Protein AF-A0A8S2M5G0-F1 (afdb_monomer_lite)

InterPro domains:
  IPR000008 C2 domain [PF00168] (44-133)
  IPR000008 C2 domain [PF00168] (303-427)
  IPR000008 C2 domain [PR00360] (59-71)
  IPR000008 C2 domain [PR00360] (86-99)
  IPR000008 C2 domain [PR00360] (108-116)
  IPR000008 C2 domain [PS50004] (25-144)
  IPR000008 C2 domain [PS50004] (284-434)
  IPR000008 C2 domain [SM00239] (43-143)
  IPR000008 C2 domain [SM00239] (302-432)
  IPR005135 Endonuclease/exonuclease/phosphatase [PF03372] (570-722)
  IPR032362 Ferlin, C-terminal domain [PF16165] (472-561)
  IPR035892 C2 domain superfamily [G3DSA:2.60.40.150] (25-145)
  IPR035892 C2 domain superfamily [G3DSA:2.60.40.150] (296-436)
  IPR035892 C2 domain superfamily [SSF49562] (30-159)
  IPR035892 C2 domain superfamily [SSF49562] (270-428)
  IPR036691 Endonuclease/exonuclease/phosphatase superfamily [G3DSA:3.60.10.10] (508-729)
  IPR036691 Endonuclease/exonuclease/phosphatase superfamily [SSF56219] (563-729)
  IPR037721 Ferlin family [PTHR12546] (27-559)
  IPR037724 Ferlin, fifth C2 domain [cd04037] (45-167)
  IPR037725 Ferlin, sixth C2 domain [cd08374] (302-434)

Sequence (793 aa):
MSVSPSILNPQLSTRRQSGMDAIVKTKHQMLQFDYNKNPITLKCRLYIIKAVLYRGWDQSGKADPFIKIALNNTTIIDDTEGKLRNTLEPVFGKSFEFDVQLPIQNLICIQLWDWDMTSSNDLMAETKIDIENRWFSCHRATCGLPKRYDSVGYNVWRDTKKPTQILEELCRTADIDSPVYAPDFQSLKIADDVFECDPECIEFIKHAKTAGDTIHRKAHHESPDDYTKENTALMALNKWGKTINPKLALVTEHIECRSLFNPEFPNIEQGKLEMWLDFFPMSRPPSSGITDITPPKPTSYQLRLTVWNTSDVELNDENFLTGEKSSDIYVKAWIVGENVDAEQTDIHYRSLSGEGNFNWRFIFDFQFLDIEEKIVFEAKDSVFQVGNTVKKIPPRIIIRVYDADFFSADDFLGECILNLTSFKYGAKSSKRCKADILLDPKHKGTNLFTSKRISGWWPMIAPLKPGEIRDTNLLGGKLEAEFLLVTAEEAEKSPVGKAREAPQPLEEPNRPKTSFLWFTSPWKVFRYVLWRNYKWTLLLTVVIFITLICLLIGLWTLPVSGSNREAVAVKVQLNSKIENCVYFCAQHTTAYQTPENAQLRAQQISDIVNVLQPLGHPFVLMGDLNLHYNFEDSVVINNGFIDAWAQTHFSRIYPFNDENQGYTFDVVKNNLIPYYIPGEYRQMRLDRILFSCGFPAFAIKPCAPWANEPIKSGNYLFPSDHFGLFIDIVTDIINDSKAFIPMGESDPSAEDILFMNAQNNKNQRAYRLGLIRTIEAYVSHMAWLGAFALGLK

Organism: NCBI:txid392030

pLDDT: mean 81.73, std 15.83, range [26.22, 97.88]

Structure (mmCIF, N/CA/C/O backbone):
data_AF-A0A8S2M5G0-F1
#
_entry.id   AF-A0A8S2M5G0-F1
#
loop_
_atom_site.group_PDB
_atom_site.id
_atom_site.type_symbol
_atom_site.label_atom_id
_atom_site.label_alt_id
_atom_site.label_comp_id
_atom_site.label_asym_id
_atom_site.label_entity_id
_atom_site.label_seq_id
_atom_site.pdbx_PDB_ins_code
_atom_site.Cartn_x
_atom_site.Cartn_y
_atom_site.Cartn_z
_atom_site.occupancy
_atom_site.B_iso_or_equiv
_atom_site.auth_seq_id
_atom_site.auth_comp_id
_atom_site.auth_asym_id
_atom_site.auth_atom_id
_atom_site.pdbx_PDB_model_num
ATOM 1 N N . MET A 1 1 ? -74.278 -9.294 15.698 1.00 34.16 1 MET A N 1
ATOM 2 C CA . MET A 1 1 ? -74.302 -10.004 16.993 1.00 34.16 1 MET A CA 1
ATOM 3 C C . MET A 1 1 ? -73.509 -9.181 17.987 1.00 34.16 1 MET A C 1
ATOM 5 O O . MET A 1 1 ? -72.355 -8.875 17.733 1.00 34.16 1 MET A O 1
ATOM 9 N N . SER A 1 2 ? -74.191 -8.739 19.035 1.00 32.25 2 SER A N 1
ATOM 10 C CA . SER A 1 2 ? -73.678 -7.987 20.178 1.00 32.25 2 SER A CA 1
ATOM 11 C C . SER A 1 2 ? -72.683 -8.804 21.002 1.00 32.25 2 SER A C 1
ATOM 13 O O . SER A 1 2 ? -73.001 -9.943 21.339 1.00 32.25 2 SER A O 1
ATOM 15 N N . VAL A 1 3 ? -71.568 -8.203 21.428 1.00 26.88 3 VAL A N 1
ATOM 16 C CA . VAL A 1 3 ? -70.845 -8.644 22.632 1.00 26.88 3 VAL A CA 1
ATOM 17 C C . VAL A 1 3 ? -70.429 -7.410 23.437 1.00 26.88 3 VAL A C 1
ATOM 19 O O . VAL A 1 3 ? -69.811 -6.486 22.914 1.00 26.88 3 VAL A O 1
ATOM 22 N N . SER A 1 4 ? -70.866 -7.401 24.693 1.00 26.22 4 SER A N 1
ATOM 23 C CA . SER A 1 4 ? -70.728 -6.356 25.708 1.00 26.22 4 SER A CA 1
ATOM 24 C C . SER A 1 4 ? -69.285 -6.162 26.209 1.00 26.22 4 SER A C 1
ATOM 26 O O . SER A 1 4 ? -68.503 -7.112 26.172 1.00 26.22 4 SER A O 1
ATOM 28 N N . PRO A 1 5 ? -68.936 -4.987 26.769 1.00 31.05 5 PRO A N 1
ATOM 29 C CA . PRO A 1 5 ? -67.659 -4.771 27.444 1.00 31.05 5 PRO A CA 1
ATOM 30 C C . PRO A 1 5 ? -67.716 -5.308 28.884 1.00 31.05 5 PRO A C 1
ATOM 32 O O . PRO A 1 5 ? -68.541 -4.876 29.691 1.00 31.05 5 PRO A O 1
ATOM 35 N N . SER A 1 6 ? -66.842 -6.258 29.223 1.00 29.34 6 SER A N 1
ATOM 36 C CA . SER A 1 6 ? -66.659 -6.730 30.597 1.00 29.34 6 SER A CA 1
ATOM 37 C C . SER A 1 6 ? -65.773 -5.767 31.392 1.00 29.34 6 SER A C 1
ATOM 39 O O . SER A 1 6 ? -64.666 -5.418 30.989 1.00 29.34 6 SER A O 1
ATOM 41 N N . ILE A 1 7 ? -66.314 -5.363 32.534 1.00 36.06 7 ILE A N 1
ATOM 42 C CA . ILE A 1 7 ? -65.817 -4.422 33.536 1.00 36.06 7 ILE A CA 1
ATOM 43 C C . ILE A 1 7 ? -64.435 -4.847 34.066 1.00 36.06 7 ILE A C 1
ATOM 45 O O . ILE A 1 7 ? -64.315 -5.847 34.770 1.00 36.06 7 ILE A O 1
ATOM 49 N N . LEU A 1 8 ? -63.400 -4.054 33.778 1.00 33.59 8 LEU A N 1
ATOM 50 C CA . LEU A 1 8 ? -62.122 -4.080 34.496 1.00 33.59 8 LEU A CA 1
ATOM 51 C C . LEU A 1 8 ? -62.257 -3.179 35.725 1.00 33.59 8 LEU A C 1
ATOM 53 O O . LEU A 1 8 ? -62.525 -1.987 35.607 1.00 33.59 8 LEU A O 1
ATOM 57 N N . ASN A 1 9 ? -62.124 -3.776 36.906 1.00 33.38 9 ASN A N 1
ATOM 58 C CA . ASN A 1 9 ? -62.332 -3.138 38.201 1.00 33.38 9 ASN A CA 1
ATOM 59 C C . ASN A 1 9 ? -61.187 -2.127 38.490 1.00 33.38 9 ASN A C 1
ATOM 61 O O . ASN A 1 9 ? -60.081 -2.558 38.828 1.00 33.38 9 ASN A O 1
ATOM 65 N N . PRO A 1 10 ? -61.394 -0.795 38.390 1.00 36.88 10 PRO A N 1
ATOM 66 C CA . PRO A 1 10 ? -60.309 0.205 38.442 1.00 36.88 10 PRO A CA 1
ATOM 67 C C . PRO A 1 10 ? -59.682 0.370 39.835 1.00 36.88 10 PRO A C 1
ATOM 69 O O . PRO A 1 10 ? -58.654 1.025 39.998 1.00 36.88 10 PRO A O 1
ATOM 72 N N . GLN A 1 11 ? -60.316 -0.209 40.857 1.00 31.17 11 GLN A N 1
ATOM 73 C CA . GLN A 1 11 ? -59.932 -0.103 42.266 1.00 31.17 11 GLN A CA 1
ATOM 74 C C . GLN A 1 11 ? -58.734 -1.002 42.632 1.00 31.17 11 GLN A C 1
ATOM 76 O O . GLN A 1 11 ? -58.019 -0.708 43.585 1.00 31.17 11 GLN A O 1
ATOM 81 N N . LEU A 1 12 ? -58.471 -2.079 41.875 1.00 33.62 12 LEU A N 1
ATOM 82 C CA . LEU A 1 12 ? -57.326 -2.981 42.104 1.00 33.62 12 LEU A CA 1
ATOM 83 C C . LEU A 1 12 ? -56.031 -2.469 41.448 1.00 33.62 12 LEU A C 1
ATOM 85 O O . LEU A 1 12 ? -54.957 -2.604 42.036 1.00 33.62 12 LEU A O 1
ATOM 89 N N . SER A 1 13 ? -56.119 -1.826 40.276 1.00 37.75 13 SER A N 1
ATOM 90 C CA . SER A 1 13 ? -54.956 -1.244 39.585 1.00 37.75 13 SER A CA 1
ATOM 91 C C . SER A 1 13 ? -54.431 0.007 40.292 1.00 37.75 13 SER A C 1
ATOM 93 O O . SER A 1 13 ? -53.222 0.178 40.425 1.00 37.75 13 SER A O 1
ATOM 95 N N . THR A 1 14 ? -55.330 0.841 40.820 1.00 34.34 14 THR A N 1
ATOM 96 C CA . THR A 1 14 ? -54.984 2.067 41.556 1.00 34.34 14 THR A CA 1
ATOM 97 C C . THR A 1 14 ? -54.355 1.779 42.922 1.00 34.34 14 THR A C 1
ATOM 99 O O . THR A 1 14 ? -53.428 2.483 43.319 1.00 34.34 14 THR A O 1
ATOM 102 N N . ARG A 1 15 ? -54.770 0.706 43.614 1.00 37.03 15 ARG A N 1
ATOM 103 C CA . ARG A 1 15 ? -54.159 0.266 44.887 1.00 37.03 15 ARG A CA 1
ATOM 104 C C . ARG A 1 15 ? -52.758 -0.333 44.699 1.00 37.03 15 ARG A C 1
ATOM 106 O O . ARG A 1 15 ? -51.871 -0.045 45.497 1.00 37.03 15 ARG A O 1
ATOM 113 N N . ARG A 1 16 ? -52.539 -1.101 43.619 1.00 45.66 16 ARG A N 1
ATOM 114 C CA . ARG A 1 16 ? -51.197 -1.566 43.202 1.00 45.66 16 ARG A CA 1
ATOM 115 C C . ARG A 1 16 ? -50.288 -0.388 42.821 1.00 45.66 16 ARG A C 1
ATOM 117 O O . ARG A 1 16 ? -49.133 -0.344 43.230 1.00 45.66 16 ARG A O 1
ATOM 124 N N . GLN A 1 17 ? -50.827 0.610 42.115 1.00 42.53 17 GLN A N 1
ATOM 125 C CA . GLN A 1 17 ? -50.090 1.812 41.702 1.00 42.53 17 GLN A CA 1
ATOM 126 C C . GLN A 1 17 ? -49.689 2.726 42.873 1.00 42.53 17 GLN A C 1
ATOM 128 O O . GLN A 1 17 ? -48.557 3.205 42.890 1.00 42.53 17 GLN A O 1
ATOM 133 N N . SER A 1 18 ? -50.560 2.945 43.869 1.00 40.81 18 SER A N 1
ATOM 134 C CA . SER A 1 18 ? -50.226 3.806 45.018 1.00 40.81 18 SER A CA 1
ATOM 135 C C . SER A 1 18 ? -49.251 3.148 46.002 1.00 40.81 18 SER A C 1
ATOM 137 O O . SER A 1 18 ? -48.475 3.851 46.646 1.00 40.81 18 SER A O 1
ATOM 139 N N . GLY A 1 19 ? -49.273 1.814 46.122 1.00 43.66 19 GLY A N 1
ATOM 140 C CA . GLY A 1 19 ? -48.304 1.056 46.921 1.00 43.66 19 GLY A CA 1
ATOM 141 C C . GLY A 1 19 ? -46.894 1.099 46.324 1.00 43.66 19 GLY A C 1
ATOM 142 O O . GLY A 1 19 ? -45.928 1.348 47.040 1.00 43.66 19 GLY A O 1
ATOM 143 N N . MET A 1 20 ? -46.774 0.956 45.000 1.00 46.22 20 MET A N 1
ATOM 144 C CA . MET A 1 20 ? -45.483 0.968 44.298 1.00 46.22 20 MET A CA 1
ATOM 145 C C . MET A 1 20 ? -44.799 2.345 44.285 1.00 46.22 20 MET A C 1
ATOM 147 O O . MET A 1 20 ? -43.592 2.423 44.519 1.00 46.22 20 MET A O 1
ATOM 151 N N . ASP A 1 21 ? -45.545 3.438 44.071 1.00 42.81 21 ASP A N 1
ATOM 152 C CA . ASP A 1 21 ? -44.985 4.803 44.111 1.00 42.81 21 ASP A CA 1
ATOM 153 C C . ASP A 1 21 ? -44.501 5.182 45.529 1.00 42.81 21 ASP A C 1
ATOM 155 O O . ASP A 1 21 ? -43.528 5.928 45.683 1.00 42.81 21 ASP A O 1
ATOM 159 N N . ALA A 1 22 ? -45.140 4.633 46.571 1.00 42.97 22 ALA A N 1
ATOM 160 C CA . ALA A 1 22 ? -44.677 4.757 47.948 1.00 42.97 22 ALA A CA 1
ATOM 161 C C . ALA A 1 22 ? -43.380 3.959 48.167 1.00 42.97 22 ALA A C 1
ATOM 163 O O . ALA A 1 22 ? -42.409 4.531 48.643 1.00 42.97 22 ALA A O 1
ATOM 164 N N . ILE A 1 23 ? -43.302 2.697 47.725 1.00 47.50 23 ILE A N 1
ATOM 165 C CA . ILE A 1 23 ? -42.122 1.827 47.903 1.00 47.50 23 ILE A CA 1
ATOM 166 C C . ILE A 1 23 ? -40.862 2.382 47.212 1.00 47.50 23 ILE A C 1
ATOM 168 O O . ILE A 1 23 ? -39.780 2.337 47.799 1.00 47.50 23 ILE A O 1
ATOM 172 N N . VAL A 1 24 ? -40.974 2.955 46.007 1.00 47.59 24 VAL A N 1
ATOM 173 C CA . VAL A 1 24 ? -39.826 3.559 45.294 1.00 47.59 24 VAL A CA 1
ATOM 174 C C . VAL A 1 24 ? -39.300 4.799 46.030 1.00 47.59 24 VAL A C 1
ATOM 176 O O . VAL A 1 24 ? -38.087 4.935 46.208 1.00 47.59 24 VAL A O 1
ATOM 179 N N . LYS A 1 25 ? -40.192 5.659 46.546 1.00 44.03 25 LYS A N 1
ATOM 180 C CA . LYS A 1 25 ? -39.809 6.788 47.414 1.00 44.03 25 LYS A CA 1
ATOM 181 C C . LYS A 1 25 ? -39.215 6.318 48.741 1.00 44.03 25 LYS A C 1
ATOM 183 O O . LYS A 1 25 ? -38.213 6.874 49.181 1.00 44.03 25 LYS A O 1
ATOM 188 N N . THR A 1 26 ? -39.785 5.281 49.355 1.00 44.56 26 THR A N 1
ATOM 189 C CA . THR A 1 26 ? -39.334 4.746 50.644 1.00 44.56 26 THR A CA 1
ATOM 190 C C . THR A 1 26 ? -37.985 4.041 50.533 1.00 44.56 26 THR A C 1
ATOM 192 O O . THR A 1 26 ? -37.181 4.186 51.440 1.00 44.56 26 THR A O 1
ATOM 195 N N . LYS A 1 27 ? -37.664 3.358 49.424 1.00 45.91 27 LYS A N 1
ATOM 196 C CA . LYS A 1 27 ? -36.342 2.736 49.221 1.00 45.91 27 LYS A CA 1
ATOM 197 C C . LYS A 1 27 ? -35.250 3.787 48.992 1.00 45.91 27 LYS A C 1
ATOM 199 O O . LYS A 1 27 ? -34.181 3.664 49.573 1.00 45.91 27 LYS A O 1
ATOM 204 N N . HIS A 1 28 ? -35.535 4.843 48.225 1.00 48.97 28 HIS A N 1
ATOM 205 C CA . HIS A 1 28 ? -34.604 5.959 48.012 1.00 48.97 28 HIS A CA 1
ATOM 206 C C . HIS A 1 28 ? -34.370 6.754 49.313 1.00 48.97 28 HIS A C 1
ATOM 208 O O . HIS A 1 28 ? -33.230 7.031 49.669 1.00 48.97 28 HIS A O 1
ATOM 214 N N . GLN A 1 29 ? -35.432 7.019 50.088 1.00 44.50 29 GLN A N 1
ATOM 215 C CA . GLN A 1 29 ? -35.337 7.707 51.382 1.00 44.50 29 GLN A CA 1
ATOM 216 C C . GLN A 1 29 ? -34.736 6.836 52.498 1.00 44.50 29 GLN A C 1
ATOM 218 O O . GLN A 1 29 ? -33.946 7.353 53.277 1.00 44.50 29 GLN A O 1
ATOM 223 N N . MET A 1 30 ? -35.047 5.535 52.587 1.00 43.47 30 MET A N 1
ATOM 224 C CA . MET A 1 30 ? -34.466 4.634 53.601 1.00 43.47 30 MET A CA 1
ATOM 225 C C . MET A 1 30 ? -33.000 4.291 53.310 1.00 43.47 30 MET A C 1
ATOM 227 O O . MET A 1 30 ? -32.208 4.250 54.247 1.00 43.47 30 MET A O 1
ATOM 231 N N . LEU A 1 31 ? -32.616 4.096 52.039 1.00 51.59 31 LEU A N 1
ATOM 232 C CA . LEU A 1 31 ? -31.216 3.854 51.667 1.00 51.59 31 LEU A CA 1
ATOM 233 C C . LEU A 1 31 ? -30.341 5.099 51.879 1.00 51.59 31 LEU A C 1
ATOM 235 O O . LEU A 1 31 ? -29.210 4.940 52.316 1.00 51.59 31 LEU A O 1
ATOM 239 N N . GLN A 1 32 ? -30.857 6.317 51.660 1.00 49.62 32 GLN A N 1
ATOM 240 C CA . GLN A 1 32 ? -30.139 7.557 52.002 1.00 49.62 32 GLN A CA 1
ATOM 241 C C . GLN A 1 32 ? -30.019 7.790 53.521 1.00 49.62 32 GLN A C 1
ATOM 243 O O . GLN A 1 32 ? -28.989 8.281 53.981 1.00 49.62 32 GLN A O 1
ATOM 248 N N . PHE A 1 33 ? -31.043 7.449 54.318 1.00 43.28 33 PHE A N 1
ATOM 249 C CA . PHE A 1 33 ? -31.050 7.731 55.765 1.00 43.28 33 PHE A CA 1
ATOM 250 C C . PHE A 1 33 ? -30.129 6.808 56.588 1.00 43.28 33 PHE A C 1
ATOM 252 O O . PHE A 1 33 ? -29.574 7.250 57.594 1.00 43.28 33 PHE A O 1
ATOM 259 N N . ASP A 1 34 ? -29.953 5.544 56.184 1.00 52.28 34 ASP A N 1
ATOM 260 C CA . ASP A 1 34 ? -29.107 4.552 56.883 1.00 52.28 34 ASP A CA 1
ATOM 261 C C . ASP A 1 34 ? -27.612 4.673 56.508 1.00 52.28 34 ASP A C 1
ATOM 263 O O . ASP A 1 34 ? -26.697 4.343 57.264 1.00 52.28 34 ASP A O 1
ATOM 267 N N . TYR A 1 35 ? -27.348 5.238 55.336 1.00 54.50 35 TYR A N 1
ATOM 268 C CA . TYR A 1 35 ? -26.030 5.307 54.718 1.00 54.50 35 TYR A CA 1
ATOM 269 C C . TYR A 1 35 ? -25.117 6.424 55.258 1.00 54.50 35 TYR A C 1
ATOM 271 O O . TYR A 1 35 ? -23.904 6.243 55.328 1.00 54.50 35 TYR A O 1
ATOM 279 N N . ASN A 1 36 ? -25.672 7.523 55.782 1.00 55.84 36 ASN A N 1
ATOM 280 C CA . ASN A 1 36 ? -24.874 8.525 56.507 1.00 55.84 36 ASN A CA 1
ATOM 281 C C . ASN A 1 36 ? -24.203 7.966 57.782 1.00 55.84 36 ASN A C 1
ATOM 283 O O . ASN A 1 36 ? -23.343 8.629 58.359 1.00 55.84 36 ASN A O 1
ATOM 287 N N . LYS A 1 37 ? -24.591 6.764 58.242 1.00 57.62 37 LYS A N 1
ATOM 288 C CA . LYS A 1 37 ? -23.994 6.089 59.407 1.00 57.62 37 LYS A CA 1
ATOM 289 C C . LYS A 1 37 ? -22.982 4.999 59.046 1.00 57.62 37 LYS A C 1
ATOM 291 O O . LYS A 1 37 ? -22.140 4.700 59.886 1.00 57.62 37 LYS A O 1
ATOM 296 N N . ASN A 1 38 ? -23.039 4.428 57.839 1.00 69.38 38 ASN A N 1
ATOM 297 C CA . ASN A 1 38 ? -22.183 3.319 57.409 1.00 69.38 38 ASN A CA 1
ATOM 298 C C . ASN A 1 38 ? -21.655 3.568 55.981 1.00 69.38 38 ASN A C 1
ATOM 300 O O . ASN A 1 38 ? -22.431 3.444 55.031 1.00 69.38 38 ASN A O 1
ATOM 304 N N . PRO A 1 39 ? -20.357 3.884 55.802 1.00 79.94 39 PRO A N 1
ATOM 305 C CA . PRO A 1 39 ? -19.788 4.109 54.476 1.00 79.94 39 PRO A CA 1
ATOM 306 C C . PRO A 1 39 ? -19.845 2.831 53.632 1.00 79.94 39 PRO A C 1
ATOM 308 O O . PRO A 1 39 ? -19.544 1.736 54.112 1.00 79.94 39 PRO A O 1
ATOM 311 N N . ILE A 1 40 ? -20.209 2.974 52.357 1.00 84.75 40 ILE A N 1
ATOM 312 C CA . ILE A 1 40 ? -20.237 1.864 51.398 1.00 84.75 40 ILE A CA 1
ATOM 313 C C . ILE A 1 40 ? -18.985 1.947 50.537 1.00 84.75 40 ILE A C 1
ATOM 315 O O . ILE A 1 40 ? -18.717 2.971 49.910 1.00 84.75 40 ILE A O 1
ATOM 319 N N . THR A 1 41 ? -18.239 0.848 50.467 1.00 89.25 41 THR A N 1
ATOM 320 C CA . THR A 1 41 ? -17.142 0.705 49.510 1.00 89.25 41 THR A CA 1
ATOM 321 C C . THR A 1 41 ? -17.616 -0.078 48.293 1.00 89.25 41 THR A C 1
ATOM 323 O O . THR A 1 41 ? -18.109 -1.207 48.409 1.00 89.25 41 THR A O 1
ATOM 326 N N . LEU A 1 42 ? -17.464 0.532 47.124 1.00 91.06 42 LEU A N 1
ATOM 327 C CA . LEU A 1 42 ? -17.771 -0.050 45.828 1.00 91.06 42 LEU A CA 1
ATOM 328 C C . LEU A 1 42 ? -16.479 -0.296 45.056 1.00 91.06 42 LEU A C 1
ATOM 330 O O . LEU A 1 42 ? -15.568 0.526 45.079 1.00 91.06 42 LEU A O 1
ATOM 334 N N . LYS A 1 43 ? -16.439 -1.403 44.326 1.00 92.38 43 LYS A N 1
ATOM 335 C CA . LYS A 1 43 ? -15.473 -1.642 43.263 1.00 92.38 43 LYS A CA 1
ATOM 336 C C . LYS A 1 43 ? -16.048 -1.081 41.965 1.00 92.38 43 LYS A C 1
ATOM 338 O O . LYS A 1 43 ? -17.148 -1.466 41.570 1.00 92.38 43 LYS A O 1
ATOM 343 N N . CYS A 1 44 ? -15.323 -0.177 41.319 1.00 92.88 44 CYS A N 1
ATOM 344 C CA . CYS A 1 44 ? -15.701 0.444 40.056 1.00 92.88 44 CYS A CA 1
ATOM 345 C C . CYS A 1 44 ? -14.807 -0.082 38.930 1.00 92.88 44 CYS A C 1
ATOM 347 O O . CYS A 1 44 ? -13.582 -0.094 39.067 1.00 92.88 44 CYS A O 1
ATOM 349 N N . ARG A 1 45 ? -15.416 -0.493 37.816 1.00 94.00 45 ARG A N 1
ATOM 350 C CA . ARG A 1 45 ? -14.722 -0.774 36.556 1.00 94.00 45 ARG A CA 1
ATOM 351 C C . ARG A 1 45 ? -15.143 0.250 35.517 1.00 94.00 45 ARG A C 1
ATOM 353 O O . ARG A 1 45 ? -16.323 0.351 35.192 1.00 94.00 45 ARG A O 1
ATOM 360 N N . LEU A 1 46 ? -14.174 0.997 35.010 1.00 95.19 46 LEU A N 1
ATOM 361 C CA . LEU A 1 46 ? -14.352 2.019 33.990 1.00 95.19 46 LEU A CA 1
ATOM 362 C C . LEU A 1 46 ? -13.694 1.557 32.696 1.00 95.19 46 LEU A C 1
ATOM 364 O O . LEU A 1 46 ? -12.496 1.292 32.664 1.00 95.19 46 LEU A O 1
ATOM 368 N N . TYR A 1 47 ? -14.472 1.513 31.625 1.00 96.00 47 TYR A N 1
ATOM 369 C CA . TYR A 1 47 ? -14.012 1.110 30.306 1.00 96.00 47 TYR A CA 1
ATOM 370 C C . TYR A 1 47 ? -14.102 2.309 29.374 1.00 96.00 47 TYR A C 1
ATOM 372 O O . TYR A 1 47 ? -15.194 2.820 29.131 1.00 96.00 47 TYR A O 1
ATOM 380 N N . ILE A 1 48 ? -12.961 2.778 28.875 1.00 96.81 48 ILE A N 1
ATOM 381 C CA . ILE A 1 48 ? -12.870 3.920 27.965 1.00 96.81 48 ILE A CA 1
ATOM 382 C C . ILE A 1 48 ? -12.498 3.401 26.579 1.00 96.81 48 ILE A C 1
ATOM 384 O O . ILE A 1 48 ? -11.404 2.875 26.372 1.00 96.81 48 ILE A O 1
ATOM 388 N N . ILE A 1 49 ? -13.418 3.554 25.627 1.00 95.75 49 ILE A N 1
ATOM 389 C CA . ILE A 1 49 ? -13.280 3.012 24.272 1.00 95.75 49 ILE A CA 1
ATOM 390 C C . ILE A 1 49 ? -12.521 4.001 23.402 1.00 95.75 49 ILE A C 1
ATOM 392 O O . ILE A 1 49 ? -11.418 3.720 22.940 1.00 95.75 49 ILE A O 1
ATOM 396 N N . LYS A 1 50 ? -13.125 5.166 23.172 1.00 95.62 50 LYS A N 1
ATOM 397 C CA . LYS A 1 50 ? -12.602 6.206 22.292 1.00 95.62 50 LYS A CA 1
ATOM 398 C C . LYS A 1 50 ? -13.162 7.570 22.664 1.00 95.62 50 LYS A C 1
ATOM 400 O O . LYS A 1 50 ? -14.158 7.658 23.381 1.00 95.62 50 LYS A O 1
ATOM 405 N N . ALA A 1 51 ? -12.561 8.623 22.134 1.00 95.81 51 ALA A N 1
ATOM 406 C CA . ALA A 1 51 ? -13.139 9.959 22.152 1.00 95.81 51 ALA A CA 1
ATOM 407 C C . ALA A 1 51 ? -13.167 10.562 20.745 1.00 95.81 51 ALA A C 1
ATOM 409 O O . ALA A 1 51 ? -12.476 10.094 19.846 1.00 95.81 51 ALA A O 1
ATOM 410 N N . VAL A 1 52 ? -13.976 11.601 20.573 1.00 94.81 52 VAL A N 1
ATOM 411 C CA . VAL A 1 52 ? -13.994 12.479 19.401 1.00 94.81 52 VAL A CA 1
ATOM 412 C C . VAL A 1 52 ? -13.789 13.896 19.907 1.00 94.81 52 VAL A C 1
ATOM 414 O O . VAL A 1 52 ? -14.559 14.357 20.745 1.00 94.81 52 VAL A O 1
ATOM 417 N N . LEU A 1 53 ? -12.762 14.574 19.413 1.00 92.50 53 LEU A N 1
ATOM 418 C CA . LEU A 1 53 ? -12.363 15.924 19.794 1.00 92.50 53 LEU A CA 1
ATOM 419 C C . LEU A 1 53 ? -12.690 16.888 18.651 1.00 92.50 53 LEU A C 1
ATOM 421 O O . LEU A 1 53 ? -12.388 16.613 17.492 1.00 92.50 53 LEU A O 1
ATOM 425 N N . TYR A 1 54 ? -13.308 18.026 18.960 1.00 90.94 54 TYR A N 1
ATOM 426 C CA . TYR A 1 54 ? -13.790 18.961 17.934 1.00 90.94 54 TYR A CA 1
ATOM 427 C C . TYR A 1 54 ? -12.760 20.002 17.491 1.00 90.94 54 TYR A C 1
ATOM 429 O O . TYR A 1 54 ? -12.990 20.702 16.505 1.00 90.94 54 TYR A O 1
ATOM 437 N N . ARG A 1 55 ? -11.633 20.124 18.199 1.00 86.56 55 ARG A N 1
ATOM 438 C CA . ARG A 1 55 ? -10.556 21.059 17.860 1.00 86.56 55 ARG A CA 1
ATOM 439 C C . ARG A 1 55 ? -9.185 20.429 18.072 1.00 86.56 55 ARG A C 1
ATOM 441 O O . ARG A 1 55 ? -9.016 19.635 18.996 1.00 86.56 55 ARG A O 1
ATOM 448 N N . GLY A 1 56 ? -8.228 20.836 17.244 1.00 85.56 56 GLY A N 1
ATOM 449 C CA . GLY A 1 56 ? -6.805 20.626 17.497 1.00 85.56 56 GLY A CA 1
ATOM 450 C C . GLY A 1 56 ? -6.306 21.504 18.636 1.00 85.56 56 GLY A C 1
ATOM 451 O O . GLY A 1 56 ? -6.818 22.607 18.839 1.00 85.56 56 GLY A O 1
ATOM 452 N N . TRP A 1 57 ? -5.329 20.987 19.363 1.00 82.94 57 TRP A N 1
ATOM 453 C CA . TRP A 1 57 ? -4.625 21.669 20.447 1.00 82.94 57 TRP A CA 1
ATOM 454 C C . TRP A 1 57 ? -3.166 21.943 20.066 1.00 82.94 57 TRP A C 1
ATOM 456 O O . TRP A 1 57 ? -2.638 23.006 20.382 1.00 82.94 57 TRP A O 1
ATOM 466 N N . ASP A 1 58 ? -2.595 21.083 19.224 1.00 81.69 58 ASP A N 1
ATOM 467 C CA . ASP A 1 58 ? -1.284 21.263 18.620 1.00 81.69 58 ASP A CA 1
ATOM 468 C C . ASP A 1 58 ? -1.294 22.178 17.390 1.00 81.69 58 ASP A C 1
ATOM 470 O O . ASP A 1 58 ? -2.279 22.300 16.651 1.00 81.69 58 ASP A O 1
ATOM 474 N N . GLN A 1 59 ? -0.106 22.687 17.041 1.00 77.00 59 GLN A N 1
ATOM 475 C CA . GLN A 1 59 ? 0.159 23.354 15.755 1.00 77.00 59 GLN A CA 1
ATOM 476 C C . GLN A 1 59 ? -0.142 22.464 14.534 1.00 77.00 59 GLN A C 1
ATOM 478 O O . GLN A 1 59 ? -0.359 22.974 13.435 1.00 77.00 59 GLN A O 1
ATOM 483 N N . SER A 1 60 ? -0.161 21.139 14.715 1.00 74.19 60 SER A N 1
ATOM 484 C CA . SER A 1 60 ? -0.535 20.166 13.681 1.00 74.19 60 SER A CA 1
ATOM 485 C C . SER A 1 60 ? -2.021 20.237 13.298 1.00 74.19 60 SER A C 1
ATOM 487 O O . SER A 1 60 ? -2.421 19.643 12.295 1.00 74.19 60 SER A O 1
ATOM 489 N N . GLY A 1 61 ? -2.844 20.926 14.099 1.00 82.25 61 GLY A N 1
ATOM 490 C CA . GLY A 1 61 ? -4.301 20.891 14.013 1.00 82.25 61 GLY A CA 1
ATOM 491 C C . GLY A 1 61 ? -4.924 19.633 14.631 1.00 82.25 61 GLY A C 1
ATOM 492 O O . GLY A 1 61 ? -6.133 19.441 14.497 1.00 82.25 61 GLY A O 1
ATOM 493 N N . LYS A 1 62 ? -4.133 18.781 15.299 1.00 86.94 62 LYS A N 1
ATOM 494 C CA . LYS A 1 62 ? -4.584 17.596 16.050 1.00 86.94 62 LYS A CA 1
ATOM 495 C C . LYS A 1 62 ? -4.169 17.718 17.528 1.00 86.94 62 LYS A C 1
ATOM 497 O O . LYS A 1 62 ? -4.037 18.839 18.010 1.00 86.94 62 LYS A O 1
ATOM 502 N N . ALA A 1 63 ? -4.095 16.606 18.250 1.00 88.62 63 ALA A N 1
ATOM 503 C CA . ALA A 1 63 ? -3.681 16.540 19.650 1.00 88.62 63 ALA A CA 1
ATOM 504 C C . ALA A 1 63 ? -2.980 15.199 19.926 1.00 88.62 63 ALA A C 1
ATOM 506 O O . ALA A 1 63 ? -3.161 14.241 19.157 1.00 88.62 63 ALA A O 1
ATOM 507 N N . ASP A 1 64 ? -2.280 15.111 21.052 1.00 91.38 64 ASP A N 1
ATOM 508 C CA . ASP A 1 64 ? -1.656 13.918 21.620 1.00 91.38 64 ASP A CA 1
ATOM 509 C C . ASP A 1 64 ? -2.400 13.448 22.903 1.00 91.38 64 ASP A C 1
ATOM 511 O O . ASP A 1 64 ? -1.841 13.459 24.008 1.00 91.38 64 ASP A O 1
ATOM 515 N N . PRO A 1 65 ? -3.681 13.024 22.810 1.00 93.75 65 PRO A N 1
ATOM 516 C CA . PRO A 1 65 ? -4.536 12.805 23.973 1.00 93.75 65 PRO A CA 1
ATOM 517 C C . PRO A 1 65 ? -4.128 11.617 24.859 1.00 93.75 65 PRO A C 1
ATOM 519 O O . PRO A 1 65 ? -3.809 10.520 24.382 1.00 93.75 65 PRO A O 1
ATOM 522 N N . PHE A 1 66 ? -4.275 11.797 26.173 1.00 95.38 66 PHE A N 1
ATOM 523 C CA . PHE A 1 66 ? -4.180 10.752 27.198 1.00 95.38 66 PHE A CA 1
ATOM 524 C C . PHE A 1 66 ? -5.194 10.962 28.338 1.00 95.38 66 PHE A C 1
ATOM 526 O O . PHE A 1 66 ? -5.814 12.021 28.451 1.00 95.38 66 PHE A O 1
ATOM 533 N N . ILE A 1 67 ? -5.402 9.936 29.171 1.00 96.88 67 ILE A N 1
ATOM 534 C CA . ILE A 1 67 ? -6.465 9.916 30.188 1.00 96.88 67 ILE A CA 1
ATOM 535 C C . ILE A 1 67 ? -5.900 10.188 31.589 1.00 96.88 67 ILE A C 1
ATOM 537 O O . ILE A 1 67 ? -4.884 9.622 31.992 1.00 96.88 67 ILE A O 1
ATOM 541 N N . LYS A 1 68 ? -6.622 10.984 32.382 1.00 96.94 68 LYS A N 1
ATOM 542 C CA . LYS A 1 68 ? -6.518 10.985 33.848 1.00 96.94 68 LYS A CA 1
ATOM 543 C C . LYS A 1 68 ? -7.885 10.751 34.473 1.00 96.94 68 LYS A C 1
ATOM 545 O O . LYS A 1 68 ? -8.899 11.227 33.965 1.00 96.94 68 LYS A O 1
ATOM 550 N N . ILE A 1 69 ? -7.919 10.026 35.586 1.00 96.94 69 ILE A N 1
ATOM 551 C CA . ILE A 1 69 ? -9.150 9.782 36.349 1.00 96.94 69 ILE A CA 1
ATOM 552 C C . ILE A 1 69 ? -8.954 10.339 37.751 1.00 96.94 69 ILE A C 1
ATOM 554 O O . ILE A 1 69 ? -7.974 10.013 38.427 1.00 96.94 69 ILE A O 1
ATOM 558 N N . ALA A 1 70 ? -9.899 11.162 38.193 1.00 95.56 70 ALA A N 1
ATOM 559 C CA . ALA A 1 70 ? -9.909 11.754 39.520 1.00 95.56 70 ALA A CA 1
ATOM 560 C C . ALA A 1 70 ? -11.197 11.412 40.279 1.00 95.56 70 ALA A C 1
ATOM 562 O O . ALA A 1 70 ? -12.288 11.423 39.712 1.00 95.56 70 ALA A O 1
ATOM 563 N N . LEU A 1 71 ? -11.069 11.150 41.579 1.00 94.31 71 LEU A N 1
ATOM 564 C CA . LEU A 1 71 ? -12.182 11.028 42.521 1.00 94.31 71 LEU A CA 1
ATOM 565 C C . LEU A 1 71 ? -12.238 12.290 43.377 1.00 94.31 71 LEU A C 1
ATOM 567 O O . LEU A 1 71 ? -11.270 12.595 44.072 1.00 94.31 71 LEU A O 1
ATOM 571 N N . ASN A 1 72 ? -13.345 13.037 43.321 1.00 88.56 72 ASN A N 1
ATOM 572 C CA . ASN A 1 72 ? -13.529 14.295 44.062 1.00 88.56 72 ASN A CA 1
ATOM 573 C C . ASN A 1 72 ? -12.294 15.224 43.997 1.00 88.56 72 ASN A C 1
ATOM 575 O O . ASN A 1 72 ? -11.782 15.681 45.016 1.00 88.56 72 ASN A O 1
ATOM 579 N N . ASN A 1 73 ? -11.809 15.480 42.776 1.00 85.50 73 ASN A N 1
ATOM 580 C CA . ASN A 1 73 ? -10.626 16.293 42.438 1.00 85.50 73 ASN A CA 1
ATOM 581 C C . ASN A 1 73 ? -9.256 15.694 42.804 1.00 85.50 73 ASN A C 1
ATOM 583 O O . ASN A 1 73 ? -8.236 16.326 42.549 1.00 85.50 73 ASN A O 1
ATOM 587 N N . THR A 1 74 ? -9.202 14.483 43.359 1.00 92.50 74 THR A N 1
ATOM 588 C CA . THR A 1 74 ? -7.938 13.781 43.617 1.00 92.50 74 THR A CA 1
ATOM 589 C C . THR A 1 74 ? -7.657 12.806 42.483 1.00 92.50 74 THR A C 1
ATOM 591 O O . THR A 1 74 ? -8.400 11.840 42.312 1.00 92.50 74 THR A O 1
ATOM 594 N N . THR A 1 75 ? -6.601 13.041 41.702 1.00 93.69 75 THR A N 1
ATOM 595 C CA . THR A 1 75 ? -6.171 12.120 40.638 1.00 93.69 75 THR A CA 1
ATOM 596 C C . THR A 1 75 ? -5.759 10.780 41.236 1.00 93.69 75 THR A C 1
ATOM 598 O O . THR A 1 75 ? -4.860 10.719 42.071 1.00 93.69 75 THR A O 1
ATOM 601 N N . ILE A 1 76 ? -6.418 9.710 40.798 1.00 95.50 76 ILE A N 1
ATOM 602 C CA . ILE A 1 76 ? -6.131 8.332 41.215 1.00 95.50 76 ILE A CA 1
ATOM 603 C C . ILE A 1 76 ? -5.406 7.537 40.129 1.00 95.50 76 ILE A C 1
ATOM 605 O O . ILE A 1 76 ? -4.708 6.578 40.438 1.00 95.50 76 ILE A O 1
ATOM 609 N N . ILE A 1 77 ? -5.575 7.927 38.863 1.00 95.75 77 ILE A N 1
ATOM 610 C CA . ILE A 1 77 ? -4.967 7.272 37.705 1.00 95.75 77 ILE A CA 1
ATOM 611 C C . ILE A 1 77 ? -4.441 8.355 36.769 1.00 95.75 77 ILE A C 1
ATOM 613 O O . ILE A 1 77 ? -5.172 9.284 36.415 1.00 95.75 77 ILE A O 1
ATOM 617 N N . ASP A 1 78 ? -3.185 8.202 36.358 1.00 94.88 78 ASP A N 1
ATOM 618 C CA . ASP A 1 78 ? -2.512 9.039 35.371 1.00 94.88 78 ASP A CA 1
ATOM 619 C C . ASP A 1 78 ? -1.911 8.138 34.283 1.00 94.88 78 ASP A C 1
ATOM 621 O O . ASP A 1 78 ? -0.948 7.413 34.525 1.00 94.88 78 ASP A O 1
ATOM 625 N N . ASP A 1 79 ? -2.516 8.148 33.097 1.00 94.19 79 ASP A N 1
ATOM 626 C CA . ASP A 1 79 ? -2.181 7.270 31.972 1.00 94.19 79 ASP A CA 1
ATOM 627 C C . ASP A 1 79 ? -1.380 8.024 30.888 1.00 94.19 79 ASP A C 1
ATOM 629 O O . ASP A 1 79 ? -1.526 7.809 29.685 1.00 94.19 79 ASP A O 1
ATOM 633 N N . THR A 1 80 ? -0.488 8.921 31.323 1.00 91.81 80 THR A N 1
ATOM 634 C CA . THR A 1 80 ? 0.411 9.692 30.440 1.00 91.81 80 THR A CA 1
ATOM 635 C C . THR A 1 80 ? 1.277 8.800 29.530 1.00 91.81 80 THR A C 1
ATOM 637 O O . THR A 1 80 ? 1.597 9.174 28.397 1.00 91.81 80 THR A O 1
ATOM 640 N N . GLU A 1 81 ? 1.676 7.608 29.989 1.00 88.62 81 GLU A N 1
ATOM 641 C CA . GLU A 1 81 ? 2.491 6.679 29.190 1.00 88.62 81 GLU A CA 1
ATOM 642 C C . GLU A 1 81 ? 1.753 6.167 27.952 1.00 88.62 81 GLU A C 1
ATOM 644 O O . GLU A 1 81 ? 2.365 5.973 26.901 1.00 88.62 81 GLU A O 1
ATOM 649 N N . GLY A 1 82 ? 0.435 6.002 28.047 1.00 86.75 82 GLY A N 1
ATOM 650 C CA . GLY A 1 82 ? -0.383 5.475 26.970 1.00 86.75 82 GLY A CA 1
ATOM 651 C C . GLY A 1 82 ? -1.061 6.548 26.119 1.00 86.75 82 GLY A C 1
ATOM 652 O O . GLY A 1 82 ? -2.171 6.307 25.640 1.00 86.75 82 GLY A O 1
ATOM 653 N N . LYS A 1 83 ? -0.405 7.703 25.946 1.00 91.06 83 LYS A N 1
ATOM 654 C CA . LYS A 1 83 ? -0.807 8.765 25.015 1.00 91.06 83 LYS A CA 1
ATOM 655 C C . LYS A 1 83 ? -0.893 8.275 23.572 1.00 91.06 83 LYS A C 1
ATOM 657 O O . LYS A 1 83 ? -0.078 7.463 23.123 1.00 91.06 83 LYS A O 1
ATOM 662 N N . LEU A 1 84 ? -1.853 8.811 22.831 1.00 88.50 84 LEU A N 1
ATOM 663 C CA . LEU A 1 84 ? -2.042 8.533 21.410 1.00 88.50 84 LEU A CA 1
ATOM 664 C C . LEU A 1 84 ? -1.637 9.761 20.618 1.00 88.50 84 LEU A C 1
ATOM 666 O O . LEU A 1 84 ? -2.100 10.844 20.930 1.00 88.50 84 LEU A O 1
ATOM 670 N N . ARG A 1 85 ? -0.778 9.602 19.611 1.00 86.38 85 ARG A N 1
ATOM 671 C CA . ARG A 1 85 ? -0.207 10.751 18.906 1.00 86.38 85 ARG A CA 1
ATOM 672 C C . ARG A 1 85 ? -1.082 11.242 17.758 1.00 86.38 85 ARG A C 1
ATOM 674 O O . ARG A 1 85 ? -1.630 10.426 17.015 1.00 86.38 85 ARG A O 1
ATOM 681 N N . ASN A 1 86 ? -1.101 12.555 17.555 1.00 84.12 86 ASN A N 1
ATOM 682 C CA . ASN A 1 86 ? -1.567 13.257 16.366 1.00 84.12 86 ASN A CA 1
ATOM 683 C C . ASN A 1 86 ? -2.962 12.793 15.907 1.00 84.12 86 ASN A C 1
ATOM 685 O O . ASN A 1 86 ? -3.168 12.423 14.744 1.00 84.12 86 ASN A O 1
ATOM 689 N N . THR A 1 87 ? -3.932 12.783 16.824 1.00 87.31 87 THR A N 1
ATOM 690 C CA . THR A 1 87 ? -5.297 12.306 16.567 1.00 87.31 87 THR A CA 1
ATOM 691 C C . THR A 1 87 ? -6.367 13.138 17.276 1.00 87.31 87 THR A C 1
ATOM 693 O O . THR A 1 87 ? -6.203 13.561 18.414 1.00 87.31 87 THR A O 1
ATOM 696 N N . LEU A 1 88 ? -7.500 13.345 16.597 1.00 89.56 88 LEU A N 1
ATOM 697 C CA . LEU A 1 88 ? -8.728 13.905 17.181 1.00 89.56 88 LEU A CA 1
ATOM 698 C C . LEU A 1 88 ? -9.768 12.826 17.498 1.00 89.56 88 LEU A C 1
ATOM 700 O O . LEU A 1 88 ? -10.773 13.105 18.143 1.00 89.56 88 LEU A O 1
ATOM 704 N N . GLU A 1 89 ? -9.528 11.589 17.067 1.00 91.25 89 GLU A N 1
ATOM 705 C CA . GLU A 1 89 ? -10.401 10.444 17.326 1.00 91.25 89 GLU A CA 1
ATOM 706 C C . GLU A 1 89 ? -9.605 9.333 18.029 1.00 91.25 89 GLU A C 1
ATOM 708 O O . GLU A 1 89 ? -9.387 8.258 17.459 1.00 91.25 89 GLU A O 1
ATOM 713 N N . PRO A 1 90 ? -9.069 9.585 19.240 1.00 91.44 90 PRO A N 1
ATOM 714 C CA . PRO A 1 90 ? -8.281 8.590 19.954 1.00 91.44 90 PRO A CA 1
ATOM 715 C C . PRO A 1 90 ? -9.122 7.362 20.300 1.00 91.44 90 PRO A C 1
ATOM 717 O O . PRO A 1 90 ? -10.141 7.476 20.978 1.00 91.44 90 PRO A O 1
ATOM 720 N N . VAL A 1 91 ? -8.664 6.178 19.889 1.00 92.25 91 VAL A N 1
ATOM 721 C CA . VAL A 1 91 ? -9.195 4.889 20.352 1.00 92.25 91 VAL A CA 1
ATOM 722 C C . VAL A 1 91 ? -8.280 4.376 21.456 1.00 92.25 91 VAL A C 1
ATOM 724 O O . VAL A 1 91 ? -7.209 3.842 21.179 1.00 92.25 91 VAL A O 1
ATOM 727 N N . PHE A 1 92 ? -8.692 4.572 22.706 1.00 93.25 92 PHE A N 1
ATOM 728 C CA . PHE A 1 92 ? -7.922 4.166 23.879 1.00 93.25 92 PHE A CA 1
ATOM 729 C C . PHE A 1 92 ? -8.015 2.658 24.115 1.00 93.25 92 PHE A C 1
ATOM 731 O O . PHE A 1 92 ? -6.989 2.010 24.293 1.00 93.25 92 PHE A O 1
ATOM 738 N N . GLY A 1 93 ? -9.244 2.123 24.129 1.00 93.94 93 GLY A N 1
ATOM 739 C CA . GLY A 1 93 ? -9.558 0.749 24.527 1.00 93.94 93 GLY A CA 1
ATOM 740 C C . GLY A 1 93 ? -8.891 0.347 25.842 1.00 93.94 93 GLY A C 1
ATOM 741 O O . GLY A 1 93 ? -8.172 -0.642 25.901 1.00 93.94 93 GLY A O 1
ATOM 742 N N . LYS A 1 94 ? -9.107 1.134 26.902 1.00 94.75 94 LYS A N 1
ATOM 743 C CA . LYS A 1 94 ? -8.504 0.901 28.222 1.00 94.75 94 LYS A CA 1
ATOM 744 C C . LYS A 1 94 ? -9.552 0.614 29.276 1.00 94.75 94 LYS A C 1
ATOM 746 O O . LYS A 1 94 ? -10.613 1.235 29.310 1.00 94.75 94 LYS A O 1
ATOM 751 N N . SER A 1 95 ? -9.213 -0.302 30.170 1.00 94.81 95 SER A N 1
ATOM 752 C CA . SER A 1 95 ? -10.048 -0.710 31.290 1.00 94.81 95 SER A CA 1
ATOM 753 C C . SER A 1 95 ? -9.341 -0.390 32.606 1.00 94.81 95 SER A C 1
ATOM 755 O O . SER A 1 95 ? -8.201 -0.805 32.812 1.00 94.81 95 SER A O 1
ATOM 757 N N . PHE A 1 96 ? -10.017 0.318 33.503 1.00 95.06 96 PHE A N 1
ATOM 758 C CA . PHE A 1 96 ? -9.494 0.746 34.796 1.00 95.06 96 PHE A CA 1
ATOM 759 C C . PHE A 1 96 ? -10.348 0.172 35.924 1.00 95.06 96 PHE A C 1
ATOM 761 O O . PHE A 1 96 ? -11.575 0.190 35.847 1.00 95.06 96 PHE A O 1
ATOM 768 N N . GLU A 1 97 ? -9.705 -0.306 36.986 1.00 94.06 97 GLU A N 1
ATOM 769 C CA . GLU A 1 97 ? -10.375 -0.808 38.184 1.00 94.06 97 GLU A CA 1
ATOM 770 C C . GLU A 1 97 ? -9.907 -0.012 39.408 1.00 94.06 97 GLU A C 1
ATOM 772 O O . GLU A 1 97 ? -8.707 0.100 39.651 1.00 94.06 97 GLU A O 1
ATOM 777 N N . PHE A 1 98 ? -10.844 0.544 40.177 1.00 93.38 98 PHE A N 1
ATOM 778 C CA . PHE A 1 98 ? -10.537 1.303 41.392 1.00 93.38 98 PHE A CA 1
ATOM 779 C C . PHE A 1 98 ? -11.671 1.228 42.419 1.00 93.38 98 PHE A C 1
ATOM 781 O O . PHE A 1 98 ? -12.823 0.936 42.090 1.00 93.38 98 PHE A O 1
ATOM 788 N N . ASP A 1 99 ? -11.333 1.495 43.678 1.00 92.56 99 ASP A N 1
ATOM 789 C CA . ASP A 1 99 ? -12.278 1.469 44.793 1.00 92.56 99 ASP A CA 1
ATOM 790 C C . ASP A 1 99 ? -12.841 2.870 45.050 1.00 92.56 99 ASP A C 1
ATOM 792 O O . ASP A 1 99 ? -12.138 3.874 44.945 1.00 92.56 99 ASP A O 1
ATOM 796 N N . VAL A 1 100 ? -14.121 2.927 45.407 1.00 91.44 100 VAL A N 1
ATOM 797 C CA . VAL A 1 100 ? -14.865 4.157 45.675 1.00 91.44 100 VAL A CA 1
ATOM 798 C C . VAL A 1 100 ? -15.533 4.041 47.038 1.00 91.44 100 VAL A C 1
ATOM 800 O O . VAL A 1 100 ? -16.278 3.094 47.292 1.00 91.44 100 VAL A O 1
ATOM 803 N N . GLN A 1 101 ? -15.303 5.016 47.913 1.00 89.75 101 GLN A N 1
ATOM 804 C CA . GLN A 1 101 ? -15.946 5.110 49.221 1.00 89.75 101 GLN A CA 1
ATOM 805 C C . GLN A 1 101 ? -17.036 6.172 49.212 1.00 89.75 101 GLN A C 1
ATOM 807 O O . GLN A 1 101 ? -16.759 7.370 49.235 1.00 89.75 101 GLN A O 1
ATOM 812 N N . LEU A 1 102 ? -18.288 5.743 49.224 1.00 86.62 102 LEU A N 1
ATOM 813 C CA . LEU A 1 102 ? -19.414 6.657 49.285 1.00 86.62 102 LEU A CA 1
ATOM 814 C C . LEU A 1 102 ? -19.829 6.897 50.764 1.00 86.62 102 LEU A C 1
ATOM 816 O O . LEU A 1 102 ? -19.768 5.948 51.558 1.00 86.62 102 LEU A O 1
ATOM 820 N N . PRO A 1 103 ? -20.217 8.130 51.175 1.00 83.88 103 PRO A N 1
ATOM 821 C CA . PRO A 1 103 ? -20.489 9.324 50.344 1.00 83.88 103 PRO A CA 1
ATOM 822 C C . PRO A 1 103 ? -19.284 10.209 50.033 1.00 83.88 103 PRO A C 1
ATOM 824 O O . PRO A 1 103 ? -19.407 11.172 49.283 1.00 83.88 103 PRO A O 1
ATOM 827 N N . ILE A 1 104 ? -18.122 9.911 50.613 1.00 84.56 104 ILE A N 1
ATOM 828 C CA . ILE A 1 104 ? -16.950 10.797 50.567 1.00 84.56 104 ILE A CA 1
ATOM 829 C C . ILE A 1 104 ? -16.443 11.005 49.133 1.00 84.56 104 ILE A C 1
ATOM 831 O O . ILE A 1 104 ? -15.965 12.089 48.819 1.00 84.56 104 ILE A O 1
ATOM 835 N N . GLN A 1 105 ? -16.543 9.985 48.278 1.00 86.88 105 GLN A N 1
ATOM 836 C CA . GLN A 1 105 ? -16.067 9.954 46.894 1.00 86.88 105 GLN A CA 1
ATOM 837 C C . GLN A 1 105 ? -17.234 9.729 45.925 1.00 86.88 105 GLN A C 1
ATOM 839 O O . GLN A 1 105 ? -17.327 8.698 45.269 1.00 86.88 105 GLN A O 1
ATOM 844 N N . ASN A 1 106 ? -18.162 10.676 45.854 1.00 88.81 106 ASN A N 1
ATOM 845 C CA . ASN A 1 106 ? -19.366 10.559 45.032 1.00 88.81 106 ASN A CA 1
ATOM 846 C C . ASN A 1 106 ? -19.183 10.954 43.553 1.00 88.81 106 ASN A C 1
ATOM 848 O O . ASN A 1 106 ? -20.055 10.632 42.749 1.00 88.81 106 ASN A O 1
ATOM 852 N N . LEU A 1 107 ? -18.083 11.612 43.167 1.00 93.19 107 LEU A N 1
ATOM 853 C CA . LEU A 1 107 ? -17.867 12.109 41.805 1.00 93.19 107 LEU A CA 1
ATOM 854 C C . LEU A 1 107 ? -16.605 11.514 41.160 1.00 93.19 107 LEU A C 1
ATOM 856 O O . LEU A 1 107 ? -15.484 11.780 41.598 1.00 93.19 107 LEU A O 1
ATOM 860 N N . ILE A 1 108 ? -16.786 10.772 40.063 1.00 95.19 108 ILE A N 1
ATOM 861 C CA . ILE A 1 108 ? -15.703 10.429 39.127 1.00 95.19 108 ILE A CA 1
ATOM 862 C C . ILE A 1 108 ? -15.571 11.563 38.111 1.00 95.19 108 ILE A C 1
ATOM 864 O O . ILE A 1 108 ? -16.549 11.931 37.460 1.00 95.19 108 ILE A O 1
ATOM 868 N N . CYS A 1 109 ? -14.359 12.083 37.942 1.00 96.00 109 CYS A N 1
ATOM 869 C CA . CYS A 1 109 ? -13.991 12.988 36.862 1.00 96.00 109 CYS A CA 1
ATOM 870 C C . CYS A 1 109 ? -13.034 12.270 35.906 1.00 96.00 109 CYS A C 1
ATOM 872 O O . CYS A 1 109 ? -11.970 11.811 36.321 1.00 96.00 109 CYS A O 1
ATOM 874 N N . ILE A 1 110 ? -13.415 12.168 34.636 1.00 97.12 110 ILE A N 1
ATOM 875 C CA . ILE A 1 110 ? -12.577 11.612 33.572 1.00 97.12 110 ILE A CA 1
ATOM 876 C C . ILE A 1 110 ? -12.072 12.784 32.751 1.00 97.12 110 ILE A C 1
ATOM 878 O O . ILE A 1 110 ? -12.873 13.553 32.220 1.00 97.12 110 ILE A O 1
ATOM 882 N N . GLN A 1 111 ? -10.757 12.917 32.661 1.00 96.25 111 GLN A N 1
ATOM 883 C CA . GLN A 1 111 ? -10.080 14.045 32.043 1.00 96.25 111 GLN A CA 1
ATOM 884 C C . GLN A 1 111 ? -9.268 13.567 30.842 1.00 96.25 111 GLN A C 1
ATOM 886 O O . GLN A 1 111 ? -8.524 12.591 30.946 1.00 96.25 111 GLN A O 1
ATOM 891 N N . LEU A 1 112 ? -9.400 14.270 29.721 1.00 95.88 112 LEU A N 1
ATOM 892 C CA . LEU A 1 112 ? -8.528 14.140 28.563 1.00 95.88 112 LEU A CA 1
ATOM 893 C C . LEU A 1 112 ? -7.526 15.286 28.571 1.00 95.88 112 LEU A C 1
ATOM 895 O O . LEU A 1 112 ? -7.911 16.454 28.651 1.00 95.88 112 LEU A O 1
ATOM 899 N N . TRP A 1 113 ? -6.256 14.925 28.498 1.00 94.94 113 TRP A N 1
ATOM 900 C CA . TRP A 1 113 ? -5.125 15.839 28.518 1.00 94.94 113 TRP A CA 1
ATOM 901 C C . TRP A 1 113 ? -4.346 15.725 27.218 1.00 94.94 113 TRP A C 1
ATOM 903 O O . TRP A 1 113 ? -4.253 14.630 26.666 1.00 94.94 113 TRP A O 1
ATOM 913 N N . ASP A 1 114 ? -3.780 16.837 26.771 1.00 93.69 114 ASP A N 1
ATOM 914 C CA . ASP A 1 114 ? -2.882 16.896 25.628 1.00 93.69 114 ASP A CA 1
ATOM 915 C C . ASP A 1 114 ? -1.446 16.738 26.114 1.00 93.69 114 ASP A C 1
ATOM 917 O O . ASP A 1 114 ? -1.040 17.395 27.079 1.00 93.69 114 ASP A O 1
ATOM 921 N N . TRP A 1 115 ? -0.697 15.807 25.528 1.00 92.12 115 TRP A N 1
ATOM 922 C CA . TRP A 1 115 ? 0.697 15.617 25.903 1.00 92.12 115 TRP A CA 1
ATOM 923 C C . TRP A 1 115 ? 1.600 16.526 25.086 1.00 92.12 115 TRP A C 1
ATOM 925 O O . TRP A 1 115 ? 1.678 16.396 23.872 1.00 92.12 115 TRP A O 1
ATOM 935 N N . ASP A 1 116 ? 2.389 17.337 25.780 1.00 86.38 116 ASP A N 1
ATOM 936 C CA . ASP A 1 116 ? 3.363 18.217 25.157 1.00 86.38 116 ASP A CA 1
ATOM 937 C C . ASP A 1 116 ? 4.793 17.745 25.413 1.00 86.38 116 ASP A C 1
ATOM 939 O O . ASP A 1 116 ? 5.183 17.397 26.530 1.00 86.38 116 ASP A O 1
ATOM 943 N N . MET A 1 117 ? 5.631 17.785 24.375 1.00 77.56 117 MET A N 1
ATOM 944 C CA . MET A 1 117 ? 7.047 17.428 24.520 1.00 77.56 117 MET A CA 1
ATOM 945 C C . MET A 1 117 ? 7.849 18.498 25.278 1.00 77.56 117 MET A C 1
ATOM 947 O O . MET A 1 117 ? 8.828 18.171 25.949 1.00 77.56 117 MET A O 1
ATOM 951 N N . THR A 1 118 ? 7.482 19.774 25.125 1.00 74.69 118 THR A N 1
ATOM 952 C CA . THR A 1 118 ? 8.282 20.925 25.590 1.00 74.69 118 THR A CA 1
ATOM 953 C C . THR A 1 118 ? 7.557 21.860 26.557 1.00 74.69 118 THR A C 1
ATOM 955 O O . THR A 1 118 ? 8.221 22.644 27.234 1.00 74.69 118 THR A O 1
ATOM 958 N N . SER A 1 119 ? 6.228 21.795 26.624 1.00 81.50 119 SER A N 1
ATOM 959 C CA . SER A 1 119 ? 5.365 22.566 27.531 1.00 81.50 119 SER A CA 1
ATOM 960 C C . SER A 1 119 ? 4.747 21.669 28.608 1.00 81.50 119 SER A C 1
ATOM 962 O O . SER A 1 119 ? 4.971 20.460 28.649 1.00 81.50 119 SER A O 1
ATOM 964 N N . SER A 1 120 ? 4.023 22.280 29.548 1.00 87.31 120 SER A N 1
ATOM 965 C CA . SER A 1 120 ? 3.145 21.537 30.449 1.00 87.31 120 SER A CA 1
ATOM 966 C C . SER A 1 120 ? 1.981 20.943 29.667 1.00 87.31 120 SER A C 1
ATOM 968 O O . SER A 1 120 ? 1.386 21.654 28.874 1.00 87.31 120 SER A O 1
ATOM 970 N N . ASN A 1 121 ? 1.621 19.695 29.962 1.00 90.25 121 ASN A N 1
ATOM 971 C CA . ASN A 1 121 ? 0.426 19.068 29.401 1.00 90.25 121 ASN A CA 1
ATOM 972 C C . ASN A 1 121 ? -0.825 19.898 29.714 1.00 90.25 121 ASN A C 1
ATOM 974 O O . ASN A 1 121 ? -1.037 20.269 30.875 1.00 90.25 121 ASN A O 1
ATOM 978 N N . ASP A 1 122 ? -1.676 20.096 28.715 1.00 90.75 122 ASP A N 1
ATOM 979 C CA . ASP A 1 122 ? -2.870 20.926 28.828 1.00 90.75 122 ASP A CA 1
ATOM 980 C C . ASP A 1 122 ? -4.125 20.082 29.073 1.00 90.75 122 ASP A C 1
ATOM 982 O O . ASP A 1 122 ? -4.343 19.037 28.456 1.00 90.75 122 ASP A O 1
ATOM 986 N N . LEU A 1 123 ? -4.994 20.530 29.987 1.00 93.50 123 LEU A N 1
ATOM 987 C CA . LEU A 1 123 ? -6.298 19.898 30.180 1.00 93.50 123 LEU A CA 1
ATOM 988 C C . LEU A 1 123 ? -7.201 20.263 29.003 1.00 93.50 123 LEU A C 1
ATOM 990 O O . LEU A 1 123 ? -7.672 21.397 28.891 1.00 93.50 123 LEU A O 1
ATOM 994 N N . MET A 1 124 ? -7.514 19.276 28.168 1.00 93.88 124 MET A N 1
ATOM 995 C CA . MET A 1 124 ? -8.343 19.505 26.995 1.00 93.88 124 MET A CA 1
ATOM 996 C C . MET A 1 124 ? -9.808 19.640 27.389 1.00 93.88 124 MET A C 1
ATOM 998 O O . MET A 1 124 ? -10.471 20.635 27.080 1.00 93.88 124 MET A O 1
ATOM 1002 N N . ALA A 1 125 ? -10.318 18.609 28.065 1.00 94.44 125 ALA A N 1
ATOM 1003 C CA . ALA A 1 125 ? -11.707 18.516 28.476 1.00 94.44 125 ALA A CA 1
ATOM 1004 C C . ALA A 1 125 ? -11.923 17.421 29.529 1.00 94.44 125 ALA A C 1
ATOM 1006 O O . ALA A 1 125 ? -11.154 16.467 29.629 1.00 94.44 125 ALA A O 1
ATOM 1007 N N . GLU A 1 126 ? -13.013 17.522 30.283 1.00 95.81 126 GLU A N 1
ATOM 1008 C CA . GLU A 1 126 ? -13.408 16.556 31.299 1.00 95.81 126 GLU A CA 1
ATOM 1009 C C . GLU A 1 126 ? -14.908 16.235 31.259 1.00 95.81 126 GLU A C 1
ATOM 1011 O O . GLU A 1 126 ? -15.731 17.007 30.758 1.00 95.81 126 GLU A O 1
ATOM 1016 N N . THR A 1 127 ? -15.280 15.076 31.802 1.00 95.81 127 THR A N 1
ATOM 1017 C CA . THR A 1 127 ? -16.671 14.715 32.096 1.00 95.81 127 THR A CA 1
ATOM 1018 C C . THR A 1 127 ? -16.787 14.189 33.521 1.00 95.81 127 THR A C 1
ATOM 1020 O O . THR A 1 127 ? -15.898 13.502 34.023 1.00 95.81 127 THR A O 1
ATOM 1023 N N . LYS A 1 128 ? -17.894 14.524 34.186 1.00 95.12 128 LYS A N 1
ATOM 1024 C CA . LYS A 1 128 ? -18.163 14.179 35.586 1.00 95.12 128 LYS A CA 1
ATOM 1025 C C . LYS A 1 128 ? -19.337 13.214 35.687 1.00 95.12 128 LYS A C 1
ATOM 1027 O O . LYS A 1 128 ? -20.324 13.350 34.954 1.00 95.12 128 LYS A O 1
ATOM 1032 N N . ILE A 1 129 ? -19.223 12.240 36.586 1.00 94.38 129 ILE A N 1
ATOM 1033 C CA . ILE A 1 129 ? -20.207 11.177 36.805 1.00 94.38 129 ILE A CA 1
ATOM 1034 C C . ILE A 1 129 ? -20.468 11.053 38.301 1.00 94.38 129 ILE A C 1
ATOM 1036 O O . ILE A 1 129 ? -19.560 10.757 39.076 1.00 94.38 129 ILE A O 1
ATOM 1040 N N . ASP A 1 130 ? -21.722 11.277 38.684 1.00 92.81 130 ASP A N 1
ATOM 1041 C CA . ASP A 1 130 ? -22.199 11.104 40.052 1.00 92.81 130 ASP A CA 1
ATOM 1042 C C . ASP A 1 130 ? -22.515 9.624 40.308 1.00 92.81 130 ASP A C 1
ATOM 1044 O O . ASP A 1 130 ? -23.454 9.048 39.749 1.00 92.81 130 ASP A O 1
ATOM 1048 N N . ILE A 1 131 ? -21.678 9.004 41.129 1.00 91.19 131 ILE A N 1
ATOM 1049 C CA . ILE A 1 131 ? -21.723 7.583 41.464 1.00 91.19 131 ILE A CA 1
ATOM 1050 C C . ILE A 1 131 ? -22.852 7.296 42.445 1.00 91.19 131 ILE A C 1
ATOM 1052 O O . ILE A 1 131 ? -23.483 6.245 42.361 1.00 91.19 131 ILE A O 1
ATOM 1056 N N . GLU A 1 132 ? -23.112 8.215 43.371 1.00 87.50 132 GLU A N 1
ATOM 1057 C CA . GLU A 1 132 ? -24.116 8.039 44.415 1.00 87.50 132 GLU A CA 1
ATOM 1058 C C . GLU A 1 132 ? -25.510 7.962 43.790 1.00 87.50 132 GLU A C 1
ATOM 1060 O O . GLU A 1 132 ? -26.232 6.977 43.977 1.00 87.50 132 GLU A O 1
ATOM 1065 N N . ASN A 1 133 ? -25.842 8.933 42.937 1.00 87.44 133 ASN A N 1
ATOM 1066 C CA . ASN A 1 133 ? -27.100 8.941 42.192 1.00 87.44 133 ASN A CA 1
ATOM 1067 C C . ASN A 1 133 ? -27.253 7.702 41.302 1.00 87.44 133 ASN A C 1
ATOM 1069 O O . ASN A 1 133 ? -28.349 7.150 41.161 1.00 87.44 133 ASN A O 1
ATOM 1073 N N . ARG A 1 134 ? -26.150 7.235 40.710 1.00 89.38 134 ARG A N 1
ATOM 1074 C CA . ARG A 1 134 ? -26.155 6.061 39.840 1.00 89.38 134 ARG A CA 1
ATOM 1075 C C . ARG A 1 134 ? -26.367 4.759 40.611 1.00 89.38 134 ARG A C 1
ATOM 1077 O O . ARG A 1 134 ? -27.192 3.945 40.197 1.00 89.38 134 ARG A O 1
ATOM 1084 N N . TRP A 1 135 ? -25.675 4.580 41.734 1.00 87.88 135 TRP A N 1
ATOM 1085 C CA . TRP A 1 135 ? -25.770 3.392 42.585 1.00 87.88 135 TRP A CA 1
ATOM 1086 C C . TRP A 1 135 ? -27.162 3.236 43.205 1.00 87.88 135 TRP A C 1
ATOM 1088 O O . TRP A 1 135 ? -27.722 2.140 43.212 1.00 87.88 135 TRP A O 1
ATOM 1098 N N . PHE A 1 136 ? -27.754 4.338 43.672 1.00 85.12 136 PHE A N 1
ATOM 1099 C CA . PHE A 1 136 ? -29.085 4.342 44.289 1.00 85.12 136 PHE A CA 1
ATOM 1100 C C . PHE A 1 136 ? -30.240 4.506 43.291 1.00 85.12 136 PHE A C 1
ATOM 1102 O O . PHE A 1 136 ? -31.407 4.593 43.694 1.00 85.12 136 PHE A O 1
ATOM 1109 N N . SER A 1 137 ? -29.944 4.524 41.989 1.00 86.75 137 SER A N 1
ATOM 1110 C CA . SER A 1 137 ? -30.961 4.598 40.946 1.00 86.75 137 SER A CA 1
ATOM 1111 C C . SER A 1 137 ? -31.873 3.373 40.974 1.00 86.75 137 SER A C 1
ATOM 1113 O O . SER A 1 137 ? -31.423 2.224 40.955 1.00 86.75 137 SER A O 1
ATOM 1115 N N . CYS A 1 138 ? -33.185 3.610 40.934 1.00 81.75 138 CYS A N 1
ATOM 1116 C CA . CYS A 1 138 ? -34.172 2.537 40.824 1.00 81.75 138 CYS A CA 1
ATOM 1117 C C . CYS A 1 138 ? -34.033 1.739 39.511 1.00 81.75 138 CYS A C 1
ATOM 1119 O O . CYS A 1 138 ? -34.372 0.560 39.470 1.00 81.75 138 CYS A O 1
ATOM 1121 N N . HIS A 1 139 ? -33.441 2.340 38.474 1.00 88.81 139 HIS A N 1
ATOM 1122 C CA . HIS A 1 139 ? -33.211 1.731 37.162 1.00 88.81 139 HIS A CA 1
ATOM 1123 C C . HIS A 1 139 ? -32.070 0.700 37.136 1.00 88.81 139 HIS A C 1
ATOM 1125 O O . HIS A 1 139 ? -31.783 0.140 36.078 1.00 88.81 139 HIS A O 1
ATOM 1131 N N . ARG A 1 140 ? -31.416 0.432 38.279 1.00 89.38 140 ARG A N 1
ATOM 1132 C CA . ARG A 1 140 ? -30.319 -0.543 38.402 1.00 89.38 140 ARG A CA 1
ATOM 1133 C C . ARG A 1 140 ? -29.150 -0.226 37.461 1.00 89.38 140 ARG A C 1
ATOM 1135 O O . ARG A 1 140 ? -28.655 -1.084 36.739 1.00 89.38 140 ARG A O 1
ATOM 1142 N N . ALA A 1 141 ? -28.685 1.019 37.490 1.00 89.00 141 ALA A N 1
ATOM 1143 C CA . ALA A 1 141 ? -27.580 1.509 36.663 1.00 89.00 141 ALA A CA 1
ATOM 1144 C C . ALA A 1 141 ? -26.184 1.041 37.151 1.00 89.00 141 ALA A C 1
ATOM 1146 O O . ALA A 1 141 ? -25.209 1.786 37.042 1.00 89.00 141 ALA A O 1
ATOM 1147 N N . THR A 1 142 ? -26.097 -0.172 37.715 1.00 88.88 142 THR A N 1
ATOM 1148 C CA . THR A 1 142 ? -24.874 -0.757 38.289 1.00 88.88 142 THR A CA 1
ATOM 1149 C C . THR A 1 142 ? -24.060 -1.517 37.251 1.00 88.88 142 THR A C 1
ATOM 1151 O O . THR A 1 142 ? -22.912 -1.170 37.034 1.00 88.88 142 THR A O 1
ATOM 1154 N N . CYS A 1 143 ? -24.645 -2.529 36.613 1.00 90.62 143 CYS A N 1
ATOM 1155 C CA . CYS A 1 143 ? -24.086 -3.276 35.486 1.00 90.62 143 CYS A CA 1
ATOM 1156 C C . CYS A 1 143 ? -25.197 -3.371 34.439 1.00 90.62 143 CYS A C 1
ATOM 1158 O O . CYS A 1 143 ? -26.305 -3.808 34.766 1.00 90.62 143 CYS A O 1
ATOM 1160 N N . GLY A 1 144 ? -24.935 -2.934 33.207 1.00 91.38 144 GLY A N 1
ATOM 1161 C CA . GLY A 1 144 ? -25.942 -2.977 32.142 1.00 91.38 144 GLY A CA 1
ATOM 1162 C C . GLY A 1 144 ? -26.338 -4.415 31.795 1.00 91.38 144 GLY A C 1
ATOM 1163 O O . GLY A 1 144 ? -25.473 -5.283 31.705 1.00 91.38 144 GLY A O 1
ATOM 1164 N N . LEU A 1 145 ? -27.635 -4.673 31.599 1.00 93.19 145 LEU A N 1
ATOM 1165 C CA . LEU A 1 145 ? -28.140 -6.007 31.250 1.00 93.19 145 LEU A CA 1
ATOM 1166 C C . LEU A 1 145 ? -27.778 -6.380 29.798 1.00 93.19 145 LEU A C 1
ATOM 1168 O O . LEU A 1 145 ? -28.293 -5.735 28.880 1.00 93.19 145 LEU A O 1
ATOM 1172 N N . PRO A 1 146 ? -26.938 -7.403 29.557 1.00 92.38 146 PRO A N 1
ATOM 1173 C CA . PRO A 1 146 ? -26.634 -7.856 28.205 1.00 92.38 146 PRO A CA 1
ATOM 1174 C C . PRO A 1 146 ? -27.858 -8.501 27.547 1.00 92.38 146 PRO A C 1
ATOM 1176 O O . PRO A 1 146 ? -28.855 -8.832 28.197 1.00 92.38 146 PRO A O 1
ATOM 1179 N N . LYS A 1 147 ? -27.775 -8.716 26.231 1.00 90.19 147 LYS A N 1
ATOM 1180 C CA . LYS A 1 147 ? -28.819 -9.438 25.482 1.00 90.19 147 LYS A CA 1
ATOM 1181 C C . LYS A 1 147 ? -28.858 -10.932 25.812 1.00 90.19 147 LYS A C 1
ATOM 1183 O O . LYS A 1 147 ? -29.925 -11.531 25.759 1.00 90.19 147 LYS A O 1
ATOM 1188 N N . ARG A 1 148 ? -27.704 -11.507 26.155 1.00 89.69 148 ARG A N 1
ATOM 1189 C CA . ARG A 1 148 ? -27.501 -12.938 26.388 1.00 89.69 148 ARG A CA 1
ATOM 1190 C C . ARG A 1 148 ? -26.663 -13.155 27.644 1.00 89.69 148 ARG A C 1
ATOM 1192 O O . ARG A 1 148 ? -25.794 -12.345 27.962 1.00 89.69 148 ARG A O 1
ATOM 1199 N N . TYR A 1 149 ? -26.957 -14.229 28.365 1.00 90.75 149 TYR A N 1
ATOM 1200 C CA . TYR A 1 149 ? -26.180 -14.684 29.508 1.00 90.75 149 TYR A CA 1
ATOM 1201 C C . TYR A 1 149 ? -25.162 -15.722 29.041 1.00 90.75 149 TYR A C 1
ATOM 1203 O O . TYR A 1 149 ? -25.556 -16.774 28.539 1.00 90.75 149 TYR A O 1
ATOM 1211 N N . ASP A 1 150 ? -23.876 -15.443 29.258 1.00 87.50 150 ASP A N 1
ATOM 1212 C CA . ASP A 1 150 ? -22.783 -16.374 28.993 1.00 87.50 150 ASP A CA 1
ATOM 1213 C C . ASP A 1 150 ? -21.856 -16.484 30.209 1.00 87.50 150 ASP A C 1
ATOM 1215 O O . ASP A 1 150 ? -21.435 -15.489 30.797 1.00 87.50 150 ASP A O 1
ATOM 1219 N N . SER A 1 151 ? -21.522 -17.716 30.599 1.00 82.19 151 SER A N 1
ATOM 1220 C CA . SER A 1 151 ? -20.644 -17.983 31.747 1.00 82.19 151 SER A CA 1
ATOM 1221 C C . SER A 1 151 ? -19.148 -17.904 31.407 1.00 82.19 151 SER A C 1
ATOM 1223 O O . SER A 1 151 ? -18.326 -17.794 32.312 1.00 82.19 151 SER A O 1
ATOM 1225 N N . VAL A 1 152 ? -18.781 -18.013 30.123 1.00 80.12 152 VAL A N 1
ATOM 1226 C CA . VAL A 1 152 ? -17.400 -17.896 29.611 1.00 80.12 152 VAL A CA 1
ATOM 1227 C C . VAL A 1 152 ? -17.396 -17.158 28.265 1.00 80.12 152 VAL A C 1
ATOM 1229 O O . VAL A 1 152 ? -18.443 -16.981 27.648 1.00 80.12 152 VAL A O 1
ATOM 1232 N N . GLY A 1 153 ? -16.210 -16.786 27.778 1.00 80.00 153 GLY A N 1
ATOM 1233 C CA . GLY A 1 153 ? -16.026 -16.153 26.472 1.00 80.00 153 GLY A CA 1
ATOM 1234 C C . GLY A 1 153 ? -15.807 -14.646 26.571 1.00 80.00 153 GLY A C 1
ATOM 1235 O O . GLY A 1 153 ? -15.439 -14.126 27.620 1.00 80.00 153 GLY A O 1
ATOM 1236 N N . TYR A 1 154 ? -15.999 -13.938 25.461 1.00 76.94 154 TYR A N 1
ATOM 1237 C CA . TYR A 1 154 ? -15.773 -12.489 25.401 1.00 76.94 154 TYR A CA 1
ATOM 1238 C C . TYR A 1 154 ? -16.953 -11.676 25.968 1.00 76.94 154 TYR A C 1
ATOM 1240 O O . TYR A 1 154 ? -16.749 -10.578 26.472 1.00 76.94 154 TYR A O 1
ATOM 1248 N N . ASN A 1 155 ? -18.167 -12.241 25.956 1.00 81.62 155 ASN A N 1
ATOM 1249 C CA . ASN A 1 155 ? -19.398 -11.627 26.475 1.00 81.62 155 ASN A CA 1
ATOM 1250 C C . ASN A 1 155 ? -19.803 -12.175 27.857 1.00 81.62 155 ASN A C 1
ATOM 1252 O O . ASN A 1 155 ? -20.986 -12.303 28.164 1.00 81.62 155 ASN A O 1
ATOM 1256 N N . VAL A 1 156 ? -18.824 -12.528 28.695 1.00 87.19 156 VAL A N 1
ATOM 1257 C CA . VAL A 1 156 ? -19.083 -13.090 30.030 1.00 87.19 156 VAL A CA 1
ATOM 1258 C C . VAL A 1 156 ? -19.987 -12.185 30.854 1.00 87.19 156 VAL A C 1
ATOM 1260 O O . VAL A 1 156 ? -19.792 -10.970 30.924 1.00 87.19 156 VAL A O 1
ATOM 1263 N N . TRP A 1 157 ? -20.945 -12.809 31.535 1.00 89.00 157 TRP A N 1
ATOM 1264 C CA . TRP A 1 157 ? -21.809 -12.164 32.506 1.00 89.00 157 TRP A CA 1
ATOM 1265 C C . TRP A 1 157 ? -20.990 -11.395 33.552 1.00 89.00 157 TRP A C 1
ATOM 1267 O O . TRP A 1 157 ? -20.179 -11.968 34.282 1.00 89.00 157 TRP A O 1
ATOM 1277 N N . ARG A 1 158 ? -21.203 -10.076 33.612 1.00 88.75 158 ARG A N 1
ATOM 1278 C CA . ARG A 1 158 ? -20.400 -9.171 34.448 1.00 88.75 158 ARG A CA 1
ATOM 1279 C C . ARG A 1 158 ? -20.932 -9.024 35.868 1.00 88.75 158 ARG A C 1
ATOM 1281 O O . ARG A 1 158 ? -20.151 -8.776 36.779 1.00 88.75 158 ARG A O 1
ATOM 1288 N N . ASP A 1 159 ? -22.241 -9.162 36.067 1.00 89.69 159 ASP A N 1
ATOM 1289 C CA . ASP A 1 159 ? -22.877 -8.898 37.357 1.00 89.69 159 ASP A CA 1
ATOM 1290 C C . ASP A 1 159 ? -22.577 -9.996 38.390 1.00 89.69 159 ASP A C 1
ATOM 1292 O O . ASP A 1 159 ? -22.497 -11.183 38.081 1.00 89.69 159 ASP A O 1
ATOM 1296 N N . THR A 1 160 ? -22.479 -9.605 39.658 1.00 88.62 160 THR A N 1
ATOM 1297 C CA . THR A 1 160 ? -22.273 -10.532 40.786 1.00 88.62 160 THR A CA 1
ATOM 1298 C C . THR A 1 160 ? -23.487 -11.417 41.067 1.00 88.62 160 THR A C 1
ATOM 1300 O O . THR A 1 160 ? -23.347 -12.482 41.668 1.00 88.62 160 THR A O 1
ATOM 1303 N N . LYS A 1 161 ? -24.688 -10.975 40.671 1.00 90.62 161 LYS A N 1
ATOM 1304 C CA . LYS A 1 161 ? -25.932 -11.742 40.796 1.00 90.62 161 LYS A CA 1
ATOM 1305 C C . LYS A 1 161 ? -26.300 -12.345 39.449 1.00 90.62 161 LYS A C 1
ATOM 1307 O O . LYS A 1 161 ? -26.189 -11.677 38.424 1.00 90.62 161 LYS A O 1
ATOM 1312 N N . LYS A 1 162 ? -26.792 -13.583 39.455 1.00 92.25 162 LYS A N 1
ATOM 1313 C CA . LYS A 1 162 ? -27.332 -14.216 38.246 1.00 92.25 162 LYS A CA 1
ATOM 1314 C C . LYS A 1 162 ? -28.655 -13.562 37.814 1.00 92.25 162 LYS A C 1
ATOM 1316 O O . LYS A 1 162 ? -29.367 -13.045 38.684 1.00 92.25 162 LYS A O 1
ATOM 1321 N N . PRO A 1 163 ? -29.021 -13.602 36.519 1.00 94.94 163 PRO A N 1
ATOM 1322 C CA . PRO A 1 163 ? -30.312 -13.113 36.032 1.00 94.94 163 PRO A CA 1
ATOM 1323 C C . PRO A 1 163 ? -31.516 -13.571 36.870 1.00 94.94 163 PRO A C 1
ATOM 1325 O O . PRO A 1 163 ? -32.344 -12.746 37.257 1.00 94.94 163 PRO A O 1
ATOM 1328 N N . THR A 1 164 ? -31.584 -14.854 37.231 1.00 95.44 164 THR A N 1
ATOM 1329 C CA . THR A 1 164 ? -32.646 -15.422 38.080 1.00 95.44 164 THR A CA 1
ATOM 1330 C C . THR A 1 164 ? -32.758 -14.722 39.436 1.00 95.44 164 THR A C 1
ATOM 1332 O O . THR A 1 164 ? -33.841 -14.289 39.828 1.00 95.44 164 THR A O 1
ATOM 1335 N N . GLN A 1 165 ? -31.630 -14.530 40.122 1.00 93.88 165 GLN A N 1
ATOM 1336 C CA . GLN A 1 165 ? -31.564 -13.880 41.436 1.00 93.88 165 GLN A CA 1
ATOM 1337 C C . GLN A 1 165 ? -32.006 -12.415 41.373 1.00 93.88 165 GLN A C 1
ATOM 1339 O O . GLN A 1 165 ? -32.670 -11.914 42.281 1.00 93.88 165 GLN A O 1
ATOM 1344 N N . ILE A 1 166 ? -31.627 -11.719 40.300 1.00 92.81 166 ILE A N 1
ATOM 1345 C CA . ILE A 1 166 ? -32.003 -10.321 40.070 1.00 92.81 166 ILE A CA 1
ATOM 1346 C C . ILE A 1 166 ? -33.511 -10.220 39.863 1.00 92.81 166 ILE A C 1
ATOM 1348 O O . ILE A 1 166 ? -34.161 -9.362 40.459 1.00 92.81 166 ILE A O 1
ATOM 1352 N N . LEU A 1 167 ? -34.062 -11.105 39.034 1.00 94.19 167 LEU A N 1
ATOM 1353 C CA . LEU A 1 167 ? -35.482 -11.140 38.720 1.00 94.19 167 LEU A CA 1
ATOM 1354 C C . LEU A 1 167 ? -36.330 -11.424 39.965 1.00 94.19 167 LEU A C 1
ATOM 1356 O O . LEU A 1 167 ? -37.300 -10.710 40.216 1.00 94.19 167 LEU A O 1
ATOM 1360 N N . GLU A 1 168 ? -35.936 -12.404 40.780 1.00 93.75 168 GLU A N 1
ATOM 1361 C CA . GLU A 1 168 ? -36.594 -12.724 42.055 1.00 93.75 168 GLU A CA 1
ATOM 1362 C C . GLU A 1 168 ? -36.558 -11.542 43.035 1.00 93.75 168 GLU A C 1
ATOM 1364 O O . GLU A 1 168 ? -37.567 -11.201 43.654 1.00 93.75 168 GLU A O 1
ATOM 1369 N N . GLU A 1 169 ? -35.411 -10.869 43.160 1.00 90.25 169 GLU A N 1
ATOM 1370 C CA . GLU A 1 169 ? -35.271 -9.707 44.037 1.00 90.25 169 GLU A CA 1
ATOM 1371 C C . GLU A 1 169 ? -36.124 -8.519 43.578 1.00 90.25 169 GLU A C 1
ATOM 1373 O O . GLU A 1 169 ? -36.696 -7.816 44.423 1.00 90.25 169 GLU A O 1
ATOM 1378 N N . LEU A 1 170 ? -36.224 -8.295 42.265 1.00 89.44 170 LEU A N 1
ATOM 1379 C CA . LEU A 1 170 ? -37.075 -7.260 41.686 1.00 89.44 170 LEU A CA 1
ATOM 1380 C C . LEU A 1 170 ? -38.557 -7.570 41.894 1.00 89.44 170 LEU A C 1
ATOM 1382 O O . LEU A 1 170 ? -39.272 -6.680 42.346 1.00 89.44 170 LEU A O 1
ATOM 1386 N N . CYS A 1 171 ? -39.001 -8.811 41.659 1.00 89.69 171 CYS A N 1
ATOM 1387 C CA . CYS A 1 171 ? -40.385 -9.224 41.927 1.00 89.69 171 CYS A CA 1
ATOM 1388 C C . CYS A 1 171 ? -40.734 -9.017 43.405 1.00 89.69 171 CYS A C 1
ATOM 1390 O O . CYS A 1 171 ? -41.703 -8.331 43.721 1.00 89.69 171 CYS A O 1
ATOM 1392 N N . ARG A 1 172 ? -39.864 -9.473 44.315 1.00 88.19 172 ARG A N 1
ATOM 1393 C CA . ARG A 1 172 ? -40.029 -9.282 45.763 1.00 88.19 172 ARG A CA 1
ATOM 1394 C C . ARG A 1 172 ? -40.079 -7.808 46.170 1.00 88.19 172 ARG A C 1
ATOM 1396 O O . ARG A 1 172 ? -40.887 -7.432 47.007 1.00 88.19 172 ARG A O 1
ATOM 1403 N N . THR A 1 173 ? -39.205 -6.966 45.612 1.00 83.69 173 THR A N 1
ATOM 1404 C CA . THR A 1 173 ? -39.185 -5.522 45.924 1.00 83.69 173 THR A CA 1
ATOM 1405 C C . THR A 1 173 ? -40.425 -4.813 45.373 1.00 83.69 173 THR A C 1
ATOM 1407 O O . THR A 1 173 ? -40.892 -3.845 45.965 1.00 83.69 173 THR A O 1
ATOM 1410 N N . ALA A 1 174 ? -40.935 -5.275 44.234 1.00 82.94 174 ALA A N 1
ATOM 1411 C CA . ALA A 1 174 ? -42.105 -4.725 43.568 1.00 82.94 174 ALA A CA 1
ATOM 1412 C C . ALA A 1 174 ? -43.436 -5.277 44.114 1.00 82.94 174 ALA A C 1
ATOM 1414 O O . ALA A 1 174 ? -44.480 -4.871 43.614 1.00 82.94 174 ALA A O 1
ATOM 1415 N N . ASP A 1 175 ? -43.412 -6.166 45.115 1.00 85.44 175 ASP A N 1
ATOM 1416 C CA . ASP A 1 175 ? -44.598 -6.865 45.638 1.00 85.44 175 ASP A CA 1
ATOM 1417 C C . ASP A 1 175 ? -45.362 -7.639 44.537 1.00 85.44 175 ASP A C 1
ATOM 1419 O O . ASP A 1 175 ? -46.587 -7.594 44.426 1.00 85.44 175 ASP A O 1
ATOM 1423 N N . ILE A 1 176 ? -44.603 -8.313 43.664 1.00 88.00 176 ILE A N 1
ATOM 1424 C CA . ILE A 1 176 ? -45.090 -9.193 42.593 1.00 88.00 176 ILE A CA 1
ATOM 1425 C C . ILE A 1 176 ? -44.745 -10.640 42.966 1.00 88.00 176 ILE A C 1
ATOM 1427 O O . ILE A 1 176 ? -43.663 -10.902 43.498 1.00 88.00 176 ILE A O 1
ATOM 1431 N N . ASP A 1 177 ? -45.646 -11.576 42.655 1.00 88.44 177 ASP A N 1
ATOM 1432 C CA . ASP A 1 177 ? -45.413 -13.010 42.845 1.00 88.44 177 ASP A CA 1
ATOM 1433 C C . ASP A 1 177 ? -44.116 -13.474 42.159 1.00 88.44 177 ASP A C 1
ATOM 1435 O O . ASP A 1 177 ? -43.737 -12.985 41.090 1.00 88.44 177 ASP A O 1
ATOM 1439 N N . SER A 1 178 ? -43.434 -14.442 42.776 1.00 90.00 178 SER A N 1
ATOM 1440 C CA . SER A 1 178 ? -42.186 -15.000 42.250 1.00 90.00 178 SER A CA 1
ATOM 1441 C C . SER A 1 178 ? -42.354 -15.565 40.830 1.00 90.00 178 SER A C 1
ATOM 1443 O O . SER A 1 178 ? -43.398 -16.148 40.523 1.00 90.00 178 SER A O 1
ATOM 1445 N N . PRO A 1 179 ? -41.322 -15.460 39.969 1.00 93.69 179 PRO A N 1
ATOM 1446 C CA . PRO A 1 179 ? -41.379 -15.973 38.602 1.00 93.69 179 PRO A CA 1
ATOM 1447 C C . PRO A 1 179 ? -41.604 -17.491 38.578 1.00 93.69 179 PRO A C 1
ATOM 1449 O O . PRO A 1 179 ? -40.892 -18.248 39.241 1.00 93.69 179 PRO A O 1
ATOM 1452 N N . VAL A 1 180 ? -42.572 -17.943 37.777 1.00 94.19 180 VAL A N 1
ATOM 1453 C CA . VAL A 1 180 ? -42.897 -19.367 37.603 1.00 94.19 180 VAL A CA 1
ATOM 1454 C C . VAL A 1 180 ? -42.342 -19.850 36.268 1.00 94.19 180 VAL A C 1
ATOM 1456 O O . VAL A 1 180 ? -42.803 -19.424 35.212 1.00 94.19 180 VAL A O 1
ATOM 1459 N N . TYR A 1 181 ? -41.353 -20.743 36.307 1.00 94.00 181 TYR A N 1
ATOM 1460 C CA . TYR A 1 181 ? -40.728 -21.313 35.109 1.00 94.00 181 TYR A CA 1
ATOM 1461 C C . TYR A 1 181 ? -41.484 -22.551 34.620 1.00 94.00 181 TYR A C 1
ATOM 1463 O O . TYR A 1 181 ? -41.962 -23.354 35.425 1.00 94.00 181 TYR A O 1
ATOM 1471 N N . ALA A 1 182 ? -41.552 -22.729 33.301 1.00 93.38 182 ALA A N 1
ATOM 1472 C CA . ALA A 1 182 ? -41.992 -23.983 32.702 1.00 93.38 182 ALA A CA 1
ATOM 1473 C C . ALA A 1 182 ? -40.988 -25.122 32.997 1.00 93.38 182 ALA A C 1
ATOM 1475 O O . ALA A 1 182 ? -39.812 -24.844 33.248 1.00 93.38 182 ALA A O 1
ATOM 1476 N N . PRO A 1 183 ? -41.409 -26.403 32.941 1.00 89.81 183 PRO A N 1
ATOM 1477 C CA . PRO A 1 183 ? -40.531 -27.544 33.228 1.00 89.81 183 PRO A CA 1
ATOM 1478 C C . PRO A 1 183 ? -39.284 -27.637 32.338 1.00 89.81 183 PRO A C 1
ATOM 1480 O O . PRO A 1 183 ? -38.302 -28.254 32.733 1.00 89.81 183 PRO A O 1
ATOM 1483 N N . ASP A 1 184 ? -39.329 -27.048 31.143 1.00 88.38 184 ASP A N 1
ATOM 1484 C CA . ASP A 1 184 ? -38.230 -27.009 30.176 1.00 88.38 184 ASP A CA 1
ATOM 1485 C C . ASP A 1 184 ? -37.401 -25.713 30.237 1.00 88.38 184 ASP A C 1
ATOM 1487 O O . ASP A 1 184 ? -36.491 -25.534 29.430 1.00 88.38 184 ASP A O 1
ATOM 1491 N N . PHE A 1 185 ? -37.732 -24.802 31.160 1.00 91.19 185 PHE A N 1
ATOM 1492 C CA . PHE A 1 185 ? -37.135 -23.475 31.342 1.00 91.19 185 PHE A CA 1
ATOM 1493 C C . PHE A 1 185 ? -37.179 -22.547 30.116 1.00 91.19 185 PHE A C 1
ATOM 1495 O O . PHE A 1 185 ? -36.644 -21.440 30.183 1.00 91.19 185 PHE A O 1
ATOM 1502 N N . GLN A 1 186 ? -37.841 -22.933 29.019 1.00 91.88 186 GLN A N 1
ATOM 1503 C CA . GLN A 1 186 ? -37.909 -22.137 27.784 1.00 91.88 186 GLN A CA 1
ATOM 1504 C C . GLN A 1 186 ? -38.919 -20.996 27.874 1.00 91.88 186 GLN A C 1
ATOM 1506 O O . GLN A 1 186 ? -38.895 -20.084 27.052 1.00 91.88 186 GLN A O 1
ATOM 1511 N N . SER A 1 187 ? -39.792 -21.022 28.876 1.00 93.00 187 SER A N 1
ATOM 1512 C CA . SER A 1 187 ? -40.682 -19.916 29.190 1.00 93.00 187 SER A CA 1
ATOM 1513 C C . SER A 1 187 ? -40.783 -19.696 30.694 1.00 93.00 187 SER A C 1
ATOM 1515 O O . SER A 1 187 ? -40.609 -20.617 31.499 1.00 93.00 187 SER A O 1
ATOM 1517 N N . LEU A 1 188 ? -41.057 -18.453 31.076 1.00 94.38 188 LEU A N 1
ATOM 1518 C CA . LEU A 1 188 ? -41.396 -18.081 32.442 1.00 94.38 188 LEU A CA 1
ATOM 1519 C C . LEU A 1 188 ? -42.617 -17.165 32.447 1.00 94.38 188 LEU A C 1
ATOM 1521 O O . LEU A 1 188 ? -42.829 -16.388 31.514 1.00 94.38 188 LEU A O 1
ATOM 1525 N N . LYS A 1 189 ? -43.405 -17.243 33.517 1.00 93.62 189 LYS A N 1
ATOM 1526 C CA . LYS A 1 189 ? -44.575 -16.400 33.755 1.00 93.62 189 LYS A CA 1
ATOM 1527 C C . LYS A 1 189 ? -44.346 -15.505 34.969 1.00 93.62 189 LYS A C 1
ATOM 1529 O O . LYS A 1 189 ? -43.943 -15.988 36.028 1.00 93.62 189 LYS A O 1
ATOM 1534 N N . ILE A 1 190 ? -44.636 -14.216 34.815 1.00 91.94 190 ILE A N 1
ATOM 1535 C CA . ILE A 1 190 ? -44.652 -13.221 35.896 1.00 91.94 190 ILE A CA 1
ATOM 1536 C C . ILE A 1 190 ? -45.979 -12.480 35.806 1.00 91.94 190 ILE A C 1
ATOM 1538 O O . ILE A 1 190 ? -46.288 -11.900 34.769 1.00 91.94 190 ILE A O 1
ATOM 1542 N N . ALA A 1 191 ? -46.759 -12.496 36.889 1.00 83.19 191 ALA A N 1
ATOM 1543 C CA . ALA A 1 191 ? -48.134 -11.999 36.885 1.00 83.19 191 ALA A CA 1
ATOM 1544 C C . ALA A 1 191 ? -48.950 -12.611 35.724 1.00 83.19 191 ALA A C 1
ATOM 1546 O O . ALA A 1 191 ? -49.158 -13.824 35.711 1.00 83.19 191 ALA A O 1
ATOM 1547 N N . ASP A 1 192 ? -49.384 -11.804 34.752 1.00 84.62 192 ASP A N 1
ATOM 1548 C CA . ASP A 1 192 ? -50.152 -12.250 33.581 1.00 84.62 192 ASP A CA 1
ATOM 1549 C C . ASP A 1 192 ? -49.307 -12.362 32.298 1.00 84.62 192 ASP A C 1
ATOM 1551 O O . ASP A 1 192 ? -49.792 -12.879 31.291 1.00 84.62 192 ASP A O 1
ATOM 1555 N N . ASP A 1 193 ? -48.037 -11.952 32.341 1.00 89.00 193 ASP A N 1
ATOM 1556 C CA . ASP A 1 193 ? -47.141 -11.929 31.187 1.00 89.00 193 ASP A CA 1
ATOM 1557 C C . ASP A 1 193 ? -46.283 -13.196 31.100 1.00 89.00 193 ASP A C 1
ATOM 1559 O O . ASP A 1 193 ? -45.784 -13.721 32.102 1.00 89.00 193 ASP A O 1
ATOM 1563 N N . VAL A 1 194 ? -46.081 -13.671 29.870 1.00 92.44 194 VAL A N 1
ATOM 1564 C CA . VAL A 1 194 ? -45.236 -14.828 29.551 1.00 92.44 194 VAL A CA 1
ATOM 1565 C C . VAL A 1 194 ? -44.031 -14.363 28.742 1.00 92.44 194 VAL A C 1
ATOM 1567 O O . VAL A 1 194 ? -44.162 -13.627 27.763 1.00 92.44 194 VAL A O 1
ATOM 1570 N N . PHE A 1 195 ? -42.850 -14.813 29.151 1.00 92.69 195 PHE A N 1
ATOM 1571 C CA . PHE A 1 195 ? -41.579 -14.512 28.507 1.00 92.69 195 PHE A CA 1
ATOM 1572 C C . PHE A 1 195 ? -40.954 -15.804 28.009 1.00 92.69 195 PHE A C 1
ATOM 1574 O O . PHE A 1 195 ? -40.758 -16.738 28.781 1.00 92.69 195 PHE A O 1
ATOM 1581 N N . GLU A 1 196 ? -40.629 -15.838 26.724 1.00 92.75 196 GLU A N 1
ATOM 1582 C CA . GLU A 1 196 ? -39.958 -16.965 26.080 1.00 92.75 196 GLU A CA 1
ATOM 1583 C C . GLU A 1 196 ? -38.454 -16.701 25.976 1.00 92.75 196 GLU A C 1
ATOM 1585 O O . GLU A 1 196 ? -38.029 -15.556 25.804 1.00 92.75 196 GLU A O 1
ATOM 1590 N N . CYS A 1 197 ? -37.657 -17.761 26.089 1.00 90.00 197 CYS A N 1
ATOM 1591 C CA . CYS A 1 197 ? -36.213 -17.726 25.893 1.00 90.00 197 CYS A CA 1
ATOM 1592 C C . CYS A 1 197 ? -35.867 -17.271 24.467 1.00 90.00 197 CYS A C 1
ATOM 1594 O O . CYS A 1 197 ? -36.657 -17.438 23.537 1.00 90.00 197 CYS A O 1
ATOM 1596 N N . ASP A 1 198 ? -34.671 -16.718 24.284 1.00 87.50 198 ASP A N 1
ATOM 1597 C CA . ASP A 1 198 ? -34.195 -16.326 22.959 1.00 87.50 198 ASP A CA 1
ATOM 1598 C C . ASP A 1 198 ? -34.096 -17.559 22.026 1.00 87.50 198 ASP A C 1
ATOM 1600 O O . ASP A 1 198 ? -33.446 -18.547 22.399 1.00 87.50 198 ASP A O 1
ATOM 1604 N N . PRO A 1 199 ? -34.703 -17.533 20.820 1.00 87.12 199 PRO A N 1
ATOM 1605 C CA . PRO A 1 199 ? -34.592 -18.615 19.843 1.00 87.12 199 PRO A CA 1
ATOM 1606 C C . PRO A 1 199 ? -33.149 -19.047 19.545 1.00 87.12 199 PRO A C 1
ATOM 1608 O O . PRO A 1 199 ? -32.897 -20.245 19.403 1.00 87.12 199 PRO A O 1
ATOM 1611 N N . GLU A 1 200 ? -32.193 -18.112 19.513 1.00 84.75 200 GLU A N 1
ATOM 1612 C CA . GLU A 1 200 ? -30.776 -18.423 19.270 1.00 84.75 200 GLU A CA 1
ATOM 1613 C C . GLU A 1 200 ? -30.175 -19.270 20.401 1.00 84.75 200 GLU A C 1
ATOM 1615 O O . GLU A 1 200 ? -29.370 -20.177 20.163 1.00 84.75 200 GLU A O 1
ATOM 1620 N N . CYS A 1 201 ? -30.590 -19.019 21.647 1.00 82.00 201 CYS A N 1
ATOM 1621 C CA . CYS A 1 201 ? -30.174 -19.825 22.796 1.00 82.00 201 CYS A CA 1
ATOM 1622 C C . CYS A 1 201 ? -30.743 -21.247 22.702 1.00 82.00 201 CYS A C 1
ATOM 1624 O O . CYS A 1 201 ? -30.040 -22.221 22.985 1.00 82.00 201 CYS A O 1
ATOM 1626 N N . ILE A 1 202 ? -31.993 -21.383 22.249 1.00 84.00 202 ILE A N 1
ATOM 1627 C CA . ILE A 1 202 ? -32.644 -22.684 22.057 1.00 84.00 202 ILE A CA 1
ATOM 1628 C C . ILE A 1 202 ? -31.927 -23.495 20.966 1.00 84.00 202 ILE A C 1
ATOM 1630 O O . ILE A 1 202 ? -31.677 -24.689 21.153 1.00 84.00 202 ILE A O 1
ATOM 1634 N N . GLU A 1 203 ? -31.576 -22.877 19.835 1.00 84.25 203 GLU A N 1
ATOM 1635 C CA . GLU A 1 203 ? -30.816 -23.547 18.769 1.00 84.25 203 GLU A CA 1
ATOM 1636 C C . GLU A 1 203 ? -29.430 -23.988 19.236 1.00 84.25 203 GLU A C 1
ATOM 1638 O O . GLU A 1 203 ? -29.042 -25.139 19.014 1.00 84.25 203 GLU A O 1
ATOM 1643 N N . PHE A 1 204 ? -28.717 -23.118 19.951 1.00 77.12 204 PHE A N 1
ATOM 1644 C CA . PHE A 1 204 ? -27.411 -23.433 20.525 1.00 77.12 204 PHE A CA 1
ATOM 1645 C C . PHE A 1 204 ? -27.462 -24.695 21.405 1.00 77.12 204 PHE A C 1
ATOM 1647 O O . PHE A 1 204 ? -26.675 -25.627 21.223 1.00 77.12 204 PHE A O 1
ATOM 1654 N N . ILE A 1 205 ? -28.461 -24.791 22.287 1.00 77.75 205 ILE A N 1
ATOM 1655 C CA . ILE A 1 205 ? -28.652 -25.948 23.173 1.00 77.75 205 ILE A CA 1
ATOM 1656 C C . ILE A 1 205 ? -29.077 -27.207 22.402 1.00 77.75 205 ILE A C 1
ATOM 1658 O O . ILE A 1 205 ? -28.687 -28.321 22.763 1.00 77.75 205 ILE A O 1
ATOM 1662 N N . LYS A 1 206 ? -29.852 -27.081 21.319 1.00 81.94 206 LYS A N 1
ATOM 1663 C CA . LYS A 1 206 ? -30.172 -28.228 20.452 1.00 81.94 206 LYS A CA 1
ATOM 1664 C C . LYS A 1 206 ? -28.908 -28.792 19.806 1.00 81.94 206 LYS A C 1
ATOM 1666 O O . LYS A 1 206 ? -28.683 -30.003 19.866 1.00 81.94 206 LYS A O 1
ATOM 1671 N N . HIS A 1 207 ? -28.050 -27.935 19.252 1.00 73.94 207 HIS A N 1
ATOM 1672 C CA . HIS A 1 207 ? -26.771 -28.354 18.672 1.00 73.94 207 HIS A CA 1
ATOM 1673 C C . HIS A 1 207 ? -25.880 -29.060 19.695 1.00 73.94 207 HIS A C 1
ATOM 1675 O O . HIS A 1 207 ? -25.314 -30.115 19.408 1.00 73.94 207 HIS A O 1
ATOM 1681 N N . ALA A 1 208 ? -25.834 -28.541 20.915 1.00 69.12 208 ALA A N 1
ATOM 1682 C CA . ALA A 1 208 ? -25.105 -29.129 22.026 1.00 69.12 208 ALA A CA 1
ATOM 1683 C C . ALA A 1 208 ? -25.547 -30.534 22.420 1.00 69.12 208 ALA A C 1
ATOM 1685 O O . ALA A 1 208 ? -24.719 -31.431 22.587 1.00 69.12 208 ALA A O 1
ATOM 1686 N N . LYS A 1 209 ? -26.865 -30.719 22.558 1.00 69.06 209 LYS A N 1
ATOM 1687 C CA . LYS A 1 209 ? -27.475 -32.009 22.892 1.00 69.06 209 LYS A CA 1
ATOM 1688 C C . LYS A 1 209 ? -27.225 -33.031 21.773 1.00 69.06 209 LYS A C 1
ATOM 1690 O O . LYS A 1 209 ? -27.038 -34.208 22.059 1.00 69.06 209 LYS A O 1
ATOM 1695 N N . THR A 1 210 ? -27.137 -32.576 20.519 1.00 68.12 210 THR A N 1
ATOM 1696 C CA . THR A 1 210 ? -26.893 -33.428 19.338 1.00 68.12 210 THR A CA 1
ATOM 1697 C C . THR A 1 210 ? -25.415 -33.803 19.162 1.00 68.12 210 THR A C 1
ATOM 1699 O O . THR A 1 210 ? -25.109 -34.917 18.747 1.00 68.12 210 THR A O 1
ATOM 1702 N N . ALA A 1 211 ? -24.484 -32.908 19.508 1.00 60.78 211 ALA A N 1
ATOM 1703 C CA . ALA A 1 211 ? -23.039 -33.123 19.371 1.00 60.78 211 ALA A CA 1
ATOM 1704 C C . ALA A 1 211 ? -22.411 -33.976 20.496 1.00 60.78 211 ALA A C 1
ATOM 1706 O O . ALA A 1 211 ? -21.192 -34.137 20.533 1.00 60.78 211 ALA A O 1
ATOM 1707 N N . GLY A 1 212 ? -23.233 -34.518 21.404 1.00 55.28 212 GLY A N 1
ATOM 1708 C CA . GLY A 1 212 ? -22.821 -35.389 22.502 1.00 55.28 212 GLY A CA 1
ATOM 1709 C C . GLY A 1 212 ? -21.958 -34.669 23.535 1.00 55.28 212 GLY A C 1
ATOM 1710 O O . GLY A 1 212 ? -20.743 -34.779 23.444 1.00 55.28 212 GLY A O 1
ATOM 1711 N N . ASP A 1 213 ? -22.603 -33.960 24.477 1.00 54.38 213 ASP A N 1
ATOM 1712 C CA . ASP A 1 213 ? -22.231 -33.424 25.822 1.00 54.38 213 ASP A CA 1
ATOM 1713 C C . ASP A 1 213 ? -20.808 -32.844 26.089 1.00 54.38 213 ASP A C 1
ATOM 1715 O O . ASP A 1 213 ? -20.614 -31.960 26.922 1.00 54.38 213 ASP A O 1
ATOM 1719 N N . THR A 1 214 ? -19.788 -33.288 25.365 1.00 51.56 214 THR A N 1
ATOM 1720 C CA . THR A 1 214 ? -18.370 -32.929 25.460 1.00 51.56 214 THR A CA 1
ATOM 1721 C C . THR A 1 214 ? -18.077 -31.485 25.042 1.00 51.56 214 THR A C 1
ATOM 1723 O O . THR A 1 214 ? -17.176 -30.867 25.605 1.00 51.56 214 THR A O 1
ATOM 1726 N N . ILE A 1 215 ? -18.819 -30.934 24.071 1.00 51.00 215 ILE A N 1
ATOM 1727 C CA . ILE A 1 215 ? -18.637 -29.544 23.606 1.00 51.00 215 ILE A CA 1
ATOM 1728 C C . ILE A 1 215 ? -19.216 -28.560 24.630 1.00 51.00 215 ILE A C 1
ATOM 1730 O O . ILE A 1 215 ? -18.558 -27.582 24.978 1.00 51.00 215 ILE A O 1
ATOM 1734 N N . HIS A 1 216 ? -20.396 -28.856 25.186 1.00 52.25 216 HIS A N 1
ATOM 1735 C CA . HIS A 1 216 ? -21.028 -27.994 26.186 1.00 52.25 216 HIS A CA 1
ATOM 1736 C C . HIS A 1 216 ? -20.280 -27.981 27.516 1.00 52.25 216 HIS A C 1
ATOM 1738 O O . HIS A 1 216 ? -20.024 -26.903 28.035 1.00 52.25 216 HIS A O 1
ATOM 1744 N N . ARG A 1 217 ? -19.830 -29.140 28.026 1.00 50.50 217 ARG A N 1
ATOM 1745 C CA . ARG A 1 217 ? -19.048 -29.194 29.279 1.00 50.50 217 ARG A CA 1
ATOM 1746 C C . ARG A 1 217 ? -17.686 -28.499 29.197 1.00 50.50 217 ARG A C 1
ATOM 1748 O O . ARG A 1 217 ? -17.131 -28.145 30.231 1.00 50.50 217 ARG A O 1
ATOM 1755 N N . LYS A 1 218 ? -17.124 -28.332 27.992 1.00 49.81 218 LYS A N 1
ATOM 1756 C CA . LYS A 1 218 ? -15.879 -27.574 27.773 1.00 49.81 218 LYS A CA 1
ATOM 1757 C C . LYS A 1 218 ? -16.113 -26.070 27.627 1.00 49.81 218 LYS A C 1
ATOM 1759 O O . LYS A 1 218 ? -15.223 -25.306 27.979 1.00 49.81 218 LYS A O 1
ATOM 1764 N N . ALA A 1 219 ? -17.264 -25.666 27.091 1.00 53.62 219 ALA A N 1
ATOM 1765 C CA . ALA A 1 219 ? -17.583 -24.270 26.812 1.00 53.62 219 ALA A CA 1
ATOM 1766 C C . ALA A 1 219 ? -18.398 -23.599 27.923 1.00 53.62 219 ALA A C 1
ATOM 1768 O O . ALA A 1 219 ? -18.337 -22.396 28.047 1.00 53.62 219 ALA A O 1
ATOM 1769 N N . HIS A 1 220 ? -19.141 -24.314 28.759 1.00 60.41 220 HIS A N 1
ATOM 1770 C CA . HIS A 1 220 ? -19.889 -23.707 29.857 1.00 60.41 220 HIS A CA 1
ATOM 1771 C C . HIS A 1 220 ? -19.760 -24.583 31.102 1.00 60.41 220 HIS A C 1
ATOM 1773 O O . HIS A 1 220 ? -19.904 -25.802 31.041 1.00 60.41 220 HIS A O 1
ATOM 1779 N N . HIS A 1 221 ? -19.479 -23.959 32.247 1.00 64.06 221 HIS A N 1
ATOM 1780 C CA . HIS A 1 221 ? -19.409 -24.655 33.537 1.00 64.06 221 HIS A CA 1
ATOM 1781 C C . HIS A 1 221 ? -20.798 -25.032 34.088 1.00 64.06 221 HIS A C 1
ATOM 1783 O O . HIS A 1 221 ? -20.885 -25.685 35.126 1.00 64.06 221 HIS A O 1
ATOM 1789 N N . GLU A 1 222 ? -21.873 -24.629 33.408 1.00 72.50 222 GLU A N 1
ATOM 1790 C CA . GLU A 1 222 ? -23.262 -24.786 33.840 1.00 72.50 222 GLU A CA 1
ATOM 1791 C C . GLU A 1 222 ? -24.015 -25.822 32.998 1.00 72.50 222 GLU A C 1
ATOM 1793 O O . GLU A 1 222 ? -23.666 -26.088 31.843 1.00 72.50 222 GLU A O 1
ATOM 1798 N N . SER A 1 223 ? -25.063 -26.419 33.577 1.00 81.25 223 SER A N 1
ATOM 1799 C CA . SER A 1 223 ? -25.908 -27.364 32.846 1.00 81.25 223 SER A CA 1
ATOM 1800 C C . SER A 1 223 ? -26.690 -26.647 31.728 1.00 81.25 223 SER A C 1
ATOM 1802 O O . SER A 1 223 ? -26.998 -25.460 31.859 1.00 81.25 223 SER A O 1
ATOM 1804 N N . PRO A 1 224 ? -27.052 -27.330 30.621 1.00 82.19 224 PRO A N 1
ATOM 1805 C CA . PRO A 1 224 ? -27.859 -26.719 29.560 1.00 82.19 224 PRO A CA 1
ATOM 1806 C C . PRO A 1 224 ? -29.197 -26.149 30.056 1.00 82.19 224 PRO A C 1
ATOM 1808 O O . PRO A 1 224 ? -29.684 -25.152 29.523 1.00 82.19 224 PRO A O 1
ATOM 1811 N N . AS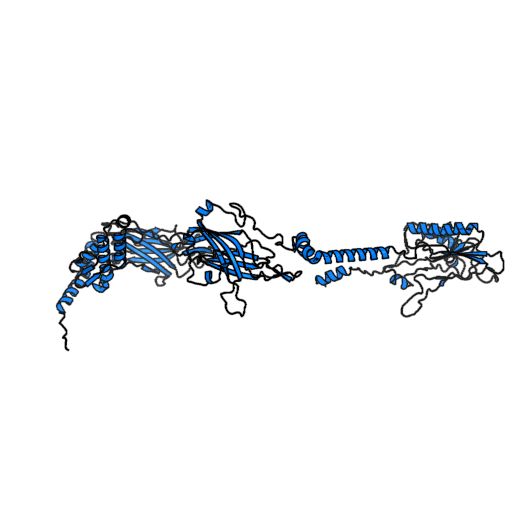P A 1 225 ? -29.783 -26.766 31.080 1.00 85.44 225 ASP A N 1
ATOM 1812 C CA . ASP A 1 225 ? -31.059 -26.342 31.651 1.00 85.44 225 ASP A CA 1
ATOM 1813 C C . ASP A 1 225 ? -30.882 -25.087 32.525 1.00 85.44 225 ASP A C 1
ATOM 1815 O O . ASP A 1 225 ? -31.666 -24.146 32.394 1.00 85.44 225 ASP A O 1
ATOM 1819 N N . ASP A 1 226 ? -29.805 -25.004 33.320 1.00 87.69 226 ASP A N 1
ATOM 1820 C CA . ASP A 1 226 ? -29.447 -23.781 34.058 1.00 87.69 226 ASP A CA 1
ATOM 1821 C C . ASP A 1 226 ? -29.168 -22.617 33.098 1.00 87.69 226 ASP A C 1
ATOM 1823 O O . ASP A 1 226 ? -29.693 -21.520 33.280 1.00 87.69 226 ASP A O 1
ATOM 1827 N N . TYR A 1 227 ? -28.422 -22.873 32.018 1.00 87.69 227 TYR A N 1
ATOM 1828 C CA . TYR A 1 227 ? -28.139 -21.878 30.983 1.00 87.69 227 TYR A CA 1
ATOM 1829 C C . TYR A 1 227 ? -29.416 -21.335 30.326 1.00 87.69 227 TYR A C 1
ATOM 1831 O O . TYR A 1 227 ? -29.555 -20.126 30.117 1.00 87.69 227 TYR A O 1
ATOM 1839 N N . THR A 1 228 ? -30.367 -22.227 30.018 1.00 90.12 228 THR A N 1
ATOM 1840 C CA . THR A 1 228 ? -31.682 -21.844 29.481 1.00 90.12 228 THR A CA 1
ATOM 1841 C C . THR A 1 228 ? -32.423 -20.974 30.489 1.00 90.12 228 THR A C 1
ATOM 1843 O O . THR A 1 228 ? -32.901 -19.896 30.143 1.00 90.12 228 THR A O 1
ATOM 1846 N N . LYS A 1 229 ? -32.471 -21.410 31.752 1.00 92.88 229 LYS A N 1
ATOM 1847 C CA . LYS A 1 229 ? -33.173 -20.723 32.837 1.00 92.88 229 LYS A CA 1
ATOM 1848 C C . LYS A 1 229 ? -32.667 -19.295 33.044 1.00 92.88 229 LYS A C 1
ATOM 1850 O O . LYS A 1 229 ? -33.483 -18.378 33.151 1.00 92.88 229 LYS A O 1
ATOM 1855 N N . GLU A 1 230 ? -31.349 -19.092 33.061 1.00 94.00 230 GLU A N 1
ATOM 1856 C CA . GLU A 1 230 ? -30.747 -17.760 33.205 1.00 94.00 230 GLU A CA 1
ATOM 1857 C C . GLU A 1 230 ? -31.038 -16.854 31.999 1.00 94.00 230 GLU A C 1
ATOM 1859 O O . GLU A 1 230 ? -31.374 -15.682 32.177 1.00 94.00 230 GLU A O 1
ATOM 1864 N N . ASN A 1 231 ? -30.999 -17.385 30.772 1.00 93.38 231 ASN A N 1
ATOM 1865 C CA . ASN A 1 231 ? -31.336 -16.613 29.569 1.00 93.38 231 ASN A CA 1
ATOM 1866 C C . ASN A 1 231 ? -32.830 -16.247 29.498 1.00 93.38 231 ASN A C 1
ATOM 1868 O O . ASN A 1 231 ? -33.173 -15.123 29.125 1.00 93.38 231 ASN A O 1
ATOM 1872 N N . THR A 1 232 ? -33.733 -17.136 29.923 1.00 94.56 232 THR A N 1
ATOM 1873 C CA . THR A 1 232 ? -35.171 -16.827 30.009 1.00 94.56 232 THR A CA 1
ATOM 1874 C C . THR A 1 232 ? -35.430 -15.740 31.056 1.00 94.56 232 THR A C 1
ATOM 1876 O O . THR A 1 232 ? -36.172 -14.790 30.795 1.00 94.56 232 THR A O 1
ATOM 1879 N N . ALA A 1 233 ? -34.765 -15.811 32.216 1.00 95.81 233 ALA A N 1
ATOM 1880 C CA . ALA A 1 233 ? -34.825 -14.763 33.236 1.00 95.81 233 ALA A CA 1
ATOM 1881 C C . ALA A 1 233 ? -34.312 -13.414 32.705 1.00 95.81 233 ALA A C 1
ATOM 1883 O O . ALA A 1 233 ? -34.943 -12.374 32.910 1.00 95.81 233 ALA A O 1
ATOM 1884 N N . LEU A 1 234 ? -33.199 -13.428 31.968 1.00 95.00 234 LEU A N 1
ATOM 1885 C CA . LEU A 1 234 ? -32.618 -12.242 31.345 1.00 95.00 234 LEU A CA 1
ATOM 1886 C C . LEU A 1 234 ? -33.548 -11.608 30.301 1.00 95.00 234 LEU A C 1
ATOM 1888 O O . LEU A 1 234 ? -33.623 -10.381 30.218 1.00 95.00 234 LEU A O 1
ATOM 1892 N N . MET A 1 235 ? -34.301 -12.408 29.542 1.00 94.25 235 MET A N 1
ATOM 1893 C CA . MET A 1 235 ? -35.315 -11.893 28.617 1.00 94.25 235 MET A CA 1
ATOM 1894 C C . MET A 1 235 ? -36.404 -11.104 29.355 1.00 94.25 235 MET A C 1
ATOM 1896 O O . MET A 1 235 ? -36.790 -10.016 28.916 1.00 94.25 235 MET A O 1
ATOM 1900 N N . ALA A 1 236 ? -36.879 -11.621 30.491 1.00 93.81 236 ALA A N 1
ATOM 1901 C CA . ALA A 1 236 ? -37.849 -10.919 31.326 1.00 93.81 236 ALA A CA 1
ATOM 1902 C C . ALA A 1 236 ? -37.268 -9.619 31.906 1.00 93.81 236 ALA A C 1
ATOM 1904 O O . ALA A 1 236 ? -37.935 -8.587 31.877 1.00 93.81 236 ALA A O 1
ATOM 1905 N N . LEU A 1 237 ? -36.003 -9.629 32.346 1.00 94.31 237 LEU A N 1
ATOM 1906 C CA . LEU A 1 237 ? -35.303 -8.427 32.814 1.00 94.31 237 LEU A CA 1
ATOM 1907 C C . LEU A 1 237 ? -35.167 -7.363 31.713 1.00 94.31 237 LEU A C 1
ATOM 1909 O O . LEU A 1 237 ? -35.514 -6.205 31.934 1.00 94.31 237 LEU A O 1
ATOM 1913 N N . ASN A 1 238 ? -34.736 -7.743 30.509 1.00 93.50 238 ASN A N 1
ATOM 1914 C CA . ASN A 1 238 ? -34.618 -6.822 29.372 1.00 93.50 238 ASN A CA 1
ATOM 1915 C C . ASN A 1 238 ? -35.974 -6.230 28.947 1.00 93.50 238 ASN A C 1
ATOM 1917 O O . ASN A 1 238 ? -36.045 -5.098 28.468 1.00 93.50 238 ASN A O 1
ATOM 1921 N N . LYS A 1 239 ? -37.071 -6.970 29.142 1.00 91.88 239 LYS A N 1
ATOM 1922 C CA . LYS A 1 239 ? -38.438 -6.509 28.852 1.00 91.88 239 LYS A CA 1
ATOM 1923 C C . LYS A 1 239 ? -39.142 -5.875 30.054 1.00 91.88 239 LYS A C 1
ATOM 1925 O O . LYS A 1 239 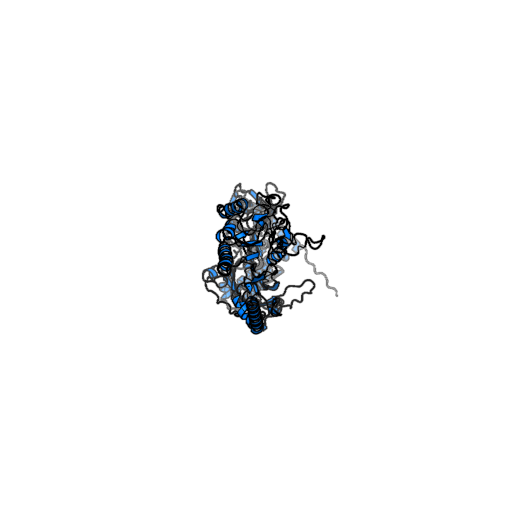? -40.256 -5.372 29.880 1.00 91.88 239 LYS A O 1
ATOM 1930 N N . TRP A 1 240 ? -38.508 -5.827 31.227 1.00 90.69 240 TRP A N 1
ATOM 1931 C CA . TRP A 1 240 ? -39.119 -5.421 32.496 1.00 90.69 240 TRP A CA 1
ATOM 1932 C C . TRP A 1 240 ? -39.817 -4.063 32.404 1.00 90.69 240 TRP A C 1
ATOM 1934 O O . TRP A 1 240 ? -41.005 -3.951 32.693 1.00 90.69 240 TRP A O 1
ATOM 1944 N N . GLY A 1 241 ? -39.110 -3.048 31.902 1.00 88.12 241 GLY A N 1
ATOM 1945 C CA . GLY A 1 241 ? -39.649 -1.695 31.745 1.00 88.12 241 GLY A CA 1
ATOM 1946 C C . GLY A 1 241 ? -40.772 -1.572 30.718 1.00 88.12 241 GLY A C 1
ATOM 1947 O O . GLY A 1 241 ? -41.536 -0.623 30.757 1.00 88.12 241 GLY A O 1
ATOM 1948 N N . LYS A 1 242 ? -40.882 -2.505 29.771 1.00 87.62 242 LYS A N 1
ATOM 1949 C CA . LYS A 1 242 ? -41.882 -2.444 28.696 1.00 87.62 242 LYS A CA 1
ATOM 1950 C C . LYS A 1 242 ? -43.159 -3.210 29.038 1.00 87.62 242 LYS A C 1
ATOM 1952 O O . LYS A 1 242 ? -44.224 -2.852 28.549 1.00 87.62 242 LYS A O 1
ATOM 1957 N N . THR A 1 243 ? -43.033 -4.276 29.821 1.00 85.94 243 THR A N 1
ATOM 1958 C CA . THR A 1 243 ? -44.103 -5.262 30.056 1.00 85.94 243 THR A CA 1
ATOM 1959 C C . THR A 1 243 ? -44.544 -5.281 31.515 1.00 85.94 243 THR A C 1
ATOM 1961 O O . THR A 1 243 ? -45.717 -5.073 31.792 1.00 85.94 243 THR A O 1
ATOM 1964 N N . ILE A 1 244 ? -43.602 -5.407 32.451 1.00 85.00 244 ILE A N 1
ATOM 1965 C CA . ILE A 1 244 ? -43.900 -5.612 33.875 1.00 85.00 244 ILE A CA 1
ATOM 1966 C C . ILE A 1 244 ? -44.131 -4.280 34.598 1.00 85.00 244 ILE A C 1
ATOM 1968 O O . ILE A 1 244 ? -45.127 -4.108 35.300 1.00 85.00 244 ILE A O 1
ATOM 1972 N N . ASN A 1 245 ? -43.218 -3.314 34.447 1.00 83.81 245 ASN A N 1
ATOM 1973 C CA . ASN A 1 245 ? -43.321 -2.013 35.110 1.00 83.81 245 ASN A CA 1
ATOM 1974 C C . ASN A 1 245 ? -42.889 -0.852 34.191 1.00 83.81 245 ASN A C 1
ATOM 1976 O O . ASN A 1 245 ? -41.711 -0.490 34.177 1.00 83.81 245 ASN A O 1
ATOM 1980 N N . PRO A 1 246 ? -43.847 -0.192 33.506 1.00 82.44 246 PRO A N 1
ATOM 1981 C CA . PRO A 1 246 ? -43.603 0.964 32.634 1.00 82.44 246 PRO A CA 1
ATOM 1982 C C . PRO A 1 246 ? -42.863 2.147 33.266 1.00 82.44 246 PRO A C 1
ATOM 1984 O O . PRO A 1 246 ? -42.239 2.930 32.555 1.00 82.44 246 PRO A O 1
ATOM 1987 N N . LYS A 1 247 ? -42.926 2.303 34.595 1.00 79.81 247 LYS A N 1
ATOM 1988 C CA . LYS A 1 247 ? -42.239 3.385 35.317 1.00 79.81 247 LYS A CA 1
ATOM 1989 C C . LYS A 1 247 ? -40.789 3.039 35.671 1.00 79.81 247 LYS A C 1
ATOM 1991 O O . LYS A 1 247 ? -40.042 3.923 36.080 1.00 79.81 247 LYS A O 1
ATOM 1996 N N . LEU A 1 248 ? -40.389 1.774 35.533 1.00 84.00 248 LEU A N 1
ATOM 1997 C CA . LEU A 1 248 ? -39.094 1.262 35.968 1.00 84.00 248 LEU A CA 1
ATOM 1998 C C . LEU A 1 248 ? -38.376 0.560 34.813 1.00 84.00 248 LEU A C 1
ATOM 2000 O O . LEU A 1 248 ? -38.316 -0.663 34.753 1.00 84.00 248 LEU A O 1
ATOM 2004 N N . ALA A 1 249 ? -37.809 1.328 33.887 1.00 88.88 249 ALA A N 1
ATOM 2005 C CA . ALA A 1 249 ? -36.933 0.763 32.865 1.00 88.88 249 ALA A CA 1
ATOM 2006 C C . ALA A 1 249 ? -35.585 0.363 33.479 1.00 88.88 249 ALA A C 1
ATOM 2008 O O . ALA A 1 249 ? -34.921 1.201 34.081 1.00 88.88 249 ALA A O 1
ATOM 2009 N N . LEU A 1 250 ? -35.188 -0.903 33.350 1.00 92.44 250 LEU A N 1
ATOM 2010 C CA . LEU A 1 250 ? -33.858 -1.345 33.767 1.00 92.44 250 LEU A CA 1
ATOM 2011 C C . LEU A 1 250 ? -32.820 -0.915 32.728 1.00 92.44 250 LEU A C 1
ATOM 2013 O O . LEU A 1 250 ? -33.098 -0.925 31.528 1.00 92.44 250 LEU A O 1
ATOM 2017 N N . VAL A 1 251 ? -31.624 -0.555 33.187 1.00 92.56 251 VAL A N 1
ATOM 2018 C CA . VAL A 1 251 ? -30.516 -0.192 32.301 1.00 92.56 251 VAL A CA 1
ATOM 2019 C C . VAL A 1 251 ? -29.998 -1.437 31.577 1.00 92.56 251 VAL A C 1
ATOM 2021 O O . VAL A 1 251 ? -29.454 -2.356 32.191 1.00 92.56 251 VAL A O 1
ATOM 2024 N N . THR A 1 252 ? -30.158 -1.462 30.257 1.00 92.88 252 THR A N 1
ATOM 2025 C CA . THR A 1 252 ? -29.556 -2.480 29.389 1.00 92.88 252 THR A CA 1
ATOM 2026 C C . THR A 1 252 ? -28.085 -2.173 29.142 1.00 92.88 252 THR A C 1
ATOM 2028 O O . THR A 1 252 ? -27.613 -1.064 29.384 1.00 92.88 252 THR A O 1
ATOM 2031 N N . GLU A 1 253 ? -27.338 -3.149 28.650 1.00 90.75 253 GLU A N 1
ATOM 2032 C CA . GLU A 1 253 ? -25.979 -2.953 28.164 1.00 90.75 253 GLU A CA 1
ATOM 2033 C C . GLU A 1 253 ? -25.961 -1.895 27.057 1.00 90.75 253 GLU A C 1
ATOM 2035 O O . GLU A 1 253 ? -26.747 -1.943 26.107 1.00 90.75 253 GLU A O 1
ATOM 2040 N N . HIS A 1 254 ? -25.093 -0.902 27.222 1.00 91.38 254 HIS A N 1
ATOM 2041 C CA . HIS A 1 254 ? -24.941 0.208 26.298 1.00 91.38 254 HIS A CA 1
ATOM 2042 C C . HIS A 1 254 ? -23.552 0.825 26.452 1.00 91.38 254 HIS A C 1
ATOM 2044 O O . HIS A 1 254 ? -22.925 0.723 27.506 1.00 91.38 254 HIS A O 1
ATOM 2050 N N . ILE A 1 255 ? -23.106 1.496 25.393 1.00 94.88 255 ILE A N 1
ATOM 2051 C CA . ILE A 1 255 ? -21.959 2.397 25.439 1.00 94.88 255 ILE A CA 1
ATOM 2052 C C . ILE A 1 255 ? -22.510 3.792 25.734 1.00 94.88 255 ILE A C 1
ATOM 2054 O O . ILE A 1 255 ? -23.370 4.300 25.012 1.00 94.88 255 ILE A O 1
ATOM 2058 N N . GLU A 1 256 ? -22.038 4.405 26.810 1.00 94.44 256 GLU A N 1
ATOM 2059 C CA . GLU A 1 256 ? -22.342 5.788 27.151 1.00 94.44 256 GLU A CA 1
ATOM 2060 C C . GLU A 1 256 ? -21.518 6.728 26.281 1.00 94.44 256 GLU A C 1
ATOM 2062 O O . GLU A 1 256 ? -20.294 6.643 26.239 1.00 94.44 256 GLU A O 1
ATOM 2067 N N . CYS A 1 257 ? -22.198 7.666 25.627 1.00 96.31 257 CYS A N 1
ATOM 2068 C CA . CYS A 1 257 ? -21.569 8.765 24.913 1.00 96.31 257 CYS A CA 1
ATOM 2069 C C . CYS A 1 257 ? -21.736 10.039 25.746 1.00 96.31 257 CYS A C 1
ATOM 2071 O O . CYS A 1 257 ? -22.845 10.567 25.866 1.00 96.31 257 CYS A O 1
ATOM 2073 N N . ARG A 1 258 ? -20.656 10.505 26.375 1.00 95.62 258 ARG A N 1
ATOM 2074 C CA . ARG A 1 258 ? -20.673 11.664 27.276 1.00 95.62 258 ARG A CA 1
ATOM 2075 C C . ARG A 1 258 ? -20.018 12.870 26.625 1.00 95.62 258 ARG A C 1
ATOM 2077 O O . ARG A 1 258 ? -18.899 12.764 26.135 1.00 95.62 258 ARG A O 1
ATOM 2084 N N . SER A 1 259 ? -20.681 14.022 26.676 1.00 96.12 259 SER A N 1
ATOM 2085 C CA . SER A 1 259 ? -20.071 15.295 26.288 1.00 96.12 259 SER A CA 1
ATOM 2086 C C . SER A 1 259 ? -18.902 15.636 27.218 1.00 96.12 259 SER A C 1
ATOM 2088 O O . SER A 1 259 ? -18.964 15.418 28.435 1.00 96.12 259 SER A O 1
ATOM 2090 N N . LEU A 1 260 ? -17.843 16.163 26.616 1.00 95.69 260 LEU A N 1
ATOM 2091 C CA . LEU A 1 260 ? -16.623 16.614 27.269 1.00 95.69 260 LEU A CA 1
ATOM 2092 C C . LEU A 1 260 ? -16.593 18.144 27.286 1.00 95.69 260 LEU A C 1
ATOM 2094 O O . LEU A 1 260 ? -16.829 18.782 26.259 1.00 95.69 260 LEU A O 1
ATOM 2098 N N . PHE A 1 261 ? -16.269 18.732 28.435 1.00 95.31 261 PHE A N 1
ATOM 2099 C CA . PHE A 1 261 ? -16.225 20.184 28.620 1.00 95.31 261 PHE A CA 1
ATOM 2100 C C . PHE A 1 261 ? -14.888 20.616 29.200 1.00 95.31 261 PHE A C 1
ATOM 2102 O O . PHE A 1 261 ? -14.338 19.945 30.067 1.00 95.31 261 PHE A O 1
ATOM 2109 N N . ASN A 1 262 ? -14.374 21.758 28.758 1.00 93.62 262 ASN A N 1
ATOM 2110 C CA . ASN A 1 262 ? -13.228 22.371 29.414 1.00 93.62 262 ASN A CA 1
ATOM 2111 C C . ASN A 1 262 ? -13.723 23.219 30.605 1.00 93.62 262 ASN A C 1
ATOM 2113 O O . ASN A 1 262 ? -14.660 23.998 30.411 1.00 93.62 262 ASN A O 1
ATOM 2117 N N . PRO A 1 263 ? -13.131 23.118 31.810 1.00 91.44 263 PRO A N 1
ATOM 2118 C CA . PRO A 1 263 ? -13.507 23.953 32.954 1.00 91.44 263 PRO A CA 1
ATOM 2119 C C . PRO A 1 263 ? -13.416 25.464 32.699 1.00 91.44 263 PRO A C 1
ATOM 2121 O O . PRO A 1 263 ? -14.196 26.222 33.272 1.00 91.44 263 PRO A O 1
ATOM 2124 N N . GLU A 1 264 ? -12.506 25.902 31.826 1.00 90.44 264 GLU A N 1
ATOM 2125 C CA . GLU A 1 264 ? -12.369 27.303 31.410 1.00 90.44 264 GLU A CA 1
ATOM 2126 C C . GLU A 1 264 ? -13.502 27.743 30.467 1.00 90.44 264 GLU A C 1
ATOM 2128 O O . GLU A 1 264 ? -13.870 28.917 30.427 1.00 90.44 264 GLU A O 1
ATOM 2133 N N . PHE A 1 265 ? -14.106 26.791 29.744 1.00 88.19 265 PHE A N 1
ATOM 2134 C CA . PHE A 1 265 ? -15.170 27.016 28.761 1.00 88.19 265 PHE A CA 1
ATOM 2135 C C . PHE A 1 265 ? -16.356 26.055 28.982 1.00 88.19 265 PHE A C 1
ATOM 2137 O O . PHE A 1 265 ? -16.685 25.255 28.102 1.00 88.19 265 PHE A O 1
ATOM 2144 N N . PRO A 1 266 ? -17.049 26.128 30.134 1.00 84.94 266 PRO A N 1
ATOM 2145 C CA . PRO A 1 266 ? -17.997 25.098 30.571 1.00 84.94 266 PRO A CA 1
ATOM 2146 C C . PRO A 1 266 ? -19.240 24.964 29.680 1.00 84.94 266 PRO A C 1
ATOM 2148 O O . PRO A 1 266 ? -19.903 23.933 29.700 1.00 84.94 266 PRO A O 1
ATOM 2151 N N . ASN A 1 267 ? -19.559 25.991 28.887 1.00 89.31 267 ASN A N 1
ATOM 2152 C CA . ASN A 1 267 ? -20.726 26.003 27.999 1.00 89.31 267 ASN A CA 1
ATOM 2153 C C . ASN A 1 267 ? -20.408 25.543 26.566 1.00 89.31 267 ASN A C 1
ATOM 2155 O O . ASN A 1 267 ? -21.295 25.561 25.714 1.00 89.31 267 ASN A O 1
ATOM 2159 N N . ILE A 1 268 ? -19.155 25.174 26.277 1.00 91.62 268 ILE A N 1
ATOM 2160 C CA . ILE A 1 268 ? -18.713 24.765 24.942 1.00 91.62 268 ILE A CA 1
ATOM 2161 C C . ILE A 1 268 ? -18.247 23.315 25.008 1.00 91.62 268 ILE A C 1
ATOM 2163 O O . ILE A 1 268 ? -17.209 23.008 25.600 1.00 91.62 268 ILE A O 1
ATOM 2167 N N . GLU A 1 269 ? -19.006 22.428 24.367 1.00 94.62 269 GLU A N 1
ATOM 2168 C CA . GLU A 1 269 ? -18.620 21.028 24.201 1.00 94.62 269 GLU A CA 1
ATOM 2169 C C . GLU A 1 269 ? -17.325 20.946 23.377 1.00 94.62 269 GLU A C 1
ATOM 2171 O O . GLU A 1 269 ? -17.253 21.465 22.265 1.00 94.62 269 GLU A O 1
ATOM 2176 N N . GLN A 1 270 ? -16.295 20.311 23.935 1.00 93.88 270 GLN A N 1
ATOM 2177 C CA . GLN A 1 270 ? -14.989 20.117 23.289 1.00 93.88 270 GLN A CA 1
ATOM 2178 C C . GLN A 1 270 ? -14.908 18.798 22.515 1.00 93.88 270 GLN A C 1
ATOM 2180 O O . GLN A 1 270 ? -13.985 18.589 21.728 1.00 93.88 270 GLN A O 1
ATOM 2185 N N . GLY A 1 271 ? -15.853 17.893 22.763 1.00 94.50 271 GLY A N 1
ATOM 2186 C CA . GLY A 1 271 ? -15.858 16.561 22.193 1.00 94.50 271 GLY A CA 1
ATOM 2187 C C . GLY A 1 271 ? -16.816 15.618 22.908 1.00 94.50 271 GLY A C 1
ATOM 2188 O O . GLY A 1 271 ? -17.595 16.025 23.774 1.00 94.50 271 GLY A O 1
ATOM 2189 N N . LYS A 1 272 ? -16.718 14.333 22.572 1.00 97.19 272 LYS A N 1
ATOM 2190 C CA . LYS A 1 272 ? -17.492 13.246 23.179 1.00 97.19 272 LYS A CA 1
ATOM 2191 C C . LYS A 1 272 ? -16.595 12.080 23.562 1.00 97.19 272 LYS A C 1
ATOM 2193 O O . LYS A 1 272 ? -15.669 11.749 22.830 1.00 97.19 272 LYS A O 1
ATOM 2198 N N . LEU A 1 273 ? -16.900 11.440 24.683 1.00 97.44 273 LEU A N 1
ATOM 2199 C CA . LEU A 1 273 ? -16.234 10.243 25.187 1.00 97.44 273 LEU A CA 1
ATOM 2200 C C . LEU A 1 273 ? -17.186 9.049 25.108 1.00 97.44 273 LEU A C 1
ATOM 2202 O O . LEU A 1 273 ? -18.300 9.124 25.623 1.00 97.44 273 LEU A O 1
ATOM 2206 N N . GLU A 1 274 ? -16.740 7.955 24.501 1.00 97.88 274 GLU A N 1
ATOM 2207 C CA . GLU A 1 274 ? -17.438 6.670 24.499 1.00 97.88 274 GLU A CA 1
ATOM 2208 C C . GLU A 1 274 ? -16.845 5.742 25.559 1.00 97.88 274 GLU A C 1
ATOM 2210 O O . GLU A 1 274 ? -15.652 5.422 25.541 1.00 97.88 274 GLU A O 1
ATOM 2215 N N . MET A 1 275 ? -17.685 5.320 26.499 1.00 96.44 275 MET A N 1
ATOM 2216 C CA . MET A 1 275 ? -17.268 4.565 27.678 1.00 96.44 275 MET A CA 1
ATOM 2217 C C . MET A 1 275 ? -18.429 3.784 28.299 1.00 96.44 275 MET A C 1
ATOM 2219 O O . MET A 1 275 ? -19.582 3.990 27.939 1.00 96.44 275 MET A O 1
ATOM 2223 N N . TRP A 1 276 ? -18.158 2.927 29.277 1.00 94.88 276 TRP A N 1
ATOM 2224 C CA . TRP A 1 276 ? -19.181 2.439 30.206 1.00 94.88 276 TRP A CA 1
ATOM 2225 C C . TRP A 1 276 ? -18.579 2.167 31.586 1.00 94.88 276 TRP A C 1
ATOM 2227 O O . TRP A 1 276 ? -17.358 2.132 31.761 1.00 94.88 276 TRP A O 1
ATOM 2237 N N . LEU A 1 277 ? -19.456 2.012 32.575 1.00 93.31 277 LEU A N 1
ATOM 2238 C CA . LEU A 1 277 ? -19.103 1.804 33.976 1.00 93.31 277 LEU A CA 1
ATOM 2239 C C . LEU A 1 277 ? -19.873 0.626 34.555 1.00 93.31 277 LEU A C 1
ATOM 2241 O O . LEU A 1 277 ? -21.094 0.559 34.396 1.00 93.31 277 LEU A O 1
ATOM 2245 N N . ASP A 1 278 ? -19.162 -0.214 35.301 1.00 92.62 278 ASP A N 1
ATOM 2246 C CA . ASP A 1 278 ? -19.743 -1.271 36.118 1.00 92.62 278 ASP A CA 1
ATOM 2247 C C . ASP A 1 278 ? -19.397 -1.062 37.603 1.00 92.62 278 ASP A C 1
ATOM 2249 O O . ASP A 1 278 ? -18.247 -0.790 37.961 1.00 92.62 278 ASP A O 1
ATOM 2253 N N . PHE A 1 279 ? -20.393 -1.212 38.478 1.00 90.19 279 PHE A N 1
ATOM 2254 C CA . PHE A 1 279 ? -20.254 -1.059 39.930 1.00 90.19 279 PHE A CA 1
ATOM 2255 C C . PHE A 1 279 ? -20.573 -2.356 40.668 1.00 90.19 279 PHE A C 1
ATOM 2257 O O . PHE A 1 279 ? -21.625 -2.962 40.451 1.00 90.19 279 PHE A O 1
ATOM 2264 N N . PHE A 1 280 ? -19.719 -2.716 41.626 1.00 90.62 280 PHE A N 1
ATOM 2265 C CA . PHE A 1 280 ? -19.880 -3.903 42.460 1.00 90.62 280 PHE A CA 1
ATOM 2266 C C . PHE A 1 280 ? -19.737 -3.548 43.940 1.00 90.62 280 PHE A C 1
ATOM 2268 O O . PHE A 1 280 ? -18.848 -2.779 44.304 1.00 90.62 280 PHE A O 1
ATOM 2275 N N . PRO A 1 281 ? -20.565 -4.107 44.834 1.00 88.12 281 PRO A N 1
ATOM 2276 C CA . PRO A 1 281 ? -20.369 -3.905 46.260 1.00 88.12 281 PRO A CA 1
ATOM 2277 C C . PRO A 1 281 ? -19.153 -4.716 46.724 1.00 88.12 281 PRO A C 1
ATOM 2279 O O . PRO A 1 281 ? -19.045 -5.894 46.397 1.00 88.12 281 PRO A O 1
ATOM 2282 N N . MET A 1 282 ? -18.265 -4.151 47.547 1.00 84.25 282 MET A N 1
ATOM 2283 C CA . MET A 1 282 ? -17.087 -4.894 48.036 1.00 84.25 282 MET A CA 1
ATOM 2284 C C . MET A 1 282 ? -17.439 -6.146 48.855 1.00 84.25 282 MET A C 1
ATOM 2286 O O . MET A 1 282 ? -16.637 -7.069 48.953 1.00 84.25 282 MET A O 1
ATOM 2290 N N . SER A 1 283 ? -18.655 -6.219 49.406 1.00 80.44 283 SER A N 1
ATOM 2291 C CA . SER A 1 283 ? -19.169 -7.426 50.065 1.00 80.44 283 SER A CA 1
ATOM 2292 C C . SER A 1 283 ? -19.373 -8.608 49.110 1.00 80.44 283 SER A C 1
ATOM 2294 O O . SER A 1 283 ? -19.439 -9.751 49.560 1.00 80.44 283 SER A O 1
ATOM 2296 N N . ARG A 1 284 ? -19.494 -8.347 47.803 1.00 81.44 284 ARG A N 1
ATOM 2297 C CA . ARG A 1 284 ? -19.585 -9.344 46.732 1.00 81.44 284 ARG A CA 1
ATOM 2298 C C . ARG A 1 284 ? -18.768 -8.844 45.540 1.00 81.44 284 ARG A C 1
ATOM 2300 O O . ARG A 1 284 ? -19.341 -8.237 44.636 1.00 81.44 284 ARG A O 1
ATOM 2307 N N . PRO A 1 285 ? -17.442 -9.046 45.543 1.00 74.19 285 PRO A N 1
ATOM 2308 C CA . PRO A 1 285 ? -16.619 -8.643 44.415 1.00 74.19 285 PRO A CA 1
ATOM 2309 C C . PRO A 1 285 ? -17.014 -9.434 43.155 1.00 74.19 285 PRO A C 1
ATOM 2311 O O . PRO A 1 285 ? -17.520 -10.557 43.268 1.00 74.19 285 PRO A O 1
ATOM 2314 N N . PRO A 1 286 ? -16.801 -8.867 41.956 1.00 78.44 286 PRO A N 1
ATOM 2315 C CA . PRO A 1 286 ? -17.058 -9.571 40.705 1.00 78.44 286 PRO A CA 1
ATOM 2316 C C . PRO A 1 286 ? -16.207 -10.842 40.636 1.00 78.44 286 PRO A C 1
ATOM 2318 O O . PRO A 1 286 ? -15.017 -10.825 40.948 1.00 78.44 286 PRO A O 1
ATOM 2321 N N . SER A 1 287 ? -16.818 -11.955 40.230 1.00 70.56 287 SER A N 1
ATOM 2322 C CA . SER A 1 287 ? -16.123 -13.243 40.102 1.00 70.56 287 SER A CA 1
ATOM 2323 C C . SER A 1 287 ? -15.207 -13.313 38.877 1.00 70.56 287 SER A C 1
ATOM 2325 O O . SER A 1 287 ? -14.317 -14.156 38.827 1.00 70.56 287 SER A O 1
ATOM 2327 N N . SER A 1 288 ? -15.429 -12.452 37.882 1.00 75.88 288 SER A N 1
ATOM 2328 C CA . SER A 1 288 ? -14.620 -12.337 36.668 1.00 75.88 288 SER A CA 1
ATOM 2329 C C . SER A 1 288 ? -13.571 -11.231 36.797 1.00 75.88 288 SER A C 1
ATOM 2331 O O . SER A 1 288 ? -13.796 -10.214 37.458 1.00 75.88 288 SER A O 1
ATOM 2333 N N . GLY A 1 289 ? -12.422 -11.411 36.138 1.00 82.19 289 GLY A N 1
ATOM 2334 C CA . GLY A 1 289 ? -11.430 -10.345 35.961 1.00 82.19 289 GLY A CA 1
ATOM 2335 C C . GLY A 1 289 ? -11.992 -9.170 35.153 1.00 82.19 289 GLY A C 1
ATOM 2336 O O . GLY A 1 289 ? -13.067 -9.276 34.559 1.00 82.19 289 GLY A O 1
ATOM 2337 N N . ILE A 1 290 ? -11.286 -8.038 35.150 1.00 88.12 290 ILE A N 1
ATOM 2338 C CA . ILE A 1 290 ? -11.643 -6.910 34.282 1.00 88.12 290 ILE A CA 1
ATOM 2339 C C . ILE A 1 290 ? -11.511 -7.323 32.811 1.00 88.12 290 ILE A C 1
ATOM 2341 O O . ILE A 1 290 ? -10.556 -8.004 32.437 1.00 88.12 290 ILE A O 1
ATOM 2345 N N . THR A 1 291 ? -12.492 -6.955 31.986 1.00 87.00 291 THR A N 1
ATOM 2346 C CA . THR A 1 291 ? -12.474 -7.278 30.556 1.00 87.00 291 THR A CA 1
ATOM 2347 C C . THR A 1 291 ? -11.418 -6.436 29.845 1.00 87.00 291 THR A C 1
ATOM 2349 O O . THR A 1 291 ? -11.484 -5.209 29.890 1.00 87.00 291 THR A O 1
ATOM 2352 N N . ASP A 1 292 ? -10.476 -7.092 29.165 1.00 87.00 292 ASP A N 1
ATOM 2353 C CA . ASP A 1 292 ? -9.533 -6.411 28.281 1.00 87.00 292 ASP A CA 1
ATOM 2354 C C . ASP A 1 292 ? -10.253 -5.976 27.001 1.00 87.00 292 ASP A C 1
ATOM 2356 O O . ASP A 1 292 ? -10.815 -6.796 26.272 1.00 87.00 292 ASP A O 1
ATOM 2360 N N . ILE A 1 293 ? -10.263 -4.668 26.766 1.00 90.31 293 ILE A N 1
ATOM 2361 C CA . ILE A 1 293 ? -10.912 -4.028 25.617 1.00 90.31 293 ILE A CA 1
ATOM 2362 C C . ILE A 1 293 ? -9.885 -3.354 24.701 1.00 90.31 293 ILE A C 1
ATOM 2364 O O . ILE A 1 293 ? -10.251 -2.526 23.862 1.00 90.31 293 ILE A O 1
ATOM 2368 N N . THR A 1 294 ? -8.604 -3.693 24.875 1.00 89.31 294 THR A N 1
ATOM 2369 C CA . THR A 1 294 ? -7.515 -3.181 24.048 1.00 89.31 294 THR A CA 1
ATOM 2370 C C . THR A 1 294 ? -7.776 -3.547 22.587 1.00 89.31 294 THR A C 1
ATOM 2372 O O . THR A 1 294 ? -8.052 -4.715 22.290 1.00 89.31 294 THR A O 1
ATOM 2375 N N . PRO A 1 295 ? -7.693 -2.591 21.640 1.00 84.50 295 PRO A N 1
ATOM 2376 C CA . PRO A 1 295 ? -7.892 -2.901 20.237 1.00 84.50 295 PRO A CA 1
ATOM 2377 C C . PRO A 1 295 ? -6.831 -3.908 19.775 1.00 84.50 295 PRO A C 1
ATOM 2379 O O . PRO A 1 295 ? -5.659 -3.780 20.150 1.00 84.50 295 PRO A O 1
ATOM 2382 N N . PRO A 1 296 ? -7.199 -4.898 18.946 1.00 83.19 296 PRO A N 1
ATOM 2383 C CA . PRO A 1 296 ? -6.225 -5.834 18.405 1.00 83.19 296 PRO A CA 1
ATOM 2384 C C . PRO A 1 296 ? -5.169 -5.076 17.599 1.00 83.19 296 PRO A C 1
ATOM 2386 O O . PRO A 1 296 ? -5.477 -4.153 16.838 1.00 83.19 296 PRO A O 1
ATOM 2389 N N . LYS A 1 297 ? -3.909 -5.475 17.757 1.00 86.31 297 LYS A N 1
ATOM 2390 C CA . LYS A 1 297 ? -2.812 -4.900 16.978 1.00 86.31 297 LYS A CA 1
ATOM 2391 C C . LYS A 1 297 ? -2.822 -5.477 15.558 1.00 86.31 297 LYS A C 1
ATOM 2393 O O . LYS A 1 297 ? -3.129 -6.658 15.403 1.00 86.31 297 LYS A O 1
ATOM 2398 N N . PRO A 1 298 ? -2.474 -4.680 14.533 1.00 90.88 298 PRO A N 1
ATOM 2399 C CA . PRO A 1 298 ? -2.289 -5.200 13.185 1.00 90.88 298 PRO A CA 1
ATOM 2400 C C . PRO A 1 298 ? -1.197 -6.275 13.144 1.00 90.88 298 PRO A C 1
ATOM 2402 O O . PRO A 1 298 ? -0.129 -6.110 13.737 1.00 90.88 298 PRO A O 1
ATOM 2405 N N . THR A 1 299 ? -1.454 -7.349 12.409 1.00 93.25 299 THR A N 1
ATOM 2406 C CA . THR A 1 299 ? -0.497 -8.427 12.153 1.00 93.25 299 THR A CA 1
ATOM 2407 C C . THR A 1 299 ? 0.297 -8.101 10.888 1.00 93.25 299 THR A C 1
ATOM 2409 O O . THR A 1 299 ? -0.282 -7.730 9.865 1.00 93.25 299 THR A O 1
ATOM 2412 N N . SER A 1 300 ? 1.623 -8.240 10.929 1.00 94.31 300 SER A N 1
ATOM 2413 C CA . SER A 1 300 ? 2.477 -8.041 9.751 1.00 94.31 300 SER A CA 1
ATOM 2414 C C . SER A 1 300 ? 2.473 -9.275 8.847 1.00 94.31 300 SER A C 1
ATOM 2416 O O . SER A 1 300 ? 2.713 -10.396 9.307 1.00 94.31 300 SER A O 1
ATOM 2418 N N . TYR A 1 301 ? 2.256 -9.061 7.551 1.00 94.31 301 TYR A N 1
ATOM 2419 C CA . TYR A 1 301 ? 2.241 -10.089 6.513 1.00 94.31 301 TYR A CA 1
ATOM 2420 C C . TYR A 1 301 ? 3.188 -9.744 5.365 1.00 94.31 301 TYR A C 1
ATOM 2422 O O . TYR A 1 301 ? 3.441 -8.577 5.075 1.00 94.31 301 TYR A O 1
ATOM 2430 N N . GLN A 1 302 ? 3.645 -10.787 4.676 1.00 95.00 302 GLN A N 1
ATOM 2431 C CA . GLN A 1 302 ? 4.381 -10.708 3.424 1.00 95.00 302 GLN A CA 1
ATOM 2432 C C . GLN A 1 302 ? 3.614 -11.467 2.335 1.00 95.00 302 GLN A C 1
ATOM 2434 O O . GLN A 1 302 ? 3.428 -12.686 2.413 1.00 95.00 302 GLN A O 1
ATOM 2439 N N . LEU A 1 303 ? 3.177 -10.751 1.299 1.00 95.31 303 LEU A N 1
ATOM 2440 C CA . LEU A 1 303 ? 2.600 -11.329 0.090 1.00 95.31 303 LEU A CA 1
ATOM 2441 C C . LEU A 1 303 ? 3.691 -11.525 -0.960 1.00 95.31 303 LEU A C 1
ATOM 2443 O O . LEU A 1 303 ? 4.309 -10.574 -1.434 1.00 95.31 303 LEU A O 1
ATOM 2447 N N . ARG A 1 304 ? 3.884 -12.778 -1.360 1.00 95.62 304 ARG A N 1
ATOM 2448 C CA . ARG A 1 304 ? 4.786 -13.189 -2.434 1.00 95.62 304 ARG A CA 1
ATOM 2449 C C . ARG A 1 304 ? 3.950 -13.451 -3.675 1.00 95.62 304 ARG A C 1
ATOM 2451 O O . ARG A 1 304 ? 3.176 -14.408 -3.702 1.00 95.62 304 ARG A O 1
ATOM 2458 N N . LEU A 1 305 ? 4.099 -12.609 -4.688 1.00 96.38 305 LEU A N 1
ATOM 2459 C CA . LEU A 1 305 ? 3.445 -12.775 -5.984 1.00 96.38 305 LEU A CA 1
ATOM 2460 C C . LEU A 1 305 ? 4.491 -13.228 -6.999 1.00 96.38 305 LEU A C 1
ATOM 2462 O O . LEU A 1 305 ? 5.379 -12.464 -7.352 1.00 96.38 305 LEU A O 1
ATOM 2466 N N . THR A 1 306 ? 4.389 -14.462 -7.479 1.00 97.12 306 THR A N 1
ATOM 2467 C CA . THR A 1 306 ? 5.228 -14.955 -8.574 1.00 97.12 306 THR A CA 1
ATOM 2468 C C . THR A 1 306 ? 4.452 -14.870 -9.877 1.00 97.12 306 THR A C 1
ATOM 2470 O O . THR A 1 306 ? 3.432 -15.538 -10.030 1.00 97.12 306 THR A O 1
ATOM 2473 N N . VAL A 1 307 ? 4.923 -14.044 -10.805 1.00 97.25 307 VAL A N 1
ATOM 2474 C CA . VAL A 1 307 ? 4.419 -13.972 -12.175 1.00 97.25 307 VAL A CA 1
ATOM 2475 C C . VAL A 1 307 ? 5.218 -14.945 -13.029 1.00 97.25 307 VAL A C 1
ATOM 2477 O O . VAL A 1 307 ? 6.430 -14.791 -13.203 1.00 97.25 307 VAL A O 1
ATOM 2480 N N . TRP A 1 308 ? 4.531 -15.956 -13.551 1.00 96.00 308 TRP A N 1
ATOM 2481 C CA . TRP A 1 308 ? 5.137 -16.977 -14.395 1.00 96.00 308 TRP A CA 1
ATOM 2482 C C . TRP A 1 308 ? 5.120 -16.516 -15.847 1.00 96.00 308 TRP A C 1
ATOM 2484 O O . TRP A 1 308 ? 6.174 -16.201 -16.404 1.00 96.00 308 TRP A O 1
ATOM 2494 N N . ASN A 1 309 ? 3.917 -16.397 -16.415 1.00 95.44 309 ASN A N 1
ATOM 2495 C CA . ASN A 1 309 ? 3.709 -16.166 -17.839 1.00 95.44 309 ASN A CA 1
ATOM 2496 C C . ASN A 1 309 ? 2.540 -15.205 -18.110 1.00 95.44 309 ASN A C 1
ATOM 2498 O O . ASN A 1 309 ? 1.669 -15.001 -17.265 1.00 95.44 309 ASN A O 1
ATOM 2502 N N . THR A 1 310 ? 2.482 -14.667 -19.324 1.00 94.75 310 THR A N 1
ATOM 2503 C CA . THR A 1 310 ? 1.291 -14.035 -19.908 1.00 94.75 310 THR A CA 1
ATOM 2504 C C . THR A 1 310 ? 0.891 -14.761 -21.192 1.00 94.75 310 THR A C 1
ATOM 2506 O O . THR A 1 310 ? 1.698 -15.474 -21.784 1.00 94.75 310 THR A O 1
ATOM 2509 N N . SER A 1 311 ? -0.369 -14.637 -21.605 1.00 93.31 311 SER A N 1
ATOM 2510 C CA . SER A 1 311 ? -0.916 -15.273 -22.813 1.00 93.31 311 SER A CA 1
ATOM 2511 C C . SER A 1 311 ? -2.013 -14.400 -23.414 1.00 93.31 311 SER A C 1
ATOM 2513 O O . SER A 1 311 ? -2.728 -13.723 -22.672 1.00 93.31 311 SER A O 1
ATOM 2515 N N . ASP A 1 312 ? -2.168 -14.458 -24.738 1.00 89.81 312 ASP A N 1
ATOM 2516 C CA . ASP A 1 312 ? -3.186 -13.724 -25.502 1.00 89.81 312 ASP A CA 1
ATOM 2517 C C . ASP A 1 312 ? -3.137 -12.199 -25.271 1.00 89.81 312 ASP A C 1
ATOM 2519 O O . ASP A 1 312 ? -4.174 -11.539 -25.275 1.00 89.81 312 ASP A O 1
ATOM 2523 N N . VAL A 1 313 ? -1.946 -11.648 -25.014 1.00 90.12 313 VAL A N 1
ATOM 2524 C CA . VAL A 1 313 ? -1.724 -10.198 -24.910 1.00 90.12 313 VAL A CA 1
ATOM 2525 C C . VAL A 1 313 ? -1.817 -9.572 -26.307 1.00 90.12 313 VAL A C 1
ATOM 2527 O O . VAL A 1 313 ? -1.329 -10.160 -27.276 1.00 90.12 313 VAL A O 1
ATOM 2530 N N . GLU A 1 314 ? -2.470 -8.413 -26.419 1.00 85.12 314 GLU A N 1
ATOM 2531 C CA . GLU A 1 314 ? -2.597 -7.696 -27.695 1.00 85.12 314 GLU A CA 1
ATOM 2532 C C . GLU A 1 314 ? -1.218 -7.304 -28.246 1.00 85.12 314 GLU A C 1
ATOM 2534 O O . GLU A 1 314 ? -0.331 -6.933 -27.485 1.00 85.12 314 GLU A O 1
ATOM 2539 N N . LEU A 1 315 ? -1.047 -7.435 -29.567 1.00 84.25 315 LEU A N 1
ATOM 2540 C CA . LEU A 1 315 ? 0.192 -7.111 -30.277 1.00 84.25 315 LEU A CA 1
ATOM 2541 C C . LEU A 1 315 ? 0.062 -5.726 -30.916 1.00 84.25 315 LEU A C 1
ATOM 2543 O O . LEU A 1 315 ? -0.605 -5.602 -31.955 1.00 84.25 315 LEU A O 1
ATOM 2547 N N . ASN A 1 316 ? 0.671 -4.713 -30.303 1.00 76.88 316 ASN A N 1
ATOM 2548 C CA . ASN A 1 316 ? 0.542 -3.319 -30.738 1.00 76.88 316 ASN A CA 1
ATOM 2549 C C . ASN A 1 316 ? 1.683 -2.859 -31.651 1.00 76.88 316 ASN A C 1
ATOM 2551 O O . ASN A 1 316 ? 1.427 -2.076 -32.570 1.00 76.88 316 ASN A O 1
ATOM 2555 N N . ASP A 1 317 ? 2.895 -3.390 -31.488 1.00 75.44 317 ASP A N 1
ATOM 2556 C CA . ASP A 1 317 ? 4.040 -2.966 -32.290 1.00 75.44 317 ASP A CA 1
ATOM 2557 C C . ASP A 1 317 ? 4.046 -3.615 -33.665 1.00 75.44 317 ASP A C 1
ATOM 2559 O O . ASP A 1 317 ? 3.778 -4.806 -33.827 1.00 75.44 317 ASP A O 1
ATOM 2563 N N . GLU A 1 318 ? 4.457 -2.852 -34.674 1.00 76.81 318 GLU A N 1
ATOM 2564 C CA . GLU A 1 318 ? 4.751 -3.367 -36.006 1.00 76.81 318 GLU A CA 1
ATOM 2565 C C . GLU A 1 318 ? 6.228 -3.151 -36.330 1.00 76.81 318 GLU A C 1
ATOM 2567 O O . GLU A 1 318 ? 6.748 -2.033 -36.329 1.00 76.81 318 GLU A O 1
ATOM 2572 N N . ASN A 1 319 ? 6.938 -4.237 -36.635 1.00 66.88 319 ASN A N 1
ATOM 2573 C CA . ASN A 1 319 ? 8.346 -4.138 -36.984 1.00 66.88 319 ASN A CA 1
ATOM 2574 C C . ASN A 1 319 ? 8.518 -3.404 -38.323 1.00 66.88 319 ASN A C 1
ATOM 2576 O O . ASN A 1 319 ? 8.206 -3.962 -39.373 1.00 66.88 319 ASN A O 1
ATOM 2580 N N . PHE A 1 320 ? 9.104 -2.203 -38.298 1.00 62.34 320 PHE A N 1
ATOM 2581 C CA . PHE A 1 320 ? 9.319 -1.353 -39.479 1.00 62.34 320 PHE A CA 1
ATOM 2582 C C . PHE A 1 320 ? 9.988 -2.069 -40.667 1.00 62.34 320 PHE A C 1
ATOM 2584 O O . PHE A 1 320 ? 9.734 -1.737 -41.822 1.00 62.34 320 PHE A O 1
ATOM 2591 N N . LEU A 1 321 ? 10.854 -3.055 -40.406 1.00 57.62 321 LEU A N 1
ATOM 2592 C CA . LEU A 1 321 ? 11.557 -3.785 -41.463 1.00 57.62 321 LEU A CA 1
ATOM 2593 C C . LEU A 1 321 ? 10.735 -4.946 -42.032 1.00 57.62 321 LEU A C 1
ATOM 2595 O O . LEU A 1 321 ? 10.855 -5.239 -43.217 1.00 57.62 321 LEU A O 1
ATOM 2599 N N . THR A 1 322 ? 9.949 -5.644 -41.209 1.00 64.19 322 THR A N 1
ATOM 2600 C CA . THR A 1 322 ? 9.311 -6.917 -41.599 1.00 64.19 322 THR A CA 1
ATOM 2601 C C . THR A 1 322 ? 7.786 -6.872 -41.664 1.00 64.19 322 THR A C 1
ATOM 2603 O O . THR A 1 322 ? 7.204 -7.821 -42.183 1.00 64.19 322 THR A O 1
ATOM 2606 N N . GLY A 1 323 ? 7.145 -5.825 -41.135 1.00 69.88 323 GLY A N 1
ATOM 2607 C CA . GLY A 1 323 ? 5.686 -5.728 -40.973 1.00 69.88 323 GLY A CA 1
ATOM 2608 C C . GLY A 1 323 ? 5.101 -6.766 -40.004 1.00 69.88 323 GLY A C 1
ATOM 2609 O O . GLY A 1 323 ? 3.908 -7.048 -40.025 1.00 69.88 323 GLY A O 1
ATOM 2610 N N . GLU A 1 324 ? 5.948 -7.418 -39.200 1.00 77.25 324 GLU A N 1
ATOM 2611 C CA . GLU A 1 324 ? 5.522 -8.456 -38.255 1.00 77.25 324 GLU A CA 1
ATOM 2612 C C . GLU A 1 324 ? 5.049 -7.786 -36.966 1.00 77.25 324 GLU A C 1
ATOM 2614 O O . GLU A 1 324 ? 5.792 -6.977 -36.404 1.00 77.25 324 GLU A O 1
ATOM 2619 N N . LYS A 1 325 ? 3.835 -8.123 -36.515 1.00 83.56 325 LYS A N 1
ATOM 2620 C CA . LYS A 1 325 ? 3.292 -7.603 -35.260 1.00 83.56 325 LYS A CA 1
ATOM 2621 C C . LYS A 1 325 ? 3.944 -8.273 -34.054 1.00 83.56 325 LYS A C 1
ATOM 2623 O O . LYS A 1 325 ? 4.101 -9.496 -34.044 1.00 83.56 325 LYS A O 1
ATOM 2628 N N . SER A 1 326 ? 4.300 -7.490 -33.047 1.00 86.06 326 SER A N 1
ATOM 2629 C CA . SER A 1 326 ? 4.856 -7.969 -31.783 1.00 86.06 326 SER A CA 1
ATOM 2630 C C . SER A 1 326 ? 4.493 -7.036 -30.628 1.00 86.06 326 SER A C 1
ATOM 2632 O O . SER A 1 326 ? 3.947 -5.977 -30.879 1.00 86.06 326 SER A O 1
ATOM 2634 N N . SER A 1 327 ? 4.805 -7.427 -29.393 1.00 87.81 327 SER A N 1
ATOM 2635 C CA . SER A 1 327 ? 4.789 -6.529 -28.227 1.00 87.81 327 SER A CA 1
ATOM 2636 C C . SER A 1 327 ? 5.951 -6.837 -27.285 1.00 87.81 327 SER A C 1
ATOM 2638 O O . SER A 1 327 ? 6.377 -7.996 -27.160 1.00 87.81 327 SER A O 1
ATOM 2640 N N . ASP A 1 328 ? 6.442 -5.809 -26.609 1.00 89.31 328 ASP A N 1
ATOM 2641 C CA . ASP A 1 328 ? 7.492 -5.811 -25.599 1.00 89.31 328 ASP A CA 1
ATOM 2642 C C . ASP A 1 328 ? 6.868 -5.825 -24.187 1.00 89.31 328 ASP A C 1
ATOM 2644 O O . ASP A 1 328 ? 6.780 -4.831 -23.472 1.00 89.31 328 ASP A O 1
ATOM 2648 N N . ILE A 1 329 ? 6.423 -7.004 -23.751 1.00 92.62 329 ILE A N 1
ATOM 2649 C CA . ILE A 1 329 ? 5.522 -7.147 -22.598 1.00 92.62 329 ILE A CA 1
ATOM 2650 C C . ILE A 1 329 ? 6.275 -7.045 -21.264 1.00 92.62 329 ILE A C 1
ATOM 2652 O O . ILE A 1 329 ? 7.264 -7.754 -21.040 1.00 92.62 329 ILE A O 1
ATOM 2656 N N . TYR A 1 330 ? 5.734 -6.278 -20.315 1.00 94.81 330 TYR A N 1
ATOM 2657 C CA . TYR A 1 330 ? 6.128 -6.326 -18.902 1.00 94.81 330 TYR A CA 1
ATOM 2658 C C . TYR A 1 330 ? 4.930 -6.166 -17.950 1.00 94.81 330 TYR A C 1
ATOM 2660 O O . TYR A 1 330 ? 3.842 -5.742 -18.344 1.00 94.81 330 TYR A O 1
ATOM 2668 N N . VAL A 1 331 ? 5.113 -6.541 -16.678 1.00 95.69 331 VAL A N 1
ATOM 2669 C CA . VAL A 1 331 ? 4.048 -6.529 -15.661 1.00 95.69 331 VAL A CA 1
ATOM 2670 C C . VAL A 1 331 ? 4.432 -5.626 -14.490 1.00 95.69 331 VAL A C 1
ATOM 2672 O O . VAL A 1 331 ? 5.547 -5.707 -13.980 1.00 95.69 331 VAL A O 1
ATOM 2675 N N . LYS A 1 332 ? 3.495 -4.789 -14.039 1.00 95.38 332 LYS A N 1
ATOM 2676 C CA . LYS A 1 332 ? 3.585 -3.952 -12.832 1.00 95.38 332 LYS A CA 1
ATOM 2677 C C . LYS A 1 332 ? 2.596 -4.435 -11.779 1.00 95.38 332 LYS A C 1
ATOM 2679 O O . LYS A 1 332 ? 1.451 -4.729 -12.115 1.00 95.38 332 LYS A O 1
ATOM 2684 N N . ALA A 1 333 ? 3.004 -4.488 -10.515 1.00 95.25 333 ALA A N 1
ATOM 2685 C CA . ALA A 1 333 ? 2.133 -4.890 -9.415 1.00 95.25 333 ALA A CA 1
ATOM 2686 C C . ALA A 1 333 ? 2.395 -4.079 -8.140 1.00 95.25 333 ALA A C 1
ATOM 2688 O O . ALA A 1 333 ? 3.536 -3.746 -7.827 1.00 95.25 333 ALA A O 1
ATOM 2689 N N . TRP A 1 334 ? 1.328 -3.774 -7.400 1.00 94.19 334 TRP A N 1
ATOM 2690 C CA . TRP A 1 334 ? 1.403 -3.147 -6.079 1.00 94.19 334 TRP A CA 1
ATOM 2691 C C . TRP A 1 334 ? 0.160 -3.445 -5.249 1.00 94.19 334 TRP A C 1
ATOM 2693 O O . TRP A 1 334 ? -0.935 -3.683 -5.768 1.00 94.19 334 TRP A O 1
ATOM 2703 N N . ILE A 1 335 ? 0.325 -3.401 -3.933 1.00 91.38 335 ILE A N 1
ATOM 2704 C CA . ILE A 1 335 ? -0.796 -3.363 -3.000 1.00 91.38 335 ILE A CA 1
ATOM 2705 C C . ILE A 1 335 ? -1.279 -1.913 -2.913 1.00 91.38 335 ILE A C 1
ATOM 2707 O O . ILE A 1 335 ? -0.474 -0.986 -2.878 1.00 91.38 335 ILE A O 1
ATOM 2711 N N . VAL A 1 336 ? -2.596 -1.700 -2.904 1.00 84.50 336 VAL A N 1
ATOM 2712 C CA . VAL A 1 336 ? -3.167 -0.361 -2.696 1.00 84.50 336 VAL A CA 1
ATOM 2713 C C . VAL A 1 336 ? -2.637 0.189 -1.366 1.00 84.50 336 VAL A C 1
ATOM 2715 O O . VAL A 1 336 ? -2.642 -0.540 -0.382 1.00 84.50 336 VAL A O 1
ATOM 2718 N N . GLY A 1 337 ? -2.169 1.440 -1.338 1.00 72.62 337 GLY A N 1
ATOM 2719 C CA . GLY A 1 337 ? -1.560 2.085 -0.167 1.00 72.62 337 GLY A CA 1
ATOM 2720 C C . GLY A 1 337 ? -0.820 3.367 -0.556 1.00 72.62 337 GLY A C 1
ATOM 2721 O O . GLY A 1 337 ? -0.424 3.525 -1.708 1.00 72.62 337 GLY A O 1
ATOM 2722 N N . GLU A 1 338 ? -0.666 4.308 0.375 1.00 60.78 338 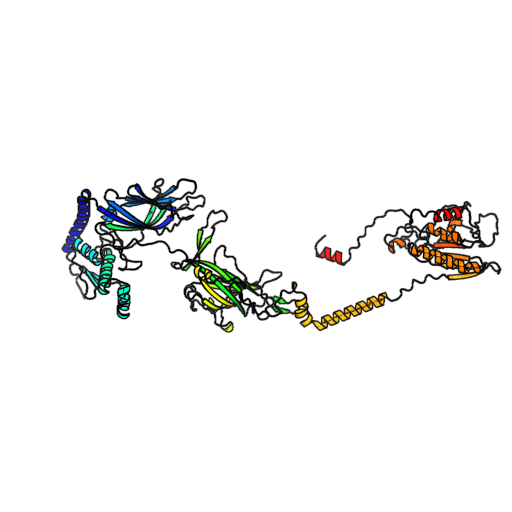GLU A N 1
ATOM 2723 C CA . GLU A 1 338 ? 0.148 5.514 0.157 1.00 60.78 338 GLU A CA 1
ATOM 2724 C C . GLU A 1 338 ? 1.625 5.152 0.386 1.00 60.78 338 GLU A C 1
ATOM 2726 O O . GLU A 1 338 ? 1.942 4.517 1.389 1.00 60.78 338 GLU A O 1
ATOM 2731 N N . ASN A 1 339 ? 2.520 5.532 -0.535 1.00 59.62 339 ASN A N 1
ATOM 2732 C CA . ASN A 1 339 ? 3.954 5.177 -0.541 1.00 59.62 339 ASN A CA 1
ATOM 2733 C C . ASN A 1 339 ? 4.295 3.699 -0.826 1.00 59.62 339 ASN A C 1
ATOM 2735 O O . ASN A 1 339 ? 5.397 3.256 -0.506 1.00 59.62 339 ASN A O 1
ATOM 2739 N N . VAL A 1 340 ? 3.387 2.927 -1.432 1.00 67.81 340 VAL A N 1
ATOM 2740 C CA . VAL A 1 340 ? 3.737 1.610 -1.990 1.00 67.81 340 VAL A CA 1
ATOM 2741 C C . VAL A 1 340 ? 4.153 1.811 -3.443 1.00 67.81 340 VAL A C 1
ATOM 2743 O O . VAL A 1 340 ? 3.303 2.019 -4.310 1.00 67.81 340 VAL A O 1
ATOM 2746 N N . ASP A 1 341 ? 5.461 1.788 -3.698 1.00 71.06 341 ASP A N 1
ATOM 2747 C CA . ASP A 1 341 ? 5.991 1.876 -5.058 1.00 71.06 341 ASP A CA 1
ATOM 2748 C C . ASP A 1 341 ? 5.518 0.681 -5.893 1.00 71.06 341 ASP A C 1
ATOM 2750 O O . ASP A 1 341 ? 5.491 -0.465 -5.433 1.00 71.06 341 ASP A O 1
ATOM 2754 N N . ALA A 1 342 ? 5.147 0.952 -7.144 1.00 84.12 342 ALA A N 1
ATOM 2755 C CA . ALA A 1 342 ? 4.847 -0.104 -8.095 1.00 84.12 342 ALA A CA 1
ATOM 2756 C C . ALA A 1 342 ? 6.129 -0.864 -8.442 1.00 84.12 342 ALA A C 1
ATOM 2758 O O . ALA A 1 342 ? 7.051 -0.302 -9.033 1.00 84.12 342 ALA A O 1
ATOM 2759 N N . GLU A 1 343 ? 6.173 -2.152 -8.109 1.00 91.12 343 GLU A N 1
ATOM 2760 C CA . GLU A 1 343 ? 7.245 -3.029 -8.566 1.00 91.12 343 GLU A CA 1
ATOM 2761 C C . GLU A 1 343 ? 6.938 -3.500 -9.997 1.00 91.12 343 GLU A C 1
ATOM 2763 O O . GLU A 1 343 ? 5.777 -3.696 -10.368 1.00 91.12 343 GLU A O 1
ATOM 2768 N N . GLN A 1 344 ? 7.978 -3.693 -10.813 1.00 94.31 344 GLN A N 1
ATOM 2769 C CA . GLN A 1 344 ? 7.844 -4.152 -12.200 1.00 94.31 344 GLN A CA 1
ATOM 2770 C C . GLN A 1 344 ? 8.757 -5.341 -12.515 1.00 94.31 344 GLN A C 1
ATOM 2772 O O . GLN A 1 344 ? 9.811 -5.502 -11.897 1.00 94.31 344 GLN A O 1
ATOM 2777 N N . THR A 1 345 ? 8.348 -6.173 -13.473 1.00 95.06 345 THR A N 1
ATOM 2778 C CA . THR A 1 345 ? 9.180 -7.251 -14.026 1.00 95.06 345 THR A CA 1
ATOM 2779 C C . THR A 1 345 ? 10.244 -6.709 -14.980 1.00 95.06 345 THR A C 1
ATOM 2781 O O . THR A 1 345 ? 10.245 -5.533 -15.348 1.00 95.06 345 THR A O 1
ATOM 2784 N N . ASP A 1 346 ? 11.128 -7.591 -15.447 1.00 92.12 346 ASP A N 1
ATOM 2785 C CA . ASP A 1 346 ? 11.870 -7.348 -16.680 1.00 92.12 346 ASP A CA 1
ATOM 2786 C C . ASP A 1 346 ? 10.962 -7.463 -17.922 1.00 92.12 346 ASP A C 1
ATOM 2788 O O . ASP A 1 346 ? 9.831 -7.949 -17.843 1.00 92.12 346 ASP A O 1
ATOM 2792 N N . ILE A 1 347 ? 11.460 -6.995 -19.068 1.00 91.50 347 ILE A N 1
ATOM 2793 C CA . ILE A 1 347 ? 10.709 -6.934 -20.329 1.00 91.50 347 ILE A CA 1
ATOM 2794 C C . ILE A 1 347 ? 10.939 -8.221 -21.139 1.00 91.50 347 ILE A C 1
ATOM 2796 O O . ILE A 1 347 ? 12.085 -8.648 -21.337 1.00 91.50 347 ILE A O 1
ATOM 2800 N N . HIS A 1 348 ? 9.861 -8.840 -21.627 1.00 91.50 348 HIS A N 1
ATOM 2801 C CA . HIS A 1 348 ? 9.924 -9.858 -22.676 1.00 91.50 348 HIS A CA 1
ATOM 2802 C C . HIS A 1 348 ? 9.823 -9.164 -24.035 1.00 91.50 348 HIS A C 1
ATOM 2804 O O . HIS A 1 348 ? 8.734 -8.832 -24.487 1.00 91.50 348 HIS A O 1
ATOM 2810 N N . TYR A 1 349 ? 10.964 -9.007 -24.704 1.00 86.44 349 TYR A N 1
ATOM 2811 C CA . TYR A 1 349 ? 11.032 -8.341 -26.003 1.00 86.44 349 TYR A CA 1
ATOM 2812 C C . TYR A 1 349 ? 10.498 -9.205 -27.146 1.00 86.44 349 TYR A C 1
ATOM 2814 O O . TYR A 1 349 ? 10.835 -10.389 -27.248 1.00 86.44 349 TYR A O 1
ATOM 2822 N N . ARG A 1 350 ? 9.783 -8.581 -28.079 1.00 83.88 350 ARG A N 1
ATOM 2823 C CA . ARG A 1 350 ? 9.329 -9.151 -29.347 1.00 83.88 350 ARG A CA 1
ATOM 2824 C C . ARG A 1 350 ? 8.521 -10.435 -29.160 1.00 83.88 350 ARG A C 1
ATOM 2826 O O . ARG A 1 350 ? 8.826 -11.475 -29.757 1.00 83.88 350 ARG A O 1
ATOM 2833 N N . SER A 1 351 ? 7.479 -10.367 -28.340 1.00 87.31 351 SER A N 1
ATOM 2834 C CA . SER A 1 351 ? 6.492 -11.440 -28.266 1.00 87.31 351 SER A CA 1
ATOM 2835 C C . SER A 1 351 ? 5.672 -11.474 -29.555 1.00 87.31 351 SER A C 1
ATOM 2837 O O . SER A 1 351 ? 4.987 -10.514 -29.881 1.00 87.31 351 SER A O 1
ATOM 2839 N N . LEU A 1 352 ? 5.762 -12.573 -30.309 1.00 84.69 352 LEU A N 1
ATOM 2840 C CA . LEU A 1 352 ? 5.053 -12.758 -31.588 1.00 84.69 352 LEU A CA 1
ATOM 2841 C C . LEU A 1 352 ? 3.679 -13.423 -31.424 1.00 84.69 352 LEU A C 1
ATOM 2843 O O . LEU A 1 352 ? 2.854 -13.386 -32.331 1.00 84.69 352 LEU A O 1
ATOM 2847 N N . SER A 1 353 ? 3.461 -14.095 -30.294 1.00 84.94 353 SER A N 1
ATOM 2848 C CA . SER A 1 353 ? 2.239 -14.844 -29.978 1.00 84.94 353 SER A CA 1
ATOM 2849 C C . SER A 1 353 ? 1.379 -14.168 -28.907 1.00 84.94 353 SER A C 1
ATOM 2851 O O . SER A 1 353 ? 0.303 -14.675 -28.599 1.00 84.94 353 SER A O 1
ATOM 2853 N N . GLY A 1 354 ? 1.850 -13.065 -28.316 1.00 85.75 354 GLY A N 1
ATOM 2854 C CA . GLY A 1 354 ? 1.236 -12.455 -27.132 1.00 85.75 354 GLY A CA 1
ATOM 2855 C C . GLY A 1 354 ? 1.540 -13.229 -25.842 1.00 85.75 354 GLY A C 1
ATOM 2856 O O . GLY A 1 354 ? 0.836 -13.078 -24.844 1.00 85.75 354 GLY A O 1
ATOM 2857 N N . GLU A 1 355 ? 2.559 -14.096 -25.864 1.00 91.31 355 GLU A N 1
ATOM 2858 C CA . GLU A 1 355 ? 3.061 -14.827 -24.700 1.00 91.31 355 GLU A CA 1
ATOM 2859 C C . GLU A 1 355 ? 4.283 -14.123 -24.094 1.00 91.31 355 GLU A C 1
ATOM 2861 O O . GLU A 1 355 ? 5.261 -13.836 -24.789 1.00 91.31 355 GLU A O 1
ATOM 2866 N N . GLY A 1 356 ? 4.243 -13.858 -22.792 1.00 91.12 356 GLY A N 1
ATOM 2867 C CA . GLY A 1 356 ? 5.355 -13.320 -22.006 1.00 91.12 356 GLY A CA 1
ATOM 2868 C C . GLY A 1 356 ? 5.820 -14.349 -20.978 1.00 91.12 356 GLY A C 1
ATOM 2869 O O . GLY A 1 356 ? 5.007 -15.089 -20.444 1.00 91.12 356 GLY A O 1
ATOM 2870 N N . ASN A 1 357 ? 7.119 -14.385 -20.677 1.00 94.25 357 ASN A N 1
ATOM 2871 C CA . ASN A 1 357 ? 7.737 -15.384 -19.791 1.00 94.25 357 ASN A CA 1
ATOM 2872 C C . ASN A 1 357 ? 8.660 -14.631 -18.835 1.00 94.25 357 ASN A C 1
ATOM 2874 O O . ASN A 1 357 ? 9.613 -13.991 -19.298 1.00 94.25 357 ASN A O 1
ATOM 2878 N N . PHE A 1 358 ? 8.399 -14.689 -17.532 1.00 94.31 358 PHE A N 1
ATOM 2879 C CA . PHE A 1 358 ? 9.043 -13.806 -16.553 1.00 94.31 358 PHE A CA 1
ATOM 2880 C C . PHE A 1 358 ? 9.772 -14.570 -15.452 1.00 94.31 358 PHE A C 1
ATOM 2882 O O . PHE A 1 358 ? 10.934 -14.257 -15.177 1.00 94.31 358 PHE A O 1
ATOM 2889 N N . ASN A 1 359 ? 9.116 -15.579 -14.865 1.00 96.06 359 ASN A N 1
ATOM 2890 C CA . ASN A 1 359 ? 9.568 -16.249 -13.641 1.00 96.06 359 ASN A CA 1
ATOM 2891 C C . ASN A 1 359 ? 10.014 -15.220 -12.588 1.00 96.06 359 ASN A C 1
ATOM 2893 O O . ASN A 1 359 ? 11.152 -15.238 -12.121 1.00 96.06 359 ASN A O 1
ATOM 2897 N N . TRP A 1 360 ? 9.141 -14.264 -12.273 1.00 96.44 360 TRP A N 1
ATOM 2898 C CA . TRP A 1 360 ? 9.491 -13.084 -11.486 1.00 96.44 360 TRP A CA 1
ATOM 2899 C C . TRP A 1 360 ? 8.710 -13.026 -10.179 1.00 96.44 360 TRP A C 1
ATOM 2901 O O . TRP A 1 360 ? 7.481 -13.085 -10.193 1.00 96.44 360 TRP A O 1
ATOM 2911 N N . ARG A 1 361 ? 9.407 -12.879 -9.048 1.00 96.50 361 ARG A N 1
ATOM 2912 C CA . ARG A 1 361 ? 8.794 -12.767 -7.720 1.00 96.50 361 ARG A CA 1
ATOM 2913 C C . ARG A 1 361 ? 8.760 -11.324 -7.216 1.00 96.50 361 ARG A C 1
ATOM 2915 O O . ARG A 1 361 ? 9.805 -10.721 -6.990 1.00 96.50 361 ARG A O 1
ATOM 2922 N N . PHE A 1 362 ? 7.563 -10.823 -6.953 1.00 95.81 362 PHE A N 1
ATOM 2923 C CA . PHE A 1 362 ? 7.310 -9.617 -6.170 1.00 95.81 362 PHE A CA 1
ATOM 2924 C C . PHE A 1 362 ? 7.154 -9.957 -4.686 1.00 95.81 362 PHE A C 1
ATOM 2926 O O . PHE A 1 362 ? 6.607 -11.013 -4.341 1.00 95.81 362 PHE A O 1
ATOM 2933 N N . ILE A 1 363 ? 7.616 -9.060 -3.815 1.00 94.50 363 ILE A N 1
ATOM 2934 C CA . ILE A 1 363 ? 7.527 -9.208 -2.357 1.00 94.50 363 ILE A CA 1
ATOM 2935 C C . ILE A 1 363 ? 6.919 -7.933 -1.784 1.00 94.50 363 ILE A C 1
ATOM 2937 O O . ILE A 1 363 ? 7.537 -6.874 -1.844 1.00 94.50 363 ILE A O 1
ATOM 2941 N N . PHE A 1 364 ? 5.728 -8.054 -1.203 1.00 93.56 364 PHE A N 1
ATOM 2942 C CA . PHE A 1 364 ? 5.015 -6.939 -0.592 1.00 93.56 364 PHE A CA 1
ATOM 2943 C C . PHE A 1 364 ? 4.820 -7.183 0.901 1.00 93.56 364 PHE A C 1
ATOM 2945 O O . PHE A 1 364 ? 4.094 -8.102 1.283 1.00 93.56 364 PHE A O 1
ATOM 2952 N N . ASP A 1 365 ? 5.422 -6.339 1.731 1.00 92.69 365 ASP A N 1
ATOM 2953 C CA . ASP A 1 365 ? 5.226 -6.353 3.180 1.00 92.69 365 ASP A CA 1
ATOM 2954 C C . ASP A 1 365 ? 4.152 -5.328 3.568 1.00 92.69 365 ASP A C 1
ATOM 2956 O O . ASP A 1 365 ? 4.175 -4.185 3.108 1.00 92.69 365 ASP A O 1
ATOM 2960 N N . PHE A 1 366 ? 3.183 -5.726 4.393 1.00 92.25 366 PHE A N 1
ATOM 2961 C CA . PHE A 1 366 ? 2.093 -4.852 4.833 1.00 92.25 366 PHE A CA 1
ATOM 2962 C C . PHE A 1 366 ? 1.524 -5.285 6.189 1.00 92.25 366 PHE A C 1
ATOM 2964 O O . PHE A 1 366 ? 1.665 -6.435 6.603 1.00 92.25 366 PHE A O 1
ATOM 2971 N N . GLN A 1 367 ? 0.849 -4.368 6.885 1.00 92.31 367 GLN A N 1
ATOM 2972 C CA . GLN A 1 367 ? 0.137 -4.673 8.127 1.00 92.31 367 GLN A CA 1
ATOM 2973 C C . GLN A 1 367 ? -1.353 -4.868 7.859 1.00 92.31 367 GLN A C 1
ATOM 2975 O O . GLN A 1 367 ? -1.963 -4.109 7.106 1.00 92.31 367 GLN A O 1
ATOM 2980 N N . PHE A 1 368 ? -1.955 -5.867 8.494 1.00 92.44 368 PHE A N 1
ATOM 2981 C CA . PHE A 1 368 ? -3.357 -6.220 8.311 1.00 92.44 368 PHE A CA 1
ATOM 2982 C C . PHE A 1 368 ? -4.078 -6.329 9.652 1.00 92.44 368 PHE A C 1
ATOM 2984 O O . PHE A 1 368 ? -3.581 -6.945 10.592 1.00 92.44 368 PHE A O 1
ATOM 2991 N N . LEU A 1 369 ? -5.256 -5.719 9.741 1.00 91.44 369 LEU A N 1
ATOM 2992 C CA . LEU A 1 369 ? -6.115 -5.769 10.914 1.00 91.44 369 LEU A CA 1
ATOM 2993 C C . LEU A 1 369 ? -7.234 -6.786 10.678 1.00 91.44 369 LEU A C 1
ATOM 2995 O O . LEU A 1 369 ? -8.189 -6.489 9.959 1.00 91.44 369 LEU A O 1
ATOM 2999 N N . ASP A 1 370 ? -7.123 -7.959 11.304 1.00 87.25 370 ASP A N 1
ATOM 3000 C CA . ASP A 1 370 ? -7.998 -9.108 11.030 1.00 87.25 370 ASP A CA 1
ATOM 3001 C C . ASP A 1 370 ? -9.485 -8.817 11.305 1.00 87.25 370 ASP A C 1
ATOM 3003 O O . ASP A 1 370 ? -10.342 -9.224 10.527 1.00 87.25 370 ASP A O 1
ATOM 3007 N N . ILE A 1 371 ? -9.806 -8.060 12.365 1.00 85.19 371 ILE A N 1
ATOM 3008 C CA . ILE A 1 371 ? -11.203 -7.763 12.748 1.00 85.19 371 ILE A CA 1
ATOM 3009 C C . ILE A 1 371 ? -11.898 -6.823 11.754 1.00 85.19 371 ILE A C 1
ATOM 3011 O O . ILE A 1 371 ? -13.086 -6.975 11.483 1.00 85.19 371 ILE A O 1
ATOM 3015 N N . GLU A 1 372 ? -11.177 -5.834 11.223 1.00 87.06 372 GLU A N 1
ATOM 3016 C CA . GLU A 1 372 ? -11.740 -4.875 10.261 1.00 87.06 372 GLU A CA 1
ATOM 3017 C C . GLU A 1 372 ? -11.531 -5.299 8.804 1.00 87.06 372 GLU A C 1
ATOM 3019 O O . GLU A 1 372 ? -12.020 -4.619 7.902 1.00 87.06 372 GLU A O 1
ATOM 3024 N N . GLU A 1 373 ? -10.788 -6.384 8.577 1.00 91.50 373 GLU A N 1
ATOM 3025 C CA . GLU A 1 373 ? -10.384 -6.876 7.263 1.00 91.50 373 GLU A CA 1
ATOM 3026 C C . GLU A 1 373 ? -9.721 -5.796 6.384 1.00 91.50 373 GLU A C 1
ATOM 3028 O O . GLU A 1 373 ? -10.003 -5.673 5.188 1.00 91.50 373 GLU A O 1
ATOM 3033 N N . LYS A 1 374 ? -8.838 -4.978 6.972 1.00 91.44 374 LYS A N 1
ATOM 3034 C CA . LYS A 1 374 ? -8.194 -3.834 6.298 1.00 91.44 374 LYS A CA 1
ATOM 3035 C C . LYS A 1 374 ? -6.681 -3.835 6.443 1.00 91.44 374 LYS A C 1
ATOM 3037 O O . LYS A 1 374 ? -6.144 -4.230 7.474 1.00 91.44 374 LYS A O 1
ATOM 3042 N N . ILE A 1 375 ? -6.005 -3.322 5.417 1.00 91.31 375 ILE A N 1
ATOM 3043 C CA . ILE A 1 375 ? -4.581 -2.989 5.485 1.00 91.31 375 ILE A CA 1
ATOM 3044 C C . ILE A 1 375 ? -4.429 -1.673 6.232 1.00 91.31 375 ILE A C 1
ATOM 3046 O O . ILE A 1 375 ? -5.190 -0.729 5.999 1.00 91.31 375 ILE A O 1
ATOM 3050 N N . VAL A 1 376 ? -3.448 -1.634 7.123 1.00 89.00 376 VAL A N 1
ATOM 3051 C CA . VAL A 1 376 ? -3.096 -0.479 7.940 1.00 89.00 376 VAL A CA 1
ATOM 3052 C C . VAL A 1 376 ? -1.720 0.007 7.509 1.00 89.00 376 VAL A C 1
ATOM 3054 O O . VAL A 1 376 ? -0.803 -0.792 7.341 1.00 89.00 376 VAL A O 1
ATOM 3057 N N . PHE A 1 377 ? -1.574 1.310 7.309 1.00 86.19 377 PHE A N 1
ATOM 3058 C CA . PHE A 1 377 ? -0.279 1.922 7.035 1.00 86.19 377 PHE A CA 1
ATOM 3059 C C . PHE A 1 377 ? -0.221 3.326 7.626 1.00 86.19 377 PHE A C 1
ATOM 3061 O O . PHE A 1 377 ? -1.243 3.964 7.884 1.00 86.19 377 PHE A O 1
ATOM 3068 N N . GLU A 1 378 ? 0.996 3.800 7.841 1.00 79.56 378 GLU A N 1
ATOM 3069 C CA . GLU A 1 378 ? 1.270 5.148 8.310 1.00 79.56 378 GLU A CA 1
ATOM 3070 C C . GLU A 1 378 ? 1.589 6.058 7.124 1.00 79.56 378 GLU A C 1
ATOM 3072 O O . GLU A 1 378 ? 2.472 5.753 6.323 1.00 79.56 378 GLU A O 1
ATOM 3077 N N . ALA A 1 379 ? 0.890 7.184 7.006 1.00 74.62 379 ALA A N 1
ATOM 3078 C CA . ALA A 1 379 ? 1.149 8.171 5.962 1.00 74.62 379 ALA A CA 1
ATOM 3079 C C . ALA A 1 379 ? 1.005 9.599 6.480 1.00 74.62 379 ALA A C 1
ATOM 3081 O O . ALA A 1 379 ? 0.381 9.838 7.505 1.00 74.62 379 ALA A O 1
ATOM 3082 N N . LYS A 1 380 ? 1.590 10.570 5.781 1.00 70.75 380 LYS A N 1
ATOM 3083 C CA . LYS A 1 380 ? 1.432 11.989 6.119 1.00 70.75 380 LYS A CA 1
ATOM 3084 C C . LYS A 1 380 ? 0.234 12.550 5.365 1.00 70.75 380 LYS A C 1
ATOM 3086 O O . LYS A 1 380 ? 0.146 12.363 4.159 1.00 70.75 380 LYS A O 1
ATOM 3091 N N . ASP A 1 381 ? -0.657 13.279 6.038 1.00 66.56 381 ASP A N 1
ATOM 3092 C CA . ASP A 1 381 ? -1.772 13.944 5.342 1.00 66.56 381 ASP A CA 1
ATOM 3093 C C . ASP A 1 381 ? -1.290 15.168 4.532 1.00 66.56 381 ASP A C 1
ATOM 3095 O O . ASP A 1 381 ? -1.954 15.591 3.589 1.00 66.56 381 ASP A O 1
ATOM 3099 N N . SER A 1 382 ? -0.123 15.734 4.871 1.00 65.31 382 SER A N 1
ATOM 3100 C CA . SER A 1 382 ? 0.505 16.854 4.161 1.00 65.31 382 SER A CA 1
ATOM 3101 C C . SER A 1 382 ? 2.030 16.820 4.288 1.00 65.31 382 SER A C 1
ATOM 3103 O O . SER A 1 382 ? 2.570 16.425 5.321 1.00 65.31 382 SER A O 1
ATOM 3105 N N . VAL A 1 383 ? 2.738 17.300 3.258 1.00 63.72 383 VAL A N 1
ATOM 3106 C CA . VAL A 1 383 ? 4.215 17.379 3.208 1.00 63.72 383 VAL A CA 1
ATOM 3107 C C . VAL A 1 383 ? 4.786 18.238 4.346 1.00 63.72 383 VAL A C 1
ATOM 3109 O O . VAL A 1 383 ? 5.902 18.000 4.802 1.00 63.72 383 VAL A O 1
ATOM 3112 N N . PHE A 1 384 ? 4.005 19.203 4.836 1.00 58.78 384 PHE A N 1
ATOM 3113 C CA . PHE A 1 384 ? 4.392 20.109 5.920 1.00 58.78 384 PHE A CA 1
ATOM 3114 C C . PHE A 1 384 ? 3.998 19.602 7.315 1.00 58.78 384 PHE A C 1
ATOM 3116 O O . PHE A 1 384 ? 4.363 20.226 8.309 1.00 58.78 384 PHE A O 1
ATOM 3123 N N . GLN A 1 385 ? 3.254 18.494 7.412 1.00 60.25 385 GLN A N 1
ATOM 3124 C CA . GLN A 1 385 ? 2.826 17.953 8.697 1.00 60.25 385 GLN A CA 1
ATOM 3125 C C . GLN A 1 385 ? 3.946 17.132 9.349 1.00 60.25 385 GLN A C 1
ATOM 3127 O O . GLN A 1 385 ? 4.590 16.284 8.720 1.00 60.25 385 GLN A O 1
ATOM 3132 N N . VAL A 1 386 ? 4.166 17.386 10.639 1.00 54.47 386 VAL A N 1
ATOM 3133 C CA . VAL A 1 386 ? 5.073 16.608 11.484 1.00 54.47 386 VAL A CA 1
ATOM 3134 C C . VAL A 1 386 ? 4.298 15.413 12.044 1.00 54.47 386 VAL A C 1
ATOM 3136 O O . VAL A 1 386 ? 3.272 15.589 12.693 1.00 54.47 386 VAL A O 1
ATOM 3139 N N . GLY A 1 387 ? 4.789 14.201 11.782 1.00 59.12 387 GLY A N 1
ATOM 3140 C CA . GLY A 1 387 ? 4.169 12.946 12.223 1.00 59.12 387 GLY A CA 1
ATOM 3141 C C . GLY A 1 387 ? 3.344 12.242 11.143 1.00 59.12 387 GLY A C 1
ATOM 3142 O O . GLY A 1 387 ? 2.904 12.853 10.170 1.00 59.12 387 GLY A O 1
ATOM 3143 N N . ASN A 1 388 ? 3.159 10.935 11.322 1.00 67.38 388 ASN A N 1
ATOM 3144 C CA . ASN A 1 388 ? 2.339 10.103 10.448 1.00 67.38 388 ASN A CA 1
ATOM 3145 C C . ASN A 1 388 ? 0.945 9.903 11.056 1.00 67.38 388 ASN A C 1
ATOM 3147 O O . ASN A 1 388 ? 0.757 9.991 12.269 1.00 67.38 388 ASN A O 1
ATOM 3151 N N . THR A 1 389 ? -0.028 9.613 10.206 1.00 70.12 389 THR A N 1
ATOM 3152 C CA . THR A 1 389 ? -1.398 9.259 10.556 1.00 70.12 389 THR A CA 1
ATOM 3153 C C . THR A 1 389 ? -1.661 7.835 10.095 1.00 70.12 389 THR A C 1
ATOM 3155 O O . THR A 1 389 ? -1.185 7.397 9.046 1.00 70.12 389 THR A O 1
ATOM 3158 N N . VAL A 1 390 ? -2.392 7.080 10.910 1.00 78.88 390 VAL A N 1
ATOM 3159 C CA . VAL A 1 390 ? -2.728 5.691 10.597 1.00 78.88 390 VAL A CA 1
ATOM 3160 C C . VAL A 1 390 ? -3.925 5.685 9.651 1.00 78.88 390 VAL A C 1
ATOM 3162 O O . VAL A 1 390 ? -5.030 6.071 10.035 1.00 78.88 390 VAL A O 1
ATOM 3165 N N . LYS A 1 391 ? -3.722 5.230 8.415 1.00 82.31 391 LYS A N 1
ATOM 3166 C CA . LYS A 1 391 ? -4.776 5.068 7.409 1.00 82.31 391 LYS A CA 1
ATOM 3167 C C . LYS A 1 391 ? -5.122 3.593 7.245 1.00 82.31 391 LYS A C 1
ATOM 3169 O O . LYS A 1 391 ? -4.268 2.714 7.348 1.00 82.31 391 LYS A O 1
ATOM 3174 N N . LYS A 1 392 ? -6.407 3.323 6.995 1.00 87.44 392 LYS A N 1
ATOM 3175 C CA . LYS A 1 392 ? -6.949 1.973 6.800 1.00 87.44 392 LYS A CA 1
ATOM 3176 C C . LYS A 1 392 ? -7.626 1.865 5.445 1.00 87.44 392 LYS A C 1
ATOM 3178 O O . LYS A 1 392 ? -8.499 2.672 5.128 1.00 87.44 392 LYS A O 1
ATOM 3183 N N . ILE A 1 393 ? -7.287 0.839 4.675 1.00 90.31 393 ILE A N 1
ATOM 3184 C CA . ILE A 1 393 ? -7.798 0.646 3.313 1.00 90.31 393 ILE A CA 1
ATOM 3185 C C . ILE A 1 393 ? -8.168 -0.816 3.038 1.00 90.31 393 ILE A C 1
ATOM 3187 O O . ILE A 1 393 ? -7.664 -1.720 3.708 1.00 90.31 393 ILE A O 1
ATOM 3191 N N . PRO A 1 394 ? -9.042 -1.081 2.050 1.00 92.00 394 PRO A N 1
ATOM 3192 C CA . PRO A 1 394 ? -9.348 -2.445 1.637 1.00 92.00 394 PRO A CA 1
ATOM 3193 C C . PRO A 1 394 ? -8.096 -3.188 1.132 1.00 92.00 394 PRO A C 1
ATOM 3195 O O . PRO A 1 394 ? -7.308 -2.597 0.391 1.00 92.00 394 PRO A O 1
ATOM 3198 N N . PRO A 1 395 ? -7.933 -4.483 1.451 1.00 92.88 395 PRO A N 1
ATOM 3199 C CA . PRO A 1 395 ? -6.763 -5.267 1.081 1.00 92.88 395 PRO A CA 1
ATOM 3200 C C . PRO A 1 395 ? -6.840 -5.663 -0.396 1.00 92.88 395 PRO A C 1
ATOM 3202 O O . PRO A 1 395 ? -7.378 -6.712 -0.744 1.00 92.88 395 PRO A O 1
ATOM 3205 N N . ARG A 1 396 ? -6.349 -4.805 -1.292 1.00 93.88 396 ARG A N 1
ATOM 3206 C CA . ARG A 1 396 ? -6.385 -5.040 -2.742 1.00 93.88 396 ARG A CA 1
ATOM 3207 C C . ARG A 1 396 ? -4.984 -5.027 -3.333 1.00 93.88 396 ARG A C 1
ATOM 3209 O O . ARG A 1 396 ? -4.200 -4.135 -3.022 1.00 93.88 396 ARG A O 1
ATOM 3216 N N . ILE A 1 397 ? -4.713 -5.973 -4.224 1.00 94.31 397 ILE A N 1
ATOM 3217 C CA . ILE A 1 397 ? -3.541 -5.972 -5.098 1.00 94.31 397 ILE A CA 1
ATOM 3218 C C . ILE A 1 397 ? -3.975 -5.610 -6.516 1.00 94.31 397 ILE A C 1
ATOM 3220 O O . ILE A 1 397 ? -4.977 -6.125 -7.020 1.00 94.31 397 ILE A O 1
ATOM 3224 N N . ILE A 1 398 ? -3.235 -4.695 -7.132 1.00 94.06 398 ILE A N 1
ATOM 3225 C CA . ILE A 1 398 ? -3.422 -4.265 -8.513 1.00 94.06 398 ILE A CA 1
ATOM 3226 C C . ILE A 1 398 ? -2.257 -4.817 -9.319 1.00 94.06 398 ILE A C 1
ATOM 3228 O O . ILE A 1 398 ? -1.100 -4.666 -8.931 1.00 94.06 398 ILE A O 1
ATOM 3232 N N . ILE A 1 399 ? -2.575 -5.464 -10.435 1.00 95.38 399 ILE A N 1
ATOM 3233 C CA . ILE A 1 399 ? -1.603 -5.985 -11.388 1.00 95.38 399 ILE A CA 1
ATOM 3234 C C . ILE A 1 399 ? -1.963 -5.433 -12.761 1.00 95.38 399 ILE A C 1
ATOM 3236 O O . ILE A 1 399 ? -3.124 -5.481 -13.168 1.00 95.38 399 ILE A O 1
ATOM 3240 N N . ARG A 1 400 ? -0.976 -4.904 -13.476 1.00 94.44 400 ARG A N 1
ATOM 3241 C CA . ARG A 1 400 ? -1.138 -4.308 -14.801 1.00 94.44 400 ARG A CA 1
ATOM 3242 C C . ARG A 1 400 ? -0.110 -4.858 -15.771 1.00 94.44 400 ARG A C 1
ATOM 3244 O O . ARG A 1 400 ? 1.044 -5.053 -15.401 1.00 94.44 400 ARG A O 1
ATOM 3251 N N . VAL A 1 401 ? -0.540 -5.078 -17.004 1.00 93.94 401 VAL A N 1
ATOM 3252 C CA . VAL A 1 401 ? 0.309 -5.489 -18.124 1.00 93.94 401 VAL A CA 1
ATOM 3253 C C . VAL A 1 401 ? 0.459 -4.303 -19.072 1.00 93.94 401 VAL A C 1
ATOM 3255 O O . VAL A 1 401 ? -0.520 -3.601 -19.341 1.00 93.94 401 VAL A O 1
ATOM 3258 N N . TYR A 1 402 ? 1.683 -4.085 -19.541 1.00 92.69 402 TYR A N 1
ATOM 3259 C CA . TYR A 1 402 ? 2.075 -2.976 -20.405 1.00 92.69 402 TYR A CA 1
ATOM 3260 C C . TYR A 1 402 ? 2.884 -3.474 -21.605 1.00 92.69 402 TYR A C 1
ATOM 32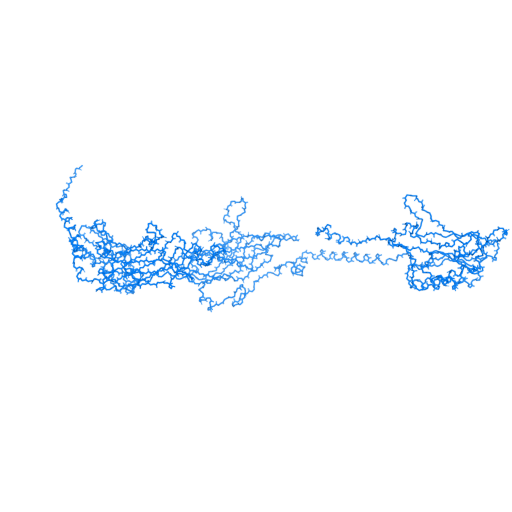62 O O . TYR A 1 402 ? 3.549 -4.512 -21.506 1.00 92.69 402 TYR A O 1
ATOM 3270 N N . ASP A 1 403 ? 2.837 -2.700 -22.687 1.00 89.75 403 ASP A N 1
ATOM 3271 C CA . ASP A 1 403 ? 3.767 -2.755 -23.814 1.00 89.75 403 ASP A CA 1
ATOM 3272 C C . ASP A 1 403 ? 4.864 -1.701 -23.614 1.00 89.75 403 ASP A C 1
ATOM 3274 O O . ASP A 1 403 ? 4.553 -0.536 -23.361 1.00 89.75 403 ASP A O 1
ATOM 3278 N N . ALA A 1 404 ? 6.135 -2.099 -23.640 1.00 86.56 404 ALA A N 1
ATOM 3279 C CA . ALA A 1 404 ? 7.260 -1.189 -23.453 1.00 86.56 404 ALA A CA 1
ATOM 3280 C C . ALA A 1 404 ? 7.643 -0.527 -24.776 1.00 86.56 404 ALA A C 1
ATOM 3282 O O . ALA A 1 404 ? 8.279 -1.142 -25.629 1.00 86.56 404 ALA A O 1
ATOM 3283 N N . ASP A 1 405 ? 7.353 0.763 -24.890 1.00 82.50 405 ASP A N 1
ATOM 3284 C CA . ASP A 1 405 ? 7.661 1.538 -26.081 1.00 82.50 405 ASP A CA 1
ATOM 3285 C C . ASP A 1 405 ? 9.020 2.231 -25.972 1.00 82.50 405 ASP A C 1
ATOM 3287 O O . ASP A 1 405 ? 9.415 2.753 -24.929 1.00 82.50 405 ASP A O 1
ATOM 3291 N N . PHE A 1 406 ? 9.759 2.296 -27.082 1.00 65.69 406 PHE A N 1
ATOM 3292 C CA . PHE A 1 406 ? 11.079 2.936 -27.072 1.00 65.69 406 PHE A CA 1
ATOM 3293 C C . PHE A 1 406 ? 11.023 4.464 -27.247 1.00 65.69 406 PHE A C 1
ATOM 3295 O O . PHE A 1 406 ? 11.852 5.181 -26.686 1.00 65.69 406 PHE A O 1
ATOM 3302 N N . PHE A 1 407 ? 10.088 4.970 -28.059 1.00 61.53 407 PHE A N 1
ATOM 3303 C CA . PHE A 1 407 ? 9.993 6.397 -28.419 1.00 61.53 407 PHE A CA 1
ATOM 3304 C C . PHE A 1 407 ? 8.685 7.070 -27.963 1.00 61.53 407 PHE A C 1
ATOM 3306 O O . PHE A 1 407 ? 8.561 8.291 -28.084 1.00 61.53 407 PHE A O 1
ATOM 3313 N N . SER A 1 408 ? 7.733 6.298 -27.437 1.00 72.38 408 SER A N 1
ATOM 3314 C CA . SER A 1 408 ? 6.432 6.737 -26.916 1.00 72.38 408 SER A CA 1
ATOM 3315 C C . SER A 1 408 ? 6.268 6.345 -25.446 1.00 72.38 408 SER A C 1
ATOM 3317 O O . SER A 1 408 ? 7.145 5.726 -24.849 1.00 72.38 408 SER A O 1
ATOM 3319 N N . ALA A 1 409 ? 5.175 6.797 -24.827 1.00 79.19 409 ALA A N 1
ATOM 3320 C CA . ALA A 1 409 ? 4.793 6.312 -23.510 1.00 79.19 409 ALA A CA 1
ATOM 3321 C C . ALA A 1 409 ? 4.250 4.884 -23.633 1.00 79.19 409 ALA A C 1
ATOM 3323 O O . ALA A 1 409 ? 3.426 4.651 -24.508 1.00 79.19 409 ALA A O 1
ATOM 3324 N N . ASP A 1 410 ? 4.669 3.999 -22.728 1.00 84.56 410 ASP A N 1
ATOM 3325 C CA . ASP A 1 410 ? 4.228 2.602 -22.670 1.00 84.56 410 ASP A CA 1
ATOM 3326 C C . ASP A 1 410 ? 2.703 2.447 -22.771 1.00 84.56 410 ASP A C 1
ATOM 3328 O O . ASP A 1 410 ? 1.944 3.043 -21.990 1.00 84.56 410 ASP A O 1
ATOM 3332 N N . ASP A 1 411 ? 2.262 1.573 -23.672 1.00 82.50 411 ASP A N 1
ATOM 3333 C CA . ASP A 1 411 ? 0.852 1.281 -23.876 1.00 82.50 411 ASP A CA 1
ATOM 3334 C C . ASP A 1 411 ? 0.312 0.396 -22.748 1.00 82.50 411 ASP A C 1
ATOM 3336 O O . ASP A 1 411 ? 0.813 -0.687 -22.436 1.00 82.50 411 ASP A O 1
ATOM 3340 N N . PHE A 1 412 ? -0.761 0.853 -22.107 1.00 87.88 412 PHE A N 1
ATOM 3341 C CA . PHE A 1 412 ? -1.452 0.073 -21.089 1.00 87.88 412 PHE A CA 1
ATOM 3342 C C . PHE A 1 412 ? -2.343 -0.985 -21.754 1.00 87.88 412 PHE A C 1
ATOM 3344 O O . PHE A 1 412 ? -3.310 -0.643 -22.431 1.00 87.88 412 PHE A O 1
ATOM 3351 N N . LEU A 1 413 ? -2.044 -2.266 -21.523 1.00 86.94 413 LEU A N 1
ATOM 3352 C CA . LEU A 1 413 ? -2.736 -3.380 -22.182 1.00 86.94 413 LEU A CA 1
ATOM 3353 C C . LEU A 1 413 ? -3.891 -3.919 -21.337 1.00 86.94 413 LEU A C 1
ATOM 3355 O O . LEU A 1 413 ? -4.976 -4.162 -21.856 1.00 86.94 413 LEU A O 1
ATOM 3359 N N . GLY A 1 414 ? -3.717 -4.058 -20.018 1.00 90.50 414 GLY A N 1
ATOM 3360 C CA . GLY A 1 414 ? -4.830 -4.458 -19.155 1.00 90.50 414 GLY A CA 1
ATOM 3361 C C . GLY A 1 414 ? -4.535 -4.530 -17.661 1.00 90.50 414 GLY A C 1
ATOM 3362 O O . GLY A 1 414 ? -3.384 -4.582 -17.229 1.00 90.50 414 GLY A O 1
ATOM 3363 N N . GLU A 1 415 ? -5.599 -4.548 -16.855 1.00 92.38 415 GLU A N 1
ATOM 3364 C CA . GLU A 1 415 ? -5.565 -4.521 -15.387 1.00 92.38 415 GLU A CA 1
ATOM 3365 C C . GLU A 1 415 ? -6.343 -5.684 -14.756 1.00 92.38 415 GLU A C 1
ATOM 3367 O O . GLU A 1 415 ? -7.388 -6.119 -15.239 1.00 92.38 415 GLU A O 1
ATOM 3372 N N . CYS A 1 416 ? -5.819 -6.171 -13.635 1.00 92.81 416 CYS A N 1
ATOM 3373 C CA . CYS A 1 416 ? -6.454 -7.127 -12.746 1.00 92.81 416 CYS A CA 1
ATOM 3374 C C . CYS A 1 416 ? -6.388 -6.578 -11.315 1.00 92.81 416 CYS A C 1
ATOM 3376 O O . CYS A 1 416 ? -5.307 -6.281 -10.803 1.00 92.81 416 CYS A O 1
ATOM 3378 N N . ILE A 1 417 ? -7.547 -6.434 -10.667 1.00 93.44 417 ILE A N 1
ATOM 3379 C CA . ILE A 1 417 ? -7.660 -5.990 -9.273 1.00 93.44 417 ILE A CA 1
ATOM 3380 C C . ILE A 1 417 ? -8.225 -7.143 -8.450 1.00 93.44 417 ILE A C 1
ATOM 3382 O O . ILE A 1 417 ? -9.356 -7.577 -8.675 1.00 93.44 417 ILE A O 1
ATOM 3386 N N . LEU A 1 418 ? -7.462 -7.616 -7.466 1.00 94.38 418 LEU A N 1
ATOM 3387 C CA . LEU A 1 418 ? -7.855 -8.728 -6.602 1.00 94.38 418 LEU A CA 1
ATOM 3388 C C . LEU A 1 418 ? -7.945 -8.266 -5.151 1.00 94.38 418 LEU A C 1
ATOM 3390 O O . LEU A 1 418 ? -7.028 -7.641 -4.626 1.00 94.38 418 LEU A O 1
ATOM 3394 N N . ASN A 1 419 ? -9.054 -8.592 -4.490 1.00 93.94 419 ASN A N 1
ATOM 3395 C CA . ASN A 1 419 ? -9.225 -8.379 -3.056 1.00 93.94 419 ASN A CA 1
ATOM 3396 C C . ASN A 1 419 ? -8.709 -9.610 -2.292 1.00 93.94 419 ASN A C 1
ATOM 3398 O O . ASN A 1 419 ? -9.123 -10.723 -2.596 1.00 93.94 419 ASN A O 1
ATOM 3402 N N . LEU A 1 420 ? -7.828 -9.430 -1.307 1.00 94.19 420 LEU A N 1
ATOM 3403 C CA . LEU A 1 420 ? -7.201 -10.527 -0.564 1.00 94.19 420 LEU A CA 1
ATOM 3404 C C . LEU A 1 420 ? -8.182 -11.266 0.366 1.00 94.19 420 LEU A C 1
ATOM 3406 O O . LEU A 1 420 ? -8.011 -12.464 0.584 1.00 94.19 420 LEU A O 1
ATOM 3410 N N . THR A 1 421 ? -9.230 -10.609 0.879 1.00 93.56 421 THR A N 1
ATOM 3411 C CA . THR A 1 421 ? -10.241 -11.264 1.743 1.00 93.56 421 THR A CA 1
ATOM 3412 C C . THR A 1 421 ? -11.338 -11.962 0.939 1.00 93.56 421 THR A C 1
ATOM 3414 O O . THR A 1 421 ? -11.920 -12.943 1.393 1.00 93.56 421 THR A O 1
ATOM 3417 N N . SER A 1 422 ? -11.584 -11.499 -0.289 1.00 92.12 422 SER A N 1
ATOM 3418 C CA . SER A 1 422 ? -12.547 -12.068 -1.246 1.00 92.12 422 SER A CA 1
ATOM 3419 C C . SER A 1 422 ? -11.854 -12.443 -2.559 1.00 92.12 422 SER A C 1
ATOM 3421 O O . SER A 1 422 ? -12.248 -12.041 -3.657 1.00 92.12 422 SER A O 1
ATOM 3423 N N . PHE A 1 423 ? -10.789 -13.228 -2.431 1.00 94.31 423 PHE A N 1
ATOM 3424 C CA . PHE A 1 423 ? -9.869 -13.574 -3.500 1.00 94.31 423 PHE A CA 1
ATOM 3425 C C . PHE A 1 423 ? -10.514 -14.523 -4.510 1.00 94.31 423 PHE A C 1
ATOM 3427 O O . PHE A 1 423 ? -10.905 -15.643 -4.176 1.00 94.31 423 PHE A O 1
ATOM 3434 N N . LYS A 1 424 ? -10.636 -14.080 -5.762 1.00 93.25 424 LYS A N 1
ATOM 3435 C CA . LYS A 1 424 ? -11.259 -14.848 -6.849 1.00 93.25 424 LYS A CA 1
ATOM 3436 C C . LYS A 1 424 ? -10.290 -15.910 -7.372 1.00 93.25 424 LYS A C 1
ATOM 3438 O O . LYS A 1 424 ? -9.140 -15.602 -7.687 1.00 93.25 424 LYS A O 1
ATOM 3443 N N . TYR A 1 425 ? -10.755 -17.155 -7.488 1.00 93.94 425 TYR A N 1
ATOM 3444 C CA . TYR A 1 425 ? -9.929 -18.240 -8.020 1.00 93.94 425 TYR A CA 1
ATOM 3445 C C . TYR A 1 425 ? -9.589 -18.011 -9.495 1.00 93.94 425 TYR A C 1
ATOM 3447 O O . TYR A 1 425 ? -10.475 -17.778 -10.314 1.00 93.94 425 TYR A O 1
ATOM 3455 N N . GLY A 1 426 ? -8.308 -18.140 -9.839 1.00 92.69 426 GLY A N 1
ATOM 3456 C CA . GLY A 1 426 ? -7.864 -18.144 -11.229 1.00 92.69 426 GLY A CA 1
ATOM 3457 C C . GLY A 1 426 ? -8.296 -19.415 -11.968 1.00 92.69 426 GLY A C 1
ATOM 3458 O O . GLY A 1 426 ? -8.559 -20.467 -11.376 1.00 92.69 426 GLY A O 1
ATOM 3459 N N . ALA A 1 427 ? -8.339 -19.348 -13.296 1.00 93.88 427 ALA A N 1
ATOM 3460 C CA . ALA A 1 427 ? -8.554 -20.518 -14.135 1.00 93.88 427 ALA A CA 1
ATOM 3461 C C . ALA A 1 427 ? -7.349 -21.471 -14.079 1.00 93.88 427 ALA A C 1
ATOM 3463 O O . ALA A 1 427 ? -6.201 -21.053 -13.989 1.00 93.88 427 ALA A O 1
ATOM 3464 N N . LYS A 1 428 ? -7.593 -22.779 -14.226 1.00 93.19 428 LYS A N 1
ATOM 3465 C CA . LYS A 1 428 ? -6.524 -23.802 -14.243 1.00 93.19 428 LYS A CA 1
ATOM 3466 C C . LYS A 1 428 ? -5.639 -23.780 -15.500 1.00 93.19 428 LYS A C 1
ATOM 3468 O O . LYS A 1 428 ? -4.672 -24.522 -15.571 1.00 93.19 428 LYS A O 1
ATOM 3473 N N . SER A 1 429 ? -6.024 -23.026 -16.527 1.00 94.31 429 SER A N 1
ATOM 3474 C CA . SER A 1 429 ? -5.329 -22.964 -17.818 1.00 94.31 429 SER A CA 1
ATOM 3475 C C . SER A 1 429 ? -5.727 -21.690 -18.557 1.00 94.31 429 SER A C 1
ATOM 3477 O O . SER A 1 429 ? -6.911 -21.335 -18.494 1.00 94.31 429 SER A O 1
ATOM 3479 N N . SER A 1 430 ? -4.829 -21.113 -19.362 1.00 91.69 430 SER A N 1
ATOM 3480 C CA . SER A 1 430 ? -5.113 -19.928 -20.198 1.00 91.69 430 SER A CA 1
ATOM 3481 C C . SER A 1 430 ? -6.413 -20.054 -21.024 1.00 91.69 430 SER A C 1
ATOM 3483 O O . SER A 1 430 ? -7.239 -19.142 -21.051 1.00 91.69 430 SER A O 1
ATOM 3485 N N . LYS A 1 431 ? -6.701 -21.230 -21.604 1.00 91.19 431 LYS A N 1
ATOM 3486 C CA . LYS A 1 431 ? -7.919 -21.467 -22.418 1.00 91.19 431 LYS A CA 1
ATOM 3487 C C . LYS A 1 431 ? -9.243 -21.328 -21.654 1.00 91.19 431 LYS A C 1
ATOM 3489 O O . LYS A 1 431 ? -10.279 -21.075 -22.258 1.00 91.19 431 LYS A O 1
ATOM 3494 N N . ARG A 1 432 ? -9.230 -21.546 -20.336 1.00 91.25 432 ARG A N 1
ATOM 3495 C CA . ARG A 1 432 ? -10.416 -21.444 -19.462 1.00 91.25 432 ARG A CA 1
ATOM 3496 C C . ARG A 1 432 ? -10.508 -20.089 -18.759 1.00 91.25 432 ARG A C 1
ATOM 3498 O O . ARG A 1 432 ? -11.475 -19.857 -18.042 1.00 91.25 432 ARG A O 1
ATOM 3505 N N . CYS A 1 433 ? -9.509 -19.232 -18.943 1.00 92.00 433 CYS A N 1
ATOM 3506 C CA . CYS A 1 433 ? -9.462 -17.899 -18.372 1.00 92.00 433 CYS A CA 1
ATOM 3507 C C . CYS A 1 433 ? -10.365 -16.962 -19.186 1.00 92.00 433 CYS A C 1
ATOM 3509 O O . CYS A 1 433 ? -10.141 -16.775 -20.382 1.00 92.00 433 CYS A O 1
ATOM 3511 N N . LYS A 1 434 ? -11.410 -16.426 -18.548 1.00 90.75 434 LYS A N 1
ATOM 3512 C CA . LYS A 1 434 ? -12.408 -15.526 -19.146 1.00 90.75 434 LYS A CA 1
ATOM 3513 C C . LYS A 1 434 ? -12.660 -14.340 -18.221 1.00 90.75 434 LYS A C 1
ATOM 3515 O O . LYS A 1 434 ? -12.513 -14.495 -17.009 1.00 90.75 434 LYS A O 1
ATOM 3520 N N . ALA A 1 435 ? -13.103 -13.213 -18.781 1.00 88.19 435 ALA A N 1
ATOM 3521 C CA . ALA A 1 435 ? -13.387 -11.977 -18.044 1.00 88.19 435 ALA A CA 1
ATOM 3522 C C . ALA A 1 435 ? -14.375 -12.176 -16.873 1.00 88.19 435 ALA A C 1
ATOM 3524 O O . ALA A 1 435 ? -14.202 -11.574 -15.812 1.00 88.19 435 ALA A O 1
ATOM 3525 N N . ASP A 1 436 ? -15.331 -13.104 -17.014 1.00 87.25 436 ASP A N 1
ATOM 3526 C CA . ASP A 1 436 ? -16.321 -13.469 -15.987 1.00 87.25 436 ASP A CA 1
ATOM 3527 C C . ASP A 1 436 ? -15.709 -13.794 -14.613 1.00 87.25 436 ASP A C 1
ATOM 3529 O O . ASP A 1 436 ? -16.359 -13.589 -13.594 1.00 87.25 436 ASP A O 1
ATOM 3533 N N . ILE A 1 437 ? -14.459 -14.275 -14.553 1.00 89.56 437 ILE A N 1
ATOM 3534 C CA . ILE A 1 437 ? -13.771 -14.585 -13.286 1.00 89.56 437 ILE A CA 1
ATOM 3535 C C . ILE A 1 437 ? -13.685 -13.350 -12.375 1.00 89.56 437 ILE A C 1
ATOM 3537 O O . ILE A 1 437 ? -13.838 -13.473 -11.156 1.00 89.56 437 ILE A O 1
ATOM 3541 N N . LEU A 1 438 ? -13.447 -12.171 -12.959 1.00 88.44 438 LEU A N 1
ATOM 3542 C CA . LEU A 1 438 ? -13.340 -10.906 -12.227 1.00 88.44 438 LEU A CA 1
ATOM 3543 C C . LEU A 1 438 ? -14.660 -10.132 -12.198 1.00 88.44 438 LEU A C 1
ATOM 3545 O O . LEU A 1 438 ? -14.935 -9.437 -11.222 1.00 88.44 438 LEU A O 1
ATOM 3549 N N . LEU A 1 439 ? -15.467 -10.246 -13.255 1.00 86.12 439 LEU A N 1
ATOM 3550 C CA . LEU A 1 439 ? -16.665 -9.425 -13.434 1.00 86.12 439 LEU A CA 1
ATOM 3551 C C . LEU A 1 439 ? -17.918 -10.017 -12.790 1.00 86.12 439 LEU A C 1
ATOM 3553 O O . LEU A 1 439 ? -18.791 -9.250 -12.392 1.00 86.12 439 LEU A O 1
ATOM 3557 N N . ASP A 1 440 ? -18.025 -11.346 -12.668 1.00 86.31 440 ASP A N 1
ATOM 3558 C CA . ASP A 1 440 ? -19.182 -11.987 -12.042 1.00 86.31 440 ASP A CA 1
ATOM 3559 C C . ASP A 1 440 ? -19.080 -11.916 -10.503 1.00 86.31 440 ASP A C 1
ATOM 3561 O O . ASP A 1 440 ? -18.216 -12.566 -9.884 1.00 86.31 440 ASP A O 1
ATOM 3565 N N . PRO A 1 441 ? -19.999 -11.196 -9.827 1.00 83.38 441 PRO A N 1
ATOM 3566 C CA . PRO A 1 441 ? -20.030 -11.146 -8.371 1.00 83.38 441 PRO A CA 1
ATOM 3567 C C . PRO A 1 441 ? -20.195 -12.535 -7.743 1.00 83.38 441 PRO A C 1
ATOM 3569 O O . PRO A 1 441 ? -19.636 -12.785 -6.674 1.00 83.38 441 PRO A O 1
ATOM 3572 N N . LYS A 1 442 ? -20.899 -13.457 -8.421 1.00 85.69 442 LYS A N 1
ATOM 3573 C CA . LYS A 1 442 ? -21.181 -14.823 -7.951 1.00 85.69 442 LYS A CA 1
ATOM 3574 C C . LYS A 1 442 ? -20.019 -15.791 -8.160 1.00 85.69 442 LYS A C 1
ATOM 3576 O O . LYS A 1 442 ? -20.080 -16.919 -7.664 1.00 85.69 442 LYS A O 1
ATOM 3581 N N . HIS A 1 443 ? -18.960 -15.381 -8.863 1.00 86.56 443 HIS A N 1
ATOM 3582 C CA . HIS A 1 443 ? -17.798 -16.235 -9.062 1.00 86.56 443 HIS A CA 1
ATOM 3583 C C . HIS A 1 443 ? -17.179 -16.630 -7.716 1.00 86.56 443 HIS A C 1
ATOM 3585 O O . HIS A 1 443 ? -17.017 -15.786 -6.826 1.00 86.56 443 HIS A O 1
ATOM 3591 N N . LYS A 1 444 ? -16.831 -17.912 -7.565 1.00 87.44 444 LYS A N 1
ATOM 3592 C CA . LYS A 1 444 ? -16.308 -18.453 -6.306 1.00 87.44 444 LYS A CA 1
ATOM 3593 C C . LYS A 1 444 ? -15.009 -17.742 -5.922 1.00 87.44 444 LYS A C 1
ATOM 3595 O O . LYS A 1 444 ? -14.088 -17.633 -6.729 1.00 87.44 444 LYS A O 1
ATOM 3600 N N . GLY A 1 445 ? -14.943 -17.300 -4.674 1.00 89.38 445 GLY A N 1
ATOM 3601 C CA . GLY A 1 445 ? -13.739 -16.751 -4.067 1.00 89.38 445 GLY A CA 1
ATOM 3602 C C . GLY A 1 445 ? -13.452 -17.405 -2.723 1.00 89.38 445 GLY A C 1
ATOM 3603 O O . GLY A 1 445 ? -14.233 -18.226 -2.240 1.00 89.38 445 GLY A O 1
ATOM 3604 N N . THR A 1 446 ? -12.322 -17.044 -2.138 1.00 93.50 446 THR A N 1
ATOM 3605 C CA . THR A 1 446 ? -11.875 -17.493 -0.820 1.00 93.50 446 THR A CA 1
ATOM 3606 C C . THR A 1 446 ? -11.149 -16.358 -0.110 1.00 93.50 446 THR A C 1
ATOM 3608 O O . THR A 1 446 ? -10.767 -15.373 -0.736 1.00 93.50 446 THR A O 1
ATOM 3611 N N . ASN A 1 447 ? -10.914 -16.503 1.186 1.00 92.94 447 ASN A N 1
ATOM 3612 C CA . ASN A 1 447 ? -10.023 -15.615 1.910 1.00 92.94 447 ASN A CA 1
ATOM 3613 C C . ASN A 1 447 ? -8.571 -16.116 1.750 1.00 92.94 447 ASN A C 1
ATOM 3615 O O . ASN A 1 447 ? -8.255 -17.267 2.089 1.00 92.94 447 ASN A O 1
ATOM 3619 N N . LEU A 1 448 ? -7.685 -15.274 1.200 1.00 94.12 448 LEU A N 1
ATOM 3620 C CA . LEU A 1 448 ? -6.275 -15.619 0.986 1.00 94.12 448 LEU A CA 1
ATOM 3621 C C . LEU A 1 448 ? -5.530 -15.805 2.317 1.00 94.12 448 LEU A C 1
ATOM 3623 O O . LEU A 1 448 ? -4.651 -16.658 2.388 1.00 94.12 448 LEU A O 1
ATOM 3627 N N . PHE A 1 449 ? -5.932 -15.103 3.382 1.00 93.12 449 PHE A N 1
ATOM 3628 C CA . PHE A 1 449 ? -5.379 -15.261 4.733 1.00 93.12 449 PHE A CA 1
ATOM 3629 C C . PHE A 1 449 ? -5.661 -16.656 5.313 1.00 93.12 449 PHE A C 1
ATOM 3631 O O . PHE A 1 449 ? -4.839 -17.202 6.044 1.00 93.12 449 PHE A O 1
ATOM 3638 N N . THR A 1 450 ? -6.775 -17.287 4.924 1.00 91.25 450 THR A N 1
ATOM 3639 C CA . THR A 1 450 ? -7.090 -18.677 5.301 1.00 91.25 450 THR A CA 1
ATOM 3640 C C . THR A 1 450 ? -6.419 -19.693 4.378 1.00 91.25 450 THR A C 1
ATOM 3642 O O . THR A 1 450 ? -5.890 -20.701 4.837 1.00 91.25 450 THR A O 1
ATOM 3645 N N . SER A 1 451 ? -6.448 -19.449 3.064 1.00 91.19 451 SER A N 1
ATOM 3646 C CA . SER A 1 451 ? -5.959 -20.415 2.066 1.00 91.19 451 SER A CA 1
ATOM 3647 C C . SER A 1 451 ? -4.429 -20.430 1.943 1.00 91.19 451 SER A C 1
ATOM 3649 O O . SER A 1 451 ? -3.871 -21.427 1.489 1.00 91.19 451 SER A O 1
ATOM 3651 N N . LYS A 1 452 ? -3.761 -19.334 2.334 1.00 93.81 452 LYS A N 1
ATOM 3652 C CA . LYS A 1 452 ? -2.319 -19.027 2.248 1.00 93.81 452 LYS A CA 1
ATOM 3653 C C . LYS A 1 452 ? -1.700 -19.044 0.848 1.00 93.81 452 LYS A C 1
ATOM 3655 O O . LYS A 1 452 ? -0.889 -18.177 0.549 1.00 93.81 452 LYS A O 1
ATOM 3660 N N . ARG A 1 453 ? -2.048 -19.994 -0.024 1.00 95.69 453 ARG A N 1
ATOM 3661 C CA . ARG A 1 453 ? -1.439 -20.171 -1.351 1.00 95.69 453 ARG A CA 1
ATOM 3662 C C . ARG A 1 453 ? -2.489 -20.401 -2.432 1.00 95.69 453 ARG A C 1
ATOM 3664 O O . ARG A 1 453 ? -3.316 -21.302 -2.302 1.00 95.69 453 ARG A O 1
ATOM 3671 N N . ILE A 1 454 ? -2.436 -19.626 -3.515 1.00 96.38 454 ILE A N 1
ATOM 3672 C CA . ILE A 1 454 ? -3.332 -19.761 -4.673 1.00 96.38 454 ILE A CA 1
ATOM 3673 C C . ILE A 1 454 ? -2.543 -19.519 -5.960 1.00 96.38 454 ILE A C 1
ATOM 3675 O O . ILE A 1 454 ? -1.862 -18.509 -6.088 1.00 96.38 454 ILE A O 1
ATOM 3679 N N . SER A 1 455 ? -2.675 -20.415 -6.936 1.00 96.19 455 SER A N 1
ATOM 3680 C CA . SER A 1 455 ? -2.113 -20.256 -8.280 1.00 96.19 455 SER A CA 1
ATOM 3681 C C . SER A 1 455 ? -3.184 -20.420 -9.352 1.00 96.19 455 SER A C 1
ATOM 3683 O O . SER A 1 455 ? -4.197 -21.097 -9.145 1.00 96.19 455 SER A O 1
ATOM 3685 N N . GLY A 1 456 ? -2.974 -19.787 -10.503 1.00 96.19 456 GLY A N 1
ATOM 3686 C CA . GLY A 1 456 ? -3.896 -19.880 -11.626 1.00 96.19 456 GLY A CA 1
ATOM 3687 C C . GLY A 1 456 ? -3.678 -18.809 -12.686 1.00 96.19 456 GLY A C 1
ATOM 3688 O O . GLY A 1 456 ? -2.676 -18.100 -12.695 1.00 96.19 456 GLY A O 1
ATOM 3689 N N . TRP A 1 457 ? -4.656 -18.719 -13.582 1.00 97.00 457 TRP A N 1
ATOM 3690 C CA . TRP A 1 457 ? -4.713 -17.752 -14.670 1.00 97.00 457 TRP A CA 1
ATOM 3691 C C . TRP A 1 457 ? -5.808 -16.720 -14.406 1.00 97.00 457 TRP A C 1
ATOM 3693 O O . TRP A 1 457 ? -6.970 -17.098 -14.226 1.00 97.00 457 TRP A O 1
ATOM 3703 N N . TRP A 1 458 ? -5.462 -15.435 -14.432 1.00 96.12 458 TRP A N 1
ATOM 3704 C CA . TRP A 1 458 ? -6.415 -14.332 -14.302 1.00 96.12 458 TRP A CA 1
ATOM 3705 C C . TRP A 1 458 ? -6.530 -13.539 -15.605 1.00 96.12 458 TRP A C 1
ATOM 3707 O O . TRP A 1 458 ? -5.530 -13.367 -16.307 1.00 96.12 458 TRP A O 1
ATOM 3717 N N . PRO A 1 459 ? -7.744 -13.094 -15.967 1.00 94.75 459 PRO A N 1
ATOM 3718 C CA . PRO A 1 459 ? -7.944 -12.242 -17.128 1.00 94.75 459 PRO A CA 1
ATOM 3719 C C . PRO A 1 459 ? -7.444 -10.825 -16.825 1.00 94.75 459 PRO A C 1
ATOM 3721 O O . PRO A 1 459 ? -7.634 -10.329 -15.716 1.00 94.75 459 PRO A O 1
ATOM 3724 N N . MET A 1 460 ? -6.849 -10.168 -17.816 1.00 93.56 460 MET A N 1
ATOM 3725 C CA . MET A 1 460 ? -6.494 -8.752 -17.754 1.00 93.56 460 MET A CA 1
ATOM 3726 C C . MET A 1 460 ? -7.571 -7.963 -18.495 1.00 93.56 460 MET A C 1
ATOM 3728 O O . MET A 1 460 ? -7.826 -8.220 -19.670 1.00 93.56 460 MET A O 1
ATOM 3732 N N . ILE A 1 461 ? -8.238 -7.037 -17.812 1.00 90.19 461 ILE A N 1
ATOM 3733 C CA . ILE A 1 461 ? -9.303 -6.223 -18.405 1.00 90.19 461 ILE A CA 1
ATOM 3734 C C . ILE A 1 461 ? -8.664 -5.045 -19.136 1.00 90.19 461 ILE A C 1
ATOM 3736 O O . ILE A 1 461 ? -7.901 -4.294 -18.525 1.00 90.19 461 ILE A O 1
ATOM 3740 N N . ALA A 1 462 ? -8.954 -4.898 -20.429 1.00 84.88 462 ALA A N 1
ATOM 3741 C CA . ALA A 1 462 ? -8.384 -3.833 -21.250 1.00 84.88 462 ALA A CA 1
ATOM 3742 C C . ALA A 1 462 ? -8.886 -2.434 -20.823 1.00 84.88 462 ALA A C 1
ATOM 3744 O O . ALA A 1 462 ? -10.003 -2.310 -20.298 1.00 84.88 462 ALA A O 1
ATOM 3745 N N . PRO A 1 463 ? -8.098 -1.362 -21.037 1.00 76.06 463 PRO A N 1
ATOM 3746 C CA . PRO A 1 463 ? -8.575 0.003 -20.842 1.00 76.06 463 PRO A CA 1
ATOM 3747 C C . PRO A 1 463 ? -9.749 0.360 -21.748 1.00 76.06 463 PRO A C 1
ATOM 3749 O O . PRO A 1 463 ? -9.868 -0.093 -22.881 1.00 76.06 463 PRO A O 1
ATOM 3752 N N . LEU A 1 464 ? -10.563 1.295 -21.266 1.00 69.19 464 LEU A N 1
ATOM 3753 C CA . LEU A 1 464 ? -11.554 1.981 -22.086 1.00 69.19 464 LEU A CA 1
ATOM 3754 C C . LEU A 1 464 ? -10.885 2.985 -23.015 1.00 69.19 464 LEU A C 1
ATOM 3756 O O . LEU A 1 464 ? -10.267 3.940 -22.539 1.00 69.19 464 LEU A O 1
ATOM 3760 N N . LYS A 1 465 ? -11.072 2.821 -24.326 1.00 66.94 465 LYS A N 1
ATOM 3761 C CA . LYS A 1 465 ? -10.695 3.849 -25.298 1.00 66.94 465 LYS A CA 1
ATOM 3762 C C . LYS A 1 465 ? -11.701 5.013 -25.244 1.00 66.94 465 LYS A C 1
ATOM 3764 O O . LYS A 1 465 ? -12.903 4.779 -25.075 1.00 66.94 465 LYS A O 1
ATOM 3769 N N . PRO A 1 466 ? -11.253 6.278 -25.366 1.00 53.69 466 PRO A N 1
ATOM 3770 C CA . PRO A 1 466 ? -12.152 7.429 -25.367 1.00 53.69 466 PRO A CA 1
ATOM 3771 C C . PRO A 1 466 ? -13.208 7.318 -26.479 1.00 53.69 466 PRO A C 1
ATOM 3773 O O . PRO A 1 466 ? -12.864 7.269 -27.656 1.00 53.69 466 PRO A O 1
ATOM 3776 N N . GLY A 1 467 ? -14.492 7.300 -26.109 1.00 59.41 467 GLY A N 1
ATOM 3777 C CA . GLY A 1 467 ? -15.616 7.223 -27.054 1.00 59.41 467 GLY A CA 1
ATOM 3778 C C . GLY A 1 467 ? -16.211 5.825 -27.269 1.00 59.41 467 GLY A C 1
ATOM 3779 O O . GLY A 1 467 ? -17.256 5.723 -27.908 1.00 59.41 467 GLY A O 1
ATOM 3780 N N . GLU A 1 468 ? -15.621 4.768 -26.700 1.00 59.50 468 GLU A N 1
ATOM 3781 C CA . GLU A 1 468 ? -16.197 3.417 -26.706 1.00 59.50 468 GLU A CA 1
ATOM 3782 C C . GLU A 1 468 ? -17.064 3.162 -25.458 1.00 59.50 468 GLU A C 1
ATOM 3784 O O . GLU A 1 468 ? -16.751 3.585 -24.341 1.00 59.50 468 GLU A O 1
ATOM 3789 N N . ILE A 1 469 ? -18.188 2.461 -25.640 1.00 56.22 469 ILE A N 1
ATOM 3790 C CA . ILE A 1 469 ? -19.017 1.959 -24.534 1.00 56.22 469 ILE A CA 1
ATOM 3791 C C . ILE A 1 469 ? -18.241 0.823 -23.851 1.00 56.22 469 ILE A C 1
ATOM 3793 O O . ILE A 1 469 ? -17.603 0.038 -24.544 1.00 56.22 469 ILE A O 1
ATOM 3797 N N . ARG A 1 470 ? -18.307 0.715 -22.510 1.00 53.16 470 ARG A N 1
ATOM 3798 C CA . ARG A 1 470 ? -17.754 -0.415 -21.730 1.00 53.16 470 ARG A CA 1
ATOM 3799 C C . ARG A 1 470 ? -18.261 -1.750 -22.267 1.00 53.16 470 ARG A C 1
ATOM 3801 O O . ARG A 1 470 ? -19.257 -2.272 -21.774 1.00 53.16 470 ARG A O 1
ATOM 3808 N N . ASP A 1 471 ? -17.533 -2.331 -23.209 1.00 54.97 471 ASP A N 1
ATOM 3809 C CA . ASP A 1 471 ? -17.621 -3.752 -23.475 1.00 54.97 471 ASP A CA 1
ATOM 3810 C C . ASP A 1 471 ? -16.705 -4.434 -22.459 1.00 54.97 471 ASP A C 1
ATOM 3812 O O . ASP A 1 471 ? -15.503 -4.605 -22.652 1.00 54.97 471 ASP A O 1
ATOM 3816 N N . THR A 1 472 ? -17.263 -4.734 -21.284 1.00 54.00 472 THR A N 1
ATOM 3817 C CA . THR A 1 472 ? -16.520 -5.304 -20.149 1.00 54.00 472 THR A CA 1
ATOM 3818 C C . THR A 1 472 ? -15.867 -6.650 -20.478 1.00 54.00 472 THR A C 1
ATOM 3820 O O . THR A 1 472 ? -15.073 -7.146 -19.695 1.00 54.00 472 THR A O 1
ATOM 3823 N N . ASN A 1 473 ? -16.167 -7.236 -21.637 1.00 59.53 473 ASN A N 1
ATOM 3824 C CA . ASN A 1 473 ? -15.619 -8.506 -22.093 1.00 59.53 473 ASN A CA 1
ATOM 3825 C C . ASN A 1 473 ? -14.302 -8.389 -22.875 1.00 59.53 473 ASN A C 1
ATOM 3827 O O . ASN A 1 473 ? -13.761 -9.427 -23.266 1.00 59.53 473 ASN A O 1
ATOM 3831 N N . LEU A 1 474 ? -13.780 -7.179 -23.109 1.00 70.81 474 LEU A N 1
ATOM 3832 C CA . LEU A 1 474 ? -12.507 -7.009 -23.808 1.00 70.81 474 LEU A CA 1
ATOM 3833 C C . LEU A 1 474 ? -11.333 -7.401 -22.894 1.00 70.81 474 LEU A C 1
ATOM 3835 O O . LEU A 1 474 ? -11.079 -6.783 -21.855 1.00 70.81 474 LEU A O 1
ATOM 3839 N N . LEU A 1 475 ? -10.634 -8.470 -23.274 1.00 83.50 475 LEU A N 1
ATOM 3840 C CA . LEU A 1 475 ? -9.453 -8.971 -22.578 1.00 83.50 475 LEU A CA 1
ATOM 3841 C C . LEU A 1 475 ? -8.203 -8.358 -23.205 1.00 83.50 475 LEU A C 1
ATOM 3843 O O . LEU A 1 475 ? -7.929 -8.619 -24.367 1.00 83.50 475 LEU A O 1
ATOM 3847 N N . GLY A 1 476 ? -7.419 -7.633 -22.411 1.00 84.94 476 GLY A N 1
ATOM 3848 C CA . GLY A 1 476 ? -6.093 -7.133 -22.799 1.00 84.94 476 GLY A CA 1
ATOM 3849 C C . GLY A 1 476 ? -4.972 -8.166 -22.635 1.00 84.94 476 GLY A C 1
ATOM 3850 O O . GLY A 1 476 ? -3.792 -7.847 -22.748 1.00 84.94 476 GLY A O 1
ATOM 3851 N N . GLY A 1 477 ? -5.335 -9.400 -22.279 1.00 91.38 477 GLY A N 1
ATOM 3852 C CA . GLY A 1 477 ? -4.419 -10.508 -22.042 1.00 91.38 477 GLY A CA 1
ATOM 3853 C C . GLY A 1 477 ? -4.836 -11.385 -20.870 1.00 91.38 477 GLY A C 1
ATOM 3854 O O . GLY A 1 477 ? -5.898 -11.224 -20.260 1.00 91.38 477 GLY A O 1
ATOM 3855 N N . LYS A 1 478 ? -3.983 -12.352 -20.545 1.00 94.94 478 LYS A N 1
ATOM 3856 C CA . LYS A 1 478 ? -4.135 -13.272 -19.413 1.00 94.94 478 LYS A CA 1
ATOM 3857 C C . LYS A 1 478 ? -2.805 -13.393 -18.689 1.00 94.94 478 LYS A C 1
ATOM 3859 O O . LYS A 1 478 ? -1.760 -13.443 -19.331 1.00 94.94 478 LYS A O 1
ATOM 3864 N N . LEU A 1 479 ? -2.856 -13.496 -17.368 1.00 96.19 479 LEU A N 1
ATOM 3865 C CA . LEU A 1 479 ? -1.683 -13.580 -16.505 1.00 96.19 479 LEU A CA 1
ATOM 3866 C C . LEU A 1 479 ? -1.702 -14.882 -15.705 1.00 96.19 479 LEU A C 1
ATOM 3868 O O . LEU A 1 479 ? -2.676 -15.163 -15.004 1.00 96.19 479 LEU A O 1
ATOM 3872 N N . GLU A 1 480 ? -0.619 -15.647 -15.777 1.00 97.44 480 GLU A N 1
ATOM 3873 C CA . GLU A 1 480 ? -0.351 -16.767 -14.883 1.00 97.44 480 GLU A CA 1
ATOM 3874 C C . GLU A 1 480 ? 0.445 -16.288 -13.677 1.00 97.44 480 GLU A C 1
ATOM 3876 O O . GLU A 1 480 ? 1.564 -15.782 -13.799 1.00 97.44 480 GLU A O 1
ATOM 3881 N N . ALA A 1 481 ? -0.137 -16.477 -12.500 1.00 97.38 481 ALA A N 1
ATOM 3882 C CA . ALA A 1 481 ? 0.457 -16.020 -11.264 1.00 97.38 481 ALA A CA 1
ATOM 3883 C C . ALA A 1 481 ? 0.276 -17.027 -10.129 1.00 97.38 481 ALA A C 1
ATOM 3885 O O . ALA A 1 481 ? -0.593 -17.905 -10.136 1.00 97.38 481 ALA A O 1
ATOM 3886 N N . GLU A 1 482 ? 1.110 -16.870 -9.116 1.00 97.31 482 GLU A N 1
ATOM 3887 C CA . GLU A 1 482 ? 1.022 -17.581 -7.859 1.00 97.31 482 GLU A CA 1
ATOM 3888 C C . GLU A 1 482 ? 1.155 -16.596 -6.703 1.00 97.31 482 GLU A C 1
ATOM 3890 O O . GLU A 1 482 ? 2.114 -15.834 -6.626 1.00 97.31 482 GLU A O 1
ATOM 3895 N N . PHE A 1 483 ? 0.196 -16.644 -5.789 1.00 97.38 483 PHE A N 1
ATOM 3896 C CA . PHE A 1 483 ? 0.130 -15.828 -4.590 1.00 97.38 483 PHE A CA 1
ATOM 3897 C C . PHE A 1 483 ? 0.409 -16.722 -3.390 1.00 97.38 483 PHE A C 1
ATOM 3899 O O . PHE A 1 483 ? -0.280 -17.725 -3.189 1.00 97.38 483 PHE A O 1
ATOM 3906 N N . LEU A 1 484 ? 1.396 -16.350 -2.585 1.00 97.00 484 LEU A N 1
ATOM 3907 C CA . LEU A 1 484 ? 1.707 -16.978 -1.310 1.00 97.00 484 LEU A CA 1
ATOM 3908 C C . LEU A 1 484 ? 1.741 -15.893 -0.236 1.00 97.00 484 LEU A C 1
ATOM 3910 O O . LEU A 1 484 ? 2.590 -15.007 -0.268 1.00 97.00 484 LEU A O 1
ATOM 3914 N N . LEU A 1 485 ? 0.815 -15.972 0.708 1.00 96.69 485 LEU A N 1
ATOM 3915 C CA . LEU A 1 485 ? 0.706 -15.071 1.840 1.00 96.69 485 LEU A CA 1
ATOM 3916 C C . LEU A 1 485 ? 1.228 -15.769 3.095 1.00 96.69 485 LEU A C 1
ATOM 3918 O O . LEU A 1 485 ? 0.761 -16.854 3.451 1.00 96.69 485 LEU A O 1
ATOM 3922 N N . VAL A 1 486 ? 2.195 -15.138 3.751 1.00 96.31 486 VAL A N 1
ATOM 3923 C CA . VAL A 1 486 ? 2.825 -15.625 4.984 1.00 96.31 486 VAL A CA 1
ATOM 3924 C C . VAL A 1 486 ? 2.865 -14.506 6.017 1.00 96.31 486 VAL A C 1
ATOM 3926 O O . VAL A 1 486 ? 2.874 -13.328 5.658 1.00 96.31 486 VAL A O 1
ATOM 3929 N N . THR A 1 487 ? 2.875 -14.850 7.303 1.00 95.69 487 THR A N 1
ATOM 3930 C CA . THR A 1 487 ? 3.126 -13.850 8.355 1.00 95.69 487 THR A CA 1
ATOM 3931 C C . THR A 1 487 ? 4.587 -13.397 8.311 1.00 95.69 487 THR A C 1
ATOM 3933 O O . THR A 1 487 ? 5.442 -14.101 7.770 1.00 95.69 487 THR A O 1
ATOM 3936 N N . ALA A 1 488 ? 4.905 -12.244 8.902 1.00 93.94 488 ALA A N 1
ATOM 3937 C CA . ALA A 1 488 ? 6.290 -11.775 8.997 1.00 93.94 488 ALA A CA 1
ATOM 3938 C C . ALA A 1 488 ? 7.211 -12.808 9.683 1.00 93.94 488 ALA A C 1
ATOM 3940 O O . ALA A 1 488 ? 8.301 -13.087 9.192 1.00 93.94 488 ALA A O 1
ATOM 3941 N N . GLU A 1 489 ? 6.734 -13.476 10.740 1.00 94.56 489 GLU A N 1
ATOM 3942 C CA . GLU A 1 489 ? 7.484 -14.544 11.418 1.00 94.56 489 GLU A CA 1
ATOM 3943 C C . GLU A 1 489 ? 7.757 -15.759 10.512 1.00 94.56 489 GLU A C 1
ATOM 3945 O O . GLU A 1 489 ? 8.825 -16.372 10.566 1.00 94.56 489 GLU A O 1
ATOM 3950 N N . GLU A 1 490 ? 6.785 -16.149 9.681 1.00 95.06 490 GLU A N 1
ATOM 3951 C CA . GLU A 1 490 ? 6.955 -17.221 8.695 1.00 95.06 490 GLU A CA 1
ATOM 3952 C C . GLU A 1 490 ? 7.923 -16.795 7.577 1.00 95.06 490 GLU A C 1
ATOM 3954 O O . GLU A 1 490 ? 8.726 -17.609 7.108 1.00 95.06 490 GLU A O 1
ATOM 3959 N N . ALA A 1 491 ? 7.886 -15.520 7.179 1.00 94.06 491 ALA A N 1
ATOM 3960 C CA . ALA A 1 491 ? 8.776 -14.957 6.174 1.00 94.06 491 ALA A CA 1
ATOM 3961 C C . ALA A 1 491 ? 10.242 -14.944 6.629 1.00 94.06 491 ALA A C 1
ATOM 3963 O O . ALA A 1 491 ? 11.113 -15.311 5.841 1.00 94.06 491 ALA A O 1
ATOM 3964 N N . GLU A 1 492 ? 10.507 -14.604 7.893 1.00 93.50 492 GLU A N 1
ATOM 3965 C CA . GLU A 1 492 ? 11.848 -14.651 8.493 1.00 93.50 492 GLU A CA 1
ATOM 3966 C C . GLU A 1 492 ? 12.407 -16.080 8.560 1.00 93.50 492 GLU A C 1
ATOM 3968 O O . GLU A 1 492 ? 13.589 -16.301 8.298 1.00 93.50 492 GLU A O 1
ATOM 3973 N N . LYS A 1 493 ? 11.556 -17.073 8.859 1.00 95.25 493 LYS A N 1
ATOM 3974 C CA . LYS A 1 493 ? 11.954 -18.494 8.901 1.00 95.25 493 LYS A CA 1
ATOM 3975 C C . LYS A 1 493 ? 12.249 -19.074 7.517 1.00 95.25 493 LYS A C 1
ATOM 3977 O O . LYS A 1 493 ? 13.077 -19.975 7.400 1.00 95.25 493 LYS A O 1
ATOM 3982 N N . SER A 1 494 ? 11.566 -18.596 6.476 1.00 93.06 494 SER A N 1
ATOM 3983 C CA . SER A 1 494 ? 11.758 -19.036 5.090 1.00 93.06 494 SER A CA 1
ATOM 3984 C C . SER A 1 494 ? 11.908 -17.830 4.159 1.00 93.06 494 SER A C 1
ATOM 3986 O O . SER A 1 494 ? 10.962 -17.519 3.417 1.00 93.06 494 SER A O 1
ATOM 3988 N N . PRO A 1 495 ? 13.077 -17.163 4.159 1.00 94.19 495 PRO A N 1
ATOM 3989 C CA . PRO A 1 495 ? 13.295 -15.973 3.353 1.00 94.19 495 PRO A CA 1
ATOM 3990 C C . PRO A 1 495 ? 13.336 -16.320 1.863 1.00 94.19 495 PRO A C 1
ATOM 3992 O O . PRO A 1 495 ? 13.761 -17.408 1.463 1.00 94.19 495 PRO A O 1
ATOM 3995 N N . VAL A 1 496 ? 12.908 -15.368 1.038 1.00 94.06 496 VAL A N 1
ATOM 3996 C CA . VAL A 1 496 ? 12.925 -15.455 -0.426 1.00 94.06 496 VAL A CA 1
ATOM 3997 C C . VAL A 1 496 ? 13.527 -14.183 -1.018 1.00 94.06 496 VAL A C 1
ATOM 3999 O O . VAL A 1 496 ? 13.329 -13.101 -0.473 1.00 94.06 496 VAL A O 1
ATOM 4002 N N . GLY A 1 497 ? 14.263 -14.307 -2.119 1.00 92.12 497 GLY A N 1
ATOM 4003 C CA . GLY A 1 497 ? 14.796 -13.168 -2.863 1.00 92.12 497 GLY A CA 1
ATOM 4004 C C . GLY A 1 497 ? 13.735 -12.515 -3.748 1.00 92.12 497 GLY A C 1
ATOM 4005 O O . GLY A 1 497 ? 12.774 -13.174 -4.172 1.00 92.12 497 GLY A O 1
ATOM 4006 N N . LYS A 1 498 ? 13.918 -11.216 -4.018 1.00 92.44 498 LYS A N 1
ATOM 4007 C CA . LYS A 1 498 ? 13.140 -10.476 -5.020 1.00 92.44 498 LYS A CA 1
ATOM 4008 C C . LYS A 1 498 ? 13.507 -10.960 -6.424 1.00 92.44 498 LYS A C 1
ATOM 4010 O O . LYS A 1 498 ? 14.614 -11.442 -6.661 1.00 92.44 498 LYS A O 1
ATOM 4015 N N . ALA A 1 499 ? 12.583 -10.812 -7.369 1.00 92.81 499 ALA A N 1
ATOM 4016 C CA . ALA A 1 499 ? 12.771 -11.215 -8.757 1.00 92.81 499 ALA A CA 1
ATOM 4017 C C . ALA A 1 499 ? 13.172 -12.698 -8.882 1.00 92.81 499 ALA A C 1
ATOM 4019 O O . ALA A 1 499 ? 12.367 -13.584 -8.596 1.00 92.81 499 ALA A O 1
ATOM 4020 N N . ARG A 1 500 ? 14.409 -12.955 -9.318 1.00 94.44 500 ARG A N 1
ATOM 4021 C CA . ARG A 1 500 ? 15.016 -14.285 -9.489 1.00 94.44 500 ARG A CA 1
ATOM 4022 C C . ARG A 1 500 ? 16.191 -14.511 -8.532 1.00 94.44 500 ARG A C 1
ATOM 4024 O O . ARG A 1 500 ? 16.910 -15.495 -8.661 1.00 94.44 500 ARG A O 1
ATOM 4031 N N . GLU A 1 501 ? 16.411 -13.595 -7.594 1.00 94.44 501 GLU A N 1
ATOM 4032 C CA . GLU A 1 501 ? 17.579 -13.603 -6.718 1.00 94.44 501 GLU A CA 1
ATOM 4033 C C . GLU A 1 501 ? 17.441 -14.614 -5.573 1.00 94.44 501 GLU A C 1
ATOM 4035 O O . GLU A 1 501 ? 16.351 -15.078 -5.229 1.00 94.44 501 GLU A O 1
ATOM 4040 N N . ALA A 1 502 ? 18.574 -14.966 -4.966 1.00 90.00 502 ALA A N 1
ATOM 4041 C CA . ALA A 1 502 ? 18.599 -15.744 -3.735 1.00 90.00 502 ALA A CA 1
ATOM 4042 C C . ALA A 1 502 ? 18.097 -14.892 -2.550 1.00 90.00 502 ALA A C 1
ATOM 4044 O O . ALA A 1 502 ? 18.242 -13.670 -2.578 1.00 90.00 502 ALA A O 1
ATOM 4045 N N . PRO A 1 503 ? 17.571 -15.500 -1.472 1.00 88.81 503 PRO A N 1
ATOM 4046 C CA . PRO A 1 503 ? 17.379 -16.938 -1.228 1.00 88.81 503 PRO A CA 1
ATOM 4047 C C . PRO A 1 503 ? 16.210 -17.562 -2.017 1.00 88.81 503 PRO A C 1
ATOM 4049 O O . PRO A 1 503 ? 15.254 -16.887 -2.375 1.00 88.81 503 PRO A O 1
ATOM 4052 N N . GLN A 1 504 ? 16.280 -18.872 -2.290 1.00 89.81 504 GLN A N 1
ATOM 4053 C CA . GLN A 1 504 ? 15.324 -19.601 -3.153 1.00 89.81 504 GLN A CA 1
ATOM 4054 C C . GLN A 1 504 ? 15.116 -18.929 -4.530 1.00 89.81 504 GLN A C 1
ATOM 4056 O O . GLN A 1 504 ? 13.999 -18.475 -4.832 1.00 89.81 504 GLN A O 1
ATOM 4061 N N . PRO A 1 505 ? 16.189 -18.845 -5.345 1.00 91.75 505 PRO A N 1
ATOM 4062 C CA . PRO A 1 505 ? 16.140 -18.201 -6.651 1.00 91.75 505 PRO A CA 1
ATOM 4063 C C . PRO A 1 505 ? 15.167 -18.923 -7.585 1.00 91.75 505 PRO A C 1
ATOM 4065 O O . PRO A 1 505 ? 15.029 -20.148 -7.536 1.00 91.75 505 PRO A O 1
ATOM 4068 N N . LEU A 1 506 ? 14.490 -18.151 -8.431 1.00 93.25 506 LEU A N 1
ATOM 4069 C CA . LEU A 1 506 ? 13.665 -18.687 -9.510 1.00 93.25 506 LEU A CA 1
ATOM 4070 C C . LEU A 1 506 ? 14.536 -18.989 -10.732 1.00 93.25 506 LEU A C 1
ATOM 4072 O O . LEU A 1 506 ? 15.533 -18.311 -10.979 1.00 93.25 506 LEU A O 1
ATOM 4076 N N . GLU A 1 507 ? 14.148 -20.001 -11.506 1.00 92.06 507 GLU A N 1
ATOM 4077 C CA . GLU A 1 507 ? 14.820 -20.329 -12.764 1.00 92.06 507 GLU A CA 1
ATOM 4078 C C . GLU A 1 507 ? 14.663 -19.194 -13.783 1.00 92.06 507 GLU A C 1
ATOM 4080 O O . GLU A 1 507 ? 13.624 -18.527 -13.837 1.00 92.06 507 GLU A O 1
ATOM 4085 N N . GLU A 1 508 ? 15.673 -18.997 -14.633 1.00 89.94 508 GLU A N 1
ATOM 4086 C CA . GLU A 1 508 ? 15.557 -18.046 -15.736 1.00 89.94 508 GLU A CA 1
ATOM 4087 C C . GLU A 1 508 ? 14.407 -18.437 -16.681 1.00 89.94 508 GLU A C 1
ATOM 4089 O O . GLU A 1 508 ? 14.203 -19.621 -16.967 1.00 89.94 508 GLU A O 1
ATOM 4094 N N . PRO A 1 509 ? 13.634 -17.460 -17.186 1.00 91.25 509 PRO A N 1
ATOM 4095 C CA . PRO A 1 509 ? 12.517 -17.744 -18.070 1.00 91.25 509 PRO A CA 1
ATOM 4096 C C . PRO A 1 509 ? 13.007 -18.311 -19.403 1.00 91.25 509 PRO A C 1
ATOM 4098 O O . PRO A 1 509 ? 13.959 -17.816 -20.010 1.00 91.25 509 PRO A O 1
ATOM 4101 N N . ASN A 1 510 ? 12.298 -19.315 -19.917 1.00 86.50 510 ASN A N 1
ATOM 4102 C CA . ASN A 1 510 ? 12.585 -19.889 -21.227 1.00 86.50 510 ASN A CA 1
ATOM 4103 C C . ASN A 1 510 ? 12.107 -18.939 -22.342 1.00 86.50 510 ASN A C 1
ATOM 4105 O O . ASN A 1 510 ? 10.966 -19.017 -22.802 1.00 86.50 510 ASN A O 1
ATOM 4109 N N . ARG A 1 511 ? 12.962 -17.990 -22.739 1.00 85.38 511 ARG A N 1
ATOM 4110 C CA . ARG A 1 511 ? 12.679 -17.004 -23.796 1.00 85.38 511 ARG A CA 1
ATOM 4111 C C . ARG A 1 511 ? 13.291 -17.424 -25.140 1.00 85.38 511 ARG A C 1
ATOM 4113 O O . ARG A 1 511 ? 14.393 -17.981 -25.174 1.00 85.38 511 ARG A O 1
ATOM 4120 N N . PRO A 1 512 ? 12.631 -17.135 -26.277 1.00 82.25 512 PRO A N 1
ATOM 4121 C CA . PRO A 1 512 ? 13.207 -17.406 -27.588 1.00 82.25 512 PRO A CA 1
ATOM 4122 C C . PRO A 1 512 ? 14.472 -16.562 -27.809 1.00 82.25 512 PRO A C 1
ATOM 4124 O O . PRO A 1 512 ? 14.565 -15.418 -27.376 1.00 82.25 512 PRO A O 1
ATOM 4127 N N . LYS A 1 513 ? 15.450 -17.086 -28.562 1.00 74.56 513 LYS A N 1
ATOM 4128 C CA . LYS A 1 513 ? 16.717 -16.374 -28.862 1.00 74.56 513 LYS A CA 1
ATOM 4129 C C . LYS A 1 513 ? 16.528 -15.064 -29.646 1.00 74.56 513 LYS A C 1
ATOM 4131 O O . LYS A 1 513 ? 17.485 -14.306 -29.797 1.00 74.56 513 LYS A O 1
ATOM 4136 N N . THR A 1 514 ? 15.324 -14.829 -30.164 1.00 69.38 514 THR A N 1
ATOM 4137 C CA . THR A 1 514 ? 14.885 -13.612 -30.855 1.00 69.38 514 THR A CA 1
ATOM 4138 C C . THR A 1 514 ? 14.353 -12.527 -29.913 1.00 69.38 514 THR A C 1
ATOM 4140 O O . THR A 1 514 ? 14.212 -11.398 -30.367 1.00 69.38 514 THR A O 1
ATOM 4143 N N . SER A 1 515 ? 14.104 -12.840 -28.634 1.00 74.81 515 SER A N 1
ATOM 4144 C CA . SER A 1 515 ? 13.699 -11.882 -27.595 1.00 74.81 515 SER A CA 1
ATOM 4145 C C . SER A 1 515 ? 14.930 -11.138 -27.074 1.00 74.81 515 SER A C 1
ATOM 4147 O O . SER A 1 515 ? 15.577 -11.560 -26.111 1.00 74.81 515 SER A O 1
ATOM 4149 N N . PHE A 1 516 ? 15.301 -10.046 -27.737 1.00 71.06 516 PHE A N 1
ATOM 4150 C CA . PHE A 1 516 ? 16.362 -9.148 -27.292 1.00 71.06 516 PHE A CA 1
ATOM 4151 C C . PHE A 1 516 ? 16.105 -7.725 -27.789 1.00 71.06 516 PHE A C 1
ATOM 4153 O O . PHE A 1 516 ? 15.534 -7.520 -28.857 1.00 71.06 516 PHE A O 1
ATOM 4160 N N . LEU A 1 517 ? 16.615 -6.754 -27.039 1.00 69.19 517 LEU A N 1
ATOM 4161 C CA . LEU A 1 517 ? 16.569 -5.345 -27.402 1.00 69.19 517 LEU A CA 1
ATOM 4162 C C . LEU A 1 517 ? 17.454 -5.094 -28.634 1.00 69.19 517 LEU A C 1
ATOM 4164 O O . LEU A 1 517 ? 18.662 -5.358 -28.619 1.00 69.19 517 LEU A O 1
ATOM 4168 N N . TRP A 1 518 ? 16.853 -4.635 -29.731 1.00 63.44 518 TRP A N 1
ATOM 4169 C CA . TRP A 1 518 ? 17.508 -4.644 -31.041 1.00 63.44 518 TRP A CA 1
ATOM 4170 C C . TRP A 1 518 ? 18.731 -3.708 -31.112 1.00 63.44 518 TRP A C 1
ATOM 4172 O O . TRP A 1 518 ? 19.743 -4.076 -31.707 1.00 63.44 518 TRP A O 1
ATOM 4182 N N . PHE A 1 519 ? 18.718 -2.553 -30.439 1.00 62.78 519 PHE A N 1
ATOM 4183 C CA . PHE A 1 519 ? 19.840 -1.606 -30.512 1.00 62.78 519 PHE A CA 1
ATOM 4184 C C . PHE A 1 519 ? 21.069 -2.024 -29.681 1.00 62.78 519 PHE A C 1
ATOM 4186 O O . PHE A 1 519 ? 22.196 -1.702 -30.052 1.00 62.78 519 PHE A O 1
ATOM 4193 N N . THR A 1 520 ? 20.892 -2.763 -28.577 1.00 65.12 520 THR A N 1
ATOM 4194 C CA . THR A 1 520 ? 22.014 -3.162 -27.701 1.00 65.12 520 THR A CA 1
ATOM 4195 C C . THR A 1 520 ? 22.750 -4.398 -28.200 1.00 65.12 520 THR A C 1
ATOM 4197 O O . THR A 1 520 ? 23.865 -4.677 -27.765 1.00 65.12 520 THR A O 1
ATOM 4200 N N . SER A 1 521 ? 22.151 -5.151 -29.129 1.00 72.44 521 SER A N 1
ATOM 4201 C CA . SER A 1 521 ? 22.726 -6.384 -29.676 1.00 72.44 521 SER A CA 1
ATOM 4202 C C . SER A 1 521 ? 22.807 -6.375 -31.214 1.00 72.44 521 SER A C 1
ATOM 4204 O O . SER A 1 521 ? 22.161 -7.211 -31.859 1.00 72.44 521 SER A O 1
ATOM 4206 N N . PRO A 1 522 ? 23.651 -5.516 -31.832 1.00 74.12 522 PRO A N 1
ATOM 4207 C CA . PRO A 1 522 ? 23.723 -5.354 -33.292 1.00 74.12 522 PRO A CA 1
ATOM 4208 C C . PRO A 1 522 ? 23.960 -6.670 -34.051 1.00 74.12 522 PRO A C 1
ATOM 4210 O O . PRO A 1 522 ? 23.341 -6.941 -35.079 1.00 74.12 522 PRO A O 1
ATOM 4213 N N . TRP A 1 523 ? 24.802 -7.552 -33.505 1.00 75.50 523 TRP A N 1
ATOM 4214 C CA . TRP A 1 523 ? 25.107 -8.859 -34.097 1.00 75.50 523 TRP A CA 1
ATOM 4215 C C . TRP A 1 523 ? 23.925 -9.834 -34.075 1.00 75.50 523 TRP A C 1
ATOM 4217 O O . TRP A 1 523 ? 23.759 -10.629 -35.005 1.00 75.50 523 TRP A O 1
ATOM 4227 N N . LYS A 1 524 ? 23.084 -9.778 -33.033 1.00 72.44 524 LYS A N 1
ATOM 4228 C CA . LYS A 1 524 ? 21.863 -10.592 -32.965 1.00 72.44 524 LYS A CA 1
ATOM 4229 C C . LYS A 1 524 ? 20.825 -10.075 -33.961 1.00 72.44 524 LYS A C 1
ATOM 4231 O O . LYS A 1 524 ? 20.210 -10.901 -34.633 1.00 72.44 524 LYS A O 1
ATOM 4236 N N . VAL A 1 525 ? 20.689 -8.752 -34.129 1.00 72.88 525 VAL A N 1
ATOM 4237 C CA . VAL A 1 525 ? 19.840 -8.151 -35.181 1.00 72.88 525 VAL A CA 1
ATOM 4238 C C . VAL A 1 525 ? 20.291 -8.612 -36.558 1.00 72.88 525 VAL A C 1
ATOM 4240 O O . VAL A 1 525 ? 19.482 -9.128 -37.329 1.00 72.88 525 VAL A O 1
ATOM 4243 N N . PHE A 1 526 ? 21.589 -8.498 -36.850 1.00 73.75 526 PHE A N 1
ATOM 4244 C CA . PHE A 1 526 ? 22.128 -8.934 -38.132 1.00 73.75 526 PHE A CA 1
ATOM 4245 C C . PHE A 1 526 ? 21.826 -10.412 -38.392 1.00 73.75 526 PHE A C 1
ATOM 4247 O O . PHE A 1 526 ? 21.288 -10.750 -39.438 1.00 73.75 526 PHE A O 1
ATOM 4254 N N . ARG A 1 527 ? 22.089 -11.301 -37.427 1.00 75.19 527 ARG A N 1
ATOM 4255 C CA . ARG A 1 527 ? 21.892 -12.747 -37.599 1.00 75.19 527 ARG A CA 1
ATOM 4256 C C . ARG A 1 527 ? 20.420 -13.161 -37.695 1.00 75.19 527 ARG A C 1
ATOM 4258 O O . ARG A 1 527 ? 20.075 -13.964 -38.560 1.00 75.19 527 ARG A O 1
ATOM 4265 N N . TYR A 1 528 ? 19.577 -12.693 -36.776 1.00 72.62 528 TYR A N 1
ATOM 4266 C CA . TYR A 1 528 ? 18.210 -13.202 -36.622 1.00 72.62 528 TYR A CA 1
ATOM 4267 C C . TYR A 1 528 ? 17.163 -12.415 -37.415 1.00 72.62 528 TYR A C 1
ATOM 4269 O O . TYR A 1 528 ? 16.131 -12.994 -37.749 1.00 72.62 528 TYR A O 1
ATOM 4277 N N . VAL A 1 529 ? 17.426 -11.145 -37.740 1.00 69.81 529 VAL A N 1
ATOM 4278 C CA . VAL A 1 529 ? 16.482 -10.265 -38.448 1.00 69.81 529 VAL A CA 1
ATOM 4279 C C . VAL A 1 529 ? 16.942 -10.021 -39.884 1.00 69.81 529 VAL A C 1
ATOM 4281 O O . VAL A 1 529 ? 16.267 -10.437 -40.823 1.00 69.81 529 VAL A O 1
ATOM 4284 N N . LEU A 1 530 ? 18.121 -9.420 -40.077 1.00 72.94 530 LEU A N 1
ATOM 4285 C CA . LEU A 1 530 ? 18.575 -8.991 -41.408 1.00 72.94 530 LEU A CA 1
ATOM 4286 C C . LEU A 1 530 ? 19.024 -10.162 -42.291 1.00 72.94 530 LEU A C 1
ATOM 4288 O O . LEU A 1 530 ? 18.582 -10.289 -43.426 1.00 72.94 530 LEU A O 1
ATOM 4292 N N . TRP A 1 531 ? 19.864 -11.059 -41.778 1.00 77.06 531 TRP A N 1
ATOM 4293 C CA . TRP A 1 531 ? 20.395 -12.193 -42.536 1.00 77.06 531 TRP A CA 1
ATOM 4294 C C . TRP A 1 531 ? 19.315 -13.230 -42.845 1.00 77.06 531 TRP A C 1
ATOM 4296 O O . TRP A 1 531 ? 19.257 -13.759 -43.951 1.00 77.06 531 TRP A O 1
ATOM 4306 N N . ARG A 1 532 ? 18.418 -13.511 -41.892 1.00 73.94 532 ARG A N 1
ATOM 4307 C CA . ARG A 1 532 ? 17.324 -14.468 -42.103 1.00 73.94 532 ARG A CA 1
ATOM 4308 C C . ARG A 1 532 ? 16.411 -14.042 -43.258 1.00 73.94 532 ARG A C 1
ATOM 4310 O O . ARG A 1 532 ? 16.069 -14.889 -44.079 1.00 73.94 532 ARG A O 1
ATOM 4317 N N . ASN A 1 533 ? 16.073 -12.753 -43.330 1.00 71.69 533 ASN A N 1
ATOM 4318 C CA . ASN A 1 533 ? 15.072 -12.245 -44.269 1.00 71.69 533 ASN A CA 1
ATOM 4319 C C . ASN A 1 533 ? 15.682 -11.672 -45.561 1.00 71.69 533 ASN A C 1
ATOM 4321 O O . ASN A 1 533 ? 15.079 -11.803 -46.621 1.00 71.69 533 ASN A O 1
ATOM 4325 N N . TYR A 1 534 ? 16.896 -11.110 -45.511 1.00 77.50 534 TYR A N 1
ATOM 4326 C CA . TYR A 1 534 ? 17.510 -10.367 -46.622 1.00 77.50 534 TYR A CA 1
ATOM 4327 C C . TYR A 1 534 ? 18.889 -10.887 -47.049 1.00 77.50 534 TYR A C 1
ATOM 4329 O O . TYR A 1 534 ? 19.616 -10.158 -47.724 1.00 77.50 534 TYR A O 1
ATOM 4337 N N . LYS A 1 535 ? 19.283 -12.131 -46.711 1.00 81.88 535 LYS A N 1
ATOM 4338 C CA . LYS A 1 535 ? 20.620 -12.668 -47.069 1.00 81.88 535 LYS A CA 1
ATOM 4339 C C . LYS A 1 535 ? 21.000 -12.440 -48.533 1.00 81.88 535 LYS A C 1
ATOM 4341 O O . LYS A 1 535 ? 22.123 -12.046 -48.814 1.00 81.88 535 LYS A O 1
ATOM 4346 N N . TRP A 1 536 ? 20.073 -12.667 -49.464 1.00 82.56 536 TRP A N 1
ATOM 4347 C CA . TRP A 1 536 ? 20.353 -12.546 -50.895 1.00 82.56 536 TRP A CA 1
ATOM 4348 C C . TRP A 1 536 ? 20.465 -11.092 -51.333 1.00 82.56 536 TRP A C 1
ATOM 4350 O O . TRP A 1 536 ? 21.361 -10.761 -52.101 1.00 82.56 536 TRP A O 1
ATOM 4360 N N . THR A 1 537 ? 19.615 -10.221 -50.795 1.00 79.50 537 THR A N 1
ATOM 4361 C CA . THR A 1 537 ? 19.662 -8.783 -51.058 1.00 79.50 537 THR A CA 1
ATOM 4362 C C . THR A 1 537 ? 20.957 -8.174 -50.528 1.00 79.50 537 THR A C 1
ATOM 4364 O O . THR A 1 537 ? 21.601 -7.437 -51.259 1.00 79.50 537 THR A O 1
ATOM 4367 N N . LEU A 1 538 ? 21.375 -8.541 -49.309 1.00 81.88 538 LEU A N 1
ATOM 4368 C CA . LEU A 1 538 ? 22.635 -8.106 -48.692 1.00 81.88 538 LEU A CA 1
ATOM 4369 C C . LEU A 1 538 ? 23.862 -8.601 -49.465 1.00 81.88 538 LEU A C 1
ATOM 4371 O O . LEU A 1 538 ? 24.798 -7.841 -49.694 1.00 81.88 538 LEU A O 1
ATOM 4375 N N . LEU A 1 539 ? 23.862 -9.868 -49.892 1.00 85.69 539 LEU A N 1
ATOM 4376 C CA . LEU A 1 539 ? 24.935 -10.404 -50.731 1.00 85.69 539 LEU A CA 1
ATOM 4377 C C . LEU A 1 539 ? 24.999 -9.676 -52.079 1.00 85.69 539 LEU A C 1
ATOM 4379 O O . LEU A 1 539 ? 26.090 -9.337 -52.531 1.00 85.69 539 LEU A O 1
ATOM 4383 N N . LEU A 1 540 ? 23.850 -9.379 -52.694 1.00 86.44 540 LEU A N 1
ATOM 4384 C CA . LEU A 1 540 ? 23.783 -8.632 -53.947 1.00 86.44 540 LEU A CA 1
ATOM 4385 C C . LEU A 1 540 ? 24.321 -7.202 -53.793 1.00 86.44 540 LEU A C 1
ATOM 4387 O O . LEU A 1 540 ? 25.109 -6.773 -54.632 1.00 86.44 540 LEU A O 1
ATOM 4391 N N . THR A 1 541 ? 23.970 -6.475 -52.726 1.00 85.44 541 THR A N 1
ATOM 4392 C CA . THR A 1 541 ? 24.525 -5.132 -52.475 1.00 85.44 541 THR A CA 1
ATOM 4393 C C . THR A 1 541 ? 26.027 -5.162 -52.241 1.00 85.44 541 THR A C 1
ATOM 4395 O O . THR A 1 541 ? 26.722 -4.295 -52.763 1.00 85.44 541 THR A O 1
ATOM 4398 N N . VAL A 1 542 ? 26.551 -6.159 -51.520 1.00 88.00 542 VAL A N 1
ATOM 4399 C CA . VAL A 1 542 ? 28.005 -6.325 -51.341 1.00 88.00 542 VAL A CA 1
ATOM 4400 C C . VAL A 1 542 ? 28.691 -6.579 -52.682 1.00 88.00 542 VAL A C 1
ATOM 4402 O O . VAL A 1 542 ? 29.703 -5.945 -52.970 1.00 88.00 542 VAL A O 1
ATOM 4405 N N . VAL A 1 543 ? 28.129 -7.443 -53.533 1.00 89.69 543 VAL A N 1
ATOM 4406 C CA . VAL A 1 543 ? 28.665 -7.686 -54.880 1.00 89.69 543 VAL A CA 1
ATOM 4407 C C . VAL A 1 543 ? 28.642 -6.404 -55.709 1.00 89.69 543 VAL A C 1
ATOM 4409 O O . VAL A 1 543 ? 29.672 -6.041 -56.271 1.00 89.69 543 VAL A O 1
ATOM 4412 N N . ILE A 1 544 ? 27.524 -5.671 -55.745 1.00 89.50 544 ILE A N 1
ATOM 4413 C CA . ILE A 1 544 ? 27.420 -4.392 -56.468 1.00 89.50 544 ILE A CA 1
ATOM 4414 C C . ILE A 1 544 ? 28.466 -3.398 -55.956 1.00 89.50 544 ILE A C 1
ATOM 4416 O O . ILE A 1 544 ? 29.164 -2.792 -56.762 1.00 89.50 544 ILE A O 1
ATOM 4420 N N . PHE A 1 545 ? 28.623 -3.269 -54.638 1.00 87.81 545 PHE A N 1
ATOM 4421 C CA . PHE A 1 545 ? 29.585 -2.361 -54.018 1.00 87.81 545 PHE A CA 1
ATOM 4422 C C . PHE A 1 545 ? 31.035 -2.721 -54.363 1.00 87.81 545 PHE A C 1
ATOM 4424 O O . PHE A 1 545 ? 31.798 -1.847 -54.766 1.00 87.81 545 PHE A O 1
ATOM 4431 N N . ILE A 1 546 ? 31.402 -4.006 -54.292 1.00 88.75 546 ILE A N 1
ATOM 4432 C CA . ILE A 1 546 ? 32.721 -4.493 -54.726 1.00 88.75 546 ILE A CA 1
ATOM 4433 C C . ILE A 1 546 ? 32.928 -4.192 -56.213 1.00 88.75 546 ILE A C 1
ATOM 4435 O O . ILE A 1 546 ? 33.985 -3.702 -56.593 1.00 88.75 546 ILE A O 1
ATOM 4439 N N . THR A 1 547 ? 31.911 -4.417 -57.046 1.00 86.38 547 THR A N 1
ATOM 4440 C CA . THR A 1 547 ? 31.982 -4.138 -58.489 1.00 86.38 547 THR A CA 1
ATOM 4441 C C . THR A 1 547 ? 32.204 -2.644 -58.756 1.00 86.38 547 THR A C 1
ATOM 4443 O O . THR A 1 547 ? 33.022 -2.284 -59.598 1.00 86.38 547 THR A O 1
ATOM 4446 N N . LEU A 1 548 ? 31.531 -1.769 -58.002 1.00 87.50 548 LEU A N 1
ATOM 4447 C CA . LEU A 1 548 ? 31.678 -0.312 -58.067 1.00 87.50 548 LEU A CA 1
ATOM 4448 C C . LEU A 1 548 ? 33.069 0.148 -57.615 1.00 87.50 548 LEU A C 1
ATOM 4450 O O . LEU A 1 548 ? 33.671 0.998 -58.266 1.00 87.50 548 LEU A O 1
ATOM 4454 N N . ILE A 1 549 ? 33.608 -0.448 -56.548 1.00 87.12 549 ILE A N 1
ATOM 4455 C CA . ILE A 1 549 ? 34.986 -0.211 -56.102 1.00 87.12 549 ILE A CA 1
ATOM 4456 C C . ILE A 1 549 ? 35.982 -0.669 -57.167 1.00 87.12 549 ILE A C 1
ATOM 4458 O O . ILE A 1 549 ? 36.898 0.077 -57.495 1.00 87.12 549 ILE A O 1
ATOM 4462 N N . CYS A 1 550 ? 35.807 -1.858 -57.746 1.00 84.12 550 CYS A N 1
ATOM 4463 C CA . CYS A 1 550 ? 36.668 -2.346 -58.821 1.00 84.12 550 CYS A CA 1
ATOM 4464 C C . CYS A 1 550 ? 36.610 -1.438 -60.057 1.00 84.12 550 CYS A C 1
ATOM 4466 O O . CYS A 1 550 ? 37.646 -1.189 -60.665 1.00 84.12 550 CYS A O 1
ATOM 4468 N N . LEU A 1 551 ? 35.433 -0.902 -60.399 1.00 82.94 551 LEU A N 1
ATOM 4469 C CA . LEU A 1 551 ? 35.271 0.097 -61.460 1.00 82.94 551 LEU A CA 1
ATOM 4470 C C . LEU A 1 551 ? 35.993 1.407 -61.128 1.00 82.94 551 LEU A C 1
ATOM 4472 O O . LEU A 1 551 ? 36.695 1.936 -61.982 1.00 82.94 551 LEU A O 1
ATOM 4476 N N . LEU A 1 552 ? 35.869 1.910 -59.898 1.00 82.19 552 LEU A N 1
ATOM 4477 C CA . LEU A 1 552 ? 36.566 3.119 -59.448 1.00 82.19 552 LEU A CA 1
ATOM 4478 C C . LEU A 1 552 ? 38.085 2.939 -59.460 1.00 82.19 552 LEU A C 1
ATOM 4480 O O . LEU A 1 552 ? 38.788 3.801 -59.972 1.00 82.19 552 LEU A O 1
ATOM 4484 N N . ILE A 1 553 ? 38.590 1.809 -58.958 1.00 79.88 553 ILE A N 1
ATOM 4485 C CA . ILE A 1 553 ? 40.017 1.469 -59.004 1.00 79.88 553 ILE A CA 1
ATOM 4486 C C . ILE A 1 553 ? 40.477 1.341 -60.459 1.00 79.88 553 ILE A C 1
ATOM 4488 O O . ILE A 1 553 ? 41.511 1.894 -60.812 1.00 79.88 553 ILE A O 1
ATOM 4492 N N . GLY A 1 554 ? 39.699 0.666 -61.311 1.00 72.88 554 GLY A N 1
ATOM 4493 C CA . GLY A 1 554 ? 39.996 0.529 -62.737 1.00 72.88 554 GLY A CA 1
ATOM 4494 C C . GLY A 1 554 ? 40.023 1.866 -63.481 1.00 72.88 554 GLY A C 1
ATOM 4495 O O . GLY A 1 554 ? 40.854 2.055 -64.358 1.00 72.88 554 GLY A O 1
ATOM 4496 N N . LEU A 1 555 ? 39.162 2.816 -63.109 1.00 68.69 555 LEU A N 1
ATOM 4497 C CA . LEU A 1 555 ? 39.188 4.185 -63.634 1.00 68.69 555 LEU A CA 1
ATOM 4498 C C . LEU A 1 555 ? 40.385 4.986 -63.102 1.00 68.69 555 LEU A C 1
ATOM 4500 O O . LEU A 1 555 ? 40.920 5.821 -63.824 1.00 68.69 555 LEU A O 1
ATOM 4504 N N . TRP A 1 556 ? 40.826 4.723 -61.870 1.00 63.38 556 TRP A N 1
ATOM 4505 C CA . TRP A 1 556 ? 41.979 5.383 -61.247 1.00 63.38 556 TRP A CA 1
ATOM 4506 C C . TRP A 1 556 ? 43.327 4.890 -61.799 1.00 63.38 556 TRP A C 1
ATOM 4508 O O . TRP A 1 556 ? 44.315 5.615 -61.747 1.00 63.38 556 TRP A O 1
ATOM 4518 N N . THR A 1 557 ? 43.379 3.668 -62.340 1.00 61.25 557 THR A N 1
ATOM 4519 C CA . THR A 1 557 ? 44.588 3.076 -62.942 1.00 61.25 557 THR A CA 1
ATOM 4520 C C . THR A 1 557 ? 44.714 3.305 -64.448 1.00 61.25 557 THR A C 1
ATOM 4522 O O . THR A 1 557 ? 45.722 2.904 -65.035 1.00 61.25 557 THR A O 1
ATOM 4525 N N . LEU A 1 558 ? 43.744 3.967 -65.090 1.00 51.97 558 LEU A N 1
ATOM 4526 C CA . LEU A 1 558 ? 43.921 4.459 -66.455 1.00 51.97 558 LEU A CA 1
ATOM 4527 C C . LEU A 1 558 ? 44.997 5.561 -66.445 1.00 51.97 558 LEU A C 1
ATOM 4529 O O . LEU A 1 558 ? 44.842 6.545 -65.720 1.00 51.97 558 LEU A O 1
ATOM 4533 N N . PRO A 1 559 ? 46.089 5.438 -67.224 1.00 44.19 559 PRO A N 1
ATOM 4534 C CA . PRO A 1 559 ? 47.124 6.459 -67.256 1.00 44.19 559 PRO A CA 1
ATOM 4535 C C . PRO A 1 559 ? 46.535 7.749 -67.830 1.00 44.19 559 PRO A C 1
ATOM 4537 O O . PRO A 1 559 ? 46.124 7.804 -68.991 1.00 44.19 559 PRO A O 1
ATOM 4540 N N . VAL A 1 560 ? 46.503 8.803 -67.015 1.00 48.25 560 VAL A N 1
ATOM 4541 C CA . VAL A 1 560 ? 46.253 10.161 -67.499 1.00 48.25 560 VAL A CA 1
ATOM 4542 C C . VAL A 1 560 ? 47.451 10.541 -68.369 1.00 48.25 560 VAL A C 1
ATOM 4544 O O . VAL A 1 560 ? 48.554 10.767 -67.878 1.00 48.25 560 VAL A O 1
ATOM 4547 N N . SER A 1 561 ? 47.247 10.544 -69.683 1.00 48.09 561 SER A N 1
ATOM 4548 C CA . SER A 1 561 ? 48.208 11.004 -70.687 1.00 48.09 561 SER A CA 1
ATOM 4549 C C . SER A 1 561 ? 48.625 12.457 -70.414 1.00 48.09 561 SER A C 1
ATOM 4551 O O . SER A 1 561 ? 47.928 13.383 -70.822 1.00 48.09 561 SER A O 1
ATOM 4553 N N . GLY A 1 562 ? 49.755 12.661 -69.727 1.00 51.34 562 GLY A N 1
ATOM 4554 C CA . GLY A 1 562 ? 50.319 13.998 -69.490 1.00 51.34 562 GLY A CA 1
ATOM 4555 C C . GLY A 1 562 ? 51.670 14.078 -68.758 1.00 51.34 562 GLY A C 1
ATOM 4556 O O . GLY A 1 562 ? 52.144 15.182 -68.512 1.00 51.34 562 GLY A O 1
ATOM 4557 N N . SER A 1 563 ? 52.313 12.960 -68.393 1.00 54.06 563 SER A N 1
ATOM 4558 C CA . SER A 1 563 ? 53.522 12.970 -67.544 1.00 54.06 563 SER A CA 1
ATOM 4559 C C . SER A 1 563 ? 54.865 12.772 -68.265 1.00 54.06 563 SER A C 1
ATOM 4561 O O . SER A 1 563 ? 55.901 12.859 -67.610 1.00 54.06 563 SER A O 1
ATOM 4563 N N . ASN A 1 564 ? 54.896 12.536 -69.582 1.00 62.22 564 ASN A N 1
ATOM 4564 C CA . ASN A 1 564 ? 56.159 12.413 -70.325 1.00 62.22 564 ASN A CA 1
ATOM 4565 C C . ASN A 1 564 ? 56.675 13.807 -70.722 1.00 62.22 564 ASN A C 1
ATOM 4567 O O . ASN A 1 564 ? 56.137 14.447 -71.622 1.00 62.22 564 ASN A O 1
ATOM 4571 N N . ARG A 1 565 ? 57.700 14.296 -70.015 1.00 76.50 565 ARG A N 1
ATOM 4572 C CA . ARG A 1 565 ? 58.333 15.613 -70.217 1.00 76.50 565 ARG A CA 1
ATOM 4573 C C . ARG A 1 565 ? 59.509 15.507 -71.195 1.00 76.50 565 ARG A C 1
ATOM 4575 O O . ARG A 1 565 ? 60.664 15.553 -70.782 1.00 76.50 565 ARG A O 1
ATOM 4582 N N . GLU A 1 566 ? 59.211 15.314 -72.475 1.00 81.81 566 GLU A N 1
ATOM 4583 C CA . GLU A 1 566 ? 60.219 15.141 -73.533 1.00 81.81 566 GLU A CA 1
ATOM 4584 C C . GLU A 1 566 ? 60.675 16.479 -74.141 1.00 81.81 566 GLU A C 1
ATOM 4586 O O . GLU A 1 566 ? 59.884 17.418 -74.259 1.00 81.81 566 GLU A O 1
ATOM 4591 N N . ALA A 1 567 ? 61.949 16.541 -74.547 1.00 85.81 567 ALA A N 1
ATOM 4592 C CA . ALA A 1 567 ? 62.525 17.663 -75.288 1.00 85.81 567 ALA A CA 1
ATOM 4593 C C . ALA A 1 567 ? 62.309 17.474 -76.786 1.00 85.81 567 ALA A C 1
ATOM 4595 O O . ALA A 1 567 ? 62.611 16.410 -77.330 1.00 85.81 567 ALA A O 1
ATOM 4596 N N . VAL A 1 568 ? 61.853 18.520 -77.473 1.00 88.75 568 VAL A N 1
ATOM 4597 C CA . VAL A 1 568 ? 61.700 18.504 -78.931 1.00 88.75 568 VAL A CA 1
ATOM 4598 C C . VAL A 1 568 ? 62.693 19.481 -79.539 1.00 88.75 568 VAL A C 1
ATOM 4600 O O . VAL A 1 568 ? 62.536 20.691 -79.403 1.00 88.75 568 VAL A O 1
ATOM 4603 N N . ALA A 1 569 ? 63.706 18.962 -80.232 1.00 89.75 569 ALA A N 1
ATOM 4604 C CA . ALA A 1 569 ? 64.697 19.768 -80.935 1.00 89.75 569 ALA A CA 1
ATOM 4605 C C . ALA A 1 569 ? 64.505 19.694 -82.455 1.00 89.75 569 ALA A C 1
ATOM 4607 O O . ALA A 1 569 ? 64.370 18.614 -83.030 1.00 89.75 569 ALA A O 1
ATOM 4608 N N . VAL A 1 570 ? 64.535 20.849 -83.116 1.00 88.88 570 VAL A N 1
ATOM 4609 C CA . VAL A 1 570 ? 64.435 20.984 -84.572 1.00 88.88 570 VAL A CA 1
ATOM 4610 C C . VAL A 1 570 ? 65.666 21.714 -85.091 1.00 88.88 570 VAL A C 1
ATOM 4612 O O . VAL A 1 570 ? 66.022 22.780 -84.594 1.00 88.88 570 VAL A O 1
ATOM 4615 N N . LYS A 1 571 ? 66.311 21.153 -86.116 1.00 88.56 571 LYS A N 1
ATOM 4616 C CA . LYS A 1 571 ? 67.392 21.826 -86.843 1.00 88.56 571 LYS A CA 1
ATOM 4617 C C . LYS A 1 571 ? 66.796 22.788 -87.864 1.00 88.56 571 LYS A C 1
ATOM 4619 O O . LYS A 1 571 ? 66.027 22.367 -88.726 1.00 88.56 571 LYS A O 1
ATOM 4624 N N . VAL A 1 572 ? 67.181 24.055 -87.794 1.00 84.62 572 VAL A N 1
ATOM 4625 C CA . VAL A 1 572 ? 66.711 25.115 -88.688 1.00 84.62 572 VAL A CA 1
ATOM 4626 C C . VAL A 1 572 ? 67.911 25.796 -89.335 1.00 84.62 572 VAL A C 1
ATOM 4628 O O . VAL A 1 572 ? 68.922 26.058 -88.688 1.00 84.62 572 VAL A O 1
ATOM 4631 N N . GLN A 1 573 ? 67.811 26.083 -90.628 1.00 81.25 573 GLN A N 1
ATOM 4632 C CA . GLN A 1 573 ? 68.822 26.841 -91.356 1.00 81.25 573 GLN A CA 1
ATOM 4633 C C . GLN A 1 573 ? 68.406 28.317 -91.407 1.00 81.25 573 GLN A C 1
ATOM 4635 O O . GLN A 1 573 ? 67.361 28.641 -91.972 1.00 81.25 573 GLN A O 1
ATOM 4640 N N . LEU A 1 574 ? 69.203 29.204 -90.804 1.00 71.00 574 LEU A N 1
ATOM 4641 C CA . LEU A 1 574 ? 68.979 30.649 -90.854 1.00 71.00 574 LEU A CA 1
ATOM 4642 C C . LEU A 1 574 ? 69.614 31.196 -92.144 1.00 71.00 574 LEU A C 1
ATOM 4644 O O . LEU A 1 574 ? 70.834 31.241 -92.277 1.00 71.00 574 LEU A O 1
ATOM 4648 N N . ASN A 1 575 ? 68.781 31.626 -93.093 1.00 65.19 575 ASN A N 1
ATOM 4649 C CA . ASN A 1 575 ? 69.155 32.115 -94.432 1.00 65.19 575 ASN A CA 1
ATOM 4650 C C . ASN A 1 575 ? 69.679 31.023 -95.393 1.00 65.19 575 ASN A C 1
ATOM 4652 O O . ASN A 1 575 ? 69.859 29.862 -95.045 1.00 65.19 575 ASN A O 1
ATOM 4656 N N . SER A 1 576 ? 69.914 31.389 -96.657 1.00 58.00 576 SER A N 1
ATOM 4657 C CA . SER A 1 576 ? 70.308 30.464 -97.736 1.00 58.00 576 SER A CA 1
ATOM 4658 C C . SER A 1 576 ? 71.764 29.965 -97.673 1.00 58.00 576 SER A C 1
ATOM 4660 O O . SER A 1 576 ? 72.203 29.252 -98.576 1.00 58.00 576 SER A O 1
ATOM 4662 N N . LYS A 1 577 ? 72.526 30.307 -96.623 1.00 57.41 577 LYS A N 1
ATOM 4663 C CA . LYS A 1 577 ? 73.912 29.850 -96.415 1.00 57.41 577 LYS A CA 1
ATOM 4664 C C . LYS A 1 577 ? 73.936 28.645 -95.469 1.00 57.41 577 LYS A C 1
ATOM 4666 O O . LYS A 1 577 ? 73.283 28.660 -94.433 1.00 57.41 577 LYS A O 1
ATOM 4671 N N . ILE A 1 578 ? 74.668 27.587 -95.830 1.00 56.22 578 ILE A N 1
ATOM 4672 C CA . ILE A 1 578 ? 74.731 26.313 -95.073 1.00 56.22 578 ILE A CA 1
ATOM 4673 C C . ILE A 1 578 ? 75.397 26.492 -93.694 1.00 56.22 578 ILE A C 1
ATOM 4675 O O . ILE A 1 578 ? 75.109 25.748 -92.760 1.00 56.22 578 ILE A O 1
ATOM 4679 N N . GLU A 1 579 ? 76.238 27.515 -93.550 1.00 60.69 579 GLU A N 1
ATOM 4680 C CA . GLU A 1 579 ? 77.055 27.778 -92.358 1.00 60.69 579 GLU A CA 1
ATOM 4681 C C . GLU A 1 579 ? 76.254 28.292 -91.143 1.00 60.69 579 GLU A C 1
ATOM 4683 O O . GLU A 1 579 ? 76.740 28.204 -90.021 1.00 60.69 579 GLU A O 1
ATOM 4688 N N . ASN A 1 580 ? 74.997 28.718 -91.326 1.00 67.19 580 ASN A N 1
ATOM 4689 C CA . ASN A 1 580 ? 74.143 29.275 -90.265 1.00 67.19 580 ASN A CA 1
ATOM 4690 C C . ASN A 1 580 ? 73.034 28.295 -89.826 1.00 67.19 580 ASN A C 1
ATOM 4692 O O . ASN A 1 580 ? 71.856 28.649 -89.732 1.00 67.19 580 ASN A O 1
ATOM 4696 N N . CYS A 1 581 ? 73.386 27.028 -89.599 1.00 82.12 581 CYS A N 1
ATOM 4697 C CA . CYS A 1 581 ? 72.463 26.057 -89.006 1.00 82.12 581 CYS A CA 1
ATOM 4698 C C . CYS A 1 581 ? 72.386 26.244 -87.486 1.00 82.12 581 CYS A C 1
ATOM 4700 O O . CYS A 1 581 ? 73.421 26.256 -86.823 1.00 82.12 581 CYS A O 1
ATOM 4702 N N . VAL A 1 582 ? 71.170 26.298 -86.942 1.00 87.00 582 VAL A N 1
ATOM 4703 C CA . VAL A 1 582 ? 70.911 26.370 -85.498 1.00 87.00 582 VAL A CA 1
ATOM 4704 C C . VAL A 1 582 ? 69.888 25.321 -85.068 1.00 87.00 582 VAL A C 1
ATOM 4706 O O . VAL A 1 582 ? 69.066 24.881 -85.874 1.00 87.00 582 VAL A O 1
ATOM 4709 N N . TYR A 1 583 ? 69.908 24.921 -83.800 1.00 91.38 583 TYR A N 1
ATOM 4710 C CA . TYR A 1 583 ? 68.848 24.086 -83.228 1.00 91.38 583 TYR A CA 1
ATOM 4711 C C . TYR A 1 583 ? 67.881 24.922 -82.394 1.00 91.38 583 TYR A C 1
ATOM 4713 O O . TYR A 1 583 ? 68.301 25.714 -81.560 1.00 91.38 583 TYR A O 1
ATOM 4721 N N . PHE A 1 584 ? 66.583 24.708 -82.578 1.00 90.81 584 PHE A N 1
ATOM 4722 C CA . PHE A 1 584 ? 65.546 25.207 -81.681 1.00 90.81 584 PHE A CA 1
ATOM 4723 C C . PHE A 1 584 ? 65.020 24.040 -80.857 1.00 90.81 584 PHE A C 1
ATOM 4725 O O . PHE A 1 584 ? 64.466 23.093 -81.411 1.00 90.81 584 PHE A O 1
ATOM 4732 N N . CYS A 1 585 ? 65.213 24.100 -79.546 1.00 92.81 585 CYS A N 1
ATOM 4733 C CA . CYS A 1 585 ? 64.754 23.109 -78.590 1.00 92.81 585 CYS A CA 1
ATOM 4734 C C . CYS A 1 585 ? 63.597 23.679 -77.777 1.00 92.81 585 CYS A C 1
ATOM 4736 O O . CYS A 1 585 ? 63.750 24.697 -77.105 1.00 92.81 585 CYS A O 1
ATOM 4738 N N . ALA A 1 586 ? 62.450 23.010 -77.827 1.00 92.12 586 ALA A N 1
ATOM 4739 C CA . ALA A 1 586 ? 61.310 23.288 -76.975 1.00 92.12 586 ALA A CA 1
ATOM 4740 C C . ALA A 1 586 ? 61.267 22.281 -75.819 1.00 92.12 586 ALA A C 1
ATOM 4742 O O . ALA A 1 586 ? 61.353 21.074 -76.054 1.00 92.12 586 ALA A O 1
ATOM 4743 N N . GLN A 1 587 ? 61.117 22.765 -74.586 1.00 91.69 587 GLN A N 1
ATOM 4744 C CA . GLN A 1 587 ? 60.993 21.916 -73.399 1.00 91.69 587 GLN A CA 1
ATOM 4745 C C . GLN A 1 587 ? 59.895 22.434 -72.473 1.00 91.69 587 GLN A C 1
ATOM 4747 O O . GLN A 1 587 ? 59.792 23.633 -72.229 1.00 91.69 587 GLN A O 1
ATOM 4752 N N . HIS A 1 588 ? 59.131 21.503 -71.900 1.00 91.75 588 HIS A N 1
ATOM 4753 C CA . HIS A 1 588 ? 58.312 21.742 -70.715 1.00 91.75 588 HIS A CA 1
ATOM 4754 C C . HIS A 1 588 ? 58.883 20.880 -69.586 1.00 91.75 588 HIS A C 1
ATOM 4756 O O . HIS A 1 588 ? 58.740 19.655 -69.600 1.00 91.75 588 HIS A O 1
ATOM 4762 N N . THR A 1 589 ? 59.622 21.483 -68.659 1.00 90.44 589 THR A N 1
ATOM 4763 C CA . THR A 1 589 ? 60.308 20.737 -67.590 1.00 90.44 589 THR A CA 1
ATOM 4764 C C . THR A 1 589 ? 59.328 20.315 -66.487 1.00 90.44 589 THR A C 1
ATOM 4766 O O . THR A 1 589 ? 58.127 20.586 -66.540 1.00 90.44 589 THR A O 1
ATOM 4769 N N . THR A 1 590 ? 59.819 19.573 -65.495 1.00 88.94 590 THR A N 1
ATOM 4770 C CA . THR A 1 590 ? 58.987 19.085 -64.389 1.00 88.94 590 THR A CA 1
ATOM 4771 C C . THR A 1 590 ? 58.391 20.236 -63.572 1.00 88.94 590 THR A C 1
ATOM 4773 O O . THR A 1 590 ? 59.112 21.016 -62.944 1.00 88.94 590 THR A O 1
ATOM 4776 N N . ALA A 1 591 ? 57.058 20.286 -63.545 1.00 82.31 591 ALA A N 1
ATOM 4777 C CA . ALA A 1 591 ? 56.271 21.273 -62.813 1.00 82.31 591 ALA A CA 1
ATOM 4778 C C . ALA A 1 591 ? 56.363 21.109 -61.280 1.00 82.31 591 ALA A C 1
ATOM 4780 O O . ALA A 1 591 ? 56.888 20.120 -60.765 1.00 82.31 591 ALA A O 1
ATOM 4781 N N . TYR A 1 592 ? 55.777 22.062 -60.555 1.00 82.25 592 TYR A N 1
ATOM 4782 C CA . TYR A 1 592 ? 55.710 22.159 -59.090 1.00 82.25 592 TYR A CA 1
ATOM 4783 C C . TYR A 1 592 ? 57.013 22.587 -58.395 1.00 82.25 592 TYR A C 1
ATOM 4785 O O . TYR A 1 592 ? 58.130 22.159 -58.702 1.00 82.25 592 TYR A O 1
ATOM 4793 N N . GLN A 1 593 ? 56.841 23.431 -57.376 1.00 83.81 593 GLN A N 1
ATOM 4794 C CA . GLN A 1 593 ? 57.920 23.999 -56.575 1.00 83.81 593 GLN A CA 1
ATOM 4795 C C . GLN A 1 593 ? 58.298 23.053 -55.422 1.00 83.81 593 GLN A C 1
ATOM 4797 O O . GLN A 1 593 ? 57.909 23.269 -54.276 1.00 83.81 593 GLN A O 1
ATOM 4802 N N . THR A 1 594 ? 59.064 22.002 -55.722 1.00 82.81 594 THR A N 1
ATOM 4803 C CA . THR A 1 594 ? 59.726 21.165 -54.706 1.00 82.81 594 THR A CA 1
ATOM 4804 C C . THR A 1 594 ? 61.243 21.152 -54.928 1.00 82.81 594 THR A C 1
ATOM 4806 O O . THR A 1 594 ? 61.689 21.305 -56.069 1.00 82.81 594 THR A O 1
ATOM 4809 N N . PRO A 1 595 ? 62.062 20.966 -53.874 1.00 80.94 595 PRO A N 1
ATOM 4810 C CA . PRO A 1 595 ? 63.513 20.839 -54.027 1.00 80.94 595 PRO A CA 1
ATOM 4811 C C . PRO A 1 595 ? 63.929 19.672 -54.936 1.00 80.94 595 PRO A C 1
ATOM 4813 O O . PRO A 1 595 ? 64.872 19.805 -55.709 1.00 80.94 595 PRO A O 1
ATOM 4816 N N . GLU A 1 596 ? 63.199 18.555 -54.879 1.00 83.44 596 GLU A N 1
ATOM 4817 C CA . GLU A 1 596 ? 63.417 17.379 -55.734 1.00 83.44 596 GLU A CA 1
ATOM 4818 C C . GLU A 1 596 ? 63.143 17.705 -57.208 1.00 83.44 596 GLU A C 1
ATOM 4820 O O . GLU A 1 596 ? 63.972 17.422 -58.073 1.00 83.44 596 GLU A O 1
ATOM 4825 N N . ASN A 1 597 ? 62.031 18.390 -57.499 1.00 87.31 597 ASN A N 1
ATOM 4826 C CA . ASN A 1 597 ? 61.717 18.797 -58.867 1.00 87.31 597 ASN A CA 1
ATOM 4827 C C . ASN A 1 597 ? 62.685 19.870 -59.372 1.00 87.31 597 ASN A C 1
ATOM 4829 O O . ASN A 1 597 ? 63.016 19.852 -60.550 1.00 87.31 597 ASN A O 1
ATOM 4833 N N . ALA A 1 598 ? 63.194 20.758 -58.511 1.00 85.56 598 ALA A N 1
ATOM 4834 C CA . ALA A 1 598 ? 64.232 21.720 -58.892 1.00 85.56 598 ALA A CA 1
ATOM 4835 C C . ALA A 1 598 ? 65.521 21.020 -59.358 1.00 85.56 598 ALA A C 1
ATOM 4837 O O . ALA A 1 598 ? 66.096 21.393 -60.380 1.00 85.56 598 ALA A O 1
ATOM 4838 N N . GLN A 1 599 ? 65.940 19.954 -58.667 1.00 87.31 599 GLN A N 1
ATOM 4839 C CA . GLN A 1 599 ? 67.068 19.126 -59.109 1.00 87.31 599 GLN A CA 1
ATOM 4840 C C . GLN A 1 599 ? 66.762 18.412 -60.430 1.00 87.31 599 GLN A C 1
ATOM 4842 O O . GLN A 1 599 ? 67.605 18.389 -61.325 1.00 87.31 599 GLN A O 1
ATOM 4847 N N . LEU A 1 600 ? 65.546 17.879 -60.586 1.00 88.94 600 LEU A N 1
ATOM 4848 C CA . LEU A 1 600 ? 65.142 17.208 -61.819 1.00 88.94 600 LEU A CA 1
ATOM 4849 C C . LEU A 1 600 ? 65.085 18.171 -63.014 1.00 88.94 600 LEU A C 1
ATOM 4851 O O . LEU A 1 600 ? 65.534 17.811 -64.096 1.00 88.94 600 LEU A O 1
ATOM 4855 N N . ARG A 1 601 ? 64.598 19.405 -62.833 1.00 91.56 601 ARG A N 1
ATOM 4856 C CA . ARG A 1 601 ? 64.620 20.446 -63.873 1.00 91.56 601 ARG A CA 1
ATOM 4857 C C . ARG A 1 601 ? 66.041 20.826 -64.267 1.00 91.56 601 ARG A C 1
ATOM 4859 O O . ARG A 1 601 ? 66.330 20.938 -65.456 1.00 91.56 601 ARG A O 1
ATOM 4866 N N . ALA A 1 602 ? 66.927 20.987 -63.282 1.00 90.25 602 ALA A N 1
ATOM 4867 C CA . ALA A 1 602 ? 68.339 21.255 -63.530 1.00 90.25 602 ALA A CA 1
ATOM 4868 C C . ALA A 1 602 ? 68.978 20.139 -64.371 1.00 90.25 602 ALA A C 1
ATOM 4870 O O . ALA A 1 602 ? 69.669 20.430 -65.348 1.00 90.25 602 ALA A O 1
ATOM 4871 N N . GLN A 1 603 ? 68.680 18.877 -64.042 1.00 91.38 603 GLN A N 1
ATOM 4872 C CA . GLN A 1 603 ? 69.122 17.722 -64.820 1.00 91.38 603 GLN A CA 1
ATOM 4873 C C . GLN A 1 603 ? 68.529 17.731 -66.236 1.00 91.38 603 GLN A C 1
ATOM 4875 O O . GLN A 1 603 ? 69.282 17.621 -67.194 1.00 91.38 603 GLN A O 1
ATOM 4880 N N . GLN A 1 604 ? 67.216 17.948 -66.387 1.00 91.88 604 GLN A N 1
ATOM 4881 C CA . GLN A 1 604 ? 66.535 17.998 -67.691 1.00 91.88 604 GLN A CA 1
ATOM 4882 C C . GLN A 1 604 ? 67.149 19.046 -68.628 1.00 91.88 604 GLN A C 1
ATOM 4884 O O . GLN A 1 604 ? 67.352 18.778 -69.809 1.00 91.88 604 GLN A O 1
ATOM 4889 N N . ILE A 1 605 ? 67.467 20.235 -68.110 1.00 93.12 605 ILE A N 1
ATOM 4890 C CA . ILE A 1 605 ? 68.097 21.303 -68.898 1.00 93.12 605 ILE A CA 1
ATOM 4891 C C . ILE A 1 605 ? 69.552 20.948 -69.231 1.00 93.12 605 ILE A C 1
ATOM 4893 O O . ILE A 1 605 ? 69.981 21.144 -70.368 1.00 93.12 605 ILE A O 1
ATOM 4897 N N . SER A 1 606 ? 70.302 20.389 -68.277 1.00 92.69 606 SER A N 1
ATOM 4898 C CA . SER A 1 606 ? 71.688 19.967 -68.512 1.00 92.69 606 SER A CA 1
ATOM 4899 C C . SER A 1 606 ? 71.783 18.828 -69.532 1.00 92.69 606 SER A C 1
ATOM 4901 O O . SER A 1 606 ? 72.655 18.848 -70.395 1.00 92.69 606 SER A O 1
ATOM 4903 N N . ASP A 1 607 ? 70.849 17.876 -69.513 1.00 92.44 607 ASP A N 1
ATOM 4904 C CA . ASP A 1 607 ? 70.790 16.776 -70.478 1.00 92.44 607 ASP A CA 1
ATOM 4905 C C . ASP A 1 607 ? 70.583 17.287 -71.910 1.00 92.44 607 ASP A C 1
ATOM 4907 O O . ASP A 1 607 ? 71.243 16.810 -72.833 1.00 92.44 607 ASP A O 1
ATOM 4911 N N . ILE A 1 608 ? 69.738 18.306 -72.104 1.00 92.06 608 ILE A N 1
ATOM 4912 C CA . ILE A 1 608 ? 69.555 18.953 -73.414 1.00 92.06 608 ILE A CA 1
ATOM 4913 C C . ILE A 1 608 ? 70.879 19.549 -73.907 1.00 92.06 608 ILE A C 1
ATOM 4915 O O . ILE A 1 608 ? 71.251 19.363 -75.066 1.00 92.06 608 ILE A O 1
ATOM 4919 N N . VAL A 1 609 ? 71.614 20.232 -73.029 1.00 91.44 609 VAL A N 1
ATOM 4920 C CA . VAL A 1 609 ? 72.917 20.828 -73.357 1.00 91.44 609 VAL A CA 1
ATOM 4921 C C . VAL A 1 609 ? 73.934 19.742 -73.699 1.00 91.44 609 VAL A C 1
ATOM 4923 O O . VAL A 1 609 ? 74.591 19.830 -74.735 1.00 91.44 609 VAL A O 1
ATOM 4926 N N . ASN A 1 610 ? 73.993 18.668 -72.908 1.00 92.00 610 ASN A N 1
ATOM 4927 C CA . ASN A 1 610 ? 74.865 17.517 -73.147 1.00 92.00 610 ASN A CA 1
ATOM 4928 C C . ASN A 1 610 ? 74.585 16.828 -74.492 1.00 92.00 610 ASN A C 1
ATOM 4930 O O . ASN A 1 610 ? 75.495 16.249 -75.083 1.00 92.00 610 ASN A O 1
ATOM 4934 N N . VAL A 1 611 ? 73.347 16.896 -74.993 1.00 91.44 611 VAL A N 1
ATOM 4935 C CA . VAL A 1 611 ? 72.967 16.359 -76.307 1.00 91.44 611 VAL A CA 1
ATOM 4936 C C . VAL A 1 611 ? 73.283 17.337 -77.441 1.00 91.44 611 VAL A C 1
ATOM 4938 O O . VAL A 1 611 ? 73.793 16.915 -78.478 1.00 91.44 611 VAL A O 1
ATOM 4941 N N . LEU A 1 612 ? 72.983 18.629 -77.280 1.00 91.62 612 LEU A N 1
ATOM 4942 C CA . LEU A 1 612 ? 73.078 19.612 -78.366 1.00 91.62 612 LEU A CA 1
ATOM 4943 C C . LEU A 1 612 ? 74.482 20.202 -78.536 1.00 91.62 612 LEU A C 1
ATOM 4945 O O . LEU A 1 612 ? 74.922 20.409 -79.666 1.00 91.62 612 LEU A O 1
ATOM 4949 N N . GLN A 1 613 ? 75.209 20.443 -77.445 1.00 89.69 613 GLN A N 1
ATOM 4950 C CA . GLN A 1 613 ? 76.528 21.076 -77.482 1.00 89.69 613 GLN A CA 1
ATOM 4951 C C . GLN A 1 613 ? 77.570 20.275 -78.293 1.00 89.69 613 GLN A C 1
ATOM 4953 O O . GLN A 1 613 ? 78.281 20.892 -79.093 1.00 89.69 613 GLN A O 1
ATOM 4958 N N . PRO A 1 614 ? 77.646 18.926 -78.210 1.00 91.38 614 PRO A N 1
ATOM 4959 C CA . PRO A 1 614 ? 78.559 18.136 -79.043 1.00 91.38 614 PRO A CA 1
ATOM 4960 C C . PRO A 1 614 ? 78.269 18.204 -80.548 1.00 91.38 614 PRO A C 1
ATOM 4962 O O . PRO A 1 614 ? 79.129 17.840 -81.348 1.00 91.38 614 PRO A O 1
ATOM 4965 N N . LEU A 1 615 ? 77.078 18.662 -80.956 1.00 89.00 615 LEU A N 1
ATOM 4966 C CA . LEU A 1 615 ? 76.709 18.784 -82.370 1.00 89.00 615 LEU A CA 1
ATOM 4967 C C . LEU A 1 615 ? 77.403 19.965 -83.066 1.00 89.00 615 LEU A C 1
ATOM 4969 O O . LEU A 1 615 ? 77.303 20.076 -84.287 1.00 89.00 615 LEU A O 1
ATOM 4973 N N . GLY A 1 616 ? 78.085 20.841 -82.319 1.00 86.12 616 GLY A N 1
ATOM 4974 C CA . GLY A 1 616 ? 78.927 21.907 -82.872 1.00 86.12 616 GLY A CA 1
ATOM 4975 C C . GLY A 1 616 ? 78.169 23.034 -83.582 1.00 86.12 616 GLY A C 1
ATOM 4976 O O . GLY A 1 616 ? 78.774 23.781 -84.348 1.00 86.12 616 GLY A O 1
ATOM 4977 N N . HIS A 1 617 ? 76.861 23.165 -83.349 1.00 88.38 617 HIS A N 1
ATOM 4978 C CA . HIS A 1 617 ? 76.021 24.231 -83.899 1.00 88.38 617 HIS A CA 1
ATOM 4979 C C . HIS A 1 617 ? 75.376 25.047 -82.765 1.00 88.38 617 HIS A C 1
ATOM 4981 O O . HIS A 1 617 ? 75.010 24.451 -81.750 1.00 88.38 617 HIS A O 1
ATOM 4987 N N . PRO A 1 618 ? 75.173 26.369 -82.929 1.00 89.75 618 PRO A N 1
ATOM 4988 C CA . PRO A 1 618 ? 74.445 27.179 -81.955 1.00 89.75 618 PRO A CA 1
ATOM 4989 C C . PRO A 1 618 ? 73.001 26.700 -81.773 1.00 89.75 618 PRO A C 1
ATOM 4991 O O . PRO A 1 618 ? 72.382 26.177 -82.705 1.00 89.75 618 PRO A O 1
ATOM 4994 N N . PHE A 1 619 ? 72.435 26.893 -80.586 1.00 92.50 619 PHE A N 1
ATOM 4995 C CA . PHE A 1 619 ? 71.079 26.454 -80.283 1.00 92.50 619 PHE A CA 1
ATOM 4996 C C . PHE A 1 619 ? 70.337 27.398 -79.338 1.00 92.50 619 PHE A C 1
ATOM 4998 O O . PHE A 1 619 ? 70.934 28.184 -78.606 1.00 92.50 619 PHE A O 1
ATOM 5005 N N . VAL A 1 620 ? 69.011 27.310 -79.378 1.00 93.44 620 VAL A N 1
ATOM 5006 C CA . VAL A 1 620 ? 68.085 28.037 -78.512 1.00 93.44 620 VAL A CA 1
ATOM 5007 C C . VAL A 1 620 ? 67.253 27.024 -77.747 1.00 93.44 620 VAL A C 1
ATOM 5009 O O . VAL A 1 620 ? 66.660 26.139 -78.359 1.00 93.44 620 VAL A O 1
ATOM 5012 N N . LEU A 1 621 ? 67.184 27.161 -76.427 1.00 94.56 621 LEU A N 1
ATOM 5013 C CA . LEU A 1 621 ? 66.237 26.446 -75.579 1.00 94.56 621 LEU A CA 1
ATOM 5014 C C . LEU A 1 621 ? 65.106 27.399 -75.194 1.00 94.56 621 LEU A C 1
ATOM 5016 O O . LEU A 1 621 ? 65.353 28.462 -74.632 1.00 94.56 621 LEU A O 1
ATOM 5020 N N . MET A 1 622 ? 63.866 27.027 -75.487 1.00 94.06 622 MET A N 1
ATOM 5021 C CA . MET A 1 622 ? 62.691 27.837 -75.178 1.00 94.06 622 MET A CA 1
ATOM 5022 C C . MET A 1 622 ? 61.537 26.996 -74.633 1.00 94.06 622 MET A C 1
ATOM 5024 O O . MET A 1 622 ? 61.398 25.824 -74.971 1.00 94.06 622 MET A O 1
ATOM 5028 N N . GLY A 1 623 ? 60.691 27.597 -73.805 1.00 92.12 623 GLY A N 1
ATOM 5029 C CA . GLY A 1 623 ? 59.479 26.962 -73.281 1.00 92.12 623 GLY A CA 1
ATOM 5030 C C . GLY A 1 623 ? 59.288 27.195 -71.789 1.00 92.12 623 GLY A C 1
ATOM 5031 O O . GLY A 1 623 ? 59.999 28.005 -71.188 1.00 92.12 623 GLY A O 1
ATOM 5032 N N . ASP A 1 624 ? 58.332 26.470 -71.209 1.00 93.19 624 ASP A N 1
ATOM 5033 C CA . ASP A 1 624 ? 58.053 26.503 -69.776 1.00 93.19 624 ASP A CA 1
ATOM 5034 C C . ASP A 1 624 ? 59.084 25.657 -69.018 1.00 93.19 624 ASP A C 1
ATOM 5036 O O . ASP A 1 624 ? 58.965 24.434 -68.852 1.00 93.19 624 ASP A O 1
ATOM 5040 N N . LEU A 1 625 ? 60.139 26.334 -68.571 1.00 93.12 625 LEU A N 1
ATOM 5041 C CA . LEU A 1 625 ? 61.238 25.709 -67.852 1.00 93.12 625 LEU A CA 1
ATOM 5042 C C . LEU A 1 625 ? 60.963 25.578 -66.351 1.00 93.12 625 LEU A C 1
ATOM 5044 O O . LEU A 1 625 ? 61.824 25.039 -65.655 1.00 93.12 625 LEU A O 1
ATOM 5048 N N . ASN A 1 626 ? 59.798 26.020 -65.854 1.00 91.50 626 ASN A N 1
ATOM 5049 C CA . ASN A 1 626 ? 59.351 25.883 -64.464 1.00 91.50 626 ASN A CA 1
ATOM 5050 C C . ASN A 1 626 ? 60.403 26.271 -63.396 1.00 91.50 626 ASN A C 1
ATOM 5052 O O . ASN A 1 626 ? 60.418 25.717 -62.297 1.00 91.50 626 ASN A O 1
ATOM 5056 N N . LEU A 1 627 ? 61.299 27.223 -63.690 1.00 89.81 627 LEU A N 1
ATOM 5057 C CA . LEU A 1 627 ? 62.322 27.682 -62.741 1.00 89.81 627 LEU A CA 1
ATOM 5058 C C . LEU A 1 627 ? 61.659 28.571 -61.674 1.00 89.81 627 LEU A C 1
ATOM 5060 O O . LEU A 1 627 ? 61.448 29.767 -61.870 1.00 89.81 627 LEU A O 1
ATOM 5064 N N . HIS A 1 628 ? 61.267 27.962 -60.557 1.00 85.25 628 HIS A N 1
ATOM 5065 C CA . HIS A 1 628 ? 60.447 28.587 -59.519 1.00 85.25 628 HIS A CA 1
ATOM 5066 C C . HIS A 1 628 ? 61.256 29.395 -58.499 1.00 85.25 628 HIS A C 1
ATOM 5068 O O . HIS A 1 628 ? 60.714 30.311 -57.874 1.00 85.25 628 HIS A O 1
ATOM 5074 N N . TYR A 1 629 ? 62.513 29.026 -58.256 1.00 83.12 629 TYR A N 1
ATOM 5075 C CA . TYR A 1 629 ? 63.373 29.682 -57.276 1.00 83.12 629 TYR A CA 1
ATOM 5076 C C . TYR A 1 629 ? 64.436 30.548 -57.951 1.00 83.12 629 TYR A C 1
ATOM 5078 O O . TYR A 1 629 ? 65.034 30.142 -58.939 1.00 83.12 629 TYR A O 1
ATOM 5086 N N . ASN A 1 630 ? 64.782 31.685 -57.342 1.00 81.00 630 ASN A N 1
ATOM 5087 C CA . ASN A 1 630 ? 65.853 32.553 -57.852 1.00 81.00 630 ASN A CA 1
ATOM 5088 C C . ASN A 1 630 ? 67.209 31.832 -57.947 1.00 81.00 630 ASN A C 1
ATOM 5090 O O . ASN A 1 630 ? 67.980 32.101 -58.861 1.00 81.00 630 ASN A O 1
ATOM 5094 N N . PHE A 1 631 ? 67.495 30.875 -57.051 1.00 83.88 631 PHE A N 1
ATOM 5095 C CA . PHE A 1 631 ? 68.743 30.107 -57.129 1.00 83.88 631 PHE A CA 1
ATOM 5096 C C . PHE A 1 631 ? 68.813 29.215 -58.381 1.00 83.88 631 PHE A C 1
ATOM 5098 O O . PHE A 1 631 ? 69.906 28.813 -58.779 1.00 83.88 631 PHE A O 1
ATOM 5105 N N . GLU A 1 632 ? 67.676 28.892 -59.011 1.00 88.00 632 GLU A N 1
ATOM 5106 C CA . GLU A 1 632 ? 67.635 28.099 -60.245 1.00 88.00 632 GLU A CA 1
ATOM 5107 C C . GLU A 1 632 ? 68.171 28.881 -61.456 1.00 88.00 632 GLU A C 1
ATOM 5109 O O . GLU A 1 632 ? 68.499 28.259 -62.462 1.00 88.00 632 GLU A O 1
ATOM 5114 N N . ASP A 1 633 ? 68.400 30.199 -61.349 1.00 88.75 633 ASP A N 1
ATOM 5115 C CA . ASP A 1 633 ? 69.167 30.955 -62.354 1.00 88.75 633 ASP A CA 1
ATOM 5116 C C . ASP A 1 633 ? 70.618 30.434 -62.474 1.00 88.75 633 ASP A C 1
ATOM 5118 O O . ASP A 1 633 ? 71.246 30.571 -63.525 1.00 88.75 633 ASP A O 1
ATOM 5122 N N . SER A 1 634 ? 71.131 29.722 -61.457 1.00 88.25 634 SER A N 1
ATOM 5123 C CA . SER A 1 634 ? 72.394 28.975 -61.566 1.00 88.25 634 SER A CA 1
ATOM 5124 C C . SER A 1 634 ? 72.377 27.931 -62.685 1.00 88.25 634 SER A C 1
ATOM 5126 O O . SER A 1 634 ? 73.422 27.656 -63.262 1.00 88.25 634 SER A O 1
ATOM 5128 N N . VAL A 1 635 ? 71.213 27.373 -63.040 1.00 90.19 635 VAL A N 1
ATOM 5129 C CA . VAL A 1 635 ? 71.080 26.407 -64.143 1.00 90.19 635 VAL A CA 1
ATOM 5130 C C . VAL A 1 635 ? 71.396 27.078 -65.477 1.00 90.19 635 VAL A C 1
ATOM 5132 O O . VAL A 1 635 ? 72.034 26.466 -66.329 1.00 90.19 635 VAL A O 1
ATOM 5135 N N . VAL A 1 636 ? 70.999 28.340 -65.651 1.00 90.50 636 VAL A N 1
ATOM 5136 C CA . VAL A 1 636 ? 71.291 29.124 -66.858 1.00 90.50 636 VAL A CA 1
ATOM 5137 C C . VAL A 1 636 ? 72.797 29.389 -66.955 1.00 90.50 636 VAL A C 1
ATOM 5139 O O . VAL A 1 636 ? 73.412 29.071 -67.971 1.00 90.50 636 VAL A O 1
ATOM 5142 N N . ILE A 1 637 ? 73.400 29.877 -65.865 1.00 89.44 637 ILE A N 1
ATOM 5143 C CA . ILE A 1 637 ? 74.828 30.230 -65.805 1.00 89.44 637 ILE A CA 1
ATOM 5144 C C . ILE A 1 637 ? 75.718 28.994 -65.977 1.00 89.44 637 ILE A C 1
ATOM 5146 O O . ILE A 1 637 ? 76.613 28.981 -66.818 1.00 89.44 637 ILE A O 1
ATOM 5150 N N . ASN A 1 638 ? 75.457 27.927 -65.216 1.00 90.44 638 ASN A N 1
ATOM 5151 C CA . ASN A 1 638 ? 76.288 26.719 -65.211 1.00 90.44 638 ASN A CA 1
ATOM 5152 C C . ASN A 1 638 ? 76.307 26.005 -66.571 1.00 90.44 638 ASN A C 1
ATOM 5154 O O . ASN A 1 638 ? 77.261 25.290 -66.864 1.00 90.44 638 ASN A O 1
ATOM 5158 N N . ASN A 1 639 ? 75.266 26.190 -67.387 1.00 91.19 639 ASN A N 1
ATOM 5159 C CA . ASN A 1 639 ? 75.168 25.617 -68.728 1.00 91.19 639 ASN A CA 1
ATOM 5160 C C . ASN A 1 639 ? 75.571 26.603 -69.846 1.00 91.19 639 ASN A C 1
ATOM 5162 O O . ASN A 1 639 ? 75.424 26.280 -71.023 1.00 91.19 639 ASN A O 1
ATOM 5166 N N . GLY A 1 640 ? 76.088 27.792 -69.509 1.00 89.44 640 GLY A N 1
ATOM 5167 C CA . GLY A 1 640 ? 76.604 28.759 -70.486 1.00 89.44 640 GLY A CA 1
ATOM 5168 C C . GLY A 1 640 ? 75.534 29.381 -71.388 1.00 89.44 640 GLY A C 1
ATOM 5169 O O . GLY A 1 640 ? 75.814 29.708 -72.545 1.00 89.44 640 GLY A O 1
ATOM 5170 N N . PHE A 1 641 ? 74.306 29.506 -70.882 1.00 94.19 641 PHE A N 1
ATOM 5171 C CA . PHE A 1 641 ? 73.204 30.132 -71.600 1.00 94.19 641 PHE A CA 1
ATOM 5172 C C . PHE A 1 641 ? 73.171 31.648 -71.408 1.00 94.19 641 PHE A C 1
ATOM 5174 O O . PHE A 1 641 ? 73.462 32.168 -70.334 1.00 94.19 641 PHE A O 1
ATOM 5181 N N . ILE A 1 642 ? 72.696 32.339 -72.440 1.00 93.38 642 ILE A N 1
ATOM 5182 C CA . ILE A 1 642 ? 72.346 33.757 -72.427 1.00 93.38 642 ILE A CA 1
ATOM 5183 C C . ILE A 1 642 ? 70.822 33.849 -72.348 1.00 93.38 642 ILE A C 1
ATOM 5185 O O . ILE A 1 642 ? 70.111 33.450 -73.273 1.00 93.38 642 ILE A O 1
ATOM 5189 N N . ASP A 1 643 ? 70.307 34.338 -71.221 1.00 93.56 643 ASP A N 1
ATOM 5190 C CA . ASP A 1 643 ? 68.869 34.518 -71.006 1.00 93.56 643 ASP A CA 1
ATOM 5191 C C . ASP A 1 643 ? 68.380 35.757 -71.756 1.00 93.56 643 ASP A C 1
ATOM 5193 O O . ASP A 1 643 ? 68.726 36.882 -71.405 1.00 93.56 643 ASP A O 1
ATOM 5197 N N . ALA A 1 644 ? 67.549 35.548 -72.777 1.00 92.50 644 ALA A N 1
ATOM 5198 C CA . ALA A 1 644 ? 67.065 36.598 -73.665 1.00 92.50 644 ALA A CA 1
ATOM 5199 C C . ALA A 1 644 ? 66.376 37.748 -72.922 1.00 92.50 644 ALA A C 1
ATOM 5201 O O . ALA A 1 644 ? 66.520 38.909 -73.304 1.00 92.50 644 ALA A O 1
ATOM 5202 N N . TRP A 1 645 ? 65.617 37.438 -71.866 1.00 92.69 645 TRP A N 1
ATOM 5203 C CA . TRP A 1 645 ? 64.936 38.462 -71.083 1.00 92.69 645 TRP A CA 1
ATOM 5204 C C . TRP A 1 645 ? 65.946 39.236 -70.242 1.00 92.69 645 TRP A C 1
ATOM 5206 O O . TRP A 1 645 ? 65.988 40.461 -70.299 1.00 92.69 645 TRP A O 1
ATOM 5216 N N . ALA A 1 646 ? 66.813 38.536 -69.505 1.00 90.62 646 ALA A N 1
ATOM 5217 C CA . ALA A 1 646 ? 67.793 39.211 -68.659 1.00 90.62 646 ALA A CA 1
ATOM 5218 C C . ALA A 1 646 ? 68.738 40.101 -69.486 1.00 90.62 646 ALA A C 1
ATOM 5220 O O . ALA A 1 646 ? 68.958 41.265 -69.155 1.00 90.62 646 ALA A O 1
ATOM 5221 N N . GLN A 1 647 ? 69.198 39.571 -70.618 1.00 89.94 647 GLN A N 1
ATOM 5222 C CA . GLN A 1 647 ? 70.089 40.224 -71.570 1.00 89.94 647 GLN A CA 1
ATOM 5223 C C . GLN A 1 647 ? 69.480 41.491 -72.192 1.00 89.94 647 GLN A C 1
ATOM 5225 O O . GLN A 1 647 ? 70.214 42.394 -72.579 1.00 89.94 647 GLN A O 1
ATOM 5230 N N . THR A 1 648 ? 68.150 41.586 -72.293 1.00 90.38 648 THR A N 1
ATOM 5231 C CA . THR A 1 648 ? 67.473 42.711 -72.959 1.00 90.38 648 THR A CA 1
ATOM 5232 C C . THR A 1 648 ? 66.752 43.691 -72.031 1.00 90.38 648 THR A C 1
ATOM 5234 O O . THR A 1 648 ? 66.262 44.711 -72.517 1.00 90.38 648 THR A O 1
ATOM 5237 N N . HIS A 1 649 ? 66.697 43.413 -70.726 1.00 88.94 649 HIS A N 1
ATOM 5238 C CA . HIS A 1 649 ? 66.039 44.272 -69.730 1.00 88.94 649 HIS A CA 1
ATOM 5239 C C . HIS A 1 649 ? 66.974 44.769 -68.620 1.00 88.94 649 HIS A C 1
ATOM 5241 O O . HIS A 1 649 ? 66.686 45.796 -68.005 1.00 88.94 649 HIS A O 1
ATOM 5247 N N . PHE A 1 650 ? 68.089 44.074 -68.370 1.00 89.12 650 PHE A N 1
ATOM 5248 C CA . PHE A 1 650 ? 69.085 44.461 -67.361 1.00 89.12 650 PHE A CA 1
ATOM 5249 C C . PHE A 1 650 ? 70.430 44.891 -67.963 1.00 89.12 650 PHE A C 1
ATOM 5251 O O . PHE A 1 650 ? 71.359 45.201 -67.217 1.00 89.12 650 PHE A O 1
ATOM 5258 N N . SER A 1 651 ? 70.556 44.907 -69.296 1.00 84.38 651 SER A N 1
ATOM 5259 C CA . SER A 1 651 ? 71.757 45.418 -69.962 1.00 84.38 651 SER A CA 1
ATOM 5260 C C . SER A 1 651 ? 71.837 46.929 -69.783 1.00 84.38 651 SER A C 1
ATOM 5262 O O . SER A 1 651 ? 70.845 47.630 -69.921 1.00 84.38 651 SER A O 1
ATOM 5264 N N . ARG A 1 652 ? 73.030 47.485 -69.559 1.00 82.06 652 ARG A N 1
ATOM 5265 C CA . ARG A 1 652 ? 73.217 48.949 -69.444 1.00 82.06 652 ARG A CA 1
ATOM 5266 C C . ARG A 1 652 ? 73.031 49.715 -70.765 1.00 82.06 652 ARG A C 1
ATOM 5268 O O . ARG A 1 652 ? 73.133 50.944 -70.775 1.00 82.06 652 ARG A O 1
ATOM 5275 N N . ILE A 1 653 ? 72.781 49.026 -71.878 1.00 79.31 653 ILE A N 1
ATOM 5276 C CA . ILE A 1 653 ? 72.604 49.615 -73.211 1.00 79.31 653 ILE A CA 1
ATOM 5277 C C . ILE A 1 653 ? 71.163 50.127 -73.362 1.00 79.31 653 ILE A C 1
ATOM 5279 O O . ILE A 1 653 ? 70.217 49.362 -73.264 1.00 79.31 653 ILE A O 1
ATOM 5283 N N . TYR A 1 654 ? 70.949 51.411 -73.664 1.00 72.25 654 TYR A N 1
ATOM 5284 C CA . TYR A 1 654 ? 69.604 51.936 -73.966 1.00 72.25 654 TYR A CA 1
ATOM 5285 C C . TYR A 1 654 ? 69.115 51.445 -75.347 1.00 72.25 654 TYR A C 1
ATOM 5287 O O . TYR A 1 654 ? 69.897 51.521 -76.299 1.00 72.25 654 TYR A O 1
ATOM 5295 N N . PRO A 1 655 ? 67.850 51.003 -75.531 1.00 73.19 655 PRO A N 1
ATOM 5296 C CA . PRO A 1 655 ? 66.700 51.016 -74.608 1.00 73.19 655 PRO A CA 1
ATOM 5297 C C . PRO A 1 655 ? 66.516 49.748 -73.742 1.00 73.19 655 PRO A C 1
ATOM 5299 O O . PRO A 1 655 ? 65.441 49.541 -73.193 1.00 73.19 655 PRO A O 1
ATOM 5302 N N . PHE A 1 656 ? 67.527 48.895 -73.622 1.00 80.00 656 PHE A N 1
ATOM 5303 C CA . PHE A 1 656 ? 67.474 47.555 -73.022 1.00 80.00 656 PHE A CA 1
ATOM 5304 C C . PHE A 1 656 ? 67.775 47.512 -71.506 1.00 80.00 656 PHE A C 1
ATOM 5306 O O . PHE A 1 656 ? 68.296 46.520 -70.995 1.00 80.00 656 PHE A O 1
ATOM 5313 N N . ASN A 1 657 ? 67.447 48.600 -70.799 1.00 82.31 657 ASN A N 1
ATOM 5314 C CA . ASN A 1 657 ? 67.715 48.800 -69.369 1.00 82.31 657 ASN A CA 1
ATOM 5315 C C . ASN A 1 657 ? 66.470 49.300 -68.613 1.00 82.31 657 ASN A C 1
ATOM 5317 O O . ASN A 1 657 ? 66.509 50.347 -67.962 1.00 82.31 657 ASN A O 1
ATOM 5321 N N . ASP A 1 658 ? 65.324 48.648 -68.795 1.00 82.00 658 ASP A N 1
ATOM 5322 C CA . ASP A 1 658 ? 64.086 49.025 -68.096 1.00 82.00 658 ASP A CA 1
ATOM 5323 C C . ASP A 1 658 ? 63.907 48.296 -66.747 1.00 82.00 658 ASP A C 1
ATOM 5325 O O . ASP A 1 658 ? 62.931 48.549 -66.040 1.00 82.00 658 ASP A O 1
ATOM 5329 N N . GLU A 1 659 ? 64.846 47.408 -66.395 1.00 82.38 659 GLU A N 1
ATOM 5330 C CA . GLU A 1 659 ? 64.891 46.604 -65.168 1.00 82.38 659 GLU A CA 1
ATOM 5331 C C . GLU A 1 659 ? 63.633 45.739 -64.927 1.00 82.38 659 GLU A C 1
ATOM 5333 O O . GLU A 1 659 ? 63.333 45.320 -63.799 1.00 82.38 659 GLU A O 1
ATOM 5338 N N . ASN A 1 660 ? 62.884 45.432 -65.991 1.00 84.94 660 ASN A N 1
ATOM 5339 C CA . ASN A 1 660 ? 61.644 44.674 -65.895 1.00 84.94 660 ASN A CA 1
ATOM 5340 C C . ASN A 1 660 ? 61.899 43.199 -65.536 1.00 84.94 660 ASN A C 1
ATOM 5342 O O . ASN A 1 660 ? 62.632 42.484 -66.216 1.00 84.94 660 ASN A O 1
ATOM 5346 N N . GLN A 1 661 ? 61.225 42.712 -64.489 1.00 83.38 661 GLN A N 1
ATOM 5347 C CA . GLN A 1 661 ? 61.358 41.336 -63.994 1.00 83.38 661 GLN A CA 1
ATOM 5348 C C . GLN A 1 661 ? 60.739 40.273 -64.914 1.00 83.38 661 GLN A C 1
ATOM 5350 O O . GLN A 1 661 ? 61.134 39.111 -64.834 1.00 83.38 661 GLN A O 1
ATOM 5355 N N . GLY A 1 662 ? 59.786 40.648 -65.774 1.00 84.19 662 GLY A N 1
ATOM 5356 C CA . GLY A 1 662 ? 59.291 39.784 -66.846 1.00 84.19 662 GLY A CA 1
ATOM 5357 C C . GLY A 1 662 ? 58.473 38.573 -66.442 1.00 84.19 662 GLY A C 1
ATOM 5358 O O . GLY A 1 662 ? 58.721 37.487 -66.951 1.00 84.19 662 GLY A O 1
ATOM 5359 N N . TYR A 1 663 ? 57.511 38.721 -65.532 1.00 90.56 663 TYR A N 1
ATOM 5360 C CA . TYR A 1 663 ? 56.683 37.597 -65.092 1.00 90.56 663 TYR A CA 1
ATOM 5361 C C . TYR A 1 663 ? 55.844 37.022 -66.239 1.00 90.56 663 TYR A C 1
ATOM 5363 O O . TYR A 1 663 ? 54.994 37.709 -66.807 1.00 90.56 663 TYR A O 1
ATOM 5371 N N . THR A 1 664 ? 56.077 35.750 -66.561 1.00 91.50 664 THR A N 1
ATOM 5372 C CA . THR A 1 664 ? 55.277 35.005 -67.543 1.00 91.50 664 THR A CA 1
ATOM 5373 C C . THR A 1 664 ? 54.104 34.300 -66.875 1.00 91.50 664 THR A C 1
ATOM 5375 O O . THR A 1 664 ? 53.052 34.154 -67.478 1.00 91.50 664 THR A O 1
ATOM 5378 N N . PHE A 1 665 ? 54.233 33.962 -65.595 1.00 89.88 665 PHE A N 1
ATOM 5379 C CA . PHE A 1 665 ? 53.146 33.504 -64.744 1.00 89.88 665 PHE A CA 1
ATOM 5380 C C . PHE A 1 665 ? 52.833 34.603 -63.730 1.00 89.88 665 PHE A C 1
ATOM 5382 O O . PHE A 1 665 ? 53.548 34.768 -62.741 1.00 89.88 665 PHE A O 1
ATOM 5389 N N . ASP A 1 666 ? 51.805 35.406 -63.994 1.00 88.56 666 ASP A N 1
ATOM 5390 C CA . ASP A 1 666 ? 51.492 36.600 -63.208 1.00 88.56 666 ASP A CA 1
ATOM 5391 C C . ASP A 1 666 ? 50.058 36.549 -62.674 1.00 88.56 666 ASP A C 1
ATOM 5393 O O . ASP A 1 666 ? 49.119 36.931 -63.368 1.00 88.56 666 ASP A O 1
ATOM 5397 N N . VAL A 1 667 ? 49.888 36.118 -61.421 1.00 84.44 667 VAL A N 1
ATOM 5398 C CA . VAL A 1 667 ? 48.577 36.060 -60.741 1.00 84.44 667 VAL A CA 1
ATOM 5399 C C . VAL A 1 667 ? 47.896 37.428 -60.645 1.00 84.44 667 VAL A C 1
ATOM 5401 O O . VAL A 1 667 ? 46.671 37.504 -60.609 1.00 84.44 667 VAL A O 1
ATOM 5404 N N . VAL A 1 668 ? 48.669 38.517 -60.583 1.00 84.31 668 VAL A N 1
ATOM 5405 C CA . VAL A 1 668 ? 48.128 39.872 -60.412 1.00 84.31 668 VAL A CA 1
ATOM 5406 C C . VAL A 1 668 ? 47.505 40.364 -61.715 1.00 84.31 668 VAL A C 1
ATOM 5408 O O . VAL A 1 668 ? 46.468 41.026 -61.685 1.00 84.31 668 VAL A O 1
ATOM 5411 N N . LYS A 1 669 ? 48.124 40.044 -62.859 1.00 85.81 669 LYS A N 1
ATOM 5412 C CA . LYS A 1 669 ? 47.610 40.432 -64.181 1.00 85.81 669 LYS A CA 1
ATOM 5413 C C . LYS A 1 669 ? 46.642 39.394 -64.760 1.00 85.81 669 LYS A C 1
ATOM 5415 O O . LYS A 1 669 ? 45.666 39.775 -65.405 1.00 85.81 669 LYS A O 1
ATOM 5420 N N . ASN A 1 670 ? 46.899 38.104 -64.553 1.00 85.81 670 ASN A N 1
ATOM 5421 C CA . ASN A 1 670 ? 46.161 37.001 -65.161 1.00 85.81 670 ASN A CA 1
ATOM 5422 C C . ASN A 1 670 ? 45.143 36.376 -64.195 1.00 85.81 670 ASN A C 1
ATOM 5424 O O . ASN A 1 670 ? 45.451 35.469 -63.421 1.00 85.81 670 ASN A O 1
ATOM 5428 N N . ASN A 1 671 ? 43.884 36.801 -64.320 1.00 81.38 671 ASN A N 1
ATOM 5429 C CA . ASN A 1 671 ? 42.771 36.297 -63.508 1.00 81.38 671 ASN A CA 1
ATOM 5430 C C . ASN A 1 671 ? 42.441 34.809 -63.745 1.00 81.38 671 ASN A C 1
ATOM 5432 O O . ASN A 1 671 ? 41.650 34.238 -62.994 1.00 81.38 671 ASN A O 1
ATOM 5436 N N . LEU A 1 672 ? 43.027 34.169 -64.763 1.00 82.69 672 LEU A N 1
ATOM 5437 C CA . LEU A 1 672 ? 42.838 32.743 -65.022 1.00 82.69 672 LEU A CA 1
ATOM 5438 C C . LEU A 1 672 ? 43.511 31.864 -63.960 1.00 82.69 672 LEU A C 1
ATOM 5440 O O . LEU A 1 672 ? 42.980 30.815 -63.599 1.00 82.69 672 LEU A O 1
ATOM 5444 N N . ILE A 1 673 ? 44.654 32.309 -63.433 1.00 82.69 673 ILE A N 1
ATOM 5445 C CA . ILE A 1 673 ? 45.439 31.556 -62.453 1.00 82.69 673 ILE A CA 1
ATOM 5446 C C . ILE A 1 673 ? 44.653 31.315 -61.152 1.00 82.69 673 ILE A C 1
ATOM 5448 O O . ILE A 1 673 ? 44.476 30.151 -60.794 1.00 82.69 673 ILE A O 1
ATOM 5452 N N . PRO A 1 674 ? 44.119 32.339 -60.451 1.00 78.81 674 PRO A N 1
ATOM 5453 C CA . PRO A 1 674 ? 43.377 32.112 -59.209 1.00 78.81 674 PRO A CA 1
ATOM 5454 C C . PRO A 1 674 ? 42.058 31.353 -59.418 1.00 78.81 674 PRO A C 1
ATOM 5456 O O . PRO A 1 674 ? 41.537 30.779 -58.464 1.00 78.81 674 PRO A O 1
ATOM 5459 N N . TYR A 1 675 ? 41.521 31.323 -60.645 1.00 76.69 675 TYR A N 1
ATOM 5460 C CA . TYR A 1 675 ? 40.335 30.533 -60.980 1.00 76.69 675 TYR A CA 1
ATOM 5461 C C . TYR A 1 675 ? 40.625 29.022 -60.992 1.00 76.69 675 TYR A C 1
ATOM 5463 O O . TYR A 1 675 ? 39.829 28.246 -60.467 1.00 76.69 675 TYR A O 1
ATOM 5471 N N . TYR A 1 676 ? 41.757 28.593 -61.563 1.00 68.94 676 TYR A N 1
ATOM 5472 C CA . TYR A 1 676 ? 42.135 27.171 -61.622 1.00 68.94 676 TYR A CA 1
ATOM 5473 C C . TYR A 1 676 ? 42.993 26.703 -60.444 1.00 68.94 676 TYR A C 1
ATOM 5475 O O . TYR A 1 676 ? 42.959 25.522 -60.098 1.00 68.94 676 TYR A O 1
ATOM 5483 N N . ILE A 1 677 ? 43.746 27.610 -59.819 1.00 76.19 677 ILE A N 1
ATOM 5484 C CA . ILE A 1 677 ? 44.610 27.330 -58.670 1.00 76.19 677 ILE A CA 1
ATOM 5485 C C . ILE A 1 677 ? 44.243 28.303 -57.536 1.00 76.19 677 ILE A C 1
ATOM 5487 O O . ILE A 1 677 ? 44.918 29.319 -57.333 1.00 76.19 677 ILE A O 1
ATOM 5491 N N . PRO A 1 678 ? 43.154 28.026 -56.789 1.00 74.69 678 PRO A N 1
ATOM 5492 C CA . PRO A 1 678 ? 42.716 28.888 -55.698 1.00 74.69 678 PRO A CA 1
ATOM 5493 C C . PRO A 1 678 ? 43.818 29.075 -54.651 1.00 74.69 678 PRO A C 1
ATOM 5495 O O . PRO A 1 678 ? 44.394 28.108 -54.153 1.00 74.69 678 PRO A O 1
ATOM 5498 N N . GLY A 1 679 ? 44.099 30.329 -54.298 1.00 74.50 679 GLY A N 1
ATOM 5499 C CA . GLY A 1 679 ? 45.123 30.674 -53.310 1.00 74.50 679 GLY A CA 1
ATOM 5500 C C . GLY A 1 679 ? 46.553 30.746 -53.852 1.00 74.50 679 GLY A C 1
ATOM 5501 O O . GLY A 1 679 ? 47.464 30.999 -53.067 1.00 74.50 679 GLY A O 1
ATOM 5502 N N . GLU A 1 680 ? 46.769 30.568 -55.158 1.00 80.94 680 GLU A N 1
ATOM 5503 C CA . GLU A 1 680 ? 48.036 30.924 -55.798 1.00 80.94 680 GLU A CA 1
ATOM 5504 C C . GLU A 1 680 ? 48.215 32.449 -55.795 1.00 80.94 680 GLU A C 1
ATOM 5506 O O . GLU A 1 680 ? 47.267 33.191 -56.039 1.00 80.94 680 GLU A O 1
ATOM 5511 N N . TYR A 1 681 ? 49.418 32.926 -55.476 1.00 79.31 681 TYR A N 1
ATOM 5512 C CA . TYR A 1 681 ? 49.714 34.361 -55.314 1.00 79.31 681 TYR A CA 1
ATOM 5513 C C . TYR A 1 681 ? 51.090 34.760 -55.857 1.00 79.31 681 TYR A C 1
ATOM 5515 O O . TYR A 1 681 ? 51.505 35.913 -55.725 1.00 79.31 681 TYR A O 1
ATOM 5523 N N . ARG A 1 682 ? 51.843 33.810 -56.418 1.00 83.06 682 ARG A N 1
ATOM 5524 C CA . ARG A 1 682 ? 53.208 34.045 -56.888 1.00 83.06 682 ARG A CA 1
ATOM 5525 C C . ARG A 1 682 ? 53.196 34.665 -58.284 1.00 83.06 682 ARG A C 1
ATOM 5527 O O . ARG A 1 682 ? 52.444 34.240 -59.152 1.00 83.06 682 ARG A O 1
ATOM 5534 N N . GLN A 1 683 ? 54.089 35.622 -58.509 1.00 85.75 683 GLN A N 1
ATOM 5535 C CA . GLN A 1 683 ? 54.470 36.074 -59.845 1.00 85.75 683 GLN A CA 1
ATOM 5536 C C . GLN A 1 683 ? 55.822 35.447 -60.166 1.00 85.75 683 GLN A C 1
ATOM 5538 O O . GLN A 1 683 ? 56.733 35.539 -59.352 1.00 85.75 683 GLN A O 1
ATOM 5543 N N . MET A 1 684 ? 55.949 34.748 -61.286 1.00 87.12 684 MET A N 1
ATOM 5544 C CA . MET A 1 684 ? 57.144 33.980 -61.631 1.00 87.12 684 MET A CA 1
ATOM 5545 C C . MET A 1 684 ? 57.466 34.154 -63.111 1.00 87.12 684 MET A C 1
ATOM 5547 O O . MET A 1 684 ? 56.583 34.338 -63.946 1.00 87.12 684 MET A O 1
ATOM 5551 N N . ARG A 1 685 ? 58.749 34.067 -63.450 1.00 89.81 685 ARG A N 1
ATOM 5552 C CA . ARG A 1 685 ? 59.205 33.946 -64.835 1.00 89.81 685 ARG A CA 1
ATOM 5553 C C . ARG A 1 685 ? 59.491 32.461 -65.050 1.00 89.81 685 ARG A C 1
ATOM 5555 O O . ARG A 1 685 ? 60.564 31.995 -64.685 1.00 89.81 685 ARG A O 1
ATOM 5562 N N . LEU A 1 686 ? 58.489 31.704 -65.492 1.00 91.81 686 LEU A N 1
ATOM 5563 C CA . LEU A 1 686 ? 58.603 30.251 -65.694 1.00 91.81 686 LEU A CA 1
ATOM 5564 C C . LEU A 1 686 ? 59.065 29.936 -67.118 1.00 91.81 686 LEU A C 1
ATOM 5566 O O . LEU A 1 686 ? 59.923 29.078 -67.331 1.00 91.81 686 LEU A O 1
ATOM 5570 N N . ASP A 1 687 ? 58.566 30.717 -68.070 1.00 93.94 687 ASP A N 1
ATOM 5571 C CA . ASP A 1 687 ? 58.939 30.644 -69.470 1.00 93.94 687 ASP A CA 1
ATOM 5572 C C . ASP A 1 687 ? 60.253 31.391 -69.693 1.00 93.94 687 ASP A C 1
ATOM 5574 O O . ASP A 1 687 ? 60.481 32.493 -69.178 1.00 93.94 687 ASP A O 1
ATOM 5578 N N . ARG A 1 688 ? 61.152 30.768 -70.450 1.00 93.62 688 ARG A N 1
ATOM 5579 C CA . ARG A 1 688 ? 62.485 31.301 -70.748 1.00 93.62 688 ARG A CA 1
ATOM 5580 C C . ARG A 1 688 ? 62.790 31.109 -72.231 1.00 93.62 688 ARG A C 1
ATOM 5582 O O . ARG A 1 688 ? 62.334 30.145 -72.844 1.00 93.62 688 ARG A O 1
ATOM 5589 N N . ILE A 1 689 ? 63.601 32.009 -72.783 1.00 94.69 689 ILE A N 1
ATOM 5590 C CA . ILE A 1 689 ? 64.278 31.838 -74.074 1.00 94.69 689 ILE A CA 1
ATOM 5591 C C . ILE A 1 689 ? 65.771 31.976 -73.784 1.00 94.69 689 ILE A C 1
ATOM 5593 O O . ILE A 1 689 ? 66.217 33.031 -73.336 1.00 94.69 689 ILE A O 1
ATOM 5597 N N . LEU A 1 690 ? 66.522 30.898 -73.976 1.00 94.94 690 LEU A N 1
ATOM 5598 C CA . LEU A 1 690 ? 67.929 30.778 -73.612 1.00 94.94 690 LEU A CA 1
ATOM 5599 C C . LEU A 1 690 ? 68.759 30.491 -74.865 1.00 94.94 690 LEU A C 1
ATOM 5601 O O . LEU A 1 690 ? 68.536 29.488 -75.542 1.00 94.94 690 LEU A O 1
ATOM 5605 N N . PHE A 1 691 ? 69.720 31.355 -75.169 1.00 94.00 691 PHE A N 1
ATOM 5606 C CA . PHE A 1 691 ? 70.622 31.210 -76.310 1.00 94.00 691 PHE A CA 1
ATOM 5607 C C . PHE A 1 691 ? 71.942 30.576 -75.875 1.00 94.00 691 PHE A C 1
ATOM 5609 O O . PHE A 1 691 ? 72.485 30.921 -74.829 1.00 94.00 691 PHE A O 1
ATOM 5616 N N . SER A 1 692 ? 72.481 29.648 -76.664 1.00 92.81 692 SER A N 1
ATOM 5617 C CA . SER A 1 692 ? 73.831 29.128 -76.440 1.00 92.81 692 SER A CA 1
ATOM 5618 C C . SER A 1 692 ? 74.879 30.222 -76.673 1.00 92.81 692 SER A C 1
ATOM 5620 O O . SER A 1 692 ? 74.736 31.021 -77.600 1.00 92.81 692 SER A O 1
ATOM 5622 N N . CYS A 1 693 ? 75.984 30.201 -75.928 1.00 88.12 693 CYS A N 1
ATOM 5623 C CA . CYS A 1 693 ? 77.144 31.044 -76.228 1.00 88.12 693 CYS A CA 1
ATOM 5624 C C . CYS A 1 693 ? 77.569 30.931 -77.713 1.00 88.12 693 CYS A C 1
ATOM 5626 O O . CYS A 1 693 ? 77.563 29.844 -78.297 1.00 88.12 693 CYS A O 1
ATOM 5628 N N . GLY A 1 694 ? 77.897 32.062 -78.340 1.00 85.00 694 GLY A N 1
ATOM 5629 C CA . GLY A 1 694 ? 78.244 32.158 -79.761 1.00 85.00 694 GLY A CA 1
ATOM 5630 C C . GLY A 1 694 ? 77.057 32.162 -80.733 1.00 85.00 694 GLY A C 1
ATOM 5631 O O . GLY A 1 694 ? 77.269 32.017 -81.937 1.00 85.00 694 GLY A O 1
ATOM 5632 N N . PHE A 1 695 ? 75.813 32.320 -80.260 1.00 88.94 695 PHE A N 1
ATOM 5633 C CA . PHE A 1 695 ? 74.648 32.421 -81.143 1.00 88.94 695 PHE A CA 1
ATOM 5634 C C . PHE A 1 695 ? 74.746 33.641 -82.090 1.00 88.94 695 PHE A C 1
ATOM 5636 O O . PHE A 1 695 ? 74.869 34.772 -81.614 1.00 88.94 695 PHE A O 1
ATOM 5643 N N . PRO A 1 696 ? 74.671 33.457 -83.426 1.00 85.12 696 PRO A N 1
ATOM 5644 C CA . PRO A 1 696 ? 74.986 34.499 -84.405 1.00 85.12 696 PRO A CA 1
ATOM 5645 C C . PRO A 1 696 ? 73.772 35.394 -84.697 1.00 85.12 696 PRO A C 1
ATOM 5647 O O . PRO A 1 696 ? 73.315 35.493 -85.837 1.00 85.12 696 PRO A O 1
ATOM 5650 N N . ALA A 1 697 ? 73.201 36.010 -83.661 1.00 86.19 697 ALA A N 1
ATOM 5651 C CA . ALA A 1 697 ? 72.084 36.932 -83.819 1.00 86.19 697 ALA A CA 1
ATOM 5652 C C . ALA A 1 697 ? 72.096 38.064 -82.790 1.00 86.19 697 ALA A C 1
ATOM 5654 O O . ALA A 1 697 ? 72.676 37.958 -81.708 1.00 86.19 697 ALA A O 1
ATOM 5655 N N . PHE A 1 698 ? 71.399 39.139 -83.139 1.00 87.38 698 PHE A N 1
ATOM 5656 C CA . PHE A 1 698 ? 71.265 40.339 -82.330 1.00 87.38 698 PHE A CA 1
ATOM 5657 C C . PHE A 1 698 ? 69.794 40.653 -82.088 1.00 87.38 698 PHE A C 1
ATOM 5659 O O . PHE A 1 698 ? 68.995 40.616 -83.025 1.00 87.38 698 PHE A O 1
ATOM 5666 N N . ALA A 1 699 ? 69.437 41.004 -80.855 1.00 87.69 699 ALA A N 1
ATOM 5667 C CA . ALA A 1 699 ? 68.113 41.519 -80.540 1.00 87.69 699 ALA A CA 1
ATOM 5668 C C . ALA A 1 699 ? 67.989 42.976 -81.006 1.00 87.69 699 ALA A C 1
ATOM 5670 O O . ALA A 1 699 ? 68.860 43.806 -80.731 1.00 87.69 699 ALA A O 1
ATOM 5671 N N . ILE A 1 700 ? 66.896 43.288 -81.707 1.00 85.00 700 ILE A N 1
ATOM 5672 C CA . ILE A 1 700 ? 66.610 44.650 -82.200 1.00 85.00 700 ILE A CA 1
ATOM 5673 C C . ILE A 1 700 ? 65.717 45.460 -81.254 1.00 85.00 700 ILE A C 1
ATOM 5675 O O . ILE A 1 700 ? 65.597 46.676 -81.408 1.00 85.00 700 ILE A O 1
ATOM 5679 N N . LYS A 1 701 ? 65.050 44.783 -80.317 1.00 86.75 701 LYS A N 1
ATOM 5680 C CA . LYS A 1 701 ? 64.145 45.341 -79.307 1.00 86.75 701 LYS A CA 1
ATOM 5681 C C . LYS A 1 701 ? 64.181 44.467 -78.054 1.00 86.75 701 LYS A C 1
ATOM 5683 O O . LYS A 1 701 ? 64.537 43.291 -78.179 1.00 86.75 701 LYS A O 1
ATOM 5688 N N . PRO A 1 702 ? 63.799 45.007 -76.885 1.00 88.50 702 PRO A N 1
ATOM 5689 C CA . PRO A 1 702 ? 63.640 44.195 -75.692 1.00 88.50 702 PRO A CA 1
ATOM 5690 C C . PRO A 1 702 ? 62.678 43.024 -75.902 1.00 88.50 702 PRO A C 1
ATOM 5692 O O . PRO A 1 702 ? 61.721 43.143 -76.675 1.00 88.50 702 PRO A O 1
ATOM 5695 N N . CYS A 1 703 ? 62.956 41.898 -75.241 1.00 90.31 703 CYS A N 1
ATOM 5696 C CA . CYS A 1 703 ? 62.053 40.751 -75.222 1.00 90.31 703 CYS A CA 1
ATOM 5697 C C . CYS A 1 703 ? 60.679 41.197 -74.694 1.00 90.31 703 CYS A C 1
ATOM 5699 O O . CYS A 1 703 ? 60.580 42.030 -73.802 1.00 90.31 703 CYS A O 1
ATOM 5701 N N . ALA A 1 704 ? 59.588 40.703 -75.266 1.00 90.31 704 ALA A N 1
ATOM 5702 C CA . ALA A 1 704 ? 58.255 41.168 -74.906 1.00 90.31 704 ALA A CA 1
ATOM 5703 C C . ALA A 1 704 ? 57.348 40.000 -74.514 1.00 90.31 704 ALA A C 1
ATOM 5705 O O . ALA A 1 704 ? 57.443 38.918 -75.103 1.00 90.31 704 ALA A O 1
ATOM 5706 N N . PRO A 1 705 ? 56.429 40.203 -73.555 1.00 89.38 705 PRO A N 1
ATOM 5707 C CA . PRO A 1 705 ? 55.391 39.230 -73.283 1.00 89.38 705 PRO A CA 1
ATOM 5708 C C . PRO A 1 705 ? 54.388 39.225 -74.446 1.00 89.38 705 PRO A C 1
ATOM 5710 O O . PRO A 1 705 ? 53.976 40.271 -74.949 1.00 89.38 705 PRO A O 1
ATOM 5713 N N . TRP A 1 706 ? 53.977 38.037 -74.864 1.00 86.25 706 TRP A N 1
ATOM 5714 C CA . TRP A 1 706 ? 52.985 37.793 -75.901 1.00 86.25 706 TRP A CA 1
ATOM 5715 C C . TRP A 1 706 ? 51.694 37.263 -75.277 1.00 86.25 706 TRP A C 1
ATOM 5717 O O . TRP A 1 706 ? 51.720 36.594 -74.244 1.00 86.25 706 TRP A O 1
ATOM 5727 N N . ALA A 1 707 ? 50.553 37.555 -75.908 1.00 86.00 707 ALA A N 1
ATOM 5728 C CA . ALA A 1 707 ? 49.236 37.112 -75.443 1.00 86.00 707 ALA A CA 1
ATOM 5729 C C . ALA A 1 707 ? 48.899 37.542 -73.993 1.00 86.00 707 ALA A C 1
ATOM 5731 O O . ALA A 1 707 ? 48.139 36.876 -73.295 1.00 86.00 707 ALA A O 1
ATOM 5732 N N . ASN A 1 708 ? 49.438 38.681 -73.549 1.00 86.31 708 ASN A N 1
ATOM 5733 C CA . ASN A 1 708 ? 49.293 39.203 -72.188 1.00 86.31 708 ASN A CA 1
ATOM 5734 C C . ASN A 1 708 ? 48.104 40.162 -72.007 1.00 86.31 708 ASN A C 1
ATOM 5736 O O . ASN A 1 708 ? 48.077 40.924 -71.040 1.00 86.31 708 ASN A O 1
ATOM 5740 N N . GLU A 1 709 ? 47.138 40.117 -72.924 1.00 85.69 709 GLU A N 1
ATOM 5741 C CA . GLU A 1 709 ? 45.890 40.881 -72.899 1.00 85.69 709 GLU A CA 1
ATOM 5742 C C . GLU A 1 709 ? 44.692 39.914 -72.993 1.00 85.69 709 GLU A C 1
ATOM 5744 O O . GLU A 1 709 ? 44.780 38.888 -73.678 1.00 85.69 709 GLU A O 1
ATOM 5749 N N . PRO A 1 710 ? 43.567 40.195 -72.311 1.00 82.88 710 PRO A N 1
ATOM 5750 C CA . PRO A 1 710 ? 42.420 39.291 -72.277 1.00 82.88 710 PRO A CA 1
ATOM 5751 C C . PRO A 1 710 ? 41.699 39.219 -73.634 1.00 82.88 710 PRO A C 1
ATOM 5753 O O . PRO A 1 710 ? 41.519 40.225 -74.319 1.00 82.88 710 PRO A O 1
ATOM 5756 N N . ILE A 1 711 ? 41.190 38.034 -73.993 1.00 81.94 711 ILE A N 1
ATOM 5757 C CA . ILE A 1 711 ? 40.529 37.769 -75.288 1.00 81.94 711 ILE A CA 1
ATOM 5758 C C . ILE A 1 711 ? 39.198 38.540 -75.428 1.00 81.94 711 ILE A C 1
ATOM 5760 O O . ILE A 1 711 ? 38.773 38.868 -76.537 1.00 81.94 711 ILE A O 1
ATOM 5764 N N . LYS A 1 712 ? 38.503 38.828 -74.317 1.00 66.38 712 LYS A N 1
ATOM 5765 C CA . LYS A 1 712 ? 37.195 39.513 -74.304 1.00 66.38 712 LYS A CA 1
ATOM 5766 C C . LYS A 1 712 ? 37.061 40.425 -73.082 1.00 66.38 712 LYS A C 1
ATOM 5768 O O . LYS A 1 712 ? 37.272 39.971 -71.959 1.00 66.38 712 LYS A O 1
ATOM 5773 N N . SER A 1 713 ? 36.618 41.672 -73.281 1.00 58.59 713 SER A N 1
ATOM 5774 C CA . SER A 1 713 ? 36.608 42.712 -72.231 1.00 58.59 713 SER A CA 1
ATOM 5775 C C . SER A 1 713 ? 35.646 42.465 -71.058 1.00 58.59 713 SER A C 1
ATOM 5777 O O . SER A 1 713 ? 35.703 43.199 -70.081 1.00 58.59 713 SER A O 1
ATOM 5779 N N . GLY A 1 714 ? 34.746 41.477 -71.150 1.00 56.72 714 GLY A N 1
ATOM 5780 C CA . GLY A 1 714 ? 33.721 41.216 -70.129 1.00 56.72 714 GLY A CA 1
ATOM 5781 C C . GLY A 1 714 ? 34.079 40.151 -69.088 1.00 56.72 714 GLY A C 1
ATOM 5782 O O . GLY A 1 714 ? 33.567 40.220 -67.979 1.00 56.72 714 GLY A O 1
ATOM 5783 N N . ASN A 1 715 ? 34.957 39.192 -69.418 1.00 57.91 715 ASN A N 1
ATOM 5784 C CA . ASN A 1 715 ? 35.216 38.015 -68.568 1.00 57.91 715 ASN A CA 1
ATOM 5785 C C . ASN A 1 715 ? 36.700 37.819 -68.206 1.00 57.91 715 ASN A C 1
ATOM 5787 O O . ASN A 1 715 ? 37.036 36.786 -67.639 1.00 57.91 715 ASN A O 1
ATOM 5791 N N . TYR A 1 716 ? 37.585 38.769 -68.547 1.00 67.12 716 TYR A N 1
ATOM 5792 C CA . TYR A 1 716 ? 39.026 38.728 -68.232 1.00 67.12 716 TYR A CA 1
ATOM 5793 C C . TYR A 1 716 ? 39.716 37.382 -68.547 1.00 67.12 716 TYR A C 1
ATOM 5795 O O . TYR A 1 716 ? 40.649 36.980 -67.857 1.00 67.12 716 TYR A O 1
ATOM 5803 N N . LEU A 1 717 ? 39.246 36.667 -69.578 1.00 75.06 717 LEU A N 1
ATOM 5804 C CA . LEU A 1 717 ? 39.780 35.360 -69.958 1.00 75.06 717 LEU A CA 1
ATOM 5805 C C . LEU A 1 717 ? 41.043 35.555 -70.798 1.00 75.06 717 LEU A C 1
ATOM 5807 O O . LEU A 1 717 ? 40.967 36.055 -71.926 1.00 75.06 717 LEU A O 1
ATOM 5811 N N . PHE A 1 718 ? 42.188 35.169 -70.245 1.00 84.88 718 PHE A N 1
ATOM 5812 C CA . PHE A 1 718 ? 43.461 35.142 -70.959 1.00 84.88 718 PHE A CA 1
ATOM 5813 C C . PHE A 1 718 ? 43.589 33.861 -71.799 1.00 84.88 718 PHE A C 1
ATOM 5815 O O . PHE A 1 718 ? 42.941 32.861 -71.482 1.00 84.88 718 PHE A O 1
ATOM 5822 N N . PRO A 1 719 ? 44.400 33.867 -72.875 1.00 86.25 719 PRO A N 1
ATOM 5823 C CA . PRO A 1 719 ? 44.607 32.682 -73.714 1.00 86.25 719 PRO A CA 1
ATOM 5824 C C . PRO A 1 719 ? 45.202 31.475 -72.983 1.00 86.25 719 PRO A C 1
ATOM 5826 O O . PRO A 1 719 ? 44.960 30.341 -73.385 1.00 86.25 719 PRO A O 1
ATOM 5829 N N . SER A 1 720 ? 45.982 31.724 -71.936 1.00 88.88 720 SER A N 1
ATOM 5830 C CA . SER A 1 720 ? 46.651 30.726 -71.108 1.00 88.88 720 SER A CA 1
ATOM 5831 C C . SER A 1 720 ? 46.852 31.303 -69.704 1.00 88.88 720 SER A C 1
ATOM 5833 O O . SER A 1 720 ? 46.694 32.510 -69.501 1.00 88.88 720 SER A O 1
ATOM 5835 N N . ASP A 1 721 ? 47.164 30.457 -68.727 1.00 86.62 721 ASP A N 1
ATOM 5836 C CA . ASP A 1 721 ? 47.622 30.860 -67.395 1.00 86.62 721 ASP A CA 1
ATOM 5837 C C . ASP A 1 721 ? 49.053 31.433 -67.436 1.00 86.62 721 ASP A C 1
ATOM 5839 O O . ASP A 1 721 ? 49.415 32.249 -66.589 1.00 86.62 721 ASP A O 1
ATOM 5843 N N . HIS A 1 722 ? 49.809 31.127 -68.493 1.00 91.88 722 HIS A N 1
ATOM 5844 C CA . HIS A 1 722 ? 51.093 31.745 -68.825 1.00 91.88 722 HIS A CA 1
ATOM 5845 C C . HIS A 1 722 ? 50.967 32.790 -69.949 1.00 91.88 722 HIS A C 1
ATOM 5847 O O . HIS A 1 722 ? 50.235 32.607 -70.923 1.00 91.88 722 HIS A O 1
ATOM 5853 N N . PHE A 1 723 ? 51.740 33.870 -69.866 1.00 92.00 723 PHE A N 1
ATOM 5854 C CA . PHE A 1 723 ? 52.028 34.766 -70.982 1.00 92.00 723 PHE A CA 1
ATOM 5855 C C . PHE A 1 723 ? 53.180 34.199 -71.809 1.00 92.00 723 PHE A C 1
ATOM 5857 O O . PHE A 1 723 ? 54.195 33.769 -71.266 1.00 92.00 723 PHE A O 1
ATOM 5864 N N . GLY A 1 724 ? 53.041 34.224 -73.134 1.00 89.00 724 GLY A N 1
ATOM 5865 C CA . GLY A 1 724 ? 54.122 33.811 -74.023 1.00 89.00 724 GLY A CA 1
ATOM 5866 C C . GLY A 1 724 ? 55.282 34.807 -74.002 1.00 89.00 724 GLY A C 1
ATOM 5867 O O . GLY A 1 724 ? 55.141 35.931 -73.525 1.00 89.00 724 GLY A O 1
ATOM 5868 N N . LEU A 1 725 ? 56.416 34.422 -74.581 1.00 91.94 725 LEU A N 1
ATOM 5869 C CA . LEU A 1 725 ? 57.550 35.315 -74.820 1.00 91.94 725 LEU A CA 1
ATOM 5870 C C . LEU A 1 725 ? 57.795 35.464 -76.317 1.00 91.94 725 LEU A C 1
ATOM 5872 O O . LEU A 1 725 ? 57.661 34.507 -77.080 1.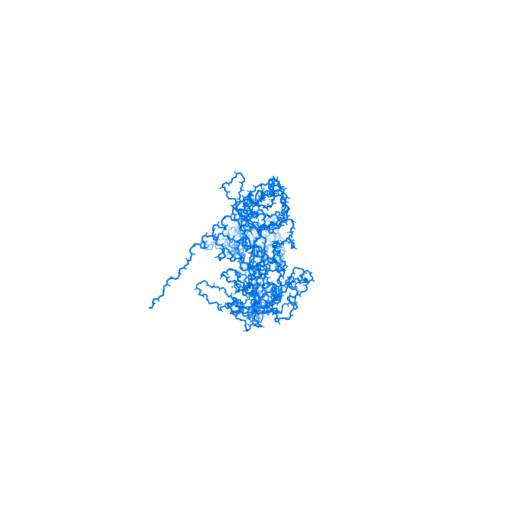00 91.94 725 LEU A O 1
ATOM 5876 N N . PHE A 1 726 ? 58.174 36.667 -76.727 1.00 89.25 726 PHE A N 1
ATOM 5877 C CA . PHE A 1 726 ? 58.506 36.991 -78.104 1.00 89.25 726 PHE A CA 1
ATOM 5878 C C . PHE A 1 726 ? 59.767 37.853 -78.158 1.00 89.25 726 PHE A C 1
ATOM 5880 O O . PHE A 1 726 ? 59.882 38.842 -77.435 1.00 89.25 726 PHE A O 1
ATOM 5887 N N . ILE A 1 727 ? 60.697 37.495 -79.044 1.00 90.19 727 ILE A N 1
ATOM 5888 C CA . ILE A 1 727 ? 61.919 38.257 -79.292 1.00 90.19 727 ILE A CA 1
ATOM 5889 C C . ILE A 1 727 ? 62.169 38.393 -80.795 1.00 90.19 727 ILE A C 1
ATOM 5891 O O . ILE A 1 727 ? 62.143 37.412 -81.537 1.00 90.19 727 ILE A O 1
ATOM 5895 N N . ASP A 1 728 ? 62.436 39.625 -81.226 1.00 87.62 728 ASP A N 1
ATOM 5896 C CA . ASP A 1 728 ? 62.860 39.937 -82.588 1.00 87.62 728 ASP A CA 1
ATOM 5897 C C . ASP A 1 728 ? 64.393 39.878 -82.675 1.00 87.62 728 ASP A C 1
ATOM 5899 O O . ASP A 1 728 ? 65.085 40.678 -82.034 1.00 87.62 728 ASP A O 1
ATOM 5903 N N . ILE A 1 729 ? 64.925 38.978 -83.507 1.00 87.06 729 ILE A N 1
ATOM 5904 C CA . ILE A 1 729 ? 66.367 38.836 -83.745 1.00 87.06 729 ILE A CA 1
ATOM 5905 C C . ILE A 1 729 ? 66.737 39.028 -85.219 1.00 87.06 729 ILE A C 1
ATOM 5907 O O . ILE A 1 729 ? 65.961 38.708 -86.118 1.00 87.06 729 ILE A O 1
ATOM 5911 N N . VAL A 1 730 ? 67.949 39.522 -85.469 1.00 83.88 730 VAL A N 1
ATOM 5912 C CA . VAL A 1 730 ? 68.548 39.650 -86.807 1.00 83.88 730 VAL A CA 1
ATOM 5913 C C . VAL A 1 730 ? 69.917 38.977 -86.845 1.00 83.88 730 VAL A C 1
ATOM 5915 O O . VAL A 1 730 ? 70.678 39.068 -85.887 1.00 83.88 730 VAL A O 1
ATOM 5918 N N . THR A 1 731 ? 70.236 38.298 -87.946 1.00 77.31 731 THR A N 1
ATOM 5919 C CA . THR A 1 731 ? 71.522 37.596 -88.132 1.00 77.31 731 THR A CA 1
ATOM 5920 C C . THR A 1 731 ? 72.604 38.475 -88.752 1.00 77.31 731 THR A C 1
ATOM 5922 O O . THR A 1 731 ? 73.784 38.192 -88.597 1.00 77.31 731 THR A O 1
ATOM 5925 N N . ASP A 1 732 ? 72.207 39.543 -89.448 1.00 72.00 732 ASP A N 1
ATOM 5926 C CA . ASP A 1 732 ? 73.104 40.443 -90.169 1.00 72.00 732 ASP A CA 1
ATOM 5927 C C . ASP A 1 732 ? 72.838 41.894 -89.738 1.00 72.00 732 ASP A C 1
ATOM 5929 O O . ASP A 1 732 ? 71.699 42.370 -89.772 1.00 72.00 732 ASP A O 1
ATOM 5933 N N . ILE A 1 733 ? 73.889 42.615 -89.337 1.00 64.19 733 ILE A N 1
ATOM 5934 C CA . ILE A 1 733 ? 73.806 44.042 -89.001 1.00 64.19 733 ILE A CA 1
ATOM 5935 C C . ILE A 1 733 ? 73.955 44.838 -90.299 1.00 64.19 733 ILE A C 1
ATOM 5937 O O . ILE A 1 733 ? 75.026 44.873 -90.898 1.00 64.19 733 ILE A O 1
ATOM 5941 N N . ILE A 1 734 ? 72.871 45.468 -90.754 1.00 58.72 734 ILE A N 1
ATOM 5942 C CA . ILE A 1 734 ? 72.842 46.192 -92.040 1.00 58.72 734 ILE A CA 1
ATOM 5943 C C . ILE A 1 734 ? 73.001 47.718 -91.839 1.00 58.72 734 ILE A C 1
ATOM 5945 O O . ILE A 1 734 ? 73.221 48.443 -92.805 1.00 58.72 734 ILE A O 1
ATOM 5949 N N . ASN A 1 735 ? 72.896 48.244 -90.605 1.00 58.34 735 ASN A N 1
ATOM 5950 C CA . ASN A 1 735 ? 72.914 49.694 -90.358 1.00 58.34 735 ASN A CA 1
ATOM 5951 C C . ASN A 1 735 ? 73.349 50.060 -88.916 1.00 58.34 735 ASN A C 1
ATOM 5953 O O . ASN A 1 735 ? 72.626 49.748 -87.974 1.00 58.34 735 ASN A O 1
ATOM 5957 N N . ASP A 1 736 ? 74.466 50.780 -88.748 1.00 58.91 736 ASP A N 1
ATOM 5958 C CA . ASP A 1 736 ? 75.110 51.141 -87.456 1.00 58.91 736 ASP A CA 1
ATOM 5959 C C . ASP A 1 736 ? 74.347 52.174 -86.591 1.00 58.91 736 ASP A C 1
ATOM 5961 O O . ASP A 1 736 ? 74.822 52.618 -85.549 1.00 58.91 736 ASP A O 1
ATOM 5965 N N . SER A 1 737 ? 73.156 52.605 -87.015 1.00 57.59 737 SER A N 1
ATOM 5966 C CA . SER A 1 737 ? 72.404 53.699 -86.371 1.00 57.59 737 SER A CA 1
ATOM 5967 C C . SER A 1 737 ? 71.402 53.254 -85.296 1.00 57.59 737 SER A C 1
ATOM 5969 O O . SER A 1 737 ? 70.757 54.104 -84.680 1.00 57.59 737 SER A O 1
ATOM 5971 N N . LYS A 1 738 ? 71.249 51.947 -85.048 1.00 65.00 738 LYS A N 1
ATOM 5972 C CA . LYS A 1 738 ? 70.389 51.398 -83.985 1.00 65.00 738 LYS A CA 1
ATOM 5973 C C . LYS A 1 738 ? 71.232 50.664 -82.944 1.00 65.00 738 LYS A C 1
ATOM 5975 O O . LYS A 1 738 ? 72.196 50.000 -83.296 1.00 65.00 738 LYS A O 1
ATOM 5980 N N . ALA A 1 739 ? 70.852 50.771 -81.671 1.00 70.44 739 ALA A N 1
ATOM 5981 C CA . ALA A 1 739 ? 71.424 49.937 -80.619 1.00 70.44 739 ALA A CA 1
ATOM 5982 C C . ALA A 1 739 ? 70.952 48.485 -80.804 1.00 70.44 739 ALA A C 1
ATOM 5984 O O . ALA A 1 739 ? 69.754 48.243 -80.967 1.00 70.44 739 ALA A O 1
ATOM 5985 N N . PHE A 1 740 ? 71.889 47.540 -80.779 1.00 80.31 740 PHE A N 1
ATOM 5986 C CA . PHE A 1 740 ? 71.646 46.102 -80.888 1.00 80.31 740 PHE A CA 1
ATOM 5987 C C . PHE A 1 740 ? 72.285 45.393 -79.695 1.00 80.31 740 PHE A C 1
ATOM 5989 O O . PHE A 1 740 ? 73.331 45.837 -79.221 1.00 80.31 740 PHE A O 1
ATOM 5996 N N . ILE A 1 741 ? 71.696 44.281 -79.250 1.00 85.38 741 ILE A N 1
ATOM 5997 C CA . ILE A 1 741 ? 72.293 43.443 -78.202 1.00 85.38 741 ILE A CA 1
ATOM 5998 C C . ILE A 1 741 ? 72.665 42.071 -78.761 1.00 85.38 741 ILE A C 1
ATOM 6000 O O . ILE A 1 741 ? 71.787 41.401 -79.314 1.00 85.38 741 ILE A O 1
ATOM 6004 N N . PRO A 1 742 ? 73.929 41.627 -78.625 1.00 87.50 742 PRO A N 1
ATOM 6005 C CA . PRO A 1 742 ? 74.331 40.291 -79.044 1.00 87.50 742 PRO A CA 1
ATOM 6006 C C . PRO A 1 742 ? 73.637 39.228 -78.186 1.00 87.50 742 PRO A C 1
ATOM 6008 O O . PRO A 1 742 ? 73.629 39.314 -76.960 1.00 87.50 742 PRO A O 1
ATOM 6011 N N . MET A 1 743 ? 73.068 38.209 -78.836 1.00 89.25 743 MET A N 1
ATOM 6012 C CA . MET A 1 743 ? 72.494 37.027 -78.173 1.00 89.25 743 MET A CA 1
ATOM 6013 C C . MET A 1 743 ? 73.502 35.871 -78.062 1.00 89.25 743 MET A C 1
ATOM 6015 O O . MET A 1 743 ? 73.155 34.796 -77.587 1.00 89.25 743 MET A O 1
ATOM 6019 N N . GLY A 1 744 ? 74.741 36.083 -78.520 1.00 84.06 744 GLY A N 1
ATOM 6020 C CA . GLY A 1 744 ? 75.840 35.118 -78.450 1.00 84.06 744 GLY A CA 1
ATOM 6021 C C . GLY A 1 744 ? 76.923 35.453 -77.422 1.00 84.06 744 GLY A C 1
ATOM 6022 O O . GLY A 1 744 ? 77.773 34.606 -77.165 1.00 84.06 744 GLY A O 1
ATOM 6023 N N . GLU A 1 745 ? 76.886 36.639 -76.812 1.00 85.88 745 GLU A N 1
ATOM 6024 C CA . GLU A 1 745 ? 77.808 37.058 -75.750 1.00 85.88 745 GLU A CA 1
ATOM 6025 C C . GLU A 1 745 ? 77.015 37.719 -74.614 1.00 85.88 745 GLU A C 1
ATOM 6027 O O . GLU A 1 745 ? 76.175 38.584 -74.862 1.00 85.88 745 GLU A O 1
ATOM 6032 N N . SER A 1 746 ? 77.251 37.270 -73.379 1.00 84.00 746 SER A N 1
ATOM 6033 C CA . SER A 1 746 ? 76.559 37.748 -72.176 1.00 84.00 746 SER A CA 1
ATOM 6034 C C . SER A 1 746 ? 76.991 39.177 -71.826 1.00 84.00 746 SER A C 1
ATOM 6036 O O . SER A 1 746 ? 78.183 39.482 -71.829 1.00 84.00 746 SER A O 1
ATOM 6038 N N . ASP A 1 747 ? 76.039 40.065 -71.521 1.00 85.56 747 ASP A N 1
ATOM 6039 C CA . ASP A 1 747 ? 76.354 41.385 -70.965 1.00 85.56 747 ASP A CA 1
ATOM 6040 C C . ASP A 1 747 ? 76.696 41.230 -69.470 1.00 85.56 747 ASP A C 1
ATOM 6042 O O . ASP A 1 747 ? 75.868 40.692 -68.726 1.00 85.56 747 ASP A O 1
ATOM 6046 N N . PRO A 1 748 ? 77.849 41.740 -68.985 1.00 85.62 748 PRO A N 1
ATOM 6047 C CA . PRO A 1 748 ? 78.235 41.622 -67.578 1.00 85.62 748 PRO A CA 1
ATOM 6048 C C . PRO A 1 748 ? 77.158 42.104 -66.600 1.00 85.62 748 PRO A C 1
ATOM 6050 O O . PRO A 1 748 ? 76.997 41.537 -65.527 1.00 85.62 748 PRO A O 1
ATOM 6053 N N . SER A 1 749 ? 76.385 43.129 -66.973 1.00 85.00 749 SER A N 1
ATOM 6054 C CA . SER A 1 749 ? 75.311 43.655 -66.127 1.00 85.00 749 SER A CA 1
ATOM 6055 C C . SER A 1 749 ? 74.096 42.730 -66.025 1.00 85.00 749 SER A C 1
ATOM 6057 O O . SER A 1 749 ? 73.493 42.651 -64.956 1.00 85.00 749 SER A O 1
ATOM 6059 N N . ALA A 1 750 ? 73.769 41.982 -67.081 1.00 85.69 750 ALA A N 1
ATOM 6060 C CA . ALA A 1 750 ? 72.725 40.960 -67.037 1.00 85.69 750 ALA A CA 1
ATOM 6061 C C . ALA A 1 750 ? 73.206 39.701 -66.293 1.00 85.69 750 ALA A C 1
ATOM 6063 O O . ALA A 1 750 ? 72.459 39.116 -65.503 1.00 85.69 750 ALA A O 1
ATOM 6064 N N . GLU A 1 751 ? 74.467 39.317 -66.498 1.00 85.25 751 GLU A N 1
ATOM 6065 C CA . GLU A 1 751 ? 75.099 38.185 -65.818 1.00 85.25 751 GLU A CA 1
ATOM 6066 C C . GLU A 1 751 ? 75.218 38.410 -64.308 1.00 85.25 751 GLU A C 1
ATOM 6068 O O . GLU A 1 751 ? 74.895 37.510 -63.533 1.00 85.25 751 GLU A O 1
ATOM 6073 N N . ASP A 1 752 ? 75.576 39.625 -63.880 1.00 85.94 752 ASP A N 1
ATOM 6074 C CA . ASP A 1 752 ? 75.629 40.018 -62.469 1.00 85.94 752 ASP A CA 1
ATOM 6075 C C . ASP A 1 752 ? 74.273 39.803 -61.773 1.00 85.94 752 ASP A C 1
ATOM 6077 O O . ASP A 1 752 ? 74.224 39.304 -60.647 1.00 85.94 752 ASP A O 1
ATOM 6081 N N . ILE A 1 753 ? 73.154 40.128 -62.435 1.00 85.12 753 ILE A N 1
ATOM 6082 C CA . ILE A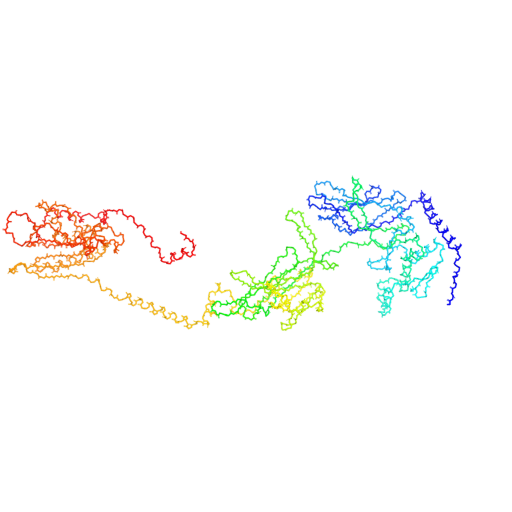 1 753 ? 71.805 39.926 -61.879 1.00 85.12 753 ILE A CA 1
ATOM 6083 C C . ILE A 1 753 ? 71.490 38.437 -61.718 1.00 85.12 753 ILE A C 1
ATOM 6085 O O . ILE A 1 753 ? 71.046 38.015 -60.645 1.00 85.12 753 ILE A O 1
ATOM 6089 N N . LEU A 1 754 ? 71.756 37.626 -62.746 1.00 86.19 754 LEU A N 1
ATOM 6090 C CA . LEU A 1 754 ? 71.555 36.175 -62.674 1.00 86.19 754 LEU A CA 1
ATOM 6091 C C . LEU A 1 754 ? 72.460 35.544 -61.604 1.00 86.19 754 LEU A C 1
ATOM 6093 O O . LEU A 1 754 ? 72.023 34.669 -60.857 1.00 86.19 754 LEU A O 1
ATOM 6097 N N . PHE A 1 755 ? 73.703 36.012 -61.476 1.00 86.12 755 PHE A N 1
ATOM 6098 C CA . PHE A 1 755 ? 74.657 35.527 -60.482 1.00 86.12 755 PHE A CA 1
ATOM 6099 C C . PHE A 1 755 ? 74.227 35.897 -59.061 1.00 86.12 755 PHE A C 1
ATOM 6101 O O . PHE A 1 755 ? 74.270 35.063 -58.152 1.00 86.12 755 PHE A O 1
ATOM 6108 N N . MET A 1 756 ? 73.734 37.120 -58.861 1.00 84.25 756 MET A N 1
ATOM 6109 C CA . MET A 1 756 ? 73.154 37.550 -57.591 1.00 84.25 756 MET A CA 1
ATOM 6110 C C . MET A 1 756 ? 71.922 36.717 -57.220 1.00 84.25 756 MET A C 1
ATOM 6112 O O . MET A 1 756 ? 71.793 36.312 -56.063 1.00 84.25 756 MET A O 1
ATOM 6116 N N . ASN A 1 757 ? 71.052 36.394 -58.182 1.00 83.12 757 ASN A N 1
ATOM 6117 C CA . ASN A 1 757 ? 69.915 35.493 -57.969 1.00 83.12 757 ASN A CA 1
ATOM 6118 C C . ASN A 1 757 ? 70.371 34.074 -57.595 1.00 83.12 757 ASN A C 1
ATOM 6120 O O . ASN A 1 757 ? 69.875 33.513 -56.613 1.00 83.12 757 ASN A O 1
ATOM 6124 N N . ALA A 1 758 ? 71.374 33.545 -58.303 1.00 81.56 758 ALA A N 1
ATOM 6125 C CA . ALA A 1 758 ? 71.985 32.242 -58.053 1.00 81.56 758 ALA A CA 1
ATOM 6126 C C . ALA A 1 758 ? 72.619 32.135 -56.650 1.00 81.56 758 ALA A C 1
ATOM 6128 O O . ALA A 1 758 ? 72.492 31.104 -55.986 1.00 81.56 758 ALA A O 1
ATOM 6129 N N . GLN A 1 759 ? 73.271 33.199 -56.165 1.00 76.50 759 GLN A N 1
ATOM 6130 C CA . GLN A 1 759 ? 73.891 33.236 -54.834 1.00 76.50 759 GLN A CA 1
ATOM 6131 C C . GLN A 1 759 ? 72.900 33.473 -53.686 1.00 76.50 759 GLN A C 1
ATOM 6133 O O . GLN A 1 759 ? 73.213 33.179 -52.525 1.00 76.50 759 GLN A O 1
ATOM 6138 N N . ASN A 1 760 ? 71.704 33.996 -53.969 1.00 63.44 760 ASN A N 1
ATOM 6139 C CA . ASN A 1 760 ? 70.715 34.344 -52.954 1.00 63.44 760 ASN A CA 1
ATOM 6140 C C . ASN A 1 760 ? 69.968 33.104 -52.426 1.00 63.44 760 ASN A C 1
ATOM 6142 O O . ASN A 1 760 ? 68.767 32.924 -52.612 1.00 63.44 760 ASN A O 1
ATOM 6146 N N . ASN A 1 761 ? 70.696 32.239 -51.717 1.00 56.88 761 ASN A N 1
ATOM 6147 C CA . ASN A 1 761 ? 70.190 30.975 -51.178 1.00 56.88 761 ASN A CA 1
ATOM 6148 C C . ASN A 1 761 ? 69.615 31.098 -49.751 1.00 56.88 761 ASN A C 1
ATOM 6150 O O . ASN A 1 761 ? 69.072 30.146 -49.196 1.00 56.88 761 ASN A O 1
ATOM 6154 N N . LYS A 1 762 ? 69.718 32.276 -49.117 1.00 48.75 762 LYS A N 1
ATOM 6155 C CA . LYS A 1 762 ? 69.481 32.456 -47.670 1.00 48.75 762 LYS A CA 1
ATOM 6156 C C . LYS A 1 762 ? 68.017 32.438 -47.219 1.00 48.75 762 LYS A C 1
ATOM 6158 O O . LYS A 1 762 ? 67.754 32.756 -46.064 1.00 48.75 762 LYS A O 1
ATOM 6163 N N . ASN A 1 763 ? 67.054 32.098 -48.077 1.00 50.72 763 ASN A N 1
ATOM 6164 C CA . ASN A 1 763 ? 65.650 32.197 -47.676 1.00 50.72 763 ASN A CA 1
ATOM 6165 C C . ASN A 1 763 ? 64.639 31.240 -48.329 1.00 50.72 763 ASN A C 1
ATOM 6167 O O . ASN A 1 763 ? 63.475 31.353 -47.953 1.00 50.72 763 ASN A O 1
ATOM 6171 N N . GLN A 1 764 ? 65.000 30.365 -49.289 1.00 52.00 764 GLN A N 1
ATOM 6172 C CA . GLN A 1 764 ? 64.010 29.595 -50.090 1.00 52.00 764 GLN A CA 1
ATOM 6173 C C . GLN A 1 764 ? 62.768 30.446 -50.451 1.00 52.00 764 GLN A C 1
ATOM 6175 O O . GLN A 1 764 ? 61.628 29.981 -50.433 1.00 52.00 764 GLN A O 1
ATOM 6180 N N . ARG A 1 765 ? 62.969 31.755 -50.669 1.00 45.38 765 ARG A N 1
ATOM 6181 C CA . ARG A 1 765 ? 61.877 32.714 -50.791 1.00 45.38 765 ARG A CA 1
ATOM 6182 C C . ARG A 1 765 ? 61.356 32.562 -52.207 1.00 45.38 765 ARG A C 1
ATOM 6184 O O . ARG A 1 765 ? 61.939 33.104 -53.136 1.00 45.38 765 ARG A O 1
ATOM 6191 N N . ALA A 1 766 ? 60.259 31.824 -52.354 1.00 49.44 766 ALA A N 1
ATOM 6192 C CA . ALA A 1 766 ? 59.322 32.091 -53.434 1.00 49.44 766 ALA A CA 1
ATOM 6193 C C . ALA A 1 766 ? 59.000 33.596 -53.434 1.00 49.44 766 ALA A C 1
ATOM 6195 O O . ALA A 1 766 ? 58.990 34.214 -52.359 1.00 49.44 766 ALA A O 1
ATOM 6196 N N . TYR A 1 767 ? 58.736 34.170 -54.610 1.00 39.50 767 TYR A N 1
ATOM 6197 C CA . TYR A 1 767 ? 58.225 35.533 -54.743 1.00 39.50 767 TYR A CA 1
ATOM 6198 C C . TYR A 1 767 ? 57.170 35.816 -53.651 1.00 39.50 767 TYR A C 1
ATOM 6200 O O . TYR A 1 767 ? 56.156 35.129 -53.534 1.00 39.50 767 TYR A O 1
ATOM 6208 N N . ARG A 1 768 ? 57.468 36.784 -52.778 1.00 34.78 768 ARG A N 1
ATOM 6209 C CA . ARG A 1 768 ? 56.606 37.302 -51.701 1.00 34.78 768 ARG A CA 1
ATOM 6210 C C . ARG A 1 768 ? 56.488 38.803 -51.981 1.00 34.78 768 ARG A C 1
ATOM 6212 O O . ARG A 1 768 ? 57.518 39.451 -52.106 1.00 34.78 768 ARG A O 1
ATOM 6219 N N . LEU A 1 769 ? 55.306 39.400 -52.110 1.00 37.50 769 LEU A N 1
ATOM 6220 C CA . LEU A 1 769 ? 54.309 39.582 -51.051 1.00 37.50 769 LEU A CA 1
ATOM 6221 C C . LEU A 1 769 ? 52.980 40.108 -51.619 1.00 37.50 769 LEU A C 1
ATOM 6223 O O . LEU A 1 769 ? 52.981 40.943 -52.514 1.00 37.50 769 LEU A O 1
ATOM 6227 N N . GLY A 1 770 ? 51.881 39.753 -50.951 1.00 31.12 770 GLY A N 1
ATOM 6228 C CA . GLY A 1 770 ? 50.609 40.473 -51.021 1.00 31.12 770 GLY A CA 1
ATOM 6229 C C . GLY A 1 770 ? 49.493 39.700 -50.324 1.00 31.12 770 GLY A C 1
ATOM 6230 O O . GLY A 1 770 ? 48.935 38.774 -50.892 1.00 31.12 770 GLY A O 1
ATOM 6231 N N . LEU A 1 771 ? 49.192 40.046 -49.071 1.00 42.91 771 LEU A N 1
ATOM 6232 C CA . LEU A 1 771 ? 48.042 39.522 -48.328 1.00 42.91 771 LEU A CA 1
ATOM 6233 C C . LEU A 1 771 ? 46.737 39.808 -49.090 1.00 42.91 771 LEU A C 1
ATOM 6235 O O . LEU A 1 771 ? 46.300 40.954 -49.130 1.00 42.91 771 LEU A O 1
ATOM 6239 N N . ILE A 1 772 ? 46.062 38.766 -49.572 1.00 33.06 772 ILE A N 1
ATOM 6240 C CA . ILE A 1 772 ? 44.602 38.757 -49.692 1.00 33.06 772 ILE A CA 1
ATOM 6241 C C . ILE A 1 772 ? 44.117 37.515 -48.950 1.00 33.06 772 ILE A C 1
ATOM 6243 O O . ILE A 1 772 ? 44.330 36.380 -49.365 1.00 33.06 772 ILE A O 1
ATOM 6247 N N . ARG A 1 773 ? 43.517 37.748 -47.780 1.00 42.16 773 ARG A N 1
ATOM 6248 C CA . ARG A 1 773 ? 42.724 36.742 -47.079 1.00 42.16 773 ARG A CA 1
ATOM 6249 C C . ARG A 1 773 ? 41.443 36.520 -47.878 1.00 42.16 773 ARG A C 1
ATOM 6251 O O . ARG A 1 773 ? 40.600 37.410 -47.909 1.00 42.16 773 ARG A O 1
ATOM 6258 N N . THR A 1 774 ? 41.245 35.309 -48.367 1.00 30.75 774 THR A N 1
ATOM 6259 C CA . THR A 1 774 ? 39.916 34.706 -48.479 1.00 30.75 774 THR A CA 1
ATOM 6260 C C . THR A 1 774 ? 39.969 33.381 -47.736 1.00 30.75 774 THR A C 1
ATOM 6262 O O . THR A 1 774 ? 40.597 32.414 -48.153 1.00 30.75 774 THR A O 1
ATOM 6265 N N . ILE A 1 775 ? 39.382 33.385 -46.540 1.00 35.66 775 ILE A N 1
ATOM 6266 C CA . ILE A 1 775 ? 39.080 32.167 -45.797 1.00 35.66 775 ILE A CA 1
ATOM 6267 C C . ILE A 1 775 ? 37.908 31.527 -46.537 1.00 35.66 775 ILE A C 1
ATOM 6269 O O . ILE A 1 775 ? 36.787 32.013 -46.424 1.00 35.66 775 ILE A O 1
ATOM 6273 N N . GLU A 1 776 ? 38.157 30.451 -47.271 1.00 32.81 776 GLU A N 1
ATOM 6274 C CA . GLU A 1 776 ? 37.111 29.501 -47.639 1.00 32.81 776 GLU A CA 1
ATOM 6275 C C . GLU A 1 776 ? 37.354 28.214 -46.858 1.00 32.81 776 GLU A C 1
ATOM 6277 O O . GLU A 1 776 ? 38.221 27.399 -47.172 1.00 32.81 776 GLU A O 1
ATOM 6282 N N . ALA A 1 777 ? 36.608 28.064 -45.765 1.00 34.50 777 ALA A N 1
ATOM 6283 C CA . ALA A 1 777 ? 36.500 26.797 -45.069 1.00 34.50 777 ALA A CA 1
ATOM 6284 C C . ALA A 1 777 ? 35.597 25.878 -45.901 1.00 34.50 777 ALA A C 1
ATOM 6286 O O . ALA A 1 777 ? 34.381 26.064 -45.944 1.00 34.50 777 ALA A O 1
ATOM 6287 N N . TYR A 1 778 ? 36.184 24.876 -46.552 1.00 38.19 778 TYR A N 1
ATOM 6288 C CA . TYR A 1 778 ? 35.427 23.796 -47.175 1.00 38.19 778 TYR A CA 1
ATOM 6289 C C . TYR A 1 778 ? 34.905 22.866 -46.078 1.00 38.19 778 TYR A C 1
ATOM 6291 O O . TYR A 1 778 ? 35.595 21.960 -45.614 1.00 38.19 778 TYR A O 1
ATOM 6299 N N . VAL A 1 779 ? 33.670 23.097 -45.641 1.00 45.59 779 VAL A N 1
ATOM 6300 C CA . VAL A 1 779 ? 32.915 22.087 -44.899 1.00 45.59 779 VAL A CA 1
ATOM 6301 C C . VAL A 1 779 ? 32.506 21.021 -45.915 1.00 45.59 779 VAL A C 1
ATOM 6303 O O . VAL A 1 779 ? 31.891 21.339 -46.933 1.00 45.59 779 VAL A O 1
ATOM 6306 N N . SER A 1 780 ? 32.868 19.755 -45.683 1.00 50.78 780 SER A N 1
ATOM 6307 C CA . SER A 1 780 ? 32.397 18.668 -46.546 1.00 50.78 780 SER A CA 1
ATOM 6308 C C . SER A 1 780 ? 30.863 18.672 -46.567 1.00 50.78 780 SER A C 1
ATOM 6310 O O . SER A 1 780 ? 30.224 18.958 -45.554 1.00 50.78 780 SER A O 1
ATOM 6312 N N . HIS A 1 781 ? 30.252 18.344 -47.707 1.00 48.50 781 HIS A N 1
ATOM 6313 C CA . HIS A 1 781 ? 28.789 18.333 -47.869 1.00 48.50 781 HIS A CA 1
ATOM 6314 C C . HIS A 1 781 ? 28.067 17.540 -46.752 1.00 48.50 781 HIS A C 1
ATOM 6316 O O . HIS A 1 781 ? 26.960 17.882 -46.344 1.00 48.50 781 HIS A O 1
ATOM 6322 N N . MET A 1 782 ? 28.741 16.525 -46.198 1.00 45.72 782 MET A N 1
ATOM 6323 C CA . MET A 1 782 ? 28.280 15.719 -45.063 1.00 45.72 782 MET A CA 1
ATOM 6324 C C . MET A 1 782 ? 28.208 16.500 -43.743 1.00 45.72 782 MET A C 1
ATOM 6326 O O . MET A 1 782 ? 27.273 16.311 -42.969 1.00 45.72 782 MET A O 1
ATOM 6330 N N . ALA A 1 783 ? 29.166 17.387 -43.476 1.00 49.03 783 ALA A N 1
ATOM 6331 C CA . ALA A 1 783 ? 29.185 18.194 -42.260 1.00 49.03 783 ALA A CA 1
ATOM 6332 C C . ALA A 1 783 ? 28.191 19.372 -42.324 1.00 49.03 783 ALA A C 1
ATOM 6334 O O . ALA A 1 783 ? 27.612 19.721 -41.298 1.00 49.03 783 ALA A O 1
ATOM 6335 N N . TRP A 1 784 ? 27.907 19.916 -43.516 1.00 53.41 784 TRP A N 1
ATOM 6336 C CA . TRP A 1 784 ? 26.833 20.904 -43.706 1.00 53.41 784 TRP A CA 1
ATOM 6337 C C . TRP A 1 784 ? 25.440 20.286 -43.499 1.00 53.41 784 TRP A C 1
ATOM 6339 O O . TRP A 1 784 ? 24.629 20.836 -42.756 1.00 53.41 784 TRP A O 1
ATOM 6349 N N . LEU A 1 785 ? 25.192 19.092 -44.054 1.00 56.25 785 LEU A N 1
ATOM 6350 C CA . LEU A 1 785 ? 23.960 18.333 -43.797 1.00 56.25 785 LEU A CA 1
ATOM 6351 C C . LEU A 1 785 ? 23.814 17.948 -42.315 1.00 56.25 785 LEU A C 1
ATOM 6353 O O . LEU A 1 785 ? 22.714 18.022 -41.772 1.00 56.25 785 LEU A O 1
ATOM 6357 N N . GLY A 1 786 ? 24.916 17.594 -41.645 1.00 58.19 786 GLY A N 1
ATOM 6358 C CA . GLY A 1 786 ? 24.933 17.310 -40.208 1.00 58.19 786 GLY A CA 1
ATOM 6359 C C . GLY A 1 786 ? 24.601 18.530 -39.340 1.00 58.19 786 GLY A C 1
ATOM 6360 O O . GLY A 1 786 ? 23.797 18.421 -38.420 1.00 58.19 786 GLY A O 1
ATOM 6361 N N . ALA A 1 787 ? 25.160 19.703 -39.649 1.00 59.91 787 ALA A N 1
ATOM 6362 C CA . ALA A 1 787 ? 24.862 20.941 -38.924 1.00 59.91 787 ALA A CA 1
ATOM 6363 C C . ALA A 1 787 ? 23.405 21.398 -39.128 1.00 59.91 787 ALA A C 1
ATOM 6365 O O . ALA A 1 787 ? 22.746 21.803 -38.169 1.00 59.91 787 ALA A O 1
ATOM 6366 N N . PHE A 1 788 ? 22.877 21.245 -40.348 1.00 57.19 788 PHE A N 1
ATOM 6367 C CA . PHE A 1 788 ? 21.484 21.555 -40.673 1.00 57.19 788 PHE A CA 1
ATOM 6368 C C . PHE A 1 788 ? 20.500 20.601 -39.974 1.00 57.19 788 PHE A C 1
ATOM 6370 O O . PHE A 1 788 ? 19.490 21.045 -39.430 1.00 57.19 788 PHE A O 1
ATOM 6377 N N . ALA A 1 789 ? 20.817 19.302 -39.912 1.00 56.72 789 ALA A N 1
ATOM 6378 C CA . ALA A 1 789 ? 20.024 18.310 -39.179 1.00 56.72 789 ALA A CA 1
ATOM 6379 C C . ALA A 1 789 ? 20.027 18.538 -37.655 1.00 56.72 789 ALA A C 1
ATOM 6381 O O . ALA A 1 789 ? 19.070 18.168 -36.978 1.00 56.72 789 ALA A O 1
ATOM 6382 N N . LEU A 1 790 ? 21.073 19.173 -37.117 1.00 58.75 790 LEU A N 1
ATOM 6383 C CA . LEU A 1 790 ? 21.192 19.530 -35.699 1.00 58.75 790 LEU A CA 1
ATOM 6384 C C . LEU A 1 790 ? 20.616 20.918 -35.360 1.00 58.75 790 LEU A C 1
ATOM 6386 O O . LEU A 1 790 ? 20.716 21.351 -34.214 1.00 58.75 790 LEU A O 1
ATOM 6390 N N . GLY A 1 791 ? 20.003 21.620 -36.321 1.00 48.66 791 GLY A N 1
ATOM 6391 C CA . GLY A 1 791 ? 19.326 22.902 -36.086 1.00 48.66 791 GLY A CA 1
ATOM 6392 C C . GLY A 1 791 ? 20.254 24.060 -35.701 1.00 48.66 791 GLY A C 1
ATOM 6393 O O . GLY A 1 791 ? 19.786 25.084 -35.199 1.00 48.66 791 GLY A O 1
ATOM 6394 N N . LEU A 1 792 ? 21.559 23.910 -35.926 1.00 54.41 792 LEU A N 1
ATOM 6395 C CA . LEU A 1 792 ? 22.541 24.969 -35.725 1.00 54.41 792 LEU A CA 1
ATOM 6396 C C . LEU A 1 792 ? 22.444 25.935 -36.915 1.00 54.41 792 LEU A C 1
ATOM 6398 O O . LEU A 1 792 ? 22.606 25.515 -38.060 1.00 54.41 792 LEU A O 1
ATOM 6402 N N . LYS A 1 793 ? 22.109 27.202 -36.644 1.00 44.72 793 LYS A N 1
ATOM 6403 C CA . LYS A 1 793 ? 22.014 28.255 -37.667 1.00 44.72 793 LYS A CA 1
ATOM 6404 C C . LYS A 1 793 ? 23.372 28.809 -38.058 1.00 44.72 793 LYS A C 1
ATOM 6406 O O . LYS A 1 793 ? 24.178 29.058 -37.133 1.00 44.72 793 LYS A O 1
#

Secondary structure (DSSP, 8-state):
---PPP---HHHHHHHHHHHHHHHHHHHHHHHHHHTTSPEEEEEEEEEEEEEESS--STTSS--EEEEEEETTEEEEE-GGG---S-SS-EEEEEEEEEEEETTT-EEEEEEEE--SSSPPEEEEEEEEEHHHHHT-TT-TTS-B-SS--SSSTT---SSS-HHHHHHHHHHHTT-PPPEE-TTSSEEEETTEEEEPPHHHHHHHHHHHHT-SHHHHHH-SS-HHHHHHHHHHHHHHHHHHHHT-TT----BS--EEEEEEETTEEEEEEEEEEEEEEEEETTS--SSPPPP-PPPPPEEEEEEEEEEEEES----EE-TTT--EEEEEEEEEEESSTT-PPEE---EEEESSS-EEEEEEEEEEEEEETTTTEEEEEE-SSTT-SS-EEEEE--EEEEEEEE--SSSPPEEEEEEEEESTTEEPPBSSGGG--THHHH-TTS-EE-HHHH-EEEEEEEEEPPPPTT----TT-EEEEEEEEEEEEEHHHHHHS---SBTPSSSPPPPP---TT-S-TTT-HHHHIIIIIHHHHHHHHHHHHHHHHHHHHHHHHHHTS--S------EEEEEE-SS-TT-EEEEEE-----SS-HHHHHHHHHHHHHHHHHHGGGTS-EEEEEE----SGGGHHHHHHTTEEEHHHHHHSSSSTTS-------SEETTT-THHHHHSTT---EE--EEEEEETT---EESS--EEES-S-SSTTT---SSSSPEEE--EESS---TTS--EESSS--HHHHHHHHHHHH--TT---S-------------HHHHHHHHHTT--

Foldseek 3Di:
DDDDDDDDPVVVVVVLVVVQVVLLVCLLVVVVVCCVPPKFKKKKKKWFFKWAFPFDPDPLRHFFKDKWKAFPNHTPDDGLVQTDPRHRIDGRQDMDIDMAIPPVRQKIKMWIWGDDPPDPIHTQWIDIDGNVCQCSDLQVNAAAQELAAFCDDQPHDFDLDFLQRVLQVVCVSSVWDRWAADPQLQWIDTDHDIFGADPVLVVVLVVCVVVPPPVCVVRHVDDSSVRSNRRSSSRCLCCCCPPPNVVHNHGHDDWDWDFIADPVGRPDGRIIITMGMHMDGPVRDTPDDTRRRDADFWFKKKKKKWFFKWAPADFDDADPVPRQTFFFKKKWKFKDDDPTDIDIFHTFAGHRGRMGGTRFIDIDMFTARPVVQWTWDWADPDPPRDGTDIDTHFGKMKMWMWGDDDPDPIHTLFIDIAGQQFGFAAAADQVPAFLCSRVPPPGHGHHCVVVQKGWHKYFGFGDDDPPDDPPRRDTNIMTTMMIGMDTPVVCVVPPQDGTQDDDVGGDDTPHDLLRDDCVVCVPSCCVVPCCVPCVPVVVVVVVVVVVVVVVVVVVVPPDPPDPDFDKDKDWDADDPDPQQIEIEIETAADADDDPVSLVRLLVVLVVVLVVVVVVVHKYKYWYQSNNQALLSLVSLVVSQWAWQQLQQDQFPDPPSPVVDPDFQQAVVQQVVCCVVPPPDHFGHNRITIIIHAPNQKKFQHHKDWAQSAAPDPPPSHTPDSTTHIDTDIDNDDPDPPGDITDRNDYRVRSVVSSVVSSPPPPPSDGDDDDDDDDDDDDDDPVVVVVCVVVVND

Radius of gyration: 60.92 Å; chains: 1; bounding box: 153×89×157 Å